Protein AF-0000000085069664 (afdb_homodimer)

InterPro domains:
  IPR005475 Transketolase-like, pyrimidine-binding domain [PF02779] (282-438)
  IPR005475 Transketolase-like, pyrimidine-binding domain [SM00861] (280-444)
  IPR005477 Deoxyxylulose-5-phosphate synthase [NF003933] (11-582)
  IPR005477 Deoxyxylulose-5-phosphate synthase [PF13292] (10-190)
  IPR005477 Deoxyxylulose-5-phosphate synthase [PF13292] (201-243)
  IPR005477 Deoxyxylulose-5-phosphate synthase [PTHR43322] (198-582)
  IPR005477 Deoxyxylulose-5-phosphate synthase [cd02007] (41-249)
  IPR009014 Transketolase C-terminal/Pyruvate-ferredoxin oxidoreductase domain II [G3DSA:3.40.50.920] (458-584)
  IPR009014 Transketolase C-terminal/Pyruvate-ferredoxin oxidoreductase domain II [SSF52922] (459-581)
  IPR029061 Thiamin diphosphate-binding fold [SSF52518] (13-342)
  IPR029061 Thiamin diphosphate-binding fold [SSF52518] (287-445)
  IPR033248 Transketolase, C-terminal domain [PF02780] (461-576)
  IPR049557 Transketolase conserved site [PS00801] (30-49)

Solvent-accessible surface area (backbone atoms only — not comparable to full-atom values): 57846 Å² total; per-residue (Å²): 127,86,77,75,79,80,83,72,63,52,59,73,54,42,53,72,49,50,58,67,55,49,47,50,49,31,52,53,49,49,52,47,48,52,61,50,33,26,65,60,22,43,48,52,11,57,28,42,32,38,36,47,47,47,53,41,48,46,35,74,46,54,74,54,75,17,36,53,38,51,12,51,9,52,45,37,56,61,54,39,43,54,70,73,41,58,84,48,52,83,33,38,81,39,70,88,39,38,66,71,32,37,35,46,91,80,34,81,57,28,67,46,68,14,76,60,65,27,48,42,46,13,23,44,46,14,29,30,57,31,28,57,75,78,38,65,88,44,40,31,37,34,39,36,41,51,31,33,57,48,14,25,43,21,42,25,10,52,26,46,48,34,56,47,68,69,34,37,34,39,37,34,35,46,34,49,66,49,45,79,37,69,54,50,27,12,63,38,47,17,69,38,74,95,58,12,68,62,32,38,45,47,39,45,42,32,24,56,29,47,75,45,77,31,83,51,34,79,37,48,62,56,46,45,51,51,52,52,50,50,63,68,64,49,23,31,27,39,40,42,26,32,36,46,69,20,50,92,44,75,36,33,85,82,31,63,62,56,27,48,54,29,35,35,26,40,61,74,73,45,49,66,51,41,65,93,61,77,67,62,28,50,37,50,49,50,31,53,45,48,45,54,47,45,73,76,32,90,49,45,31,38,34,20,41,36,43,41,69,78,39,45,34,56,63,44,37,68,75,33,62,92,38,25,42,69,63,23,50,16,44,39,25,46,51,26,20,29,45,13,18,28,75,48,71,33,42,25,33,39,39,44,45,34,40,56,47,37,62,19,45,43,43,48,44,63,47,28,21,67,66,48,31,32,35,36,31,44,24,34,26,29,16,66,42,30,66,72,15,58,76,41,32,14,30,65,51,60,17,46,51,66,51,36,36,65,44,29,35,33,28,50,61,42,73,68,51,40,41,52,48,51,55,54,41,71,73,61,60,69,31,20,35,38,41,40,39,46,51,59,50,60,58,87,77,65,72,83,52,51,68,72,43,95,63,28,38,19,57,55,36,78,46,69,52,20,36,38,39,21,35,31,94,33,47,65,52,47,55,52,34,38,53,56,36,42,74,50,75,41,47,48,13,35,36,41,43,22,24,70,26,67,54,45,55,69,63,49,49,66,69,48,66,83,33,47,37,39,35,30,36,44,69,28,34,46,53,27,12,70,49,32,52,52,50,49,51,32,34,77,68,66,50,77,63,50,47,48,71,40,27,33,60,84,57,84,54,68,33,20,52,64,65,55,41,31,52,75,43,47,55,36,47,72,46,42,53,54,47,46,47,67,71,38,70,82,68,55,61,74,85,121,126,86,76,74,79,80,84,71,63,51,60,73,54,42,54,72,51,48,58,67,56,49,47,51,49,33,52,52,49,49,53,48,47,51,60,49,33,27,65,58,23,42,48,51,10,57,27,43,30,38,35,44,48,48,52,41,49,46,34,73,45,53,74,54,74,18,37,52,38,51,13,50,9,52,44,37,56,60,55,39,41,53,70,72,41,60,82,47,52,82,31,40,81,37,72,88,39,37,67,70,30,37,35,47,91,79,34,81,58,28,67,47,67,15,77,59,64,28,48,43,46,14,23,45,47,14,30,30,58,31,28,59,75,77,38,66,88,44,41,29,37,36,40,34,40,52,31,33,58,49,13,26,43,21,42,24,9,52,26,47,48,34,56,47,68,68,34,35,33,40,37,33,35,46,35,49,66,48,46,80,38,69,52,51,25,10,63,39,48,17,69,38,72,94,58,12,68,62,31,38,45,48,38,45,41,33,24,55,28,47,73,43,77,31,81,51,35,76,37,48,62,57,46,46,51,50,52,51,50,50,61,66,65,48,24,34,27,37,40,41,26,32,37,46,68,20,50,91,44,75,40,33,85,83,30,64,62,56,26,48,55,28,35,35,26,38,62,73,73,43,50,65,51,41,66,91,60,79,69,63,30,50,37,50,50,50,30,53,46,48,45,55,48,43,72,77,31,88,48,44,29,38,34,22,40,34,43,40,68,77,40,45,34,56,63,43,36,71,76,33,62,92,38,27,42,67,61,22,50,16,45,38,24,47,51,25,20,29,45,13,18,26,74,49,71,33,42,24,34,39,39,42,44,33,40,57,47,38,63,19,45,44,43,48,45,63,47,28,20,66,67,48,32,31,36,36,31,44,25,34,26,29,15,67,43,30,66,72,13,56,77,42,32,14,30,66,53,59,19,46,51,64,50,36,36,64,42,29,35,35,28,49,60,44,72,67,51,41,40,52,48,52,54,55,42,72,73,62,60,69,30,21,34,38,42,38,39,47,52,57,50,60,59,87,76,65,72,83,52,50,65,72,42,95,62,29,40,16,58,56,38,77,48,70,52,18,35,37,41,21,34,30,92,34,46,64,52,46,55,54,33,36,51,57,36,42,74,50,74,39,46,48,11,36,36,40,42,22,25,69,26,67,55,45,55,71,64,50,49,66,69,48,64,83,35,48,37,39,36,30,37,44,68,26,33,46,52,29,12,70,48,32,51,52,51,50,52,32,34,75,66,67,50,77,64,49,47,48,71,39,26,31,60,86,56,83,54,68,33,20,52,66,66,55,42,30,51,75,42,46,56,37,47,72,48,42,53,53,47,46,48,66,71,39,69,83,68,54,60,74,84,120

Organism: Shewanella halifaxensis (strain HAW-EB4) (NCBI:txid458817)

Secondary structure (DSSP, 8-state):
----------HHHHTT--HHHHHHHHHHHHHHHHHHHHHH-B-HHHHHHTHHHHHHHHHHS-TTTSEEEESSGGG-HHHHHHTT-SGGGGGTTSTTSS-SS--TTT-TT--S--SSSS-HHHHHHHHHHHHHHH-TT--EEEEEETTGGGSHHHHHHHHHHTT-TT--EEEEEEE-SBSSSB--SHHHHHHSSTTHHHHHHHHHHHHT-EEEEES-TT-HHHHHHHHHHHHHH-S-EEEEEE--TTTT-TTGGG-TGGGT-B-S--TTT-TT---SS-S-BHHHHHHHHHHHHHHH-TTEEEEESS-TTTTT-HHHHHH-TTTEEE--S-HHHHHHHHHHHHHTT-EEEEEEEHHHHGGGHHHIIIIIITTT---EEEEESBB--GGG-TTT-B-SHHHHHTTSTT-EEE--SSHHHHHHHHHHHHHS--S-EEEE--SSBPPSSPPP--PBPTTSEEEEE--SSEEEEEEGGGHHHHHHHHHHHHHTT--EEEEEE-EEES--HHHHHHHHTT-SEEEEEEEEESTTSHHHHHHHHHHHTT---EEEEEEE-SSPPPS--HHHHHHHTT-SHHHHHHHHHHHSTTTS----/----------HHHHTT--HHHHHHHHHHHHHHHHHHHHHH-B-HHHHHHTHHHHHHHHHHS-TTTSEEEESSGGG-HHHHHHTT-SGGGGGTTSTTSS-SS--TTT-TT--S--SSSS-HHHHHHHHHHHHHHH-TT--EEEEEETTGGGSHHHHHHHHHHTT-TT--EEEEEEE-SBSSSB--SHHHHHHSSTTHHHHHHHHHHHHT-EEEEES-TT-HHHHHHHHHHHHHH-S-EEEEEE--TTTT-TTGGG-TGGGT-BSS--TTT-TT---SS-S-BHHHHHHHHHHHHHHH-TTEEEEESS-TTTTT-HHHHHH-TTTEEE--S-HHHHHHHHHHHHHTT-EEEEEEEHHHHGGGHHHIIIIIITTT---EEEEEEEB--GGG-TTT-B-SHHHHHTTSTT-EEE--SSHHHHHHHHHHHHHS--S-EEEEEESSBPPSSPPP--PBPTTSEEEEE--SSEEEEEEGGGHHHHHHHHHHHHHTT--EEEEEE-EEES--HHHHHHHHTT-SEEEEEEEEESTTSHHHHHHHHHHHTT---EEEEEEE-SSPPPS--HHHHHHHTT-SHHHHHHHHHHHSTTTS----

pLDDT: mean 92.69, std 10.53, range [31.83, 98.94]

Radius of gyration: 29.74 Å; Cα contacts (8 Å, |Δi|>4): 2791; chains: 2; bounding box: 89×83×68 Å

Foldseek 3Di:
DPLLPQDADALVVLLVDDLVRLLVSLVSVLVNLLVQCLAAWAQNQLQNFCSLVLSLCSNQAPPPQAAEAELAFLNCVSVCVNQPCSVQSNCDQHFVGDASGQDCVVDVRRVHGRLDGLQQLQVLLVVQVVCCPVPVLHAYEYEHELLSCLEPSNVVSLLVLLVDFQGRYEYEYEYQCADLHGDDDDSSVCCDDDCNVVSVCCVSVVSRAAEAEAEESSNNVSSNVRVNVSNVSNGHHYYYYHTHGNPPQCCCVVCVNVNRIFGNADRNNRPPGDDPAPAAFLLNLLLVLLLVCVVVPVQEAEEEARCCVLSVCVVVCVVPVPRYYHPGNYLLCLLVVLLVSQVVPGQYEYEYALLSNVVNLCSVQVRQQVVQTLYEYEHGAAFAQFQSFLSRHNFANFQSQQVGHNEWEFEAQDSVRSSVCSVVCRVDGTGYYYYYGHSHHADVVHDDQADQDPQFKHWPFAWQAFEEEEENVCVVQRVVLQVVQVVQVGTYTYMYGTTLVVGPLVVVCVRGQNYAEYEYAYSHEPVSHSQVSVVVSCVVVVHHHHYHYQYAYPDRFTHHDPVNSCVVRLNHSVSVVVVCCVSPPPPGHPPD/DPLPPQDADALVVLLVDDLVRLLVSLVSVLVNLLVQCLAAWAQNQLQNFCSLVLSLCSNQAPPPQAAEAELAFLNCVSVCVNQPCSVQSNCDQHFVGDASGQDCVVDVRRVHTRLDGLQQLQVLLVVQVVCCPVPVLHAYEYEHELLSCLEPSNVVSLLVLLVFFQGRYEYEYEYQCADLHGDDDDSSVCCDDDCNVVSVCCVSVVSRAAEAEAEESSNNVSSNVRVNVSNVSNGHHYYYYHTHGNPPQCCCVVCVNVNGIFGNADRNNRPPGDDPAPAAFLLNLLLVLLQVCVVVPVQEAEEEARCCVLSVCVVVCVVPVPRYYHPGNYLLCLLVVLLVSQVVPGQYEYEYALLSNVVNLCSVQVRQQVVQTLYEYEHGAAFAQFQSFLSRHNFANFQSQQVGHNEWEFEAQDSVRSSVCSVVCRVDGTGYYYYYGHSHHADVVHDDQADQDPQFKHWPFAWQAFEEEEENVCVVQRVVLQVVQVVQVGTYTYMYGTTLVVGPLVVVCVRGQNYAEYEYAYSHEPVSHSQVSVVVSCVVVVHHHHYHYQYAYPDRFTHHDPVNSCVVRLNHSVSVVVVCCVSPPPPGPPPD

Nearest PDB structures (foldseek):
  7a9g-assembly1_AAA  TM=9.370E-01  e=1.183E-53  Mycobacterium tuberculosis H37Rv
  7a9g-assembly1_BBB  TM=9.262E-01  e=1.912E-53  Mycobacterium tuberculosis H37Rv
  7a9h-assembly1_AAA  TM=9.309E-01  e=3.927E-53  Mycobacterium tuberculosis H37Rv
  7a9h-assembly1_BBB  TM=9.259E-01  e=2.580E-53  Mycobacterium tuberculosis H37Rv
  6yak-assembly1_DDD  TM=9.331E-01  e=4.678E-27  Carboxydothermus hydrogenoformans

Structure (mmCIF, N/CA/C/O backbone):
data_AF-0000000085069664-model_v1
#
loop_
_entity.id
_entity.type
_entity.pdbx_description
1 polymer '1-deoxy-D-xylulose-5-phosphate synthase'
#
loop_
_atom_site.group_PDB
_atom_site.id
_atom_site.type_symbol
_atom_site.label_atom_id
_atom_site.label_alt_id
_atom_site.label_comp_id
_atom_site.label_asym_id
_atom_site.label_entity_id
_atom_site.label_seq_id
_atom_site.pdbx_PDB_ins_code
_atom_site.Cartn_x
_atom_site.Cartn_y
_atom_site.Cartn_z
_atom_site.occupancy
_atom_site.B_iso_or_equiv
_atom_site.auth_seq_id
_atom_site.auth_comp_id
_atom_site.auth_asym_id
_atom_site.auth_atom_id
_atom_site.pdbx_PDB_model_num
ATOM 1 N N . MET A 1 1 ? 45.844 1.174 -15.945 1 31.83 1 MET A N 1
ATOM 2 C CA . MET A 1 1 ? 45.094 0.001 -16.406 1 31.83 1 MET A CA 1
ATOM 3 C C . MET A 1 1 ? 44.531 0.226 -17.797 1 31.83 1 MET A C 1
ATOM 5 O O . MET A 1 1 ? 43.938 1.276 -18.078 1 31.83 1 MET A O 1
ATOM 9 N N . LYS A 1 2 ? 45.031 -0.331 -18.781 1 36.19 2 LYS A N 1
ATOM 10 C CA . LYS A 1 2 ? 44.625 -0.111 -20.172 1 36.19 2 LYS A CA 1
ATOM 11 C C . LYS A 1 2 ? 43.125 -0.066 -20.312 1 36.19 2 LYS A C 1
ATOM 13 O O . LYS A 1 2 ? 42.438 -1.032 -19.984 1 36.19 2 LYS A O 1
ATOM 18 N N . THR A 1 3 ? 42.344 0.982 -20.297 1 45.12 3 THR A N 1
ATOM 19 C CA . THR A 1 3 ? 40.906 1.178 -20.484 1 45.12 3 THR A CA 1
ATOM 20 C C . THR A 1 3 ? 40.438 0.432 -21.734 1 45.12 3 THR A C 1
ATOM 22 O O . THR A 1 3 ? 40.875 0.724 -22.844 1 45.12 3 THR A O 1
ATOM 25 N N . HIS A 1 4 ? 40.25 -0.845 -21.703 1 52.84 4 HIS A N 1
ATOM 26 C CA . HIS A 1 4 ? 39.688 -1.598 -22.812 1 52.84 4 HIS A CA 1
ATOM 27 C C . HIS A 1 4 ? 38.531 -0.828 -23.484 1 52.84 4 HIS A C 1
ATOM 29 O O . HIS A 1 4 ? 37.5 -0.584 -22.859 1 52.84 4 HIS A O 1
ATOM 35 N N . GLN A 1 5 ? 38.844 -0.019 -24.422 1 70.12 5 GLN A N 1
ATOM 36 C CA . GLN A 1 5 ? 37.844 0.663 -25.234 1 70.12 5 GLN A CA 1
ATOM 37 C C . GLN A 1 5 ? 36.844 -0.33 -25.812 1 70.12 5 GLN A C 1
ATOM 39 O O . GLN A 1 5 ? 37.25 -1.292 -26.484 1 70.12 5 GLN A O 1
ATOM 44 N N . LEU A 1 6 ? 35.656 -0.485 -25.266 1 86.88 6 LEU A N 1
ATOM 45 C CA . LEU A 1 6 ? 34.562 -1.359 -25.734 1 86.88 6 LEU A CA 1
ATOM 46 C C . LEU A 1 6 ? 33.906 -0.785 -26.984 1 86.88 6 LEU A C 1
ATOM 48 O O . LEU A 1 6 ? 33.406 0.343 -26.969 1 86.88 6 LEU A O 1
ATOM 52 N N . ILE A 1 7 ? 34.188 -1.439 -28.109 1 86.81 7 ILE A N 1
ATOM 53 C CA . ILE A 1 7 ? 33.5 -1.08 -29.328 1 86.81 7 ILE A CA 1
ATOM 54 C C . ILE A 1 7 ? 32.156 -1.828 -29.406 1 86.81 7 ILE A C 1
ATOM 56 O O . ILE A 1 7 ? 32.125 -3.061 -29.422 1 86.81 7 ILE A O 1
ATOM 60 N N . VAL A 1 8 ? 31.125 -1.079 -29.391 1 91.94 8 VAL A N 1
ATOM 61 C CA . VAL A 1 8 ? 29.781 -1.676 -29.391 1 91.94 8 VAL A CA 1
ATOM 62 C C . VAL A 1 8 ? 29.094 -1.395 -30.719 1 91.94 8 VAL A C 1
ATOM 64 O O . VAL A 1 8 ? 29 -0.242 -31.141 1 91.94 8 VAL A O 1
ATOM 67 N N . PRO A 1 9 ? 28.672 -2.434 -31.375 1 93.62 9 PRO A N 1
ATOM 68 C CA . PRO A 1 9 ? 27.891 -2.223 -32.594 1 93.62 9 PRO A CA 1
ATOM 69 C C . PRO A 1 9 ? 26.578 -1.497 -32.312 1 93.62 9 PRO A C 1
ATOM 71 O O . PRO A 1 9 ? 26.094 -1.463 -31.188 1 93.62 9 PRO A O 1
ATOM 74 N N . THR A 1 10 ? 26.109 -0.881 -33.438 1 94.25 10 THR A N 1
ATOM 75 C CA . THR A 1 10 ? 24.766 -0.33 -33.344 1 94.25 10 THR A CA 1
ATOM 76 C C . THR A 1 10 ? 23.734 -1.445 -33.188 1 94.25 10 THR A C 1
ATOM 78 O O . THR A 1 10 ? 24.016 -2.607 -33.469 1 94.25 10 THR A O 1
ATOM 81 N N . LEU A 1 11 ? 22.531 -1.116 -32.719 1 96.31 11 LEU A N 1
ATOM 82 C CA . LEU A 1 11 ? 21.484 -2.113 -32.531 1 96.31 11 LEU A CA 1
ATOM 83 C C . LEU A 1 11 ? 21.109 -2.766 -33.875 1 96.31 11 LEU A C 1
ATOM 85 O O . LEU A 1 11 ? 20.797 -3.955 -33.938 1 96.31 11 LEU A O 1
ATOM 89 N N . ASN A 1 12 ? 21.203 -1.984 -34.906 1 95.56 12 ASN A N 1
ATOM 90 C CA . ASN A 1 12 ? 20.953 -2.541 -36.25 1 95.56 12 ASN A CA 1
ATOM 91 C C . ASN A 1 12 ? 22.047 -3.514 -36.656 1 95.56 12 ASN A C 1
ATOM 93 O O . ASN A 1 12 ? 21.766 -4.535 -37.281 1 95.56 12 ASN A O 1
ATOM 97 N N . GLU A 1 13 ? 23.266 -3.203 -36.375 1 95.25 13 GLU A N 1
ATOM 98 C CA . GLU A 1 13 ? 24.391 -4.074 -36.688 1 95.25 13 GLU A CA 1
ATOM 99 C C . GLU A 1 13 ? 24.328 -5.387 -35.938 1 95.25 13 GLU A C 1
ATOM 101 O O . GLU A 1 13 ? 24.719 -6.438 -36.438 1 95.25 13 GLU A O 1
ATOM 106 N N . LEU A 1 14 ? 23.781 -5.328 -34.688 1 95.69 14 LEU A N 1
ATOM 107 C CA . LEU A 1 14 ? 23.656 -6.512 -33.844 1 95.69 14 LEU A CA 1
ATOM 108 C C . LEU A 1 14 ? 22.812 -7.582 -34.531 1 95.69 14 LEU A C 1
ATOM 110 O O . LEU A 1 14 ? 23.078 -8.773 -34.375 1 95.69 14 LEU A O 1
ATOM 114 N N . LYS A 1 15 ? 21.859 -7.176 -35.312 1 96.31 15 LYS A N 1
ATOM 115 C CA . LYS A 1 15 ? 20.891 -8.086 -35.906 1 96.31 15 LYS A CA 1
ATOM 116 C C . LYS A 1 15 ? 21.531 -8.891 -37.031 1 96.31 15 LYS A C 1
ATOM 118 O O . LYS A 1 15 ? 20.984 -9.914 -37.469 1 96.31 15 LYS A O 1
ATOM 123 N N . GLN A 1 16 ? 22.688 -8.398 -37.469 1 96 16 GLN A N 1
ATOM 124 C CA . GLN A 1 16 ? 23.359 -9.039 -38.594 1 96 16 GLN A CA 1
ATOM 125 C C . GLN A 1 16 ? 24.531 -9.898 -38.125 1 96 16 GLN A C 1
ATOM 127 O O . GLN A 1 16 ? 25.172 -10.578 -38.906 1 96 16 GLN A O 1
ATOM 132 N N . GLN A 1 17 ? 24.75 -9.883 -36.906 1 96.62 17 GLN A N 1
ATOM 133 C CA . GLN A 1 17 ? 25.891 -10.609 -36.344 1 96.62 17 GLN A CA 1
ATOM 134 C C . GLN A 1 17 ? 25.578 -12.086 -36.156 1 96.62 17 GLN A C 1
ATOM 136 O O . GLN A 1 17 ? 24.422 -12.445 -35.875 1 96.62 17 GLN A O 1
ATOM 141 N N . SER A 1 18 ? 26.625 -12.93 -36.344 1 97.19 18 SER A N 1
ATOM 142 C CA . SER A 1 18 ? 26.5 -14.359 -36.094 1 97.19 18 SER A CA 1
ATOM 143 C C . SER A 1 18 ? 26.484 -14.648 -34.594 1 97.19 18 SER A C 1
ATOM 145 O O . SER A 1 18 ? 26.859 -13.797 -33.781 1 97.19 18 SER A O 1
ATOM 147 N N . ALA A 1 19 ? 26.047 -15.875 -34.25 1 97.94 19 ALA A N 1
ATOM 148 C CA . ALA A 1 19 ? 26.047 -16.297 -32.875 1 97.94 19 ALA A CA 1
ATOM 149 C C . ALA A 1 19 ? 27.438 -16.188 -32.25 1 97.94 19 ALA A C 1
ATOM 151 O O . ALA A 1 19 ? 27.594 -15.828 -31.078 1 97.94 19 ALA A O 1
ATOM 152 N N . ALA A 1 20 ? 28.438 -16.469 -33.062 1 97.62 20 ALA A N 1
ATOM 153 C CA . ALA A 1 20 ? 29.812 -16.406 -32.594 1 97.62 20 ALA A CA 1
ATOM 154 C C . ALA A 1 20 ? 30.219 -14.961 -32.312 1 97.62 20 ALA A C 1
ATOM 156 O O . ALA A 1 20 ? 30.906 -14.68 -31.312 1 97.62 20 ALA A O 1
ATOM 157 N N . GLN A 1 21 ? 29.875 -14.086 -33.188 1 97.62 21 GLN A N 1
ATOM 158 C CA . GLN A 1 21 ? 30.188 -12.672 -33 1 97.62 21 GLN A CA 1
ATOM 159 C C . GLN A 1 21 ? 29.469 -12.109 -31.781 1 97.62 21 GLN A C 1
ATOM 161 O O . GLN A 1 21 ? 30.062 -11.336 -31.016 1 97.62 21 GLN A O 1
ATOM 166 N N . LEU A 1 22 ? 28.25 -12.516 -31.625 1 98.19 22 LEU A N 1
ATOM 167 C CA . LEU A 1 22 ? 27.469 -12.062 -30.469 1 98.19 22 LEU A CA 1
ATOM 168 C C . LEU A 1 22 ? 28.047 -12.617 -29.172 1 98.19 22 LEU A C 1
ATOM 170 O O . LEU A 1 22 ? 28.031 -11.938 -28.141 1 98.19 22 LEU A O 1
ATOM 174 N N . THR A 1 23 ? 28.516 -13.867 -29.203 1 97.88 23 THR A N 1
ATOM 175 C CA . THR A 1 23 ? 29.172 -14.469 -28.047 1 97.88 23 THR A CA 1
ATOM 176 C C . THR A 1 23 ? 30.406 -13.664 -27.656 1 97.88 23 THR A C 1
ATOM 178 O O . THR A 1 23 ? 30.641 -13.398 -26.469 1 97.88 23 THR A O 1
ATOM 181 N N . GLN A 1 24 ? 31.188 -13.273 -28.641 1 96.81 24 GLN A N 1
ATOM 182 C CA . GLN A 1 24 ? 32.375 -12.477 -28.391 1 96.81 24 GLN A CA 1
ATOM 183 C C . GLN A 1 24 ? 32.031 -11.109 -27.812 1 96.81 24 GLN A C 1
ATOM 185 O O . GLN A 1 24 ? 32.688 -10.617 -26.906 1 96.81 24 GLN A O 1
ATOM 190 N N . LEU A 1 25 ? 31.031 -10.5 -28.391 1 97 25 LEU A N 1
ATOM 191 C CA . LEU A 1 25 ? 30.562 -9.219 -27.875 1 97 25 LEU A CA 1
ATOM 192 C C . LEU A 1 25 ? 30.172 -9.336 -26.406 1 97 25 LEU A C 1
ATOM 194 O O . LEU A 1 25 ? 30.5 -8.461 -25.609 1 97 25 LEU A O 1
ATOM 198 N N . ALA A 1 26 ? 29.438 -10.398 -26.031 1 97.38 26 ALA A N 1
ATOM 199 C CA . ALA A 1 26 ? 29.031 -10.625 -24.656 1 97.38 26 ALA A CA 1
ATOM 200 C C . ALA A 1 26 ? 30.266 -10.711 -23.734 1 97.38 26 ALA A C 1
ATOM 202 O O . ALA A 1 26 ? 30.25 -10.156 -22.641 1 97.38 26 ALA A O 1
ATOM 203 N N . GLU A 1 27 ? 31.266 -11.375 -24.219 1 96.19 27 GLU A N 1
ATOM 204 C CA . GLU A 1 27 ? 32.5 -11.492 -23.438 1 96.19 27 GLU A CA 1
ATOM 205 C C . GLU A 1 27 ? 33.188 -10.141 -23.266 1 96.19 27 GLU A C 1
ATOM 207 O O . GLU A 1 27 ? 33.656 -9.812 -22.188 1 96.19 27 GLU A O 1
ATOM 212 N N . ASP A 1 28 ? 33.219 -9.359 -24.328 1 96.12 28 ASP A N 1
ATOM 213 C CA . ASP A 1 28 ? 33.812 -8.023 -24.25 1 96.12 28 ASP A CA 1
ATOM 214 C C . ASP A 1 28 ? 33.062 -7.141 -23.266 1 96.12 28 ASP A C 1
ATOM 216 O O . ASP A 1 28 ? 33.656 -6.402 -22.484 1 96.12 28 ASP A O 1
ATOM 220 N N . ILE A 1 29 ? 31.766 -7.215 -23.328 1 96.31 29 ILE A N 1
ATOM 221 C CA . ILE A 1 29 ? 30.922 -6.43 -22.422 1 96.31 29 ILE A CA 1
ATOM 222 C C . ILE A 1 29 ? 31.156 -6.887 -20.984 1 96.31 29 ILE A C 1
ATOM 224 O O . ILE A 1 29 ? 31.266 -6.059 -20.078 1 96.31 29 ILE A O 1
ATOM 228 N N . ARG A 1 30 ? 31.188 -8.172 -20.766 1 95.12 30 ARG A N 1
ATOM 229 C CA . ARG A 1 30 ? 31.438 -8.719 -19.438 1 95.12 30 ARG A CA 1
ATOM 230 C C . ARG A 1 30 ? 32.75 -8.172 -18.859 1 95.12 30 ARG A C 1
ATOM 232 O O . ARG A 1 30 ? 32.781 -7.742 -17.703 1 95.12 30 ARG A O 1
ATOM 239 N N . GLN A 1 31 ? 33.781 -8.18 -19.672 1 92.75 31 GLN A N 1
ATOM 240 C CA . GLN A 1 31 ? 35.062 -7.664 -19.234 1 92.75 31 GLN A CA 1
ATOM 241 C C . GLN A 1 31 ? 34.969 -6.172 -18.922 1 92.75 31 GLN A C 1
ATOM 243 O O . GLN A 1 31 ? 35.562 -5.699 -17.953 1 92.75 31 GLN A O 1
ATOM 248 N N . PHE A 1 32 ? 34.312 -5.488 -19.734 1 92.62 32 PHE A N 1
ATOM 249 C CA . PHE A 1 32 ? 34.125 -4.062 -19.516 1 92.62 32 PHE A CA 1
ATOM 250 C C . PHE A 1 32 ? 33.406 -3.814 -18.188 1 92.62 32 PHE A C 1
ATOM 252 O O . PHE A 1 32 ? 33.844 -2.961 -17.406 1 92.62 32 PHE A O 1
ATOM 259 N N . LEU A 1 33 ? 32.312 -4.582 -17.953 1 92.56 33 LEU A N 1
ATOM 260 C CA . LEU A 1 33 ? 31.562 -4.438 -16.719 1 92.56 33 LEU A CA 1
ATOM 261 C C . LEU A 1 33 ? 32.438 -4.746 -15.492 1 92.56 33 LEU A C 1
ATOM 263 O O . LEU A 1 33 ? 32.406 -4 -14.516 1 92.56 33 LEU A O 1
ATOM 267 N N . ILE A 1 34 ? 33.156 -5.836 -15.531 1 89.06 34 ILE A N 1
ATOM 268 C CA . ILE A 1 34 ? 34 -6.246 -14.414 1 89.06 34 ILE A CA 1
ATOM 269 C C . ILE A 1 34 ? 35.031 -5.16 -14.125 1 89.06 34 ILE A C 1
ATOM 271 O O . ILE A 1 34 ? 35.219 -4.773 -12.969 1 89.06 34 ILE A O 1
ATOM 275 N N . SER A 1 35 ? 35.594 -4.586 -15.141 1 87.25 35 SER A N 1
ATOM 276 C CA . SER A 1 35 ? 36.656 -3.594 -14.992 1 87.25 35 SER A CA 1
ATOM 277 C C . SER A 1 35 ? 36.094 -2.277 -14.445 1 87.25 35 SER A C 1
ATOM 279 O O . SER A 1 35 ? 36.719 -1.646 -13.594 1 87.25 35 SER A O 1
ATOM 281 N N . ASN A 1 36 ? 35 -1.896 -14.945 1 87.12 36 ASN A N 1
ATOM 282 C CA . ASN A 1 36 ? 34.469 -0.583 -14.594 1 87.12 36 ASN A CA 1
ATOM 283 C C . ASN A 1 36 ? 33.75 -0.621 -13.258 1 87.12 36 ASN A C 1
ATOM 285 O O . ASN A 1 36 ? 33.844 0.298 -12.445 1 87.12 36 ASN A O 1
ATOM 289 N N . ILE A 1 37 ? 33 -1.634 -13.023 1 85.62 37 ILE A N 1
ATOM 290 C CA . ILE A 1 37 ? 32.188 -1.691 -11.805 1 85.62 37 ILE A CA 1
ATOM 291 C C . ILE A 1 37 ? 33.094 -1.932 -10.602 1 85.62 37 ILE A C 1
ATOM 293 O O . ILE A 1 37 ? 32.812 -1.408 -9.516 1 85.62 37 ILE A O 1
ATOM 297 N N . SER A 1 38 ? 34.062 -2.717 -10.805 1 79.88 38 SER A N 1
ATOM 298 C CA . SER A 1 38 ? 35 -2.924 -9.711 1 79.88 38 SER A CA 1
ATOM 299 C C . SER A 1 38 ? 35.625 -1.609 -9.266 1 79.88 38 SER A C 1
ATOM 301 O O . SER A 1 38 ? 36 -1.457 -8.102 1 79.88 38 SER A O 1
ATOM 303 N N . ALA A 1 39 ? 35.656 -0.636 -10.125 1 76.25 39 ALA A N 1
ATOM 304 C CA . ALA A 1 39 ? 36.25 0.668 -9.828 1 76.25 39 ALA A CA 1
ATOM 305 C C . ALA A 1 39 ? 35.219 1.612 -9.219 1 76.25 39 ALA A C 1
ATOM 307 O O . ALA A 1 39 ? 35.531 2.363 -8.289 1 76.25 39 ALA A O 1
ATOM 308 N N . THR A 1 40 ? 34.062 1.579 -9.688 1 74.69 40 THR A N 1
ATOM 309 C CA . THR A 1 40 ? 33.062 2.533 -9.289 1 74.69 40 THR A CA 1
ATOM 310 C C . THR A 1 40 ? 32.156 1.952 -8.188 1 74.69 40 THR A C 1
ATOM 312 O O . THR A 1 40 ? 31.531 2.695 -7.438 1 74.69 40 THR A O 1
ATOM 315 N N . GLY A 1 41 ? 32.188 0.63 -8.094 1 75.69 41 GLY A N 1
ATOM 316 C CA . GLY A 1 41 ? 31.141 -0.018 -7.328 1 75.69 41 GLY A CA 1
ATOM 317 C C . GLY A 1 41 ? 29.828 -0.099 -8.078 1 75.69 41 GLY A C 1
ATOM 318 O O . GLY A 1 41 ? 29.594 0.669 -9.008 1 75.69 41 GLY A O 1
ATOM 319 N N . GLY A 1 42 ? 28.969 -0.979 -7.719 1 78 42 GLY A N 1
ATOM 320 C CA . GLY A 1 42 ? 27.688 -1.146 -8.383 1 78 42 GLY A CA 1
ATOM 321 C C . GLY A 1 42 ? 27.141 -2.557 -8.281 1 78 42 GLY A C 1
ATOM 322 O O . GLY A 1 42 ? 27.672 -3.381 -7.531 1 78 42 GLY A O 1
ATOM 323 N N . HIS A 1 43 ? 25.984 -2.715 -8.883 1 82.62 43 HIS A N 1
ATOM 324 C CA . HIS A 1 43 ? 25.359 -4.031 -8.922 1 82.62 43 HIS A CA 1
ATOM 325 C C . HIS A 1 43 ? 26.016 -4.922 -9.969 1 82.62 43 HIS A C 1
ATOM 327 O O . HIS A 1 43 ? 25.609 -4.926 -11.133 1 82.62 43 HIS A O 1
ATOM 333 N N . ILE A 1 44 ? 26.922 -5.758 -9.641 1 82.19 44 ILE A N 1
ATOM 334 C CA . ILE A 1 44 ? 27.75 -6.488 -10.602 1 82.19 44 ILE A CA 1
ATOM 335 C C . ILE A 1 44 ? 27.172 -7.879 -10.836 1 82.19 44 ILE A C 1
ATOM 337 O O . ILE A 1 44 ? 27.047 -8.32 -11.977 1 82.19 44 ILE A O 1
ATOM 341 N N . GLY A 1 45 ? 26.75 -8.539 -9.805 1 82.69 45 GLY A N 1
ATOM 342 C CA . GLY A 1 45 ? 26.281 -9.914 -9.922 1 82.69 45 GLY A CA 1
ATOM 343 C C . GLY A 1 45 ? 25.094 -10.07 -10.859 1 82.69 45 GLY A C 1
ATOM 344 O O . GLY A 1 45 ? 25.125 -10.898 -11.766 1 82.69 45 GLY A O 1
ATOM 345 N N . ALA A 1 46 ? 24.125 -9.258 -10.656 1 85.94 46 ALA A N 1
ATOM 346 C CA . ALA A 1 46 ? 22.906 -9.32 -11.461 1 85.94 46 ALA A CA 1
ATOM 347 C C . ALA A 1 46 ? 23.188 -9.008 -12.922 1 85.94 46 ALA A C 1
ATOM 349 O O . ALA A 1 46 ? 22.609 -9.625 -13.82 1 85.94 46 ALA A O 1
ATOM 350 N N . ASN A 1 47 ? 24.078 -8.062 -13.148 1 91.94 47 ASN A N 1
ATOM 351 C CA . ASN A 1 47 ? 24.406 -7.66 -14.516 1 91.94 47 ASN A CA 1
ATOM 352 C C . ASN A 1 47 ? 25.172 -8.75 -15.25 1 91.94 47 ASN A C 1
ATOM 354 O O . ASN A 1 47 ? 24.938 -9.008 -16.422 1 91.94 47 ASN A O 1
ATOM 358 N N . LEU A 1 48 ? 26.062 -9.414 -14.547 1 91.88 48 LEU A N 1
ATOM 359 C CA . LEU A 1 48 ? 26.859 -10.453 -15.172 1 91.88 48 LEU A CA 1
ATOM 360 C C . LEU A 1 48 ? 26.016 -11.664 -15.539 1 91.88 48 LEU A C 1
ATOM 362 O O . LEU A 1 48 ? 26.344 -12.414 -16.453 1 91.88 48 LEU A O 1
ATOM 366 N N . SER A 1 49 ? 24.891 -11.805 -14.898 1 92.31 49 SER A N 1
ATOM 367 C CA . SER A 1 49 ? 24.016 -12.945 -15.133 1 92.31 49 SER A CA 1
ATOM 368 C C . SER A 1 49 ? 23.25 -12.789 -16.453 1 92.31 49 SER A C 1
ATOM 370 O O . SER A 1 49 ? 22.828 -13.781 -17.047 1 92.31 49 SER A O 1
ATOM 372 N N . VAL A 1 50 ? 23.141 -11.57 -16.969 1 96.25 50 VAL A N 1
ATOM 373 C CA . VAL A 1 50 ? 22.188 -11.391 -18.062 1 96.25 50 VAL A CA 1
ATOM 374 C C . VAL A 1 50 ? 22.891 -10.805 -19.281 1 96.25 50 VAL A C 1
ATOM 376 O O . VAL A 1 50 ? 22.234 -10.258 -20.172 1 96.25 50 VAL A O 1
ATOM 379 N N . VAL A 1 51 ? 24.219 -10.883 -19.375 1 97.38 51 VAL A N 1
ATOM 380 C CA . VAL A 1 51 ? 24.953 -10.281 -20.484 1 97.38 51 VAL A CA 1
ATOM 381 C C . VAL A 1 51 ? 24.5 -10.906 -21.797 1 97.38 51 VAL A C 1
ATOM 383 O O . VAL A 1 51 ? 24 -10.211 -22.688 1 97.38 51 VAL A O 1
ATOM 386 N N . GLU A 1 52 ? 24.625 -12.281 -21.969 1 98.25 52 GLU A N 1
ATOM 387 C CA . GLU A 1 52 ? 24.219 -12.977 -23.188 1 98.25 52 GLU A CA 1
ATOM 388 C C . GLU A 1 52 ? 22.734 -12.758 -23.484 1 98.25 52 GLU A C 1
ATOM 390 O O . GLU A 1 52 ? 22.359 -12.508 -24.625 1 98.25 52 GLU A O 1
ATOM 395 N N . LEU A 1 53 ? 21.984 -12.852 -22.406 1 98.19 53 LEU A N 1
ATOM 396 C CA . LEU A 1 53 ? 20.531 -12.711 -22.531 1 98.19 53 LEU A CA 1
ATOM 397 C C . LEU A 1 53 ? 20.156 -11.359 -23.125 1 98.19 53 LEU A C 1
ATOM 399 O O . LEU A 1 53 ? 19.344 -11.281 -24.047 1 98.19 53 LEU A O 1
ATOM 403 N N . THR A 1 54 ? 20.734 -10.266 -22.609 1 98.5 54 THR A N 1
ATOM 404 C CA . THR A 1 54 ? 20.453 -8.914 -23.062 1 98.5 54 THR A CA 1
ATOM 405 C C . THR A 1 54 ? 20.906 -8.711 -24.5 1 98.5 54 THR A C 1
ATOM 407 O O . THR A 1 54 ? 20.188 -8.117 -25.312 1 98.5 54 THR A O 1
ATOM 410 N N . VAL A 1 55 ? 22.078 -9.227 -24.844 1 98.44 55 VAL A N 1
ATOM 411 C CA . VAL A 1 55 ? 22.594 -9.141 -26.203 1 98.44 55 VAL A CA 1
ATOM 412 C C . VAL A 1 55 ? 21.641 -9.852 -27.156 1 98.44 55 VAL A C 1
ATOM 414 O O . VAL A 1 55 ? 21.297 -9.32 -28.219 1 98.44 55 VAL A O 1
ATOM 417 N N . ALA A 1 56 ? 21.188 -11.039 -26.766 1 98.69 56 ALA A N 1
ATOM 418 C CA . ALA A 1 56 ? 20.281 -11.828 -27.609 1 98.69 56 ALA A CA 1
ATOM 419 C C . ALA A 1 56 ? 18.953 -11.094 -27.828 1 98.69 56 ALA A C 1
ATOM 421 O O . ALA A 1 56 ? 18.406 -11.094 -28.938 1 98.69 56 ALA A O 1
ATOM 422 N N . ILE A 1 57 ? 18.391 -10.5 -26.766 1 98.75 57 ILE A N 1
ATOM 423 C CA . ILE A 1 57 ? 17.141 -9.758 -26.859 1 98.75 57 ILE A CA 1
ATOM 424 C C . ILE A 1 57 ? 17.281 -8.633 -27.891 1 98.75 57 ILE A C 1
ATOM 426 O O . ILE A 1 57 ? 16.438 -8.477 -28.781 1 98.75 57 ILE A O 1
ATOM 430 N N . HIS A 1 58 ? 18.375 -7.871 -27.812 1 98.5 58 HIS A N 1
ATOM 431 C CA . HIS A 1 58 ? 18.562 -6.734 -28.703 1 98.5 58 HIS A CA 1
ATOM 432 C C . HIS A 1 58 ? 18.875 -7.199 -30.125 1 98.5 58 HIS A C 1
ATOM 434 O O . HIS A 1 58 ? 18.625 -6.473 -31.094 1 98.5 58 HIS A O 1
ATOM 440 N N . ALA A 1 59 ? 19.469 -8.383 -30.281 1 98.31 59 ALA A N 1
ATOM 441 C CA . ALA A 1 59 ? 19.734 -8.93 -31.609 1 98.31 59 ALA A CA 1
ATOM 442 C C . ALA A 1 59 ? 18.438 -9.297 -32.312 1 98.31 59 ALA A C 1
ATOM 444 O O . ALA A 1 59 ? 18.359 -9.25 -33.531 1 98.31 59 ALA A O 1
ATOM 445 N N . LEU A 1 60 ? 17.391 -9.586 -31.594 1 98.31 60 LEU A N 1
ATOM 446 C CA . LEU A 1 60 ? 16.188 -10.164 -32.188 1 98.31 60 LEU A CA 1
ATOM 447 C C . LEU A 1 60 ? 15.047 -9.164 -32.188 1 98.31 60 LEU A C 1
ATOM 449 O O . LEU A 1 60 ? 14.117 -9.266 -32.969 1 98.31 60 LEU A O 1
ATOM 453 N N . PHE A 1 61 ? 14.969 -8.273 -31.234 1 98.31 61 PHE A N 1
ATOM 454 C CA . PHE A 1 61 ? 13.875 -7.316 -31.078 1 98.31 61 PHE A CA 1
ATOM 455 C C . PHE A 1 61 ? 14.352 -5.902 -31.391 1 98.31 61 PHE A C 1
ATOM 457 O O . PHE A 1 61 ? 15.539 -5.598 -31.266 1 98.31 61 PHE A O 1
ATOM 464 N N . ASP A 1 62 ? 13.422 -4.98 -31.75 1 97.56 62 ASP A N 1
ATOM 465 C CA . ASP A 1 62 ? 13.766 -3.652 -32.25 1 97.56 62 ASP A CA 1
ATOM 466 C C . ASP A 1 62 ? 13.477 -2.582 -31.203 1 97.56 62 ASP A C 1
ATOM 468 O O . ASP A 1 62 ? 12.5 -1.838 -31.312 1 97.56 62 ASP A O 1
ATOM 472 N N . SER A 1 63 ? 14.398 -2.4 -30.297 1 97.25 63 SER A N 1
ATOM 473 C CA . SER A 1 63 ? 14.297 -1.287 -29.359 1 97.25 63 SER A CA 1
ATOM 474 C C . SER A 1 63 ? 14.609 0.04 -30.031 1 97.25 63 SER A C 1
ATOM 476 O O . SER A 1 63 ? 15.523 0.118 -30.859 1 97.25 63 SER A O 1
ATOM 478 N N . PRO A 1 64 ? 13.859 1.114 -29.844 1 97.5 64 PRO A N 1
ATOM 479 C CA . PRO A 1 64 ? 12.828 1.217 -28.812 1 97.5 64 PRO A CA 1
ATOM 480 C C . PRO A 1 64 ? 11.422 0.929 -29.344 1 97.5 64 PRO A C 1
ATOM 482 O O . PRO A 1 64 ? 10.445 1.035 -28.594 1 97.5 64 PRO A O 1
ATOM 485 N N . ALA A 1 65 ? 11.266 0.569 -30.656 1 97.56 65 ALA A N 1
ATOM 486 C CA . ALA A 1 65 ? 9.938 0.247 -31.172 1 97.56 65 ALA A CA 1
ATOM 487 C C . ALA A 1 65 ? 9.312 -0.903 -30.391 1 97.56 65 ALA A C 1
ATOM 489 O O . ALA A 1 65 ? 8.141 -0.832 -29.984 1 97.56 65 ALA A O 1
ATOM 490 N N . ASP A 1 66 ? 10.102 -1.982 -30.312 1 98.25 66 ASP A N 1
ATOM 491 C CA . ASP A 1 66 ? 9.766 -2.957 -29.281 1 98.25 66 ASP A CA 1
ATOM 492 C C . ASP A 1 66 ? 10.125 -2.438 -27.891 1 98.25 66 ASP A C 1
ATOM 494 O O . ASP A 1 66 ? 11.109 -1.703 -27.734 1 98.25 66 ASP A O 1
ATOM 498 N N . LYS A 1 67 ? 9.312 -2.699 -26.953 1 98.44 67 LYS A N 1
ATOM 499 C CA . LYS A 1 67 ? 9.609 -2.256 -25.594 1 98.44 67 LYS A CA 1
ATOM 500 C C . LYS A 1 67 ? 10.336 -3.344 -24.812 1 98.44 67 LYS A C 1
ATOM 502 O O . LYS A 1 67 ? 9.805 -4.441 -24.625 1 98.44 67 LYS A O 1
ATOM 507 N N . VAL A 1 68 ? 11.555 -3.061 -24.422 1 98.38 68 VAL A N 1
ATOM 508 C CA . VAL A 1 68 ? 12.328 -3.943 -23.547 1 98.38 68 VAL A CA 1
ATOM 509 C C . VAL A 1 68 ? 12.289 -3.42 -22.109 1 98.38 68 VAL A C 1
ATOM 511 O O . VAL A 1 68 ? 12.797 -2.334 -21.828 1 98.38 68 VAL A O 1
ATOM 514 N N . ILE A 1 69 ? 11.719 -4.203 -21.25 1 98.06 69 ILE A N 1
ATOM 515 C CA . ILE A 1 69 ? 11.492 -3.77 -19.875 1 98.06 69 ILE A CA 1
ATOM 516 C C . ILE A 1 69 ? 12.297 -4.645 -18.922 1 98.06 69 ILE A C 1
ATOM 518 O O . ILE A 1 69 ? 12.172 -5.871 -18.938 1 98.06 69 ILE A O 1
ATOM 522 N N . PHE A 1 70 ? 13.148 -4.023 -18.156 1 97.25 70 PHE A N 1
ATOM 523 C CA . PHE A 1 70 ? 13.844 -4.711 -17.062 1 97.25 70 PHE A CA 1
ATOM 524 C C . PHE A 1 70 ? 13.086 -4.543 -15.758 1 97.25 70 PHE A C 1
ATOM 526 O O . PHE A 1 70 ? 12.984 -3.432 -15.227 1 97.25 70 PHE A O 1
ATOM 533 N N . ASP A 1 71 ? 12.602 -5.637 -15.219 1 96.56 71 ASP A N 1
ATOM 534 C CA . ASP A 1 71 ? 11.961 -5.562 -13.914 1 96.56 71 ASP A CA 1
ATOM 535 C C . ASP A 1 71 ? 12.945 -5.078 -12.844 1 96.56 71 ASP A C 1
ATOM 537 O O . ASP A 1 71 ? 12.625 -4.188 -12.055 1 96.56 71 ASP A O 1
ATOM 541 N N . THR A 1 72 ? 14.078 -5.723 -12.797 1 91.94 72 THR A N 1
ATOM 542 C CA . THR A 1 72 ? 15.188 -5.27 -11.969 1 91.94 72 THR A CA 1
ATOM 543 C C . THR A 1 72 ? 16.047 -4.266 -12.727 1 91.94 72 THR A C 1
ATOM 545 O O . THR A 1 72 ? 17 -4.648 -13.414 1 91.94 72 THR A O 1
ATOM 548 N N . GLY A 1 73 ? 15.789 -3.045 -12.484 1 91.25 73 GLY A N 1
ATOM 549 C CA . GLY A 1 73 ? 16.391 -1.981 -13.273 1 91.25 73 GLY A CA 1
ATOM 550 C C . GLY A 1 73 ? 17.891 -1.917 -13.141 1 91.25 73 GLY A C 1
ATOM 551 O O . GLY A 1 73 ? 18.594 -1.451 -14.055 1 91.25 73 GLY A O 1
ATOM 552 N N . HIS A 1 74 ? 18.406 -2.375 -12.016 1 89.94 74 HIS A N 1
ATOM 553 C CA . HIS A 1 74 ? 19.859 -2.305 -11.844 1 89.94 74 HIS A CA 1
ATOM 554 C C . HIS A 1 74 ? 20.562 -3.412 -12.617 1 89.94 74 HIS A C 1
ATOM 556 O O . HIS A 1 74 ? 21.781 -3.502 -12.609 1 89.94 74 HIS A O 1
ATOM 562 N N . GLN A 1 75 ? 19.797 -4.191 -13.359 1 92.38 75 GLN A N 1
ATOM 563 C CA . GLN A 1 75 ? 20.359 -5.223 -14.227 1 92.38 75 GLN A CA 1
ATOM 564 C C . GLN A 1 75 ? 20.422 -4.746 -15.68 1 92.38 75 GLN A C 1
ATOM 566 O O . GLN A 1 75 ? 20.625 -5.551 -16.594 1 92.38 75 GLN A O 1
ATOM 571 N N . GLY A 1 76 ? 20.328 -3.504 -15.875 1 94.69 76 GLY A N 1
ATOM 572 C CA . GLY A 1 76 ? 20.188 -2.982 -17.219 1 94.69 76 GLY A CA 1
ATOM 573 C C . GLY A 1 76 ? 21.469 -2.412 -17.781 1 94.69 76 GLY A C 1
ATOM 574 O O . GLY A 1 76 ? 21.453 -1.669 -18.766 1 94.69 76 GLY A O 1
ATOM 575 N N . TYR A 1 77 ? 22.672 -2.775 -17.203 1 95.25 77 TYR A N 1
ATOM 576 C CA . TYR A 1 77 ? 23.922 -2.129 -17.641 1 95.25 77 TYR A CA 1
ATOM 577 C C . TYR A 1 77 ? 24.281 -2.539 -19.062 1 95.25 77 TYR A C 1
ATOM 579 O O . TYR A 1 77 ? 24.734 -1.71 -19.844 1 95.25 77 TYR A O 1
ATOM 587 N N . THR A 1 78 ? 24.125 -3.828 -19.406 1 97.25 78 THR A N 1
ATOM 588 C CA . THR A 1 78 ? 24.375 -4.258 -20.766 1 97.25 78 THR A CA 1
ATOM 589 C C . THR A 1 78 ? 23.438 -3.547 -21.734 1 97.25 78 THR A C 1
ATOM 591 O O . THR A 1 78 ? 23.844 -3.129 -22.828 1 97.25 78 THR A O 1
ATOM 594 N N . HIS A 1 79 ? 22.188 -3.387 -21.391 1 98 79 HIS A N 1
ATOM 595 C CA . HIS A 1 79 ? 21.219 -2.623 -22.156 1 98 79 HIS A CA 1
ATOM 596 C C . HIS A 1 79 ? 21.688 -1.185 -22.359 1 98 79 HIS A C 1
ATOM 598 O O . HIS A 1 79 ? 21.609 -0.656 -23.469 1 98 79 HIS A O 1
ATOM 604 N N . LYS A 1 80 ? 22.188 -0.577 -21.281 1 96.62 80 LYS A N 1
ATOM 605 C CA . LYS A 1 80 ? 22.703 0.788 -21.375 1 96.62 80 LYS A CA 1
ATOM 606 C C . LYS A 1 80 ? 23.891 0.864 -22.312 1 96.62 80 LYS A C 1
ATOM 608 O O . LYS A 1 80 ? 24 1.782 -23.125 1 96.62 80 LYS A O 1
ATOM 613 N N . ILE A 1 81 ? 24.75 -0.114 -22.219 1 96.25 81 ILE A N 1
ATOM 614 C CA . ILE A 1 81 ? 25.953 -0.182 -23.062 1 96.25 81 ILE A CA 1
ATOM 615 C C . ILE A 1 81 ? 25.547 -0.309 -24.531 1 96.25 81 ILE A C 1
ATOM 617 O O . ILE A 1 81 ? 26 0.458 -25.375 1 96.25 81 ILE A O 1
ATOM 621 N N . LEU A 1 82 ? 24.609 -1.188 -24.812 1 97.69 82 LEU A N 1
ATOM 622 C CA . LEU A 1 82 ? 24.203 -1.484 -26.172 1 97.69 82 LEU A CA 1
ATOM 623 C C . LEU A 1 82 ? 23.422 -0.318 -26.781 1 97.69 82 LEU A C 1
ATOM 625 O O . LEU A 1 82 ? 23.375 -0.164 -28 1 97.69 82 LEU A O 1
ATOM 629 N N . THR A 1 83 ? 22.859 0.522 -25.938 1 97.19 83 THR A N 1
ATOM 630 C CA . THR A 1 83 ? 22.016 1.607 -26.422 1 97.19 83 THR A CA 1
ATOM 631 C C . THR A 1 83 ? 22.75 2.941 -26.344 1 97.19 83 THR A C 1
ATOM 633 O O . THR A 1 83 ? 22.125 3.996 -26.234 1 97.19 83 THR A O 1
ATOM 636 N N . GLY A 1 84 ? 24.062 2.967 -26.266 1 93.75 84 GLY A N 1
ATOM 637 C CA . GLY A 1 84 ? 24.859 4.145 -26.547 1 93.75 84 GLY A CA 1
ATOM 638 C C . GLY A 1 84 ? 25.328 4.875 -25.312 1 93.75 84 GLY A C 1
ATOM 639 O O . GLY A 1 84 ? 25.703 6.051 -25.375 1 93.75 84 GLY A O 1
ATOM 640 N N . ARG A 1 85 ? 25.469 4.242 -24.156 1 93.38 85 ARG A N 1
ATOM 641 C CA . ARG A 1 85 ? 25.781 4.969 -22.938 1 93.38 85 ARG A CA 1
ATOM 642 C C . ARG A 1 85 ? 27.094 4.465 -22.328 1 93.38 85 ARG A C 1
ATOM 644 O O . ARG A 1 85 ? 27.234 4.43 -21.094 1 93.38 85 ARG A O 1
ATOM 651 N N . VAL A 1 86 ? 27.953 4 -23.172 1 92.81 86 VAL A N 1
ATOM 652 C CA . VAL A 1 86 ? 29.234 3.496 -22.703 1 92.81 86 VAL A CA 1
ATOM 653 C C . VAL A 1 86 ? 30.031 4.629 -22.062 1 92.81 86 VAL A C 1
ATOM 655 O O . VAL A 1 86 ? 30.625 4.449 -20.984 1 92.81 86 VAL A O 1
ATOM 658 N N . GLU A 1 87 ? 30 5.812 -22.625 1 89.38 87 GLU A N 1
ATOM 659 C CA . GLU A 1 87 ? 30.828 6.926 -22.172 1 89.38 87 GLU A CA 1
ATOM 660 C C . GLU A 1 87 ? 30.375 7.449 -20.812 1 89.38 87 GLU A C 1
ATOM 662 O O . GLU A 1 87 ? 31.172 7.965 -20.047 1 89.38 87 GLU A O 1
ATOM 667 N N . ASN A 1 88 ? 29.125 7.324 -20.578 1 89.81 88 ASN A N 1
ATOM 668 C CA . ASN A 1 88 ? 28.562 7.84 -19.328 1 89.81 88 ASN A CA 1
ATOM 669 C C . ASN A 1 88 ? 28.766 6.855 -18.172 1 89.81 88 ASN A C 1
ATOM 671 O O . ASN A 1 88 ? 28.547 7.199 -17.016 1 89.81 88 ASN A O 1
ATOM 675 N N . PHE A 1 89 ? 29.281 5.695 -18.453 1 89.69 89 PHE A N 1
ATOM 676 C CA . PHE A 1 89 ? 29.359 4.625 -17.469 1 89.69 89 PHE A CA 1
ATOM 677 C C . PHE A 1 89 ? 30.281 5.02 -16.312 1 89.69 89 PHE A C 1
ATOM 679 O O . PHE A 1 89 ? 30.062 4.594 -15.18 1 89.69 89 PHE A O 1
ATOM 686 N N . ALA A 1 90 ? 31.25 5.863 -16.531 1 86.88 90 ALA A N 1
ATOM 687 C CA . ALA A 1 90 ? 32.219 6.289 -15.516 1 86.88 90 ALA A CA 1
ATOM 688 C C . ALA A 1 90 ? 31.531 7.133 -14.438 1 86.88 90 ALA A C 1
ATOM 690 O O . ALA A 1 90 ? 32.062 7.312 -13.352 1 86.88 90 ALA A O 1
ATOM 691 N N . THR A 1 91 ? 30.375 7.645 -14.727 1 89.12 91 THR A N 1
ATOM 692 C CA . THR A 1 91 ? 29.703 8.516 -13.781 1 89.12 91 THR A CA 1
ATOM 693 C C . THR A 1 91 ? 28.656 7.742 -12.984 1 89.12 91 THR A C 1
ATOM 695 O O . THR A 1 91 ? 27.875 8.336 -12.227 1 89.12 91 THR A O 1
ATOM 698 N N . LEU A 1 92 ? 28.766 6.43 -13.188 1 87.25 92 LEU A N 1
ATOM 699 C CA . LEU A 1 92 ? 27.844 5.59 -12.438 1 87.25 92 LEU A CA 1
ATOM 700 C C . LEU A 1 92 ? 27.969 5.84 -10.938 1 87.25 92 LEU A C 1
ATOM 702 O O . LEU A 1 92 ? 29.078 5.988 -10.422 1 87.25 92 LEU A O 1
ATOM 706 N N . ASN A 1 93 ? 26.906 6.047 -10.094 1 80.88 93 ASN A N 1
ATOM 707 C CA . ASN A 1 93 ? 26.875 6.215 -8.641 1 80.88 93 ASN A CA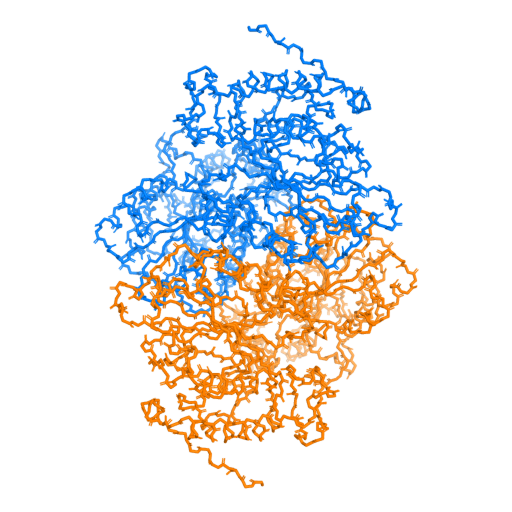 1
ATOM 708 C C . ASN A 1 93 ? 27.406 7.586 -8.227 1 80.88 93 ASN A C 1
ATOM 710 O O . ASN A 1 93 ? 28.062 7.719 -7.191 1 80.88 93 ASN A O 1
ATOM 714 N N . GLN A 1 94 ? 27.391 8.422 -9.102 1 85.38 94 GLN A N 1
ATOM 715 C CA . GLN A 1 94 ? 27.719 9.805 -8.781 1 85.38 94 GLN A CA 1
ATOM 716 C C . GLN A 1 94 ? 26.469 10.688 -8.836 1 85.38 94 GLN A C 1
ATOM 718 O O . GLN A 1 94 ? 25.516 10.383 -9.547 1 85.38 94 GLN A O 1
ATOM 723 N N . TYR A 1 95 ? 26.547 11.719 -8 1 90.31 95 TYR A N 1
ATOM 724 C CA . TYR A 1 95 ? 25.438 12.672 -7.98 1 90.31 95 TYR A CA 1
ATOM 725 C C . TYR A 1 95 ? 25.188 13.25 -9.367 1 90.31 95 TYR A C 1
ATOM 727 O O . TYR A 1 95 ? 26.109 13.812 -9.984 1 90.31 95 TYR A O 1
ATOM 735 N N . ARG A 1 96 ? 24 13.031 -9.945 1 89.88 96 ARG A N 1
ATOM 736 C CA . ARG A 1 96 ? 23.547 13.5 -11.258 1 89.88 96 ARG A CA 1
ATOM 737 C C . ARG A 1 96 ? 24.359 12.836 -12.375 1 89.88 96 ARG A C 1
ATOM 739 O O . ARG A 1 96 ? 24.516 13.414 -13.453 1 89.88 96 ARG A O 1
ATOM 746 N N . GLY A 1 97 ? 25 11.734 -12.078 1 89.88 97 GLY A N 1
ATOM 747 C CA . GLY A 1 97 ? 25.609 10.883 -13.086 1 89.88 97 GLY A CA 1
ATOM 748 C C . GLY A 1 97 ? 24.641 9.898 -13.703 1 89.88 97 GLY A C 1
ATOM 749 O O . GLY A 1 97 ? 23.438 10.109 -13.68 1 89.88 97 GLY A O 1
ATOM 750 N N . MET A 1 98 ? 25.234 8.898 -14.289 1 91 98 MET A N 1
ATOM 751 C CA . MET A 1 98 ? 24.375 7.867 -14.883 1 91 98 MET A CA 1
ATOM 752 C C . MET A 1 98 ? 23.578 7.141 -13.805 1 91 98 MET A C 1
ATOM 754 O O . MET A 1 98 ? 24.094 6.832 -12.734 1 91 98 MET A O 1
ATOM 758 N N . ASN A 1 99 ? 22.375 6.977 -14.078 1 90.44 99 ASN A N 1
ATOM 759 C CA . ASN A 1 99 ? 21.484 6.301 -13.141 1 90.44 99 ASN A CA 1
ATOM 760 C C . ASN A 1 99 ? 21.891 4.844 -12.93 1 90.44 99 ASN A C 1
ATOM 762 O O . ASN A 1 99 ? 22.266 4.156 -13.883 1 90.44 99 ASN A O 1
ATOM 766 N N . ARG A 1 100 ? 21.781 4.445 -11.68 1 89.38 100 ARG A N 1
ATOM 767 C CA . ARG A 1 100 ? 22.031 3.057 -11.305 1 89.38 100 ARG A CA 1
ATOM 768 C C . ARG A 1 100 ? 21 2.121 -11.914 1 89.38 100 ARG A C 1
ATOM 770 O O . ARG A 1 100 ? 21.266 0.934 -12.109 1 89.38 100 ARG A O 1
ATOM 777 N N . PHE A 1 101 ? 19.859 2.639 -12.211 1 92.5 101 PHE A N 1
ATOM 778 C CA . PHE A 1 101 ? 18.719 1.893 -12.758 1 92.5 101 PHE A CA 1
ATOM 779 C C . PHE A 1 101 ? 18.391 2.371 -14.164 1 92.5 101 PHE A C 1
ATOM 781 O O . PHE A 1 101 ? 18.875 3.414 -14.602 1 92.5 101 PHE A O 1
ATOM 788 N N . VAL A 1 102 ? 17.656 1.543 -14.906 1 94.25 102 VAL A N 1
ATOM 789 C CA . VAL A 1 102 ? 17.078 2.027 -16.156 1 94.25 102 VAL A CA 1
ATOM 790 C C . VAL A 1 102 ? 16.156 3.213 -15.891 1 94.25 102 VAL A C 1
ATOM 792 O O . VAL A 1 102 ? 15.391 3.201 -14.922 1 94.25 102 VAL A O 1
ATOM 795 N N . ALA A 1 103 ? 16.312 4.301 -16.641 1 94.19 103 ALA A N 1
ATOM 796 C CA . ALA A 1 103 ? 15.602 5.555 -16.391 1 94.19 103 ALA A CA 1
ATOM 797 C C . ALA A 1 103 ? 15.172 6.203 -17.719 1 94.19 103 ALA A C 1
ATOM 799 O O . ALA A 1 103 ? 15.984 6.367 -18.625 1 94.19 103 ALA A O 1
ATOM 800 N N . ARG A 1 104 ? 13.961 6.586 -17.812 1 95.44 104 ARG A N 1
ATOM 801 C CA . ARG A 1 104 ? 13.391 7.125 -19.047 1 95.44 104 ARG A CA 1
ATOM 802 C C . ARG A 1 104 ? 14.055 8.445 -19.422 1 95.44 104 ARG A C 1
ATOM 804 O O . ARG A 1 104 ? 14.148 8.789 -20.594 1 95.44 104 ARG A O 1
ATOM 811 N N . ASP A 1 105 ? 14.539 9.156 -18.453 1 92.12 105 ASP A N 1
ATOM 812 C CA . ASP A 1 105 ? 15.133 10.461 -18.734 1 92.12 105 ASP A CA 1
ATOM 813 C C . ASP A 1 105 ? 16.531 10.312 -19.328 1 92.12 105 ASP A C 1
ATOM 815 O O . ASP A 1 105 ? 17.094 11.266 -19.859 1 92.12 105 ASP A O 1
ATOM 819 N N . GLU A 1 106 ? 17.094 9.078 -19.328 1 94.19 106 GLU A N 1
ATOM 820 C CA . GLU A 1 106 ? 18.438 8.836 -19.828 1 94.19 106 GLU A CA 1
ATOM 821 C C . GLU A 1 106 ? 18.438 8.406 -21.281 1 94.19 106 GLU A C 1
ATOM 823 O O . GLU A 1 106 ? 19.375 8.672 -22.031 1 94.19 106 GLU A O 1
ATOM 828 N N . SER A 1 107 ? 17.375 7.664 -21.656 1 96.25 107 SER A N 1
ATOM 829 C CA . SER A 1 107 ? 17.359 7.09 -23 1 96.25 107 SER A CA 1
ATOM 830 C C . SER A 1 107 ? 15.953 6.707 -23.438 1 96.25 107 SER A C 1
ATOM 832 O O . SER A 1 107 ? 15.172 6.203 -22.625 1 96.25 107 SER A O 1
ATOM 834 N N . GLU A 1 108 ? 15.641 6.879 -24.703 1 96.69 108 GLU A N 1
ATOM 835 C CA . GLU A 1 108 ? 14.352 6.445 -25.25 1 96.69 108 GLU A CA 1
ATOM 836 C C . GLU A 1 108 ? 14.219 4.926 -25.203 1 96.69 108 GLU A C 1
ATOM 838 O O . GLU A 1 108 ? 13.117 4.391 -25.297 1 96.69 108 GLU A O 1
ATOM 843 N N . HIS A 1 109 ? 15.375 4.203 -25.078 1 97.81 109 HIS A N 1
ATOM 844 C CA . HIS A 1 109 ? 15.375 2.744 -25.016 1 97.81 109 HIS A CA 1
ATOM 845 C C . HIS A 1 109 ? 14.922 2.246 -23.656 1 97.81 109 HIS A C 1
ATOM 847 O O . HIS A 1 109 ? 14.617 1.064 -23.484 1 97.81 109 HIS A O 1
ATOM 853 N N . ASP A 1 110 ? 14.953 3.188 -22.641 1 97.62 110 ASP A N 1
ATOM 854 C CA . ASP A 1 110 ? 14.43 2.844 -21.328 1 97.62 110 ASP A CA 1
ATOM 855 C C . ASP A 1 110 ? 12.914 3.016 -21.266 1 97.62 110 ASP A C 1
ATOM 857 O O . ASP A 1 110 ? 12.414 4.109 -21 1 97.62 110 ASP A O 1
ATOM 861 N N . ALA A 1 111 ? 12.219 1.916 -21.406 1 97 111 ALA A N 1
ATOM 862 C CA . ALA A 1 111 ? 10.766 1.934 -21.594 1 97 111 ALA A CA 1
ATOM 863 C C . ALA A 1 111 ? 10.062 2.406 -20.328 1 97 111 ALA A C 1
ATOM 865 O O . ALA A 1 111 ? 8.961 2.963 -20.391 1 97 111 ALA A O 1
ATOM 866 N N . ILE A 1 112 ? 10.672 2.17 -19.141 1 97.25 112 ILE A N 1
ATOM 867 C CA . ILE A 1 112 ? 10.109 2.586 -17.859 1 97.25 112 ILE A CA 1
ATOM 868 C C . ILE A 1 112 ? 11.227 3.016 -16.922 1 97.25 112 ILE A C 1
ATOM 870 O O . ILE A 1 112 ? 12.406 2.789 -17.203 1 97.25 112 ILE A O 1
ATOM 874 N N . ASP A 1 113 ? 10.867 3.734 -15.867 1 94.38 113 ASP A N 1
ATOM 875 C CA . ASP A 1 113 ? 11.758 3.838 -14.711 1 94.38 113 ASP A CA 1
ATOM 876 C C . ASP A 1 113 ? 11.648 2.605 -13.82 1 94.38 113 ASP A C 1
ATOM 878 O O . ASP A 1 113 ? 10.594 2.346 -13.234 1 94.38 113 ASP A O 1
ATOM 882 N N . ALA A 1 114 ? 12.664 1.795 -13.766 1 89.38 114 ALA A N 1
ATOM 883 C CA . ALA A 1 114 ? 12.602 0.519 -13.055 1 89.38 114 ALA A CA 1
ATOM 884 C C . ALA A 1 114 ? 13.547 0.505 -11.867 1 89.38 114 ALA A C 1
ATOM 886 O O . ALA A 1 114 ? 14.57 -0.187 -11.883 1 89.38 114 ALA A O 1
ATOM 887 N N . SER A 1 115 ? 13.227 1.239 -10.82 1 83.81 115 SER A N 1
ATOM 888 C CA . SER A 1 115 ? 14.078 1.285 -9.633 1 83.81 115 SER A CA 1
ATOM 889 C C . SER A 1 115 ? 13.555 0.362 -8.539 1 83.81 115 SER A C 1
ATOM 891 O O . SER A 1 115 ? 14.32 -0.082 -7.68 1 83.81 115 SER A O 1
ATOM 893 N N . HIS A 1 116 ? 12.312 0.092 -8.547 1 86.56 116 HIS A N 1
ATOM 894 C CA . HIS A 1 116 ? 11.734 -0.897 -7.641 1 86.56 116 HIS A CA 1
ATOM 895 C C . HIS A 1 116 ? 11.203 -2.104 -8.414 1 86.56 116 HIS A C 1
ATOM 897 O O . HIS A 1 116 ? 10.664 -1.955 -9.508 1 86.56 116 HIS A O 1
ATOM 903 N N . ALA A 1 117 ? 11.461 -3.268 -7.984 1 89.88 117 ALA A N 1
ATOM 904 C CA . ALA A 1 117 ? 11.227 -4.504 -8.727 1 89.88 117 ALA A CA 1
ATOM 905 C C . ALA A 1 117 ? 9.789 -4.977 -8.562 1 89.88 117 ALA A C 1
ATOM 907 O O . ALA A 1 117 ? 9.055 -4.469 -7.707 1 89.88 117 ALA A O 1
ATOM 908 N N . GLY A 1 118 ? 9.375 -5.859 -9.438 1 94.5 118 GLY A N 1
ATOM 909 C CA . GLY A 1 118 ? 8.086 -6.527 -9.359 1 94.5 118 GLY A CA 1
ATOM 910 C C . GLY A 1 118 ? 6.996 -5.801 -10.125 1 94.5 118 GLY A C 1
ATOM 911 O O . GLY A 1 118 ? 5.828 -6.188 -10.062 1 94.5 118 GLY A O 1
ATOM 912 N N . THR A 1 119 ? 7.316 -4.789 -10.906 1 96.31 119 THR A N 1
ATOM 913 C CA . THR A 1 119 ? 6.297 -3.943 -11.516 1 96.31 119 THR A CA 1
ATOM 914 C C . THR A 1 119 ? 6.145 -4.262 -13 1 96.31 119 THR A C 1
ATOM 916 O O . THR A 1 119 ? 5.145 -3.893 -13.625 1 96.31 119 THR A O 1
ATOM 919 N N . SER A 1 120 ? 7.074 -4.926 -13.578 1 97.81 120 SER A N 1
ATOM 920 C CA . SER A 1 120 ? 7.254 -4.996 -15.023 1 97.81 120 SER A CA 1
ATOM 921 C C . SER A 1 120 ? 6.055 -5.656 -15.695 1 97.81 120 SER A C 1
ATOM 923 O O . SER A 1 120 ? 5.594 -5.199 -16.75 1 97.81 120 SER A O 1
ATOM 925 N N . LEU A 1 121 ? 5.504 -6.723 -15.102 1 98.25 121 LEU A N 1
ATOM 926 C CA . LEU A 1 121 ? 4.477 -7.5 -15.789 1 98.25 121 LEU A CA 1
ATOM 927 C C . LEU A 1 121 ? 3.18 -6.707 -15.906 1 98.25 121 LEU A C 1
ATOM 929 O O . LEU A 1 121 ? 2.523 -6.727 -16.953 1 98.25 121 LEU A O 1
ATOM 933 N N . SER A 1 122 ? 2.775 -6.012 -14.82 1 98.38 122 SER A N 1
ATOM 934 C CA . SER A 1 122 ? 1.577 -5.18 -14.867 1 98.38 122 SER A CA 1
ATOM 935 C C . SER A 1 122 ? 1.719 -4.059 -15.891 1 98.38 122 SER A C 1
ATOM 937 O O . SER A 1 122 ? 0.798 -3.801 -16.672 1 98.38 122 SER A O 1
ATOM 939 N N . ILE A 1 123 ? 2.879 -3.42 -15.922 1 98.56 123 ILE A N 1
ATOM 940 C CA . ILE A 1 123 ? 3.119 -2.318 -16.844 1 98.56 123 ILE A CA 1
ATOM 941 C C . ILE A 1 123 ? 3.195 -2.854 -18.281 1 98.56 123 ILE A C 1
ATOM 943 O O . ILE A 1 123 ? 2.631 -2.262 -19.203 1 98.56 123 ILE A O 1
ATOM 947 N N . ALA A 1 124 ? 3.842 -4.008 -18.453 1 98.5 124 ALA A N 1
ATOM 948 C CA . ALA A 1 124 ? 3.945 -4.645 -19.766 1 98.5 124 ALA A CA 1
ATOM 949 C C . ALA A 1 124 ? 2.566 -4.98 -20.328 1 98.5 124 ALA A C 1
ATOM 951 O O . ALA A 1 124 ? 2.338 -4.883 -21.531 1 98.5 124 ALA A O 1
ATOM 952 N N . SER A 1 125 ? 1.63 -5.41 -19.469 1 97.81 125 SER A N 1
ATOM 953 C CA . SER A 1 125 ? 0.284 -5.746 -19.922 1 97.81 125 SER A CA 1
ATOM 954 C C . SER A 1 125 ? -0.409 -4.531 -20.531 1 97.81 125 SER A C 1
ATOM 956 O O . SER A 1 125 ? -1.104 -4.652 -21.547 1 97.81 125 SER A O 1
ATOM 958 N N . GLY A 1 126 ? -0.21 -3.316 -19.906 1 98.06 126 GLY A N 1
ATOM 959 C CA . GLY A 1 126 ? -0.758 -2.09 -20.453 1 98.06 126 GLY A CA 1
ATOM 960 C C . GLY A 1 126 ? -0.099 -1.68 -21.766 1 98.06 126 GLY A C 1
ATOM 961 O O . GLY A 1 126 ? -0.783 -1.306 -22.719 1 98.06 126 GLY A O 1
ATOM 962 N N . TYR A 1 127 ? 1.263 -1.803 -21.859 1 98 127 TYR A N 1
ATOM 963 C CA . TYR A 1 127 ? 2.012 -1.498 -23.078 1 98 127 TYR A CA 1
ATOM 964 C C . TYR A 1 127 ? 1.554 -2.375 -24.234 1 98 127 TYR A C 1
ATOM 966 O O . TYR A 1 127 ? 1.318 -1.883 -25.328 1 98 127 TYR A O 1
ATOM 974 N N . ALA A 1 128 ? 1.477 -3.652 -23.922 1 97.62 128 ALA A N 1
ATOM 975 C CA . ALA A 1 128 ? 1.104 -4.605 -24.969 1 97.62 128 ALA A CA 1
ATOM 976 C C . ALA A 1 128 ? -0.283 -4.293 -25.516 1 97.62 128 ALA A C 1
ATOM 978 O O . ALA A 1 128 ? -0.507 -4.379 -26.734 1 97.62 128 ALA A O 1
ATOM 979 N N . LYS A 1 129 ? -1.2 -3.971 -24.625 1 96.5 12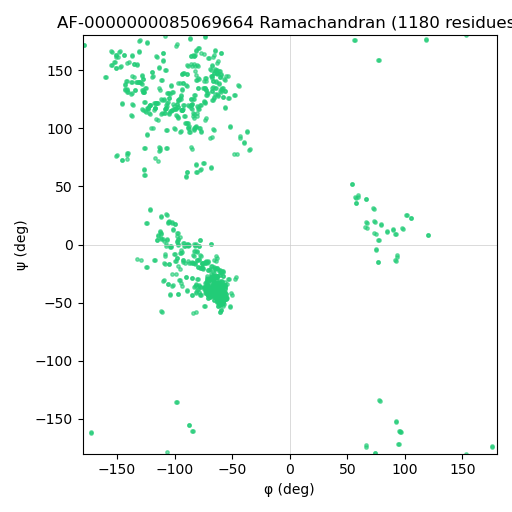9 LYS A N 1
ATOM 980 C CA . LYS A 1 129 ? -2.551 -3.615 -25.047 1 96.5 129 LYS A CA 1
ATOM 981 C C . LYS A 1 129 ? -2.539 -2.355 -25.906 1 96.5 129 LYS A C 1
ATOM 983 O O . LYS A 1 129 ? -3.232 -2.287 -26.938 1 96.5 129 LYS A O 1
ATOM 988 N N . ALA A 1 130 ? -1.79 -1.364 -25.562 1 97.25 130 ALA A N 1
ATOM 989 C CA . ALA A 1 130 ? -1.683 -0.126 -26.328 1 97.25 130 ALA A CA 1
ATOM 990 C C . ALA A 1 130 ? -1.064 -0.383 -27.703 1 97.25 130 ALA A C 1
ATOM 992 O O . ALA A 1 130 ? -1.567 0.103 -28.719 1 97.25 130 ALA A O 1
ATOM 993 N N . LEU A 1 131 ? 0.035 -1.187 -27.75 1 96.44 131 LEU A N 1
ATOM 994 C CA . LEU A 1 131 ? 0.752 -1.461 -28.984 1 96.44 131 LEU A CA 1
ATOM 995 C C . LEU A 1 131 ? -0.115 -2.264 -29.953 1 96.44 131 LEU A C 1
ATOM 997 O O . LEU A 1 131 ? -0.02 -2.092 -31.172 1 96.44 131 LEU A O 1
ATOM 1001 N N . LYS A 1 132 ? -0.923 -3.129 -29.375 1 94.38 132 LYS A N 1
ATOM 1002 C CA . LYS A 1 132 ? -1.832 -3.902 -30.219 1 94.38 132 LYS A CA 1
ATOM 1003 C C . LYS A 1 132 ? -2.662 -2.988 -31.109 1 94.38 132 LYS A C 1
ATOM 1005 O O . LYS A 1 132 ? -2.998 -3.355 -32.25 1 94.38 132 LYS A O 1
ATOM 1010 N N . LEU A 1 133 ? -2.922 -1.786 -30.641 1 93.19 133 LEU A N 1
ATOM 1011 C CA . LEU A 1 133 ? -3.789 -0.852 -31.359 1 93.19 133 LEU A CA 1
ATOM 1012 C C . LEU A 1 133 ? -2.969 0.102 -32.219 1 93.19 133 LEU A C 1
ATOM 1014 O O . LEU A 1 133 ? -3.395 0.473 -33.312 1 93.19 133 LEU A O 1
ATOM 1018 N N . THR A 1 134 ? -1.728 0.441 -31.797 1 94.5 134 THR A N 1
ATOM 1019 C CA . THR A 1 134 ? -0.99 1.509 -32.469 1 94.5 134 THR A CA 1
ATOM 1020 C C . THR A 1 134 ? 0.128 0.935 -33.344 1 94.5 134 THR A C 1
ATOM 1022 O O . THR A 1 134 ? 0.484 1.514 -34.375 1 94.5 134 THR A O 1
ATOM 1025 N N . SER A 1 135 ? 0.711 -0.163 -32.875 1 96.06 135 SER A N 1
ATOM 1026 C CA . SER A 1 135 ? 1.84 -0.808 -33.531 1 96.06 135 SER A CA 1
ATOM 1027 C C . SER A 1 135 ? 1.783 -2.324 -33.375 1 96.06 135 SER A C 1
ATOM 1029 O O . SER A 1 135 ? 2.662 -2.92 -32.75 1 96.06 135 SER A O 1
ATOM 1031 N N . PRO A 1 136 ? 0.865 -2.934 -34.094 1 95.12 136 PRO A N 1
ATOM 1032 C CA . PRO A 1 136 ? 0.547 -4.344 -33.875 1 95.12 136 PRO A CA 1
ATOM 1033 C C . PRO A 1 136 ? 1.711 -5.277 -34.188 1 95.12 136 PRO A C 1
ATOM 1035 O O . PRO A 1 136 ? 1.694 -6.449 -33.812 1 95.12 136 PRO A O 1
ATOM 1038 N N . ALA A 1 137 ? 2.744 -4.781 -34.875 1 96.31 137 ALA A N 1
ATOM 1039 C CA . ALA A 1 137 ? 3.889 -5.621 -35.219 1 96.31 137 ALA A CA 1
ATOM 1040 C C . ALA A 1 137 ? 4.91 -5.641 -34.062 1 96.31 137 ALA A C 1
ATOM 1042 O O . ALA A 1 137 ? 5.797 -6.496 -34.031 1 96.31 137 ALA A O 1
ATOM 1043 N N . ASN A 1 138 ? 4.793 -4.723 -33.156 1 97.62 138 ASN A N 1
ATOM 1044 C CA . ASN A 1 138 ? 5.812 -4.535 -32.125 1 97.62 138 ASN A CA 1
ATOM 1045 C C . ASN A 1 138 ? 5.551 -5.414 -30.906 1 97.62 138 ASN A C 1
ATOM 1047 O O . ASN A 1 138 ? 4.406 -5.793 -30.656 1 97.62 138 ASN A O 1
ATOM 1051 N N . TYR A 1 139 ? 6.621 -5.727 -30.203 1 98.38 139 TYR A N 1
ATOM 1052 C CA . TYR A 1 139 ? 6.578 -6.613 -29.047 1 98.38 139 TYR A CA 1
ATOM 1053 C C . TYR A 1 139 ? 6.906 -5.855 -27.766 1 98.38 139 TYR A C 1
ATOM 1055 O O . TYR A 1 139 ? 7.516 -4.785 -27.812 1 98.38 139 TYR A O 1
ATOM 1063 N N . VAL A 1 140 ? 6.379 -6.355 -26.688 1 98.62 140 VAL A N 1
ATOM 1064 C CA . VAL A 1 140 ? 6.879 -6.02 -25.359 1 98.62 140 VAL A CA 1
ATOM 1065 C C . VAL A 1 140 ? 7.648 -7.207 -24.781 1 98.62 140 VAL A C 1
ATOM 1067 O O . VAL A 1 140 ? 7.125 -8.32 -24.719 1 98.62 140 VAL A O 1
ATOM 1070 N N . VAL A 1 141 ? 8.898 -7.023 -24.438 1 98.75 141 VAL A N 1
ATOM 1071 C CA . VAL A 1 141 ? 9.742 -8.023 -23.797 1 98.75 141 VAL A CA 1
ATOM 1072 C C . VAL A 1 141 ? 10.039 -7.617 -22.359 1 98.75 141 VAL A C 1
ATOM 1074 O O . VAL A 1 141 ? 10.695 -6.605 -22.109 1 98.75 141 VAL A O 1
ATOM 1077 N N . SER A 1 142 ? 9.523 -8.367 -21.438 1 98.38 142 SER A N 1
ATOM 1078 C CA . SER A 1 142 ? 9.727 -8.078 -20.031 1 98.38 142 SER A CA 1
ATOM 1079 C C . SER A 1 142 ? 10.672 -9.094 -19.391 1 98.38 142 SER A C 1
ATOM 1081 O O . SER A 1 142 ? 10.367 -10.289 -19.359 1 98.38 142 SER A O 1
ATOM 1083 N N . LEU A 1 143 ? 11.812 -8.625 -18.922 1 97.94 143 LEU A N 1
ATOM 1084 C CA . LEU A 1 143 ? 12.766 -9.453 -18.188 1 97.94 143 LEU A CA 1
ATOM 1085 C C . LEU A 1 143 ? 12.539 -9.359 -16.688 1 97.94 143 LEU A C 1
ATOM 1087 O O . LEU A 1 143 ? 12.688 -8.289 -16.094 1 97.94 143 LEU A O 1
ATOM 1091 N N . ILE A 1 144 ? 12.172 -10.453 -16.062 1 96.81 144 ILE A N 1
ATOM 1092 C CA . ILE A 1 144 ? 11.875 -10.469 -14.641 1 96.81 144 ILE A CA 1
ATOM 1093 C C . ILE A 1 144 ? 12.633 -11.609 -13.961 1 96.81 144 ILE A C 1
ATOM 1095 O O . ILE A 1 144 ? 12.797 -12.688 -14.547 1 96.81 144 ILE A O 1
ATOM 1099 N N . GLY A 1 145 ? 13.148 -11.328 -12.781 1 93.31 145 GLY A N 1
ATOM 1100 C CA . GLY A 1 145 ? 13.906 -12.328 -12.039 1 93.31 145 GLY A CA 1
ATOM 1101 C C . GLY A 1 145 ? 13.023 -13.234 -11.203 1 93.31 145 GLY A C 1
ATOM 1102 O O . GLY A 1 145 ? 11.883 -12.891 -10.891 1 93.31 145 GLY A O 1
ATOM 1103 N N . ASP A 1 146 ? 13.609 -14.383 -10.797 1 89.31 146 ASP A N 1
ATOM 1104 C CA . ASP A 1 146 ? 12.914 -15.344 -9.945 1 89.31 146 ASP A CA 1
ATOM 1105 C C . ASP A 1 146 ? 12.562 -14.734 -8.594 1 89.31 146 ASP A C 1
ATOM 1107 O O . ASP A 1 146 ? 11.508 -15.023 -8.031 1 89.31 146 ASP A O 1
ATOM 1111 N N . GLY A 1 147 ? 13.398 -13.859 -8.055 1 89.19 147 GLY A N 1
ATOM 1112 C CA . GLY A 1 147 ? 13.109 -13.18 -6.801 1 89.19 147 GLY A CA 1
ATOM 1113 C C . GLY A 1 147 ? 11.898 -12.273 -6.879 1 89.19 147 GLY A C 1
ATOM 1114 O O . GLY A 1 147 ? 11.109 -12.203 -5.934 1 89.19 147 GLY A O 1
ATOM 1115 N N . SER A 1 148 ? 11.742 -11.609 -8.016 1 92.88 148 SER A N 1
ATOM 1116 C CA . SER A 1 148 ? 10.625 -10.68 -8.203 1 92.88 148 SER A CA 1
ATOM 1117 C C . SER A 1 148 ? 9.32 -11.43 -8.43 1 92.88 148 SER A C 1
ATOM 1119 O O . SER A 1 148 ? 8.242 -10.891 -8.18 1 92.88 148 SER A O 1
ATOM 1121 N N . MET A 1 149 ? 9.375 -12.648 -8.828 1 93.44 149 MET A N 1
ATOM 1122 C CA . MET A 1 149 ? 8.188 -13.43 -9.156 1 93.44 149 MET A CA 1
ATOM 1123 C C . MET A 1 149 ? 7.406 -13.781 -7.898 1 93.44 149 MET A C 1
ATOM 1125 O O . MET A 1 149 ? 6.238 -14.172 -7.977 1 93.44 149 MET A O 1
ATOM 1129 N N . VAL A 1 150 ? 8.039 -13.609 -6.754 1 92.88 150 VAL A N 1
ATOM 1130 C CA . VAL A 1 150 ? 7.402 -13.922 -5.48 1 92.88 150 VAL A CA 1
ATOM 1131 C C . VAL A 1 150 ? 6.52 -12.75 -5.047 1 92.88 150 VAL A C 1
ATOM 1133 O O . VAL A 1 150 ? 5.617 -12.914 -4.223 1 92.88 150 VAL A O 1
ATOM 1136 N N . GLU A 1 151 ? 6.715 -11.57 -5.656 1 95.56 151 GLU A N 1
ATOM 1137 C CA . GLU A 1 151 ? 6.023 -10.352 -5.254 1 95.56 151 GLU A CA 1
ATOM 1138 C C . GLU A 1 151 ? 4.559 -10.383 -5.68 1 95.56 151 GLU A C 1
ATOM 1140 O O . GLU A 1 151 ? 4.234 -10.859 -6.773 1 95.56 151 GLU A O 1
ATOM 1145 N N . GLY A 1 152 ? 3.666 -9.828 -4.844 1 96.81 152 GLY A N 1
ATOM 1146 C CA . GLY A 1 152 ? 2.234 -9.812 -5.102 1 96.81 152 GLY A CA 1
ATOM 1147 C C . GLY A 1 152 ? 1.872 -9.156 -6.418 1 96.81 152 GLY A C 1
ATOM 1148 O O . GLY A 1 152 ? 1.054 -9.68 -7.176 1 96.81 152 GLY A O 1
ATOM 1149 N N . MET A 1 153 ? 2.441 -8.008 -6.695 1 97.75 153 MET A N 1
ATOM 1150 C CA . MET A 1 153 ? 2.121 -7.312 -7.941 1 97.75 153 MET A CA 1
ATOM 1151 C C . MET A 1 153 ? 2.549 -8.141 -9.148 1 97.75 153 MET A C 1
ATOM 1153 O O . MET A 1 153 ? 1.848 -8.172 -10.164 1 97.75 153 MET A O 1
ATOM 1157 N N . ALA A 1 154 ? 3.76 -8.758 -9.07 1 97.56 154 ALA A N 1
ATOM 1158 C CA . ALA A 1 154 ? 4.223 -9.602 -10.164 1 97.56 154 ALA A CA 1
ATOM 1159 C C . ALA A 1 154 ? 3.219 -10.719 -10.461 1 97.56 154 ALA A C 1
ATOM 1161 O O . ALA A 1 154 ? 2.93 -11.008 -11.625 1 97.56 154 ALA A O 1
ATOM 1162 N N . PHE A 1 155 ? 2.664 -11.297 -9.398 1 96.69 155 PHE A N 1
ATOM 1163 C CA . PHE A 1 155 ? 1.689 -12.359 -9.594 1 96.69 155 PHE A CA 1
ATOM 1164 C C . PHE A 1 155 ? 0.399 -11.812 -10.188 1 96.69 155 PHE A C 1
ATOM 1166 O O . PHE A 1 155 ? -0.198 -12.438 -11.07 1 96.69 155 PHE A O 1
ATOM 1173 N N . GLU A 1 156 ? -0.113 -10.672 -9.656 1 97.44 156 GLU A N 1
ATOM 1174 C CA . GLU A 1 156 ? -1.312 -10.078 -10.227 1 97.44 156 GLU A CA 1
ATOM 1175 C C . GLU A 1 156 ? -1.134 -9.812 -11.719 1 97.44 156 GLU A C 1
ATOM 1177 O O . GLU A 1 156 ? -2.037 -10.078 -12.516 1 97.44 156 GLU A O 1
ATOM 1182 N N . GLY A 1 157 ? 0.037 -9.242 -12.086 1 98 157 GLY A N 1
ATOM 1183 C CA . GLY A 1 157 ? 0.35 -9.023 -13.492 1 98 157 GLY A CA 1
ATOM 1184 C C . GLY A 1 157 ? 0.406 -10.305 -14.297 1 98 157 GLY A C 1
ATOM 1185 O O . GLY A 1 157 ? -0.171 -10.383 -15.383 1 98 157 GLY A O 1
ATOM 1186 N N . LEU A 1 158 ? 1.136 -11.312 -13.742 1 97.25 158 LEU A N 1
ATOM 1187 C CA . LEU A 1 158 ? 1.227 -12.609 -14.398 1 97.25 158 LEU A CA 1
ATOM 1188 C C . LEU A 1 158 ? -0.161 -13.188 -14.656 1 97.25 158 LEU A C 1
ATOM 1190 O O . LEU A 1 158 ? -0.443 -13.672 -15.758 1 97.25 158 LEU A O 1
ATOM 1194 N N . ASN A 1 159 ? -1.031 -13.141 -13.617 1 96.12 159 ASN A N 1
ATOM 1195 C CA . ASN A 1 159 ? -2.4 -13.633 -13.727 1 96.12 159 ASN A CA 1
ATOM 1196 C C . ASN A 1 159 ? -3.156 -12.945 -14.859 1 96.12 159 ASN A C 1
ATOM 1198 O O . ASN A 1 159 ? -3.801 -13.609 -15.672 1 96.12 159 ASN A O 1
ATOM 1202 N N . TYR A 1 160 ? -3.061 -11.656 -14.984 1 96.38 160 TYR A N 1
ATOM 1203 C CA . TYR A 1 160 ? -3.834 -10.898 -15.953 1 96.38 160 TYR A CA 1
ATOM 1204 C C . TYR A 1 160 ? -3.293 -11.109 -17.359 1 96.38 160 TYR A C 1
ATOM 1206 O O . TYR A 1 160 ? -4.055 -11.133 -18.328 1 96.38 160 TYR A O 1
ATOM 1214 N N . CYS A 1 161 ? -1.938 -11.227 -17.5 1 96.56 161 CYS A N 1
ATOM 1215 C CA . CYS A 1 161 ? -1.294 -11.344 -18.812 1 96.56 161 CYS A CA 1
ATOM 1216 C C . CYS A 1 161 ? -1.761 -12.602 -19.531 1 96.56 161 CYS A C 1
ATOM 1218 O O . CYS A 1 161 ? -1.696 -12.68 -20.766 1 96.56 161 CYS A O 1
ATOM 1220 N N . ALA A 1 162 ? -2.234 -13.531 -18.766 1 94.56 162 ALA A N 1
ATOM 1221 C CA . ALA A 1 162 ? -2.719 -14.781 -19.344 1 94.56 162 ALA A CA 1
ATOM 1222 C C . ALA A 1 162 ? -4.082 -14.586 -20 1 94.56 162 ALA A C 1
ATOM 1224 O O . ALA A 1 162 ? -4.527 -15.43 -20.781 1 94.56 162 ALA A O 1
ATOM 1225 N N . GLU A 1 163 ? -4.75 -13.523 -19.719 1 89 163 GLU A N 1
ATOM 1226 C CA . GLU A 1 163 ? -6.113 -13.266 -20.188 1 89 163 GLU A CA 1
ATOM 1227 C C . GLU A 1 163 ? -6.145 -12.969 -21.672 1 89 163 GLU A C 1
ATOM 1229 O O . GLU A 1 163 ? -7.055 -13.406 -22.391 1 89 163 GLU A O 1
ATOM 1234 N N . ASP A 1 164 ? -5.211 -12.148 -22.172 1 87 164 ASP A N 1
ATOM 1235 C CA . ASP A 1 164 ? -5.172 -11.758 -23.578 1 87 164 ASP A CA 1
ATOM 1236 C C . ASP A 1 164 ? -4.34 -12.742 -24.391 1 87 164 ASP A C 1
ATOM 1238 O O . ASP A 1 164 ? -3.131 -12.555 -24.547 1 87 164 ASP A O 1
ATOM 1242 N N . LYS A 1 165 ? -4.895 -13.57 -25.125 1 89.38 165 LYS A N 1
ATOM 1243 C CA . LYS A 1 165 ? -4.238 -14.703 -25.781 1 89.38 165 LYS A CA 1
ATOM 1244 C C . LYS A 1 165 ? -3.51 -14.266 -27.047 1 89.38 165 LYS A C 1
ATOM 1246 O O . LYS A 1 165 ? -2.67 -15 -27.578 1 89.38 165 LYS A O 1
ATOM 1251 N N . ASP A 1 166 ? -3.783 -13.07 -27.5 1 90.94 166 ASP A N 1
ATOM 1252 C CA . ASP A 1 166 ? -3.16 -12.609 -28.734 1 90.94 166 ASP A CA 1
ATOM 1253 C C . ASP A 1 166 ? -2.178 -11.469 -28.453 1 90.94 166 ASP A C 1
ATOM 1255 O O . ASP A 1 166 ? -1.737 -10.789 -29.375 1 90.94 166 ASP A O 1
ATOM 1259 N N . SER A 1 167 ? -1.887 -11.258 -27.188 1 94.25 167 SER A N 1
ATOM 1260 C CA . SER A 1 167 ? -0.926 -10.219 -26.844 1 94.25 167 SER A CA 1
ATOM 1261 C C . SER A 1 167 ? 0.493 -10.625 -27.219 1 94.25 167 SER A C 1
ATOM 1263 O O . SER A 1 167 ? 0.912 -11.758 -26.969 1 94.25 167 SER A O 1
ATOM 1265 N N . LYS A 1 168 ? 1.259 -9.734 -27.938 1 97.62 168 LYS A N 1
ATOM 1266 C CA . LYS A 1 168 ? 2.662 -9.969 -28.25 1 97.62 168 LYS A CA 1
ATOM 1267 C C . LYS A 1 168 ? 3.566 -9.602 -27.078 1 97.62 168 LYS A C 1
ATOM 1269 O O . LYS A 1 168 ? 4.32 -8.633 -27.156 1 97.62 168 LYS A O 1
ATOM 1274 N N . LEU A 1 169 ? 3.441 -10.398 -26.062 1 98.25 169 LEU A N 1
ATOM 1275 C CA . LEU A 1 169 ? 4.172 -10.227 -24.812 1 98.25 169 LEU A CA 1
ATOM 1276 C C . LEU A 1 169 ? 5.098 -11.414 -24.562 1 98.25 169 LEU A C 1
ATOM 1278 O O . LEU A 1 169 ? 4.641 -12.555 -24.5 1 98.25 169 LEU A O 1
ATOM 1282 N N . VAL A 1 170 ? 6.391 -11.133 -24.516 1 98.75 170 VAL A N 1
ATOM 1283 C CA . VAL A 1 170 ? 7.391 -12.133 -24.156 1 98.75 170 VAL A CA 1
ATOM 1284 C C . VAL A 1 170 ? 7.887 -11.867 -22.734 1 98.75 170 VAL A C 1
ATOM 1286 O O . VAL A 1 170 ? 8.477 -10.82 -22.453 1 98.75 170 VAL A O 1
ATOM 1289 N N . ILE A 1 171 ? 7.582 -12.758 -21.844 1 98.62 171 ILE A N 1
ATOM 1290 C CA . ILE A 1 171 ? 8.07 -12.672 -20.469 1 98.62 171 ILE A CA 1
ATOM 1291 C C . ILE A 1 171 ? 9.305 -13.555 -20.297 1 98.62 171 ILE A C 1
ATOM 1293 O O . ILE A 1 171 ? 9.211 -14.781 -20.375 1 98.62 171 ILE A O 1
ATOM 1297 N N . VAL A 1 172 ? 10.477 -12.93 -20.141 1 98.69 172 VAL A N 1
ATOM 1298 C CA . VAL A 1 172 ? 11.719 -13.656 -19.906 1 98.69 172 VAL A CA 1
ATOM 1299 C C . VAL A 1 172 ? 11.961 -13.805 -18.406 1 98.69 172 VAL A C 1
ATOM 1301 O O . VAL A 1 172 ? 12.188 -12.812 -17.703 1 98.69 172 VAL A O 1
ATOM 1304 N N . LEU A 1 173 ? 11.852 -15.023 -17.906 1 97.44 173 LEU A N 1
ATOM 1305 C CA . LEU A 1 173 ? 12.148 -15.32 -16.516 1 97.44 173 LEU A CA 1
ATOM 1306 C C . LEU A 1 173 ? 13.625 -15.648 -16.328 1 97.44 173 LEU A C 1
ATOM 1308 O O . LEU A 1 173 ? 14.078 -16.734 -16.719 1 97.44 173 LEU A O 1
ATOM 1312 N N . ASN A 1 174 ? 14.359 -14.656 -15.828 1 96.19 174 ASN A N 1
ATOM 1313 C CA . ASN A 1 174 ? 15.758 -14.859 -15.461 1 96.19 174 ASN A CA 1
ATOM 1314 C C . ASN A 1 174 ? 15.883 -15.57 -14.117 1 96.19 174 ASN A C 1
ATOM 1316 O O . ASN A 1 174 ? 15.781 -14.938 -13.062 1 96.19 174 ASN A O 1
ATOM 1320 N N . ASP A 1 175 ? 16.141 -16.891 -14.18 1 93.5 175 ASP A N 1
ATOM 1321 C CA . ASP A 1 175 ? 16.125 -17.734 -12.992 1 93.5 175 ASP A CA 1
ATOM 1322 C C . ASP A 1 175 ? 17.547 -18.141 -12.586 1 93.5 175 ASP A C 1
ATOM 1324 O O . ASP A 1 175 ? 18.125 -19.062 -13.156 1 93.5 175 ASP A O 1
ATOM 1328 N N . ASN A 1 176 ? 18.078 -17.453 -11.648 1 83.75 176 ASN A N 1
ATOM 1329 C CA . ASN A 1 176 ? 19.375 -17.828 -11.094 1 83.75 176 ASN A CA 1
ATOM 1330 C C . ASN A 1 176 ? 19.25 -18.312 -9.648 1 83.75 176 ASN A C 1
ATOM 1332 O O . ASN A 1 176 ? 20.266 -18.453 -8.953 1 83.75 176 ASN A O 1
ATOM 1336 N N . GLU A 1 177 ? 18 -18.484 -9.227 1 74 177 GLU A N 1
ATOM 1337 C CA . GLU A 1 177 ? 17.609 -19.062 -7.938 1 74 177 GLU A CA 1
ATOM 1338 C C . GLU A 1 177 ? 18.031 -18.141 -6.793 1 74 177 GLU A C 1
ATOM 1340 O O . GLU A 1 177 ? 18.047 -18.562 -5.633 1 74 177 GLU A O 1
ATOM 1345 N N . MET A 1 178 ? 18.391 -16.828 -7.184 1 69.31 178 MET A N 1
ATOM 1346 C CA . MET A 1 178 ? 18.844 -15.859 -6.191 1 69.31 178 MET A CA 1
ATOM 1347 C C . MET A 1 178 ? 18.156 -14.508 -6.406 1 69.31 178 MET A C 1
ATOM 1349 O O . MET A 1 178 ? 17.969 -14.086 -7.547 1 69.31 178 MET A O 1
ATOM 1353 N N . ALA A 1 179 ? 17.656 -13.922 -5.352 1 63.97 179 ALA A N 1
ATOM 1354 C CA . ALA A 1 179 ? 17.344 -12.492 -5.297 1 63.97 179 ALA A CA 1
ATOM 1355 C C . ALA A 1 179 ? 18.469 -11.719 -4.602 1 63.97 179 ALA A C 1
ATOM 1357 O O . ALA A 1 179 ? 19.641 -11.891 -4.926 1 63.97 179 ALA A O 1
ATOM 1358 N N . ILE A 1 180 ? 18.031 -10.828 -3.721 1 58.62 180 ILE A N 1
ATOM 1359 C CA . ILE A 1 180 ? 19.047 -10.312 -2.801 1 58.62 180 ILE A CA 1
ATOM 1360 C C . ILE A 1 180 ? 19.531 -11.438 -1.885 1 58.62 180 ILE A C 1
ATOM 1362 O O . ILE A 1 180 ? 20.703 -11.484 -1.516 1 58.62 180 ILE A O 1
ATOM 1366 N N . ALA A 1 181 ? 18.516 -12.328 -1.617 1 68.56 181 ALA A N 1
ATOM 1367 C CA . ALA A 1 181 ? 18.719 -13.562 -0.869 1 68.56 181 ALA A CA 1
ATOM 1368 C C . ALA A 1 181 ? 18.109 -14.758 -1.605 1 68.56 181 ALA A C 1
ATOM 1370 O O . ALA A 1 181 ? 17.547 -14.602 -2.693 1 68.56 181 ALA A O 1
ATOM 1371 N N . LYS A 1 182 ? 18.359 -15.914 -1.02 1 70.19 182 LYS A N 1
ATOM 1372 C CA . LYS A 1 182 ? 17.828 -17.125 -1.645 1 70.19 182 LYS A CA 1
ATOM 1373 C C . LYS A 1 182 ? 16.312 -17.047 -1.813 1 70.19 182 LYS A C 1
ATOM 1375 O O . LYS A 1 182 ? 15.617 -16.531 -0.94 1 70.19 182 LYS A O 1
ATOM 1380 N N . SER A 1 183 ? 15.867 -17.547 -2.887 1 75.5 183 SER A N 1
ATOM 1381 C CA . SER A 1 183 ? 14.43 -17.578 -3.129 1 75.5 183 SER A CA 1
ATOM 1382 C C . SER A 1 183 ? 13.719 -18.484 -2.133 1 75.5 183 SER A C 1
ATOM 1384 O O . SER A 1 183 ? 14.305 -19.453 -1.64 1 75.5 183 SER A O 1
ATOM 1386 N N . VAL A 1 184 ? 12.469 -18.094 -1.811 1 80.94 184 VAL A N 1
ATOM 1387 C CA . VAL A 1 184 ? 11.758 -18.812 -0.758 1 80.94 184 VAL A CA 1
ATOM 1388 C C . VAL A 1 184 ? 10.383 -19.234 -1.265 1 80.94 184 VAL A C 1
ATOM 1390 O O . VAL A 1 184 ? 9.812 -18.594 -2.154 1 80.94 184 VAL A O 1
ATOM 1393 N N . GLY A 1 185 ? 9.914 -20.406 -0.792 1 89.25 185 GLY A N 1
ATOM 1394 C CA . GLY A 1 185 ? 8.508 -20.75 -0.885 1 89.25 185 GLY A CA 1
ATOM 1395 C C . GLY A 1 185 ? 8.172 -21.594 -2.1 1 89.25 185 GLY A C 1
ATOM 1396 O O . GLY A 1 185 ? 9.031 -22.312 -2.615 1 89.25 185 GLY A O 1
ATOM 1397 N N . GLY A 1 186 ? 6.91 -21.594 -2.439 1 90.44 186 GLY A N 1
ATOM 1398 C CA . GLY A 1 186 ? 6.359 -22.422 -3.502 1 90.44 186 GLY A CA 1
ATOM 1399 C C . GLY A 1 186 ? 6.996 -22.156 -4.852 1 90.44 186 GLY A C 1
ATOM 1400 O O . GLY A 1 186 ? 7.211 -23.078 -5.637 1 90.44 186 GLY A O 1
ATOM 1401 N N . MET A 1 187 ? 7.305 -20.891 -5.125 1 89.06 187 MET A N 1
ATOM 1402 C CA . MET A 1 187 ? 7.934 -20.531 -6.395 1 89.06 187 MET A CA 1
ATOM 1403 C C . MET A 1 187 ? 9.305 -21.188 -6.52 1 89.06 187 MET A C 1
ATOM 1405 O O . MET A 1 187 ? 9.688 -21.641 -7.605 1 89.06 187 MET A O 1
ATOM 1409 N N . ARG A 1 188 ? 10.07 -21.203 -5.457 1 87.81 188 ARG A N 1
ATOM 1410 C CA . ARG A 1 188 ? 11.352 -21.891 -5.461 1 87.81 188 ARG A CA 1
ATOM 1411 C C . ARG A 1 188 ? 11.18 -23.375 -5.742 1 87.81 188 ARG A C 1
ATOM 1413 O O . ARG A 1 188 ? 11.922 -23.953 -6.543 1 87.81 188 ARG A O 1
ATOM 1420 N N . ASN A 1 189 ? 10.164 -23.953 -5.105 1 88.5 189 ASN A N 1
ATOM 1421 C CA . ASN A 1 189 ? 9.875 -25.375 -5.32 1 88.5 189 ASN A CA 1
ATOM 1422 C C . ASN A 1 189 ? 9.562 -25.656 -6.785 1 88.5 189 ASN A C 1
ATOM 1424 O O . ASN A 1 189 ? 9.914 -26.719 -7.305 1 88.5 189 ASN A O 1
ATOM 1428 N N . LEU A 1 190 ? 8.945 -24.734 -7.395 1 90.25 190 LEU A N 1
ATOM 1429 C CA . LEU A 1 190 ? 8.523 -24.875 -8.781 1 90.25 190 LEU A CA 1
ATOM 1430 C C . LEU A 1 190 ? 9.719 -24.781 -9.727 1 90.25 190 LEU A C 1
ATOM 1432 O O . LEU A 1 190 ? 9.773 -25.484 -10.734 1 90.25 190 LEU A O 1
ATOM 1436 N N . THR A 1 191 ? 10.672 -23.938 -9.422 1 89.75 191 THR A N 1
ATOM 1437 C CA . THR A 1 191 ? 11.68 -23.547 -10.406 1 89.75 191 THR A CA 1
ATOM 1438 C C . THR A 1 191 ? 13.023 -24.188 -10.07 1 89.75 191 THR A C 1
ATOM 1440 O O . THR A 1 191 ? 14.008 -23.984 -10.789 1 89.75 191 THR A O 1
ATOM 1443 N N . ALA A 1 192 ? 13.102 -24.938 -9.008 1 87.38 192 ALA A N 1
ATOM 1444 C CA . ALA A 1 192 ? 14.344 -25.594 -8.594 1 87.38 192 ALA A CA 1
ATOM 1445 C C . ALA A 1 192 ? 14.117 -27.062 -8.297 1 87.38 192 ALA A C 1
ATOM 1447 O O . ALA A 1 192 ? 12.969 -27.531 -8.242 1 87.38 192 ALA A O 1
ATOM 1448 N N . GLY A 1 193 ? 15.195 -27.812 -8.203 1 85.25 193 GLY A N 1
ATOM 1449 C CA . GLY A 1 193 ? 15.117 -29.219 -7.898 1 85.25 193 GLY A CA 1
ATOM 1450 C C . GLY A 1 193 ? 15.117 -30.109 -9.133 1 85.25 193 GLY A C 1
ATOM 1451 O O . GLY A 1 193 ? 15.305 -29.609 -10.25 1 85.25 193 GLY A O 1
ATOM 1452 N N . GLU A 1 194 ? 14.883 -31.422 -9.008 1 87.5 194 GLU A N 1
ATOM 1453 C CA . GLU A 1 194 ? 15.039 -32.406 -10.07 1 87.5 194 GLU A CA 1
ATOM 1454 C C . GLU A 1 194 ? 13.922 -32.281 -11.102 1 87.5 194 GLU A C 1
ATOM 1456 O O . GLU A 1 194 ? 14.148 -32.438 -12.297 1 87.5 194 GLU A O 1
ATOM 1461 N N . ASN A 1 195 ? 12.742 -31.922 -10.664 1 91.5 195 ASN A N 1
ATOM 1462 C CA . ASN A 1 195 ? 11.586 -31.891 -11.555 1 91.5 195 ASN A CA 1
ATOM 1463 C C . ASN A 1 195 ? 11.188 -30.469 -11.906 1 91.5 195 ASN A C 1
ATOM 1465 O O . ASN A 1 195 ? 10.039 -30.203 -12.25 1 91.5 195 ASN A O 1
ATOM 1469 N N . TRP A 1 196 ? 12.203 -29.578 -11.828 1 92.19 196 TRP A N 1
ATOM 1470 C CA . TRP A 1 196 ? 11.859 -28.156 -11.945 1 92.19 196 TRP A CA 1
ATOM 1471 C C . TRP A 1 196 ? 11.328 -27.844 -13.336 1 92.19 196 TRP A C 1
ATOM 1473 O O . TRP A 1 196 ? 10.422 -27.016 -13.484 1 92.19 196 TRP A O 1
ATOM 1483 N N . GLN A 1 197 ? 11.82 -28.547 -14.414 1 94.75 197 GLN A N 1
ATOM 1484 C CA . GLN A 1 197 ? 11.383 -28.281 -15.781 1 94.75 197 GLN A CA 1
ATOM 1485 C C . GLN A 1 197 ? 9.906 -28.641 -15.961 1 94.75 197 GLN A C 1
ATOM 1487 O O . GLN A 1 197 ? 9.133 -27.828 -16.484 1 94.75 197 GLN A O 1
ATOM 1492 N N . SER A 1 198 ? 9.547 -29.797 -15.508 1 94.62 198 SER A N 1
ATOM 1493 C CA . SER A 1 198 ? 8.172 -30.25 -15.656 1 94.62 198 SER A CA 1
ATOM 1494 C C . SER A 1 198 ? 7.223 -29.438 -14.789 1 94.62 198 SER A C 1
ATOM 1496 O O . SER A 1 198 ? 6.121 -29.094 -15.219 1 94.62 198 SER A O 1
ATOM 1498 N N . ASN A 1 199 ? 7.645 -29.172 -13.594 1 94.25 199 ASN A N 1
ATOM 1499 C CA . ASN A 1 199 ? 6.82 -28.391 -12.68 1 94.25 199 ASN A CA 1
ATOM 1500 C C . ASN A 1 199 ? 6.566 -26.984 -13.219 1 94.25 199 ASN A C 1
ATOM 1502 O O . ASN A 1 199 ? 5.434 -26.5 -13.195 1 94.25 199 ASN A O 1
ATOM 1506 N N . SER A 1 200 ? 7.664 -26.344 -13.672 1 95.31 200 SER A N 1
ATOM 1507 C CA . SER A 1 200 ? 7.539 -25 -14.211 1 95.31 200 SER A CA 1
ATOM 1508 C C . SER A 1 200 ? 6.625 -24.969 -15.438 1 95.31 200 SER A C 1
ATOM 1510 O O . SER A 1 200 ? 5.742 -24.109 -15.539 1 95.31 200 SER A O 1
ATOM 1512 N N . ARG A 1 201 ? 6.816 -25.891 -16.328 1 95.94 201 ARG A N 1
ATOM 1513 C CA . ARG A 1 201 ? 6 -25.969 -17.531 1 95.94 201 ARG A CA 1
ATOM 1514 C C . ARG A 1 201 ? 4.523 -26.109 -17.188 1 95.94 201 ARG A C 1
ATOM 1516 O O . ARG A 1 201 ? 3.684 -25.375 -17.703 1 95.94 201 ARG A O 1
ATOM 1523 N N . ALA A 1 202 ? 4.238 -27.062 -16.297 1 94.5 202 ALA A N 1
ATOM 1524 C CA . ALA A 1 202 ? 2.85 -27.312 -15.914 1 94.5 202 ALA A CA 1
ATOM 1525 C C . ALA A 1 202 ? 2.225 -26.062 -15.289 1 94.5 202 ALA A C 1
ATOM 1527 O O . ALA A 1 202 ? 1.058 -25.75 -15.547 1 94.5 202 ALA A O 1
ATOM 1528 N N . PHE A 1 203 ? 2.975 -25.406 -14.469 1 94.25 203 PHE A N 1
ATOM 1529 C CA . PHE A 1 203 ? 2.508 -24.203 -13.797 1 94.25 203 PHE A CA 1
ATOM 1530 C C . PHE A 1 203 ? 2.127 -23.125 -14.805 1 94.25 203 PHE A C 1
ATOM 1532 O O . PHE A 1 203 ? 0.99 -22.656 -14.812 1 94.25 203 PHE A O 1
ATOM 1539 N N . PHE A 1 204 ? 3.031 -22.734 -15.688 1 96.56 204 PHE A N 1
ATOM 1540 C CA . PHE A 1 204 ? 2.83 -21.609 -16.594 1 96.56 204 PHE A CA 1
ATOM 1541 C C . PHE A 1 204 ? 1.846 -21.953 -17.688 1 96.56 204 PHE A C 1
ATOM 1543 O O . PHE A 1 204 ? 0.992 -21.141 -18.062 1 96.56 204 PHE A O 1
ATOM 1550 N N . GLU A 1 205 ? 1.943 -23.188 -18.266 1 95.56 205 GLU A N 1
ATOM 1551 C CA . GLU A 1 205 ? 0.983 -23.609 -19.281 1 95.56 205 GLU A CA 1
ATOM 1552 C C . GLU A 1 205 ? -0.419 -23.734 -18.688 1 95.56 205 GLU A C 1
ATOM 1554 O O . GLU A 1 205 ? -1.409 -23.438 -19.359 1 95.56 205 GLU A O 1
ATOM 1559 N N . GLY A 1 206 ? -0.493 -24.234 -17.438 1 93.94 206 GLY A N 1
ATOM 1560 C CA . GLY A 1 206 ? -1.778 -24.312 -16.75 1 93.94 206 GLY A CA 1
ATOM 1561 C C . GLY A 1 206 ? -2.477 -22.969 -16.656 1 93.94 206 GLY A C 1
ATOM 1562 O O . GLY A 1 206 ? -3.707 -22.891 -16.703 1 93.94 206 GLY A O 1
ATOM 1563 N N . MET A 1 207 ? -1.717 -21.922 -16.5 1 94.38 207 MET A N 1
ATOM 1564 C CA . MET A 1 207 ? -2.275 -20.578 -16.406 1 94.38 207 MET A CA 1
ATOM 1565 C C . MET A 1 207 ? -2.672 -20.047 -17.781 1 94.38 207 MET A C 1
ATOM 1567 O O . MET A 1 207 ? -3.402 -19.062 -17.875 1 94.38 207 MET A O 1
ATOM 1571 N N . GLY A 1 208 ? -2.117 -20.625 -18.828 1 93.94 208 GLY A N 1
ATOM 1572 C CA . GLY A 1 208 ? -2.525 -20.219 -20.172 1 93.94 208 GLY A CA 1
ATOM 1573 C C . GLY A 1 208 ? -1.385 -19.672 -21 1 93.94 208 GLY A C 1
ATOM 1574 O O . GLY A 1 208 ? -1.597 -19.203 -22.125 1 93.94 208 GLY A O 1
ATOM 1575 N N . PHE A 1 209 ? -0.124 -19.766 -20.531 1 97.06 209 PHE A N 1
ATOM 1576 C CA . PHE A 1 209 ? 1.027 -19.25 -21.266 1 97.06 209 PHE A CA 1
ATOM 1577 C C . PHE A 1 209 ? 1.643 -20.328 -22.141 1 97.06 209 PHE A C 1
ATOM 1579 O O . PHE A 1 209 ? 1.566 -21.516 -21.812 1 97.06 209 PHE A O 1
ATOM 1586 N N . ALA A 1 210 ? 2.201 -19.922 -23.281 1 97.38 210 ALA A N 1
ATOM 1587 C CA . ALA A 1 210 ? 3.236 -20.766 -23.875 1 97.38 210 ALA A CA 1
ATOM 1588 C C . ALA A 1 210 ? 4.488 -20.781 -23 1 97.38 210 ALA A C 1
ATOM 1590 O O . ALA A 1 210 ? 4.691 -19.891 -22.172 1 97.38 210 ALA A O 1
ATOM 1591 N N . TYR A 1 211 ? 5.238 -21.875 -23.125 1 97.94 211 TYR A N 1
ATOM 1592 C CA . TYR A 1 211 ? 6.41 -22.031 -22.266 1 97.94 211 TYR A CA 1
ATOM 1593 C C . TYR A 1 211 ? 7.605 -22.531 -23.062 1 97.94 211 TYR A C 1
ATOM 1595 O O . TYR A 1 211 ? 7.523 -23.578 -23.719 1 97.94 211 TYR A O 1
ATOM 1603 N N . LEU A 1 212 ? 8.648 -21.781 -23.078 1 98.5 212 LEU A N 1
ATOM 1604 C CA . LEU A 1 212 ? 9.93 -22.141 -23.688 1 98.5 212 LEU A CA 1
ATOM 1605 C C . LEU A 1 212 ? 11.047 -22.156 -22.656 1 98.5 212 LEU A C 1
ATOM 1607 O O . LEU A 1 212 ? 11.008 -21.391 -21.688 1 98.5 212 LEU A O 1
ATOM 1611 N N . LEU A 1 213 ? 12.008 -23.031 -22.875 1 97.75 213 LEU A N 1
ATOM 1612 C CA . LEU A 1 213 ? 13.047 -23.234 -21.875 1 97.75 213 LEU A CA 1
ATOM 1613 C C . LEU A 1 213 ? 14.438 -23.078 -22.469 1 97.75 213 LEU A C 1
ATOM 1615 O O . LEU A 1 213 ? 14.695 -23.547 -23.578 1 97.75 213 LEU A O 1
ATOM 1619 N N . VAL A 1 214 ? 15.281 -22.297 -21.812 1 97.88 214 VAL A N 1
ATOM 1620 C CA . VAL A 1 214 ? 16.719 -22.234 -22.078 1 97.88 214 VAL A CA 1
ATOM 1621 C C . VAL A 1 214 ? 17.484 -22.719 -20.859 1 97.88 214 VAL A C 1
ATOM 1623 O O . VAL A 1 214 ? 17.625 -22 -19.875 1 97.88 214 VAL A O 1
ATOM 1626 N N . GLU A 1 215 ? 18.062 -23.844 -20.922 1 95.75 215 GLU A N 1
ATOM 1627 C CA . GLU A 1 215 ? 18.703 -24.5 -19.781 1 95.75 215 GLU A CA 1
ATOM 1628 C C . GLU A 1 215 ? 19.984 -23.781 -19.391 1 95.75 215 GLU A C 1
ATOM 1630 O O . GLU A 1 215 ? 20.375 -23.766 -18.219 1 95.75 215 GLU A O 1
ATOM 1635 N N . ASP A 1 216 ? 20.688 -23.312 -20.391 1 96.81 216 ASP A N 1
ATOM 1636 C CA . ASP A 1 216 ? 21.906 -22.531 -20.156 1 96.81 216 ASP A CA 1
ATOM 1637 C C . ASP A 1 216 ? 21.781 -21.125 -20.719 1 96.81 216 ASP A C 1
ATOM 1639 O O . ASP A 1 216 ? 22 -20.922 -21.922 1 96.81 216 ASP A O 1
ATOM 1643 N N . GLY A 1 217 ? 21.5 -20.188 -19.875 1 97.5 217 GLY A N 1
ATOM 1644 C CA . GLY A 1 217 ? 21.281 -18.812 -20.281 1 97.5 217 GLY A CA 1
ATOM 1645 C C . GLY A 1 217 ? 22.531 -18.125 -20.781 1 97.5 217 GLY A C 1
ATOM 1646 O O . GLY A 1 217 ? 22.5 -16.953 -21.172 1 97.5 217 GLY A O 1
ATOM 1647 N N . HIS A 1 218 ? 23.656 -18.859 -20.797 1 97.06 218 HIS A N 1
ATOM 1648 C CA . HIS A 1 218 ? 24.922 -18.312 -21.281 1 97.06 218 HIS A CA 1
ATOM 1649 C C . HIS A 1 218 ? 25.312 -18.953 -22.625 1 97.06 218 HIS A C 1
ATOM 1651 O O . HIS A 1 218 ? 26.391 -18.688 -23.141 1 97.06 218 HIS A O 1
ATOM 1657 N N . ASP A 1 219 ? 24.438 -19.781 -23.094 1 98.06 219 ASP A N 1
ATOM 1658 C CA . ASP A 1 219 ? 24.547 -20.344 -24.438 1 98.06 219 ASP A CA 1
ATOM 1659 C C . ASP A 1 219 ? 23.844 -19.484 -25.469 1 98.06 219 ASP A C 1
ATOM 1661 O O . ASP A 1 219 ? 22.625 -19.594 -25.656 1 98.06 219 ASP A O 1
ATOM 1665 N N . MET A 1 220 ? 24.641 -18.719 -26.281 1 98.44 220 MET A N 1
ATOM 1666 C CA . MET A 1 220 ? 24.094 -17.719 -27.203 1 98.44 220 MET A CA 1
ATOM 1667 C C . MET A 1 220 ? 23.219 -18.375 -28.266 1 98.44 220 MET A C 1
ATOM 1669 O O . MET A 1 220 ? 22.094 -17.938 -28.5 1 98.44 220 MET A O 1
ATOM 1673 N N . PRO A 1 221 ? 23.672 -19.453 -28.891 1 98.5 221 PRO A N 1
ATOM 1674 C CA . PRO A 1 221 ? 22.812 -20.109 -29.891 1 98.5 221 PRO A CA 1
ATOM 1675 C C . PRO A 1 221 ? 21.469 -20.547 -29.312 1 98.5 221 PRO A C 1
ATOM 1677 O O . PRO A 1 221 ? 20.422 -20.344 -29.953 1 98.5 221 PRO A O 1
ATOM 1680 N N . ALA A 1 222 ? 21.453 -21.109 -28.141 1 98.5 222 ALA A N 1
ATOM 1681 C CA . ALA A 1 222 ? 20.219 -21.562 -27.516 1 98.5 222 ALA A CA 1
ATOM 1682 C C . ALA A 1 222 ? 19.297 -20.391 -27.219 1 98.5 222 ALA A C 1
ATOM 1684 O O . ALA A 1 222 ? 18.078 -20.484 -27.406 1 98.5 222 ALA A O 1
ATOM 1685 N N . LEU A 1 223 ? 19.844 -19.312 -26.719 1 98.75 223 LEU A N 1
ATOM 1686 C CA . LEU A 1 223 ? 19.078 -18.109 -26.438 1 98.75 223 LEU A CA 1
ATOM 1687 C C . LEU A 1 223 ? 18.422 -17.578 -27.703 1 98.75 223 LEU A C 1
ATOM 1689 O O . LEU A 1 223 ? 17.219 -17.281 -27.703 1 98.75 223 LEU A O 1
ATOM 1693 N N . LEU A 1 224 ? 19.234 -17.438 -28.75 1 98.69 224 LEU A N 1
ATOM 1694 C CA . LEU A 1 224 ? 18.734 -16.906 -30.016 1 98.69 224 LEU A CA 1
ATOM 1695 C C . LEU A 1 224 ? 17.609 -17.781 -30.562 1 98.69 224 LEU A C 1
ATOM 1697 O O . LEU A 1 224 ? 16.594 -17.266 -31.047 1 98.69 224 LEU A O 1
ATOM 1701 N N . GLU A 1 225 ? 17.797 -19.047 -30.438 1 98.56 225 GLU A N 1
ATOM 1702 C CA . GLU A 1 225 ? 16.797 -20 -30.938 1 98.56 225 GLU A CA 1
ATOM 1703 C C . GLU A 1 225 ? 15.469 -19.844 -30.219 1 98.56 225 GLU A C 1
ATOM 1705 O O . GLU A 1 225 ? 14.422 -19.672 -30.844 1 98.56 225 GLU A O 1
ATOM 1710 N N . GLN A 1 226 ? 15.438 -19.875 -28.922 1 98.62 226 GLN A N 1
ATOM 1711 C CA . GLN A 1 226 ? 14.211 -19.875 -28.125 1 98.62 226 GLN A CA 1
ATOM 1712 C C . GLN A 1 226 ? 13.547 -18.5 -28.156 1 98.62 226 GLN A C 1
ATOM 1714 O O . GLN A 1 226 ? 12.32 -18.391 -28.141 1 98.62 226 GLN A O 1
ATOM 1719 N N . LEU A 1 227 ? 14.312 -17.438 -28.125 1 98.75 227 LEU A N 1
ATOM 1720 C CA . LEU A 1 227 ? 13.742 -16.094 -28.219 1 98.75 227 LEU A CA 1
ATOM 1721 C C . LEU A 1 227 ? 13.125 -15.844 -29.578 1 98.75 227 LEU A C 1
ATOM 1723 O O . LEU A 1 227 ? 12.102 -15.172 -29.703 1 98.75 227 LEU A O 1
ATOM 1727 N N . ALA A 1 228 ? 13.812 -16.328 -30.641 1 98.56 228 ALA A N 1
ATOM 1728 C CA . ALA A 1 228 ? 13.219 -16.25 -31.969 1 98.56 228 ALA A CA 1
ATOM 1729 C C . ALA A 1 228 ? 11.898 -17.016 -32.031 1 98.56 228 ALA A C 1
ATOM 1731 O O . ALA A 1 228 ? 10.938 -16.562 -32.656 1 98.56 228 ALA A O 1
ATOM 1732 N N . ALA A 1 229 ? 11.898 -18.172 -31.438 1 98.56 229 ALA A N 1
ATOM 1733 C CA . ALA A 1 229 ? 10.672 -18.953 -31.359 1 98.56 229 ALA A CA 1
ATOM 1734 C C . ALA A 1 229 ? 9.578 -18.203 -30.609 1 98.56 229 ALA A C 1
ATOM 1736 O O . ALA A 1 229 ? 8.414 -18.219 -31.031 1 98.56 229 ALA A O 1
ATOM 1737 N N . ALA A 1 230 ? 9.93 -17.609 -29.516 1 98.5 230 ALA A N 1
ATOM 1738 C CA . ALA A 1 230 ? 8.992 -16.812 -28.734 1 98.5 230 ALA A CA 1
ATOM 1739 C C . ALA A 1 230 ? 8.391 -15.703 -29.594 1 98.5 230 ALA A C 1
ATOM 1741 O O . ALA A 1 230 ? 7.18 -15.445 -29.531 1 98.5 230 ALA A O 1
ATOM 1742 N N . LYS A 1 231 ? 9.242 -15.023 -30.312 1 97.75 231 LYS A N 1
ATOM 1743 C CA . LYS A 1 231 ? 8.805 -13.953 -31.203 1 97.75 231 LYS A CA 1
ATOM 1744 C C . LYS A 1 231 ? 7.824 -14.477 -32.25 1 97.75 231 LYS A C 1
ATOM 1746 O O . LYS A 1 231 ? 6.824 -13.82 -32.562 1 97.75 231 LYS A O 1
ATOM 1751 N N . GLN A 1 232 ? 8.031 -15.602 -32.75 1 97.06 232 GLN A N 1
ATOM 1752 C CA . GLN A 1 232 ? 7.215 -16.188 -33.812 1 97.06 232 GLN A CA 1
ATOM 1753 C C . GLN A 1 232 ? 5.844 -16.609 -33.281 1 97.06 232 GLN A C 1
ATOM 1755 O O . GLN A 1 232 ? 4.855 -16.562 -34.031 1 97.06 232 GLN A O 1
ATOM 1760 N N . LEU A 1 233 ? 5.723 -16.984 -32.062 1 96 233 LEU A N 1
ATOM 1761 C CA . LEU A 1 233 ? 4.473 -17.453 -31.469 1 96 233 LEU A CA 1
ATOM 1762 C C . LEU A 1 233 ? 3.418 -16.344 -31.5 1 96 233 LEU A C 1
ATOM 1764 O O . LEU A 1 233 ? 2.229 -16.625 -31.656 1 96 233 LEU A O 1
ATOM 1768 N N . ALA A 1 234 ? 3.803 -15.102 -31.312 1 94.69 234 ALA A N 1
ATOM 1769 C CA . ALA A 1 234 ? 2.92 -13.938 -31.328 1 94.69 234 ALA A CA 1
ATOM 1770 C C . ALA A 1 234 ? 1.793 -14.086 -30.312 1 94.69 234 ALA A C 1
ATOM 1772 O O . ALA A 1 234 ? 0.627 -13.828 -30.625 1 94.69 234 ALA A O 1
ATOM 1773 N N . ARG A 1 235 ? 2.004 -14.578 -29.141 1 95.44 235 ARG A N 1
ATOM 1774 C CA . ARG A 1 235 ? 1.131 -14.695 -27.969 1 95.44 235 ARG A CA 1
ATOM 1775 C C . ARG A 1 235 ? 1.931 -14.609 -26.672 1 95.44 235 ARG A C 1
ATOM 1777 O O . ARG A 1 235 ? 3.16 -14.703 -26.688 1 95.44 235 ARG A O 1
ATOM 1784 N N . PRO A 1 236 ? 1.217 -14.406 -25.547 1 97.19 236 PRO A N 1
ATOM 1785 C CA . PRO A 1 236 ? 1.976 -14.367 -24.297 1 97.19 236 PRO A CA 1
ATOM 1786 C C . PRO A 1 236 ? 2.768 -15.648 -24.047 1 97.19 236 PRO A C 1
ATOM 1788 O O . PRO A 1 236 ? 2.213 -16.75 -24.125 1 97.19 236 PRO A O 1
ATOM 1791 N N . VAL A 1 237 ? 4.051 -15.516 -23.797 1 98.5 237 VAL A N 1
ATOM 1792 C CA . VAL A 1 237 ? 4.938 -16.672 -23.672 1 98.5 237 VAL A CA 1
ATOM 1793 C C . VAL A 1 237 ? 5.973 -16.406 -22.578 1 98.5 237 VAL A C 1
ATOM 1795 O O . VAL A 1 237 ? 6.449 -15.289 -22.422 1 98.5 237 VAL A O 1
ATOM 1798 N N . ILE A 1 238 ? 6.195 -17.469 -21.781 1 98.44 238 ILE A N 1
ATOM 1799 C CA . ILE A 1 238 ? 7.285 -17.453 -20.812 1 98.44 238 ILE A CA 1
ATOM 1800 C C . ILE A 1 238 ? 8.539 -18.078 -21.438 1 98.44 238 ILE A C 1
ATOM 1802 O O . ILE A 1 238 ? 8.5 -19.203 -21.938 1 98.44 238 ILE A O 1
ATOM 1806 N N . VAL A 1 239 ? 9.594 -17.344 -21.516 1 98.75 239 VAL A N 1
ATOM 1807 C CA . VAL A 1 239 ? 10.906 -17.906 -21.797 1 98.75 239 VAL A CA 1
ATOM 1808 C C . VAL A 1 239 ? 11.695 -18.062 -20.5 1 98.75 239 VAL A C 1
ATOM 1810 O O . VAL A 1 239 ? 12.25 -17.094 -20 1 98.75 239 VAL A O 1
ATOM 1813 N N . HIS A 1 240 ? 11.711 -19.281 -19.984 1 98.25 240 HIS A N 1
ATOM 1814 C CA . HIS A 1 240 ? 12.375 -19.594 -18.734 1 98.25 240 HIS A CA 1
ATOM 1815 C C . HIS A 1 240 ? 13.867 -19.859 -18.953 1 98.25 240 HIS A C 1
ATOM 1817 O O . HIS A 1 240 ? 14.234 -20.859 -19.578 1 98.25 240 HIS A O 1
ATOM 1823 N N . VAL A 1 241 ? 14.734 -18.984 -18.438 1 97.94 241 VAL A N 1
ATOM 1824 C CA . VAL A 1 241 ? 16.172 -19.031 -18.703 1 97.94 241 VAL A CA 1
ATOM 1825 C C . VAL A 1 241 ? 16.922 -19.266 -17.391 1 97.94 241 VAL A C 1
ATOM 1827 O O . VAL A 1 241 ? 16.812 -18.469 -16.453 1 97.94 241 VAL A O 1
ATOM 1830 N N . LYS A 1 242 ? 17.703 -20.328 -17.312 1 96.06 242 LYS A N 1
ATOM 1831 C CA . LYS A 1 242 ? 18.578 -20.547 -16.172 1 96.06 242 LYS A CA 1
ATOM 1832 C C . LYS A 1 242 ? 19.906 -19.812 -16.359 1 96.06 242 LYS A C 1
ATOM 1834 O O . LYS A 1 242 ? 20.594 -19.984 -17.375 1 96.06 242 LYS A O 1
ATOM 1839 N N . THR A 1 243 ? 20.219 -18.922 -15.438 1 93.88 243 THR A N 1
ATOM 1840 C CA . THR A 1 243 ? 21.469 -18.188 -15.5 1 93.88 243 THR A CA 1
ATOM 1841 C C . THR A 1 243 ? 22.266 -18.375 -14.219 1 93.88 243 THR A C 1
ATOM 1843 O O . THR A 1 243 ? 21.812 -19.031 -13.289 1 93.88 243 THR A O 1
ATOM 1846 N N . GLU A 1 244 ? 23.5 -17.844 -14.258 1 88.56 244 GLU A N 1
ATOM 1847 C CA . GLU A 1 244 ? 24.375 -17.859 -13.102 1 88.56 244 GLU A CA 1
ATOM 1848 C C . GLU A 1 244 ? 24.703 -16.438 -12.633 1 88.56 244 GLU A C 1
ATOM 1850 O O . GLU A 1 244 ? 25.297 -15.656 -13.383 1 88.56 244 GLU A O 1
ATOM 1855 N N . LYS A 1 245 ? 24.266 -16.172 -11.406 1 83.94 245 LYS A N 1
ATOM 1856 C CA . LYS A 1 245 ? 24.594 -14.859 -10.852 1 83.94 245 LYS A CA 1
ATOM 1857 C C . LYS A 1 245 ? 26.094 -14.703 -10.664 1 83.94 245 LYS A C 1
ATOM 1859 O O . LYS A 1 245 ? 26.75 -15.578 -10.117 1 83.94 245 LYS A O 1
ATOM 1864 N N . GLY A 1 246 ? 26.719 -13.609 -11.156 1 81.69 246 GLY A N 1
ATOM 1865 C CA . GLY A 1 246 ? 28.141 -13.344 -11.031 1 81.69 246 GLY A CA 1
ATOM 1866 C C . GLY A 1 246 ? 28.969 -14.117 -12.039 1 81.69 246 GLY A C 1
ATOM 1867 O O . GLY A 1 246 ? 30.203 -14.203 -11.898 1 81.69 246 GLY A O 1
ATOM 1868 N N . LYS A 1 247 ? 28.391 -14.602 -13.031 1 84.19 247 LYS A N 1
ATOM 1869 C CA . LYS A 1 247 ? 29.109 -15.344 -14.062 1 84.19 247 LYS A CA 1
ATOM 1870 C C . LYS A 1 247 ? 30.359 -14.594 -14.5 1 84.19 247 LYS A C 1
ATOM 1872 O O . LYS A 1 247 ? 30.312 -13.398 -14.805 1 84.19 247 LYS A O 1
ATOM 1877 N N . GLY A 1 248 ? 31.484 -15.305 -14.477 1 80.81 248 GLY A N 1
ATOM 1878 C CA . GLY A 1 248 ? 32.719 -14.758 -14.984 1 80.81 248 GLY A CA 1
ATOM 1879 C C . GLY A 1 248 ? 33.562 -14.062 -13.922 1 80.81 248 GLY A C 1
ATOM 1880 O O . GLY A 1 248 ? 34.719 -13.758 -14.141 1 80.81 248 GLY A O 1
ATOM 1881 N N . LEU A 1 249 ? 32.938 -13.805 -12.805 1 76.44 249 LEU A N 1
ATOM 1882 C CA . LEU A 1 249 ? 33.656 -13.148 -11.719 1 76.44 249 LEU A CA 1
ATOM 1883 C C . LEU A 1 249 ? 34.344 -14.18 -10.844 1 76.44 249 LEU A C 1
ATOM 1885 O O . LEU A 1 249 ? 33.719 -15.039 -10.234 1 76.44 249 LEU A O 1
ATOM 1889 N N . ALA A 1 250 ? 35.531 -14.086 -10.773 1 70.81 250 ALA A N 1
ATOM 1890 C CA . ALA A 1 250 ? 36.375 -15.086 -10.117 1 70.81 250 ALA A CA 1
ATOM 1891 C C . ALA A 1 250 ? 36 -15.25 -8.648 1 70.81 250 ALA A C 1
ATOM 1893 O O . ALA A 1 250 ? 36 -16.359 -8.125 1 70.81 250 ALA A O 1
ATOM 1894 N N . CYS A 1 251 ? 35.625 -14.164 -7.965 1 68.69 251 CYS A N 1
ATOM 1895 C CA . CYS A 1 251 ? 35.375 -14.211 -6.527 1 68.69 251 CYS A CA 1
ATOM 1896 C C . CYS A 1 251 ? 33.875 -14.414 -6.23 1 68.69 251 CYS A C 1
ATOM 1898 O O . CYS A 1 251 ? 33.469 -14.32 -5.078 1 68.69 251 CYS A O 1
ATOM 1900 N N . ALA A 1 252 ? 33.062 -14.641 -7.152 1 67.81 252 ALA A N 1
ATOM 1901 C CA . ALA A 1 252 ? 31.609 -14.672 -7.02 1 67.81 252 ALA A CA 1
ATOM 1902 C C . ALA A 1 252 ? 31.156 -15.805 -6.102 1 67.81 252 ALA A C 1
ATOM 1904 O O . ALA A 1 252 ? 30.234 -15.641 -5.305 1 67.81 252 ALA A O 1
ATOM 1905 N N . LYS A 1 253 ? 31.703 -16.891 -6.188 1 63.16 253 LYS A N 1
ATOM 1906 C CA . LYS A 1 253 ? 31.281 -18.078 -5.461 1 63.16 253 LYS A CA 1
ATOM 1907 C C . LYS A 1 253 ? 31.453 -17.891 -3.955 1 63.16 253 LYS A C 1
ATOM 1909 O O . LYS A 1 253 ? 30.641 -18.406 -3.17 1 63.16 253 LYS A O 1
ATOM 1914 N N . ASP A 1 254 ? 32.438 -17.156 -3.619 1 61.25 254 ASP A N 1
ATOM 1915 C CA . ASP A 1 254 ? 32.781 -17.078 -2.205 1 61.25 254 ASP A CA 1
ATOM 1916 C C . ASP A 1 254 ? 32.094 -15.891 -1.532 1 61.25 254 ASP A C 1
ATOM 1918 O O . ASP A 1 254 ? 32.188 -15.742 -0.311 1 61.25 254 ASP A O 1
ATOM 1922 N N . HIS A 1 255 ? 31.484 -15.133 -2.279 1 61.72 255 HIS A N 1
ATOM 1923 C CA . HIS A 1 255 ? 30.906 -13.938 -1.682 1 61.72 255 HIS A CA 1
ATOM 1924 C C . HIS A 1 255 ? 29.531 -13.625 -2.277 1 61.72 255 HIS A C 1
ATOM 1926 O O . HIS A 1 255 ? 29.375 -12.648 -3.006 1 61.72 255 HIS A O 1
ATOM 1932 N N . PRO A 1 256 ? 28.625 -14.445 -1.847 1 55.56 256 PRO A N 1
ATOM 1933 C CA . PRO A 1 256 ? 27.328 -14.312 -2.52 1 55.56 256 PRO A CA 1
ATOM 1934 C C . PRO A 1 256 ? 26.688 -12.945 -2.285 1 55.56 256 PRO A C 1
ATOM 1936 O O . PRO A 1 256 ? 26.078 -12.383 -3.199 1 55.56 256 PRO A O 1
ATOM 1939 N N . TYR A 1 257 ? 26.844 -12.398 -1.119 1 55.56 257 TYR A N 1
ATOM 1940 C CA . TYR A 1 257 ? 26.203 -11.125 -0.816 1 55.56 257 TYR A CA 1
ATOM 1941 C C . TYR A 1 257 ? 26.891 -9.984 -1.544 1 55.56 257 TYR A C 1
ATOM 1943 O O . TYR A 1 257 ? 26.234 -9.055 -2.023 1 55.56 257 TYR A O 1
ATOM 1951 N N . LYS A 1 258 ? 28.172 -10.156 -1.72 1 56.31 258 LYS A N 1
ATOM 1952 C CA . LYS A 1 258 ? 28.953 -9.148 -2.443 1 56.31 258 LYS A CA 1
ATOM 1953 C C . LYS A 1 258 ? 28.5 -9.047 -3.896 1 56.31 258 LYS A C 1
ATOM 1955 O O . LYS A 1 258 ? 28.656 -8 -4.531 1 56.31 258 LYS A O 1
ATOM 1960 N N . MET A 1 259 ? 27.672 -10.062 -4.133 1 59 259 MET A N 1
ATOM 1961 C CA . MET A 1 259 ? 27.25 -10.172 -5.527 1 59 259 MET A CA 1
ATOM 1962 C C . MET A 1 259 ? 26 -9.328 -5.789 1 59 259 MET A C 1
ATOM 1964 O O . MET A 1 259 ? 25.656 -9.078 -6.945 1 59 259 MET A O 1
ATOM 1968 N N . HIS A 1 260 ? 25.359 -8.906 -4.734 1 65.31 260 HIS A N 1
ATOM 1969 C CA . HIS A 1 260 ? 24.203 -8.055 -5.012 1 65.31 260 HIS A CA 1
ATOM 1970 C C . HIS A 1 260 ? 24.641 -6.613 -5.281 1 65.31 260 HIS A C 1
ATOM 1972 O O . HIS A 1 260 ? 24.359 -6.07 -6.355 1 65.31 260 HIS A O 1
ATOM 1978 N N . PHE A 1 261 ? 25.328 -5.98 -4.328 1 65.94 261 PHE A N 1
ATOM 1979 C CA . PHE A 1 261 ? 25.922 -4.66 -4.477 1 65.94 261 PHE A CA 1
ATOM 1980 C C . PHE A 1 261 ? 27.266 -4.586 -3.754 1 65.94 261 PHE A C 1
ATOM 1982 O O . PHE A 1 261 ? 27.422 -5.148 -2.67 1 65.94 261 PHE A O 1
ATOM 1989 N N . SER A 1 262 ? 28.375 -4 -4.457 1 60.69 262 SER A N 1
ATOM 1990 C CA . SER A 1 262 ? 29.656 -3.807 -3.791 1 60.69 262 SER A CA 1
ATOM 1991 C C . SER A 1 262 ? 30.188 -2.398 -4.02 1 60.69 262 SER A C 1
ATOM 1993 O O . SER A 1 262 ? 29.922 -1.784 -5.055 1 60.69 262 SER A O 1
ATOM 1995 N N . MET A 1 263 ? 30.734 -1.92 -2.924 1 63.88 263 MET A N 1
ATOM 1996 C CA . MET A 1 263 ? 31.625 -0.785 -3.141 1 63.88 263 MET A CA 1
ATOM 1997 C C . MET A 1 263 ? 32.844 -1.203 -3.947 1 63.88 263 MET A C 1
ATOM 1999 O O . MET A 1 263 ? 33.031 -2.387 -4.246 1 63.88 263 MET A O 1
ATOM 2003 N N . PRO A 1 264 ? 33.625 -0.249 -4.461 1 65.62 264 PRO A N 1
ATOM 2004 C CA . PRO A 1 264 ? 34.812 -0.597 -5.246 1 65.62 264 PRO A CA 1
ATOM 2005 C C . PRO A 1 264 ? 35.625 -1.727 -4.617 1 65.62 264 PRO A C 1
ATOM 2007 O O . PRO A 1 264 ? 35.719 -1.803 -3.391 1 65.62 264 PRO A O 1
ATOM 2010 N N . PHE A 1 265 ? 36.062 -2.674 -5.441 1 67.81 265 PHE A N 1
ATOM 2011 C CA . PHE A 1 265 ? 36.781 -3.85 -4.961 1 67.81 265 PHE A CA 1
ATOM 2012 C C . PHE A 1 265 ? 37.781 -4.359 -6.008 1 67.81 265 PHE A C 1
ATOM 2014 O O . PHE A 1 265 ? 37.719 -3.947 -7.168 1 67.81 265 PHE A O 1
ATOM 2021 N N . ASP A 1 266 ? 38.656 -5.117 -5.496 1 67.88 266 ASP A N 1
ATOM 2022 C CA . ASP A 1 266 ? 39.562 -5.805 -6.41 1 67.88 266 ASP A CA 1
ATOM 2023 C C . ASP A 1 266 ? 38.844 -6.938 -7.141 1 67.88 266 ASP A C 1
ATOM 2025 O O . ASP A 1 266 ? 38.375 -7.895 -6.516 1 67.88 266 ASP A O 1
ATOM 2029 N N . ALA A 1 267 ? 38.812 -6.93 -8.391 1 71.19 267 ALA A N 1
ATOM 2030 C CA . ALA A 1 267 ? 38 -7.844 -9.188 1 71.19 267 ALA A CA 1
ATOM 2031 C C . ALA A 1 267 ? 38.531 -9.273 -9.094 1 71.19 267 ALA A C 1
ATOM 2033 O O . ALA A 1 267 ? 37.781 -10.234 -9.227 1 71.19 267 ALA A O 1
ATOM 2034 N N . ALA A 1 268 ? 39.781 -9.367 -8.922 1 69.31 268 ALA A N 1
ATOM 2035 C CA . ALA A 1 268 ? 40.406 -10.688 -8.883 1 69.31 268 ALA A CA 1
ATOM 2036 C C . ALA A 1 268 ? 40.219 -11.344 -7.516 1 69.31 268 ALA A C 1
ATOM 2038 O O . ALA A 1 268 ? 39.875 -12.531 -7.426 1 69.31 268 ALA A O 1
ATOM 2039 N N . THR A 1 269 ? 40.312 -10.539 -6.473 1 69.38 269 THR A N 1
ATOM 2040 C CA . THR A 1 269 ? 40.375 -11.094 -5.121 1 69.38 269 THR A CA 1
ATOM 2041 C C . THR A 1 269 ? 39.062 -10.805 -4.375 1 69.38 269 THR A C 1
ATOM 2043 O O . THR A 1 269 ? 38.75 -11.445 -3.369 1 69.38 269 THR A O 1
ATOM 2046 N N . GLY A 1 270 ? 38.406 -9.914 -4.961 1 65.94 270 GLY A N 1
ATOM 2047 C CA . GLY A 1 270 ? 37.188 -9.453 -4.262 1 65.94 270 GLY A CA 1
ATOM 2048 C C . GLY A 1 270 ? 37.5 -8.555 -3.08 1 65.94 270 GLY A C 1
ATOM 2049 O O . GLY A 1 270 ? 36.594 -8.102 -2.385 1 65.94 270 GLY A O 1
ATOM 2050 N N . LYS A 1 271 ? 38.781 -8.352 -2.736 1 64.25 271 LYS A N 1
ATOM 2051 C CA . LYS A 1 271 ? 39.188 -7.535 -1.596 1 64.25 271 LYS A CA 1
ATOM 2052 C C . LYS A 1 271 ? 38.781 -6.074 -1.803 1 64.25 271 LYS A C 1
ATOM 2054 O O . LYS A 1 271 ? 38.75 -5.598 -2.938 1 64.25 271 LYS A O 1
ATOM 2059 N N . GLY A 1 272 ? 38.531 -5.418 -0.701 1 57.22 272 GLY A N 1
ATOM 2060 C CA . GLY A 1 272 ? 38.219 -4 -0.763 1 57.22 272 GLY A CA 1
ATOM 2061 C C . GLY A 1 272 ? 36.719 -3.723 -0.845 1 57.22 272 GLY A C 1
ATOM 2062 O O . GLY A 1 272 ? 36.281 -2.57 -0.736 1 57.22 272 GLY A O 1
ATOM 2063 N N . ALA A 1 273 ? 36.062 -4.863 -1.065 1 48.78 273 ALA A N 1
ATOM 2064 C CA . ALA A 1 273 ? 34.625 -4.656 -1.07 1 48.78 273 ALA A CA 1
ATOM 2065 C C . ALA A 1 273 ? 34.125 -4.285 0.321 1 48.78 273 ALA A C 1
ATOM 2067 O O . ALA A 1 273 ? 34.375 -5.008 1.29 1 48.78 273 ALA A O 1
ATOM 2068 N N . ALA A 1 274 ? 34.062 -2.918 0.54 1 52.16 274 ALA A N 1
ATOM 2069 C CA . ALA A 1 274 ? 33.5 -2.488 1.824 1 52.16 274 ALA A CA 1
ATOM 2070 C C . ALA A 1 274 ? 31.984 -2.412 1.773 1 52.16 274 ALA A C 1
ATOM 2072 O O . ALA A 1 274 ? 31.406 -2.381 0.691 1 52.16 274 ALA A O 1
ATOM 2073 N N . ALA A 1 275 ? 31.516 -2.584 2.965 1 54.66 275 ALA A N 1
ATOM 2074 C CA . ALA A 1 275 ? 30.078 -2.359 3.098 1 54.66 275 ALA A CA 1
ATOM 2075 C C . ALA A 1 275 ? 29.688 -0.988 2.557 1 54.66 275 ALA A C 1
ATOM 2077 O O . ALA A 1 275 ? 30.5 -0.075 2.504 1 54.66 275 ALA A O 1
ATOM 2078 N N . THR A 1 276 ? 28.438 -0.947 1.937 1 55.38 276 THR A N 1
ATOM 2079 C CA . THR A 1 276 ? 27.891 0.296 1.4 1 55.38 276 THR A CA 1
ATOM 2080 C C . THR A 1 276 ? 28.031 1.428 2.414 1 55.38 276 THR A C 1
ATOM 2082 O O . THR A 1 276 ? 28.141 2.596 2.037 1 55.38 276 THR A O 1
ATOM 2085 N N . VAL A 1 277 ? 28.016 1.093 3.73 1 60.44 277 VAL A N 1
ATOM 2086 C CA . VAL A 1 277 ? 28.109 2.117 4.766 1 60.44 277 VAL A CA 1
ATOM 2087 C C . VAL A 1 277 ? 29.266 1.806 5.703 1 60.44 277 VAL A C 1
ATOM 2089 O O . VAL A 1 277 ? 29.312 0.732 6.309 1 60.44 277 VAL A O 1
ATOM 2092 N N . VAL A 1 278 ? 30.25 2.641 5.695 1 64.56 278 VAL A N 1
ATOM 2093 C CA . VAL A 1 278 ? 31.406 2.535 6.578 1 64.56 278 VAL A CA 1
ATOM 2094 C C . VAL A 1 278 ? 31.047 3.047 7.973 1 64.56 278 VAL A C 1
ATOM 2096 O O . VAL A 1 278 ? 30.562 4.172 8.117 1 64.56 278 VAL A O 1
ATOM 2099 N N . GLY A 1 279 ? 31.078 2.174 9.016 1 77.94 279 GLY A N 1
ATOM 2100 C CA . GLY A 1 279 ? 30.766 2.555 10.391 1 77.94 279 GLY A CA 1
ATOM 2101 C C . GLY A 1 279 ? 29.578 1.813 10.961 1 77.94 279 GLY A C 1
ATOM 2102 O O . GLY A 1 279 ? 28.906 1.054 10.25 1 77.94 279 GLY A O 1
ATOM 2103 N N . ARG A 1 280 ? 29.406 2.146 12.203 1 90.31 280 ARG A N 1
ATOM 2104 C CA . ARG A 1 280 ? 28.297 1.511 12.914 1 90.31 280 ARG A CA 1
ATOM 2105 C C . ARG A 1 280 ? 26.984 2.234 12.633 1 90.31 280 ARG A C 1
ATOM 2107 O O . ARG A 1 280 ? 26.938 3.465 12.664 1 90.31 280 ARG A O 1
ATOM 2114 N N . THR A 1 281 ? 25.984 1.508 12.234 1 93.31 281 THR A N 1
ATOM 2115 C CA . THR A 1 281 ? 24.688 2.092 11.883 1 93.31 281 THR A CA 1
ATOM 2116 C C . THR A 1 281 ? 23.625 1.734 12.922 1 93.31 281 THR A C 1
ATOM 2118 O O . THR A 1 281 ? 23.844 0.858 13.758 1 93.31 281 THR A O 1
ATOM 2121 N N . TYR A 1 282 ? 22.531 2.434 12.891 1 96.19 282 TYR A N 1
ATOM 2122 C CA . TYR A 1 282 ? 21.406 2.115 13.773 1 96.19 282 TYR A CA 1
ATOM 2123 C C . TYR A 1 282 ? 20.859 0.726 13.469 1 96.19 282 TYR A C 1
ATOM 2125 O O . TYR A 1 282 ? 20.328 0.056 14.359 1 96.19 282 TYR A O 1
ATOM 2133 N N . ALA A 1 283 ? 20.984 0.227 12.211 1 95 283 ALA A N 1
ATOM 2134 C CA . ALA A 1 283 ? 20.531 -1.117 11.852 1 95 283 ALA A CA 1
ATOM 2135 C C . ALA A 1 283 ? 21.312 -2.176 12.633 1 95 283 ALA A C 1
ATOM 2137 O O . ALA A 1 283 ? 20.734 -3.17 13.078 1 95 283 ALA A O 1
ATOM 2138 N N . VAL A 1 284 ? 22.609 -1.933 12.75 1 95.06 284 VAL A N 1
ATOM 2139 C CA . VAL A 1 284 ? 23.453 -2.85 13.508 1 95.06 284 VAL A CA 1
ATOM 2140 C C . VAL A 1 284 ? 23.047 -2.832 14.977 1 95.06 284 VAL A C 1
ATOM 2142 O O . VAL A 1 284 ? 22.922 -3.885 15.609 1 95.06 284 VAL A O 1
ATOM 2145 N N . VAL A 1 285 ? 22.828 -1.627 15.516 1 97.38 285 VAL A N 1
ATOM 2146 C CA . VAL A 1 285 ? 22.438 -1.462 16.906 1 97.38 285 VAL A CA 1
ATOM 2147 C C . VAL A 1 285 ? 21.125 -2.191 17.156 1 97.38 285 VAL A C 1
ATOM 2149 O O . VAL A 1 285 ? 20.984 -2.92 18.141 1 97.38 285 VAL A O 1
ATOM 2152 N N . ALA A 1 286 ? 20.141 -2 16.328 1 98 286 ALA A N 1
ATOM 2153 C CA . ALA A 1 286 ? 18.828 -2.631 16.469 1 98 286 ALA A CA 1
ATOM 2154 C C . ALA A 1 286 ? 18.938 -4.152 16.375 1 98 286 ALA A C 1
ATOM 2156 O O . ALA A 1 286 ? 18.297 -4.867 17.156 1 98 286 ALA A O 1
ATOM 2157 N N . ALA A 1 287 ? 19.719 -4.641 15.422 1 97.06 287 ALA A N 1
ATOM 2158 C CA . ALA A 1 287 ? 19.891 -6.078 15.234 1 97.06 287 ALA A CA 1
ATOM 2159 C C . ALA A 1 287 ? 20.531 -6.723 16.453 1 97.06 287 ALA A C 1
ATOM 2161 O O . ALA A 1 287 ? 20.188 -7.844 16.828 1 97.06 287 ALA A O 1
ATOM 2162 N N . GLU A 1 288 ? 21.531 -6.027 17.016 1 97.56 288 GLU A N 1
ATOM 2163 C CA . GLU A 1 288 ? 22.203 -6.527 18.219 1 97.56 288 GLU A CA 1
ATOM 2164 C C . GLU A 1 288 ? 21.234 -6.613 19.391 1 97.56 288 GLU A C 1
ATOM 2166 O O . GLU A 1 288 ? 21.219 -7.602 20.125 1 97.56 288 GLU A O 1
ATOM 2171 N N . ALA A 1 289 ? 20.438 -5.57 19.562 1 98.25 289 ALA A N 1
ATOM 2172 C CA . ALA A 1 289 ? 19.422 -5.586 20.625 1 98.25 289 ALA A CA 1
ATOM 2173 C C . ALA A 1 289 ? 18.406 -6.711 20.406 1 98.25 289 ALA A C 1
ATOM 2175 O O . ALA A 1 289 ? 18.016 -7.395 21.359 1 98.25 289 ALA A O 1
ATOM 2176 N N . LEU A 1 290 ? 17.984 -6.883 19.203 1 98.5 290 LEU A N 1
ATOM 2177 C CA . LEU A 1 290 ? 17.031 -7.938 18.844 1 98.5 290 LEU A CA 1
ATOM 2178 C C . LEU A 1 290 ? 17.641 -9.312 19.109 1 98.5 290 LEU A C 1
ATOM 2180 O O . LEU A 1 290 ? 16.969 -10.188 19.672 1 98.5 290 LEU A O 1
ATOM 2184 N N . LYS A 1 291 ? 18.891 -9.523 18.688 1 98.06 291 LYS A N 1
ATOM 2185 C CA . LYS A 1 291 ? 19.594 -10.781 18.906 1 98.06 291 LYS A CA 1
ATOM 2186 C C . LYS A 1 291 ? 19.641 -11.133 20.391 1 98.06 291 LYS A C 1
ATOM 2188 O O . LYS A 1 291 ? 19.391 -12.281 20.766 1 98.06 291 LYS A O 1
ATOM 2193 N N . GLN A 1 292 ? 19.953 -10.141 21.156 1 97.94 292 GLN A N 1
ATOM 2194 C CA . GLN A 1 292 ? 20 -10.359 22.594 1 97.94 292 GLN A CA 1
ATOM 2195 C C . GLN A 1 292 ? 18.641 -10.805 23.141 1 97.94 292 GLN A C 1
ATOM 2197 O O . GLN A 1 292 ? 18.562 -11.742 23.938 1 97.94 292 GLN A O 1
ATOM 2202 N N . LYS A 1 293 ? 17.594 -10.18 22.734 1 98.19 293 LYS A N 1
ATOM 2203 C CA . LYS A 1 293 ? 16.266 -10.531 23.188 1 98.19 293 LYS A CA 1
ATOM 2204 C C . LYS A 1 293 ? 15.859 -11.914 22.703 1 98.19 293 LYS A C 1
ATOM 2206 O O . LYS A 1 293 ? 15.219 -12.68 23.422 1 98.19 293 LYS A O 1
ATOM 2211 N N . MET A 1 294 ? 16.188 -12.258 21.469 1 98.12 294 MET A N 1
ATOM 2212 C CA . MET A 1 294 ? 15.844 -13.562 20.922 1 98.12 294 MET A CA 1
ATOM 2213 C C . MET A 1 294 ? 16.578 -14.68 21.656 1 98.12 294 MET A C 1
ATOM 2215 O O . MET A 1 294 ? 16.094 -15.812 21.719 1 98.12 294 MET A O 1
ATOM 2219 N N . THR A 1 295 ? 17.734 -14.344 22.203 1 97.88 295 THR A N 1
ATOM 2220 C CA . THR A 1 295 ? 18.516 -15.312 22.969 1 97.88 295 THR A CA 1
ATOM 2221 C C . THR A 1 295 ? 17.812 -15.633 24.297 1 97.88 295 THR A C 1
ATOM 2223 O O . THR A 1 295 ? 17.859 -16.766 24.75 1 97.88 295 THR A O 1
ATOM 2226 N N . THR A 1 296 ? 17.125 -14.672 24.844 1 97.56 296 THR A N 1
ATOM 2227 C CA . THR A 1 296 ? 16.625 -14.828 26.203 1 97.56 296 THR A CA 1
ATOM 2228 C C . THR A 1 296 ? 15.109 -15.023 26.203 1 97.56 296 THR A C 1
ATOM 2230 O O . THR A 1 296 ? 14.516 -15.383 27.219 1 97.56 296 THR A O 1
ATOM 2233 N N . ASP A 1 297 ? 14.438 -14.867 25.109 1 98.06 297 ASP A N 1
ATOM 2234 C CA . ASP A 1 297 ? 12.984 -14.938 25.016 1 98.06 297 ASP A CA 1
ATOM 2235 C C . ASP A 1 297 ? 12.555 -15.719 23.766 1 98.06 297 ASP A C 1
ATOM 2237 O O . ASP A 1 297 ? 12.602 -15.195 22.656 1 98.06 297 ASP A O 1
ATOM 2241 N N . ASP A 1 298 ? 11.992 -16.859 23.953 1 97.06 298 ASP A N 1
ATOM 2242 C CA . ASP A 1 298 ? 11.664 -17.781 22.859 1 97.06 298 ASP A CA 1
ATOM 2243 C C . ASP A 1 298 ? 10.398 -17.344 22.141 1 97.06 298 ASP A C 1
ATOM 2245 O O . ASP A 1 298 ? 10.055 -17.891 21.094 1 97.06 298 ASP A O 1
ATOM 2249 N N . ASP A 1 299 ? 9.805 -16.266 22.609 1 98.06 299 ASP A N 1
ATOM 2250 C CA . ASP A 1 299 ? 8.562 -15.812 21.984 1 98.06 299 ASP A CA 1
ATOM 2251 C C . ASP A 1 299 ? 8.844 -14.75 20.922 1 98.06 299 ASP A C 1
ATOM 2253 O O . ASP A 1 299 ? 7.953 -14.383 20.156 1 98.06 299 ASP A O 1
ATOM 2257 N N . VAL A 1 300 ? 10.078 -14.312 20.844 1 98.69 300 VAL A N 1
ATOM 2258 C CA . VAL A 1 300 ? 10.43 -13.258 19.906 1 98.69 300 VAL A CA 1
ATOM 2259 C C . VAL A 1 300 ? 10.742 -13.867 18.531 1 98.69 300 VAL A C 1
ATOM 2261 O O . VAL A 1 300 ? 11.594 -14.758 18.422 1 98.69 300 VAL A O 1
ATOM 2264 N N . PHE A 1 301 ? 10.008 -13.484 17.531 1 98.5 301 PHE A N 1
ATOM 2265 C CA . PHE A 1 301 ? 10.234 -13.867 16.141 1 98.5 301 PHE A CA 1
ATOM 2266 C C . PHE A 1 301 ? 10.68 -12.656 15.328 1 98.5 301 PHE A C 1
ATOM 2268 O O . PHE A 1 301 ? 10.18 -11.547 15.531 1 98.5 301 PHE A O 1
ATOM 2275 N N . ALA A 1 302 ? 11.57 -12.828 14.43 1 98.19 302 ALA A N 1
ATOM 2276 C CA . ALA A 1 302 ? 11.992 -11.797 13.477 1 98.19 302 ALA A CA 1
ATOM 2277 C C . ALA A 1 302 ? 11.727 -12.242 12.039 1 98.19 302 ALA A C 1
ATOM 2279 O O . ALA A 1 302 ? 11.812 -13.43 11.727 1 98.19 302 ALA A O 1
ATOM 2280 N N . MET A 1 303 ? 11.367 -11.336 11.188 1 96.88 303 MET A N 1
ATOM 2281 C CA . MET A 1 303 ? 11.219 -11.68 9.773 1 96.88 303 MET A CA 1
ATOM 2282 C C . MET A 1 303 ? 11.594 -10.5 8.883 1 96.88 303 MET A C 1
ATOM 2284 O O . MET A 1 303 ? 11.586 -9.352 9.328 1 96.88 303 MET A O 1
ATOM 2288 N N . THR A 1 304 ? 12.008 -10.734 7.734 1 96.06 304 THR A N 1
ATOM 2289 C CA . THR A 1 304 ? 12.391 -9.711 6.762 1 96.06 304 THR A CA 1
ATOM 2290 C C . THR A 1 304 ? 11.953 -10.117 5.355 1 96.06 304 THR A C 1
ATOM 2292 O O . THR A 1 304 ? 11.953 -11.305 5.016 1 96.06 304 THR A O 1
ATOM 2295 N N . PRO A 1 305 ? 11.492 -9.148 4.605 1 95.44 305 PRO A N 1
ATOM 2296 C CA . PRO A 1 305 ? 11.227 -9.422 3.189 1 95.44 305 PRO A CA 1
ATOM 2297 C C . PRO A 1 305 ? 12.469 -9.273 2.314 1 95.44 305 PRO A C 1
ATOM 2299 O O . PRO A 1 305 ? 12.648 -8.242 1.665 1 95.44 305 PRO A O 1
ATOM 2302 N N . ALA A 1 306 ? 13.281 -10.188 2.221 1 89.31 306 ALA A N 1
ATOM 2303 C CA . ALA A 1 306 ? 14.336 -10.453 1.248 1 89.31 306 ALA A CA 1
ATOM 2304 C C . ALA A 1 306 ? 15.555 -9.57 1.509 1 89.31 306 ALA A C 1
ATOM 2306 O O . ALA A 1 306 ? 16.531 -9.609 0.754 1 89.31 306 ALA A O 1
ATOM 2307 N N . THR A 1 307 ? 15.609 -8.766 2.547 1 86.38 307 THR A N 1
ATOM 2308 C CA . THR A 1 307 ? 16.734 -7.863 2.746 1 86.38 307 THR A CA 1
ATOM 2309 C C . THR A 1 307 ? 17.344 -8.055 4.133 1 86.38 307 THR A C 1
ATOM 2311 O O . THR A 1 307 ? 17.484 -7.086 4.891 1 86.38 307 THR A O 1
ATOM 2314 N N . PRO A 1 308 ? 17.766 -9.18 4.363 1 87.88 308 PRO A N 1
ATOM 2315 C CA . PRO A 1 308 ? 18.328 -9.398 5.703 1 87.88 308 PRO A CA 1
ATOM 2316 C C . PRO A 1 308 ? 19.562 -8.547 5.984 1 87.88 308 PRO A C 1
ATOM 2318 O O . PRO A 1 308 ? 19.766 -8.109 7.117 1 87.88 308 PRO A O 1
ATOM 2321 N N . TYR A 1 309 ? 20.297 -8.18 4.977 1 83 309 TYR A N 1
ATOM 2322 C CA . TYR A 1 309 ? 21.547 -7.445 5.172 1 83 309 TYR A CA 1
ATOM 2323 C C . TYR A 1 309 ? 21.281 -5.973 5.445 1 83 309 TYR A C 1
ATOM 2325 O O . TYR A 1 309 ? 22 -5.34 6.23 1 83 309 TYR A O 1
ATOM 2333 N N . ALA A 1 310 ? 20.25 -5.492 4.789 1 83.56 310 ALA A N 1
ATOM 2334 C CA . ALA A 1 310 ? 19.891 -4.098 5.027 1 83.56 310 ALA A CA 1
ATOM 2335 C C . ALA A 1 310 ? 19.516 -3.869 6.492 1 83.56 310 ALA A C 1
ATOM 2337 O O . ALA A 1 310 ? 19.734 -2.781 7.031 1 83.56 310 ALA A O 1
ATOM 2338 N N . SER A 1 311 ? 19.062 -4.91 7.145 1 89.44 311 SER A N 1
ATOM 2339 C CA . SER A 1 311 ? 18.641 -4.824 8.539 1 89.44 311 SER A CA 1
ATOM 2340 C C . SER A 1 311 ? 19.641 -5.488 9.469 1 89.44 311 SER A C 1
ATOM 2342 O O . SER A 1 311 ? 19.391 -5.641 10.664 1 89.44 311 SER A O 1
ATOM 2344 N N . SER A 1 312 ? 20.766 -5.945 8.906 1 89.94 312 SER A N 1
ATOM 2345 C CA . SER A 1 312 ? 21.812 -6.629 9.672 1 89.94 312 SER A CA 1
ATOM 2346 C C . SER A 1 312 ? 21.25 -7.852 10.391 1 89.94 312 SER A C 1
ATOM 2348 O O . SER A 1 312 ? 21.594 -8.109 11.547 1 89.94 312 SER A O 1
ATOM 2350 N N . LEU A 1 313 ? 20.312 -8.547 9.758 1 92.94 313 LEU A N 1
ATOM 2351 C CA . LEU A 1 313 ? 19.625 -9.672 10.383 1 92.94 313 LEU A CA 1
ATOM 2352 C C . LEU A 1 313 ? 20.328 -10.984 10.07 1 92.94 313 LEU A C 1
ATOM 2354 O O . LEU A 1 313 ? 19.891 -12.055 10.508 1 92.94 313 LEU A O 1
ATOM 2358 N N . ASP A 1 314 ? 21.422 -10.961 9.336 1 88.19 314 ASP A N 1
ATOM 2359 C CA . ASP A 1 314 ? 22.109 -12.164 8.859 1 88.19 314 ASP A CA 1
ATOM 2360 C C . ASP A 1 314 ? 22.5 -13.07 10.016 1 88.19 314 ASP A C 1
ATOM 2362 O O . ASP A 1 314 ? 22.344 -14.289 9.945 1 88.19 314 ASP A O 1
ATOM 2366 N N . GLU A 1 315 ? 23 -12.453 11.094 1 91.62 315 GLU A N 1
ATOM 2367 C CA . GLU A 1 315 ? 23.391 -13.25 12.25 1 91.62 315 GLU A CA 1
ATOM 2368 C C . GLU A 1 315 ? 22.172 -13.891 12.914 1 91.62 315 GLU A C 1
ATOM 2370 O O . GLU A 1 315 ? 22.234 -15.055 13.328 1 91.62 315 GLU A O 1
ATOM 2375 N N . CYS A 1 316 ? 21.109 -13.148 13.047 1 95.62 316 CYS A N 1
ATOM 2376 C CA . CYS A 1 316 ? 19.891 -13.695 13.625 1 95.62 316 CYS A CA 1
ATOM 2377 C C . CYS A 1 316 ? 19.359 -14.859 12.805 1 95.62 316 CYS A C 1
ATOM 2379 O O . CYS A 1 316 ? 18.906 -15.859 13.359 1 95.62 316 CYS A O 1
ATOM 2381 N N . LEU A 1 317 ? 19.422 -14.727 11.492 1 93.62 317 LEU A N 1
ATOM 2382 C CA . LEU A 1 317 ? 18.969 -15.789 10.602 1 93.62 317 LEU A CA 1
ATOM 2383 C C . LEU A 1 317 ? 19.781 -17.062 10.812 1 93.62 317 LEU A C 1
ATOM 2385 O O . LEU A 1 317 ? 19.234 -18.172 10.773 1 93.62 317 LEU A O 1
ATOM 2389 N N . ALA A 1 318 ? 21.078 -16.891 11.016 1 93 318 ALA A N 1
ATOM 2390 C CA . ALA A 1 318 ? 21.969 -18.031 11.203 1 93 318 ALA A CA 1
ATOM 2391 C C . ALA A 1 318 ? 21.766 -18.672 12.57 1 93 318 ALA A C 1
ATOM 2393 O O . ALA A 1 318 ? 21.75 -19.891 12.695 1 93 318 ALA A O 1
ATOM 2394 N N . LEU A 1 319 ? 21.578 -17.844 13.609 1 96.12 319 LEU A N 1
ATOM 2395 C CA . LEU A 1 319 ? 21.531 -18.312 14.992 1 96.12 319 LEU A CA 1
ATOM 2396 C C . LEU A 1 319 ? 20.156 -18.875 15.336 1 96.12 319 LEU A C 1
ATOM 2398 O O . LEU A 1 319 ? 20.047 -19.797 16.156 1 96.12 319 LEU A O 1
ATOM 2402 N N . PHE A 1 320 ? 19.125 -18.281 14.758 1 97 320 PHE A N 1
ATOM 2403 C CA . PHE A 1 320 ? 17.766 -18.656 15.102 1 97 320 PHE A CA 1
ATOM 2404 C C . PHE A 1 320 ? 16.969 -19.016 13.859 1 97 320 PHE A C 1
ATOM 2406 O O . PHE A 1 320 ? 15.938 -18.391 13.578 1 97 320 PHE A O 1
ATOM 2413 N N . PRO A 1 321 ? 17.266 -20.031 13.125 1 92.69 321 PRO A N 1
ATOM 2414 C CA . PRO A 1 321 ? 16.672 -20.344 11.828 1 92.69 321 PRO A CA 1
ATOM 2415 C C . PRO A 1 321 ? 15.172 -20.625 11.922 1 92.69 321 PRO A C 1
ATOM 2417 O O . PRO A 1 321 ? 14.453 -20.516 10.93 1 92.69 321 PRO A O 1
ATOM 2420 N N . GLU A 1 322 ? 14.633 -20.969 13.094 1 92.69 322 GLU A N 1
ATOM 2421 C CA . GLU A 1 322 ? 13.219 -21.281 13.234 1 92.69 322 GLU A CA 1
ATOM 2422 C C . GLU A 1 322 ? 12.414 -20.031 13.633 1 92.69 322 GLU A C 1
ATOM 2424 O O . GLU A 1 322 ? 11.188 -20.031 13.555 1 92.69 322 GLU A O 1
ATOM 2429 N N . ARG A 1 323 ? 13.148 -18.984 14.039 1 96.88 323 ARG A N 1
ATOM 2430 C CA . ARG A 1 323 ? 12.453 -17.812 14.578 1 96.88 323 ARG A CA 1
ATOM 2431 C C . ARG A 1 323 ? 12.844 -16.547 13.828 1 96.88 323 ARG A C 1
ATOM 2433 O O . ARG A 1 323 ? 12.172 -15.516 13.953 1 96.88 323 ARG A O 1
ATOM 2440 N N . ALA A 1 324 ? 13.961 -16.578 13.133 1 96.19 324 ALA A N 1
ATOM 2441 C CA . ALA A 1 324 ? 14.336 -15.523 12.188 1 96.19 324 ALA A CA 1
ATOM 2442 C C . ALA A 1 324 ? 14.078 -15.961 10.75 1 96.19 324 ALA A C 1
ATOM 2444 O O . ALA A 1 324 ? 14.688 -16.922 10.266 1 96.19 324 ALA A O 1
ATOM 2445 N N . LEU A 1 325 ? 13.164 -15.266 10.102 1 94.5 325 LEU A N 1
ATOM 2446 C CA . LEU A 1 325 ? 12.594 -15.789 8.867 1 94.5 325 LEU A CA 1
ATOM 2447 C C . LEU A 1 325 ? 12.75 -14.797 7.727 1 94.5 325 LEU A C 1
ATOM 2449 O O . LEU A 1 325 ? 12.586 -13.586 7.922 1 94.5 325 LEU A O 1
ATOM 2453 N N . ASP A 1 326 ? 13.164 -15.25 6.582 1 93.94 326 ASP A N 1
ATOM 2454 C CA . ASP A 1 326 ? 13.07 -14.5 5.332 1 93.94 326 ASP A CA 1
ATOM 2455 C C . ASP A 1 326 ? 11.852 -14.93 4.523 1 93.94 326 ASP A C 1
ATOM 2457 O O . ASP A 1 326 ? 11.742 -16.094 4.125 1 93.94 326 ASP A O 1
ATOM 2461 N N . VAL A 1 327 ? 10.961 -13.992 4.242 1 95.06 327 VAL A N 1
ATOM 2462 C CA . VAL A 1 327 ? 9.711 -14.359 3.588 1 95.06 327 VAL A CA 1
ATOM 2463 C C . VAL A 1 327 ? 9.789 -14.016 2.1 1 95.06 327 VAL A C 1
ATOM 2465 O O . VAL A 1 327 ? 8.773 -14 1.408 1 95.06 327 VAL A O 1
ATOM 2468 N N . GLY A 1 328 ? 11.016 -13.711 1.567 1 93.06 328 GLY A N 1
ATOM 2469 C CA . GLY A 1 328 ? 11.156 -13.258 0.192 1 93.06 328 GLY A CA 1
ATOM 2470 C C . GLY A 1 328 ? 10.695 -11.828 -0.015 1 93.06 328 GLY A C 1
ATOM 2471 O O . GLY A 1 328 ? 10.344 -11.133 0.946 1 93.06 328 GLY A O 1
ATOM 2472 N N . MET A 1 329 ? 10.773 -11.328 -1.241 1 93.56 329 MET A N 1
ATOM 2473 C CA . MET A 1 329 ? 10.32 -9.977 -1.558 1 93.56 329 MET A CA 1
ATOM 2474 C C . MET A 1 329 ? 8.805 -9.875 -1.438 1 93.56 329 MET A C 1
ATOM 2476 O O . MET A 1 329 ? 8.109 -9.695 -2.439 1 93.56 329 MET A O 1
ATOM 2480 N N . ALA A 1 330 ? 8.32 -10.023 -0.217 1 96.69 330 ALA A N 1
ATOM 2481 C CA . ALA A 1 330 ? 6.895 -10.117 0.077 1 96.69 330 ALA A CA 1
ATOM 2482 C C . ALA A 1 330 ? 6.547 -9.359 1.355 1 96.69 330 ALA A C 1
ATOM 2484 O O . ALA A 1 330 ? 6.281 -9.977 2.393 1 96.69 330 ALA A O 1
ATOM 2485 N N . GLU A 1 331 ? 6.434 -8.031 1.286 1 97.81 331 GLU A N 1
ATOM 2486 C CA . GLU A 1 331 ? 6.199 -7.172 2.445 1 97.81 331 GLU A CA 1
ATOM 2487 C C . GLU A 1 331 ? 4.809 -7.398 3.029 1 97.81 331 GLU A C 1
ATOM 2489 O O . GLU A 1 331 ? 4.625 -7.344 4.246 1 97.81 331 GLU A O 1
ATOM 2494 N N . GLN A 1 332 ? 3.748 -7.664 2.133 1 98.44 332 GLN A N 1
ATOM 2495 C CA . GLN A 1 332 ? 2.408 -7.957 2.629 1 98.44 332 GLN A CA 1
ATOM 2496 C C . GLN A 1 332 ? 2.402 -9.227 3.48 1 98.44 332 GLN A C 1
ATOM 2498 O O . GLN A 1 332 ? 1.802 -9.25 4.559 1 98.44 332 GLN A O 1
ATOM 2503 N N . GLN A 1 333 ? 3.145 -10.211 3.023 1 98.12 333 GLN A N 1
ATOM 2504 C CA . GLN A 1 333 ? 3.277 -11.477 3.738 1 98.12 333 GLN A CA 1
ATOM 2505 C C . GLN A 1 333 ? 3.973 -11.281 5.082 1 98.12 333 GLN A C 1
ATOM 2507 O O . GLN A 1 333 ? 3.57 -11.867 6.086 1 98.12 333 GLN A O 1
ATOM 2512 N N . ALA A 1 334 ? 4.996 -10.484 5.117 1 98.38 334 ALA A N 1
ATOM 2513 C CA . ALA A 1 334 ? 5.734 -10.25 6.355 1 98.38 334 ALA A CA 1
ATOM 2514 C C . ALA A 1 334 ? 4.824 -9.68 7.438 1 98.38 334 ALA A C 1
ATOM 2516 O O . ALA A 1 334 ? 4.781 -10.195 8.555 1 98.38 334 ALA A O 1
ATOM 2517 N N . VAL A 1 335 ? 4.059 -8.664 7.098 1 98.81 335 VAL A N 1
ATOM 2518 C CA . VAL A 1 335 ? 3.188 -8.023 8.078 1 98.81 335 VAL A CA 1
ATOM 2519 C C . VAL A 1 335 ? 2.035 -8.961 8.43 1 98.81 335 VAL A C 1
ATOM 2521 O O . VAL A 1 335 ? 1.658 -9.078 9.602 1 98.81 335 VAL A O 1
ATOM 2524 N N . GLY A 1 336 ? 1.424 -9.625 7.43 1 98.62 336 GLY A N 1
ATOM 2525 C CA . GLY A 1 336 ? 0.363 -10.586 7.695 1 98.62 336 GLY A CA 1
ATOM 2526 C C . GLY A 1 336 ? 0.791 -11.703 8.625 1 98.62 336 GLY A C 1
ATOM 2527 O O . GLY A 1 336 ? 0.077 -12.039 9.57 1 98.62 336 GLY A O 1
ATOM 2528 N N . MET A 1 337 ? 1.957 -12.289 8.336 1 98.44 337 MET A N 1
ATOM 2529 C CA . MET A 1 337 ? 2.488 -13.352 9.188 1 98.44 337 MET A CA 1
ATOM 2530 C C . MET A 1 337 ? 2.719 -12.852 10.609 1 98.44 337 MET A C 1
ATOM 2532 O O . MET A 1 337 ? 2.439 -13.562 11.57 1 98.44 337 MET A O 1
ATOM 2536 N N . ALA A 1 338 ? 3.262 -11.633 10.719 1 98.88 338 ALA A N 1
ATOM 2537 C CA . ALA A 1 338 ? 3.467 -11.023 12.031 1 98.88 338 ALA A CA 1
ATOM 2538 C C . ALA A 1 338 ? 2.152 -10.93 12.805 1 98.88 338 ALA A C 1
ATOM 2540 O O . ALA A 1 338 ? 2.113 -11.172 14.016 1 98.88 338 ALA A O 1
ATOM 2541 N N . CYS A 1 339 ? 1.054 -10.562 12.117 1 98.75 339 CYS A N 1
ATOM 2542 C CA . CYS A 1 339 ? -0.255 -10.5 12.758 1 98.75 339 CYS A CA 1
ATOM 2543 C C . CYS A 1 339 ? -0.671 -11.875 13.273 1 98.75 339 CYS A C 1
ATOM 2545 O O . CYS A 1 339 ? -1.161 -12 14.398 1 98.75 339 CYS A O 1
ATOM 2547 N N . GLY A 1 340 ? -0.467 -12.93 12.43 1 98.62 340 GLY A N 1
ATOM 2548 C CA . GLY A 1 340 ? -0.778 -14.281 12.859 1 98.62 340 GLY A CA 1
ATOM 2549 C C . GLY A 1 340 ? 0.015 -14.719 14.078 1 98.62 340 GLY A C 1
ATOM 2550 O O . GLY A 1 340 ? -0.535 -15.336 15 1 98.62 340 GLY A O 1
ATOM 2551 N N . LEU A 1 341 ? 1.321 -14.398 14.109 1 98.69 341 LEU A N 1
ATOM 2552 C CA . LEU A 1 341 ? 2.182 -14.719 15.242 1 98.69 341 LEU A CA 1
ATOM 2553 C C . LEU A 1 341 ? 1.702 -14.008 16.5 1 98.69 341 LEU A C 1
ATOM 2555 O O . LEU A 1 341 ? 1.628 -14.617 17.578 1 98.69 341 LEU A O 1
ATOM 2559 N N . ALA A 1 342 ? 1.378 -12.727 16.344 1 98.75 342 ALA A N 1
ATOM 2560 C CA . ALA A 1 342 ? 0.885 -11.961 17.484 1 98.75 342 ALA A CA 1
ATOM 2561 C C . ALA A 1 342 ? -0.407 -12.555 18.031 1 98.75 342 ALA A C 1
ATOM 2563 O O . ALA A 1 342 ? -0.572 -12.688 19.25 1 98.75 342 ALA A O 1
ATOM 2564 N N . LEU A 1 343 ? -1.318 -12.922 17.172 1 98.19 343 LEU A N 1
ATOM 2565 C CA . LEU A 1 343 ? -2.582 -13.531 17.562 1 98.19 343 LEU A CA 1
ATOM 2566 C C . LEU A 1 343 ? -2.344 -14.859 18.281 1 98.19 343 LEU A C 1
ATOM 2568 O O . LEU A 1 343 ? -3.113 -15.242 19.156 1 98.19 343 LEU A O 1
ATOM 2572 N N . GLY A 1 344 ? -1.28 -15.547 17.875 1 97.81 344 GLY A N 1
ATOM 2573 C CA . GLY A 1 344 ? -0.913 -16.797 18.516 1 97.81 344 GLY A CA 1
ATOM 2574 C C . GLY A 1 344 ? -0.128 -16.625 19.797 1 97.81 344 GLY A C 1
ATOM 2575 O O . GLY A 1 344 ? 0.335 -17.594 20.391 1 97.81 344 GLY A O 1
ATOM 2576 N N . GLY A 1 345 ? 0.137 -15.383 20.203 1 97.5 345 GLY A N 1
ATOM 2577 C CA . GLY A 1 345 ? 0.747 -15.109 21.5 1 97.5 345 GLY A CA 1
ATOM 2578 C C . GLY A 1 345 ? 2.246 -14.883 21.406 1 97.5 345 GLY A C 1
ATOM 2579 O O . GLY A 1 345 ? 2.943 -14.93 22.422 1 97.5 345 GLY A O 1
ATOM 2580 N N . LYS A 1 346 ? 2.764 -14.68 20.188 1 98.44 346 LYS A N 1
ATOM 2581 C CA . LYS A 1 346 ? 4.195 -14.445 20.016 1 98.44 346 LYS A CA 1
ATOM 2582 C C . LYS A 1 346 ? 4.5 -12.961 19.891 1 98.44 346 LYS A C 1
ATOM 2584 O O . LYS A 1 346 ? 3.588 -12.133 19.891 1 98.44 346 LYS A O 1
ATOM 2589 N N . LYS A 1 347 ? 5.77 -12.609 19.891 1 98.81 347 LYS A N 1
ATOM 2590 C CA . LYS A 1 347 ? 6.234 -11.227 19.797 1 98.81 347 LYS A CA 1
ATOM 2591 C C . LYS A 1 347 ? 6.98 -10.984 18.484 1 98.81 347 LYS A C 1
ATOM 2593 O O . LYS A 1 347 ? 8.211 -11 18.469 1 98.81 347 LYS A O 1
ATOM 2598 N N . PRO A 1 348 ? 6.25 -10.703 17.422 1 98.81 348 PRO A N 1
ATOM 2599 C CA . PRO A 1 348 ? 6.879 -10.594 16.109 1 98.81 348 PRO A CA 1
ATOM 2600 C C . PRO A 1 348 ? 7.539 -9.234 15.883 1 98.81 348 PRO A C 1
ATOM 2602 O O . PRO A 1 348 ? 7.004 -8.211 16.297 1 98.81 348 PRO A O 1
ATOM 2605 N N . VAL A 1 349 ? 8.695 -9.234 15.227 1 98.88 349 VAL A N 1
ATOM 2606 C CA . VAL A 1 349 ? 9.414 -8.062 14.75 1 98.88 349 VAL A CA 1
ATOM 2607 C C . VAL A 1 349 ? 9.633 -8.164 13.242 1 98.88 349 VAL A C 1
ATOM 2609 O O . VAL A 1 349 ? 10.273 -9.102 12.758 1 98.88 349 VAL A O 1
ATOM 2612 N N . VAL A 1 350 ? 9.07 -7.262 12.523 1 98.69 350 VAL A N 1
ATOM 2613 C CA . VAL A 1 350 ? 9.297 -7.184 11.086 1 98.69 350 VAL A CA 1
ATOM 2614 C C . VAL A 1 350 ? 10.391 -6.156 10.789 1 98.69 350 VAL A C 1
ATOM 2616 O O . VAL A 1 350 ? 10.273 -4.992 11.18 1 98.69 350 VAL A O 1
ATOM 2619 N N . CYS A 1 351 ? 11.438 -6.539 10.086 1 97.81 351 CYS A N 1
ATOM 2620 C CA . CYS A 1 351 ? 12.531 -5.652 9.711 1 97.81 351 CYS A CA 1
ATOM 2621 C C . CYS A 1 351 ? 12.508 -5.355 8.219 1 97.81 351 CYS A C 1
ATOM 2623 O O . CYS A 1 351 ? 12.758 -6.242 7.402 1 97.81 351 CYS A O 1
ATOM 2625 N N . MET A 1 352 ? 12.234 -4.125 7.867 1 96 352 MET A N 1
ATOM 2626 C CA . MET A 1 352 ? 12.18 -3.83 6.438 1 96 352 MET A CA 1
ATOM 2627 C C . MET A 1 352 ? 12.477 -2.355 6.176 1 96 352 MET A C 1
ATOM 2629 O O . MET A 1 352 ? 12.352 -1.525 7.078 1 96 352 MET A O 1
ATOM 2633 N N . GLN A 1 353 ? 12.969 -2.035 4.973 1 95.38 353 GLN A N 1
ATOM 2634 C CA . GLN A 1 353 ? 13.156 -0.647 4.562 1 95.38 353 GLN A CA 1
ATOM 2635 C C . GLN A 1 353 ? 11.836 0.105 4.539 1 95.38 353 GLN A C 1
ATOM 2637 O O . GLN A 1 353 ? 10.82 -0.429 4.086 1 95.38 353 GLN A O 1
ATOM 2642 N N . THR A 1 354 ? 11.867 1.324 5.012 1 96.5 354 THR A N 1
ATOM 2643 C CA . THR A 1 354 ? 10.617 2.064 5.16 1 96.5 354 THR A CA 1
ATOM 2644 C C . THR A 1 354 ? 9.969 2.311 3.801 1 96.5 354 THR A C 1
ATOM 2646 O O . THR A 1 354 ? 8.742 2.322 3.686 1 96.5 354 THR A O 1
ATOM 2649 N N . THR A 1 355 ? 10.773 2.49 2.762 1 95.81 355 THR A N 1
ATOM 2650 C CA . THR A 1 355 ? 10.219 2.693 1.428 1 95.81 355 THR A CA 1
ATOM 2651 C C . THR A 1 355 ? 9.453 1.457 0.966 1 95.81 355 THR A C 1
ATOM 2653 O O . THR A 1 355 ? 8.414 1.571 0.312 1 95.81 355 THR A O 1
ATOM 2656 N N . PHE A 1 356 ? 9.945 0.241 1.271 1 95.81 356 PHE A N 1
ATOM 2657 C CA . PHE A 1 356 ? 9.289 -0.986 0.84 1 95.81 356 PHE A CA 1
ATOM 2658 C C . PHE A 1 356 ? 8.109 -1.312 1.745 1 95.81 356 PHE A C 1
ATOM 2660 O O . PHE A 1 356 ? 7.215 -2.07 1.361 1 95.81 356 PHE A O 1
ATOM 2667 N N . MET A 1 357 ? 8.117 -0.713 2.965 1 97.69 357 MET A N 1
ATOM 2668 C CA . MET A 1 357 ? 6.977 -0.847 3.869 1 97.69 357 MET A CA 1
ATOM 2669 C C . MET A 1 357 ? 5.703 -0.317 3.223 1 97.69 357 MET A C 1
ATOM 2671 O O . MET A 1 357 ? 4.602 -0.756 3.559 1 97.69 357 MET A O 1
ATOM 2675 N N . GLN A 1 358 ? 5.871 0.601 2.182 1 97.5 358 GLN A N 1
ATOM 2676 C CA . GLN A 1 358 ? 4.75 1.152 1.43 1 97.5 358 GLN A CA 1
ATOM 2677 C C . GLN A 1 358 ? 3.934 0.046 0.771 1 97.5 358 GLN A C 1
ATOM 2679 O O . GLN A 1 358 ? 2.719 0.178 0.608 1 97.5 358 GLN A O 1
ATOM 2684 N N . ARG A 1 359 ? 4.57 -1.073 0.478 1 97.62 359 ARG A N 1
ATOM 2685 C CA . ARG A 1 359 ? 3.906 -2.203 -0.166 1 97.62 359 ARG A CA 1
ATOM 2686 C C . ARG A 1 359 ? 2.982 -2.924 0.809 1 97.62 359 ARG A C 1
ATOM 2688 O O . ARG A 1 359 ? 2.125 -3.707 0.396 1 97.62 359 ARG A O 1
ATOM 2695 N N . ALA A 1 360 ? 3.16 -2.641 2.104 1 98.25 360 ALA A N 1
ATOM 2696 C CA . ALA A 1 360 ? 2.334 -3.254 3.141 1 98.25 360 ALA A CA 1
ATOM 2697 C C . ALA A 1 360 ? 1.425 -2.223 3.801 1 98.25 360 ALA A C 1
ATOM 2699 O O . ALA A 1 360 ? 1.004 -2.4 4.945 1 98.25 360 ALA A O 1
ATOM 2700 N N . TYR A 1 361 ? 1.098 -1.116 3.137 1 98.31 361 TYR A N 1
ATOM 2701 C CA . TYR A 1 361 ? 0.256 -0.053 3.674 1 98.31 361 TYR A CA 1
ATOM 2702 C C . TYR A 1 361 ? -1.051 -0.614 4.219 1 98.31 361 TYR A C 1
ATOM 2704 O O . TYR A 1 361 ? -1.406 -0.366 5.375 1 98.31 361 TYR A O 1
ATOM 2712 N N . ASP A 1 362 ? -1.768 -1.375 3.393 1 97.5 362 ASP A N 1
ATOM 2713 C CA . ASP A 1 362 ? -3.094 -1.891 3.721 1 97.5 362 ASP A CA 1
ATOM 2714 C C . ASP A 1 362 ? -3.029 -2.863 4.895 1 97.5 362 ASP A C 1
ATOM 2716 O O . ASP A 1 362 ? -3.914 -2.869 5.754 1 97.5 362 ASP A O 1
ATOM 2720 N N . GLN A 1 363 ? -1.992 -3.701 5.008 1 97.94 363 GLN A N 1
ATOM 2721 C CA . GLN A 1 363 ? -1.82 -4.688 6.07 1 97.94 363 GLN A CA 1
ATOM 2722 C C . GLN A 1 363 ? -1.497 -4.016 7.398 1 97.94 363 GLN A C 1
ATOM 2724 O O . GLN A 1 363 ? -1.953 -4.461 8.453 1 97.94 363 GLN A O 1
ATOM 2729 N N . LEU A 1 364 ? -0.755 -2.92 7.301 1 98.62 364 LEU A N 1
ATOM 2730 C CA . LEU A 1 364 ? -0.433 -2.193 8.523 1 98.62 364 LEU A CA 1
ATOM 2731 C C . LEU A 1 364 ? -1.688 -1.591 9.148 1 98.62 364 LEU A C 1
ATOM 2733 O O . LEU A 1 364 ? -1.915 -1.723 10.352 1 98.62 364 LEU A O 1
ATOM 2737 N N . ILE A 1 365 ? -2.539 -0.999 8.32 1 98.12 365 ILE A N 1
ATOM 2738 C CA . ILE A 1 365 ? -3.682 -0.284 8.883 1 98.12 365 ILE A CA 1
ATOM 2739 C C . ILE A 1 365 ? -4.828 -1.262 9.133 1 98.12 365 ILE A C 1
ATOM 2741 O O . ILE A 1 365 ? -5.398 -1.289 10.227 1 98.12 365 ILE A O 1
ATOM 2745 N N . HIS A 1 366 ? -5.141 -2.18 8.219 1 96.88 366 HIS A N 1
ATOM 2746 C CA . HIS A 1 366 ? -6.402 -2.914 8.273 1 96.88 366 HIS A CA 1
ATOM 2747 C C . HIS A 1 366 ? -6.207 -4.301 8.883 1 96.88 366 HIS A C 1
ATOM 2749 O O . HIS A 1 366 ? -7.18 -5.004 9.156 1 96.88 366 HIS A O 1
ATOM 2755 N N . ASP A 1 367 ? -4.926 -4.715 9.117 1 97.44 367 ASP A N 1
ATOM 2756 C CA . ASP A 1 367 ? -4.684 -5.949 9.859 1 97.44 367 ASP A CA 1
ATOM 2757 C C . ASP A 1 367 ? -4.07 -5.652 11.227 1 97.44 367 ASP A C 1
ATOM 2759 O O . ASP A 1 367 ? -4.699 -5.902 12.258 1 97.44 367 ASP A O 1
ATOM 2763 N N . ALA A 1 368 ? -2.957 -4.992 11.234 1 98.5 368 ALA A N 1
ATOM 2764 C CA . ALA A 1 368 ? -2.238 -4.785 12.492 1 98.5 368 ALA A CA 1
ATOM 2765 C C . ALA A 1 368 ? -2.938 -3.742 13.359 1 98.5 368 ALA A C 1
ATOM 2767 O O . ALA A 1 368 ? -3.252 -4.004 14.523 1 98.5 368 ALA A O 1
ATOM 2768 N N . CYS A 1 369 ? -3.207 -2.57 12.797 1 98.44 369 CYS A N 1
ATOM 2769 C CA . CYS A 1 369 ? -3.793 -1.488 13.586 1 98.44 369 CYS A CA 1
ATOM 2770 C C . CYS A 1 369 ? -5.246 -1.792 13.93 1 98.44 369 CYS A C 1
ATOM 2772 O O . CYS A 1 369 ? -5.668 -1.594 15.07 1 98.44 369 CYS A O 1
ATOM 2774 N N . TYR A 1 370 ? -5.977 -2.242 12.922 1 97.12 370 TYR A N 1
ATOM 2775 C CA . TYR A 1 370 ? -7.402 -2.471 13.133 1 97.12 370 TYR A CA 1
ATOM 2776 C C . TYR A 1 370 ? -7.637 -3.494 14.234 1 97.12 370 TYR A C 1
ATOM 2778 O O . TYR A 1 370 ? -8.523 -3.32 15.078 1 97.12 370 TYR A O 1
ATOM 2786 N N . MET A 1 371 ? -6.816 -4.574 14.305 1 97.5 371 MET A N 1
ATOM 2787 C CA . MET A 1 371 ? -6.961 -5.594 15.344 1 97.5 371 MET A CA 1
ATOM 2788 C C . MET A 1 371 ? -6.133 -5.242 16.578 1 97.5 371 MET A C 1
ATOM 2790 O O . MET A 1 371 ? -6.074 -6.016 17.531 1 97.5 371 MET A O 1
ATOM 2794 N N . ASP A 1 372 ? -5.426 -4.109 16.562 1 98.19 372 ASP A N 1
ATOM 2795 C CA . ASP A 1 372 ? -4.637 -3.59 17.672 1 98.19 372 ASP A CA 1
ATOM 2796 C C . ASP A 1 372 ? -3.641 -4.633 18.172 1 98.19 372 ASP A C 1
ATOM 2798 O O . ASP A 1 372 ? -3.613 -4.945 19.359 1 98.19 372 ASP A O 1
ATOM 2802 N N . LEU A 1 373 ? -2.848 -5.203 17.25 1 98.69 373 LEU A N 1
ATOM 2803 C CA . LEU A 1 373 ? -1.958 -6.316 17.562 1 98.69 373 LEU A CA 1
ATOM 2804 C C . LEU A 1 373 ? -0.561 -5.816 17.906 1 98.69 373 LEU A C 1
ATOM 2806 O O . LEU A 1 373 ? -0.101 -4.816 17.359 1 98.69 373 LEU A O 1
ATOM 2810 N N . PRO A 1 374 ? 0.145 -6.48 18.797 1 98.75 374 PRO A N 1
ATOM 2811 C CA . PRO A 1 374 ? 1.498 -6.09 19.188 1 98.75 374 PRO A CA 1
ATOM 2812 C C . PRO A 1 374 ? 2.553 -6.48 18.156 1 98.75 374 PRO A C 1
ATOM 2814 O O . PRO A 1 374 ? 3.494 -7.211 18.484 1 98.75 374 PRO A O 1
ATOM 2817 N N . VAL A 1 375 ? 2.486 -5.918 17.016 1 98.88 375 VAL A N 1
ATOM 2818 C CA . VAL A 1 375 ? 3.457 -6.07 15.938 1 98.88 375 VAL A CA 1
ATOM 2819 C C . VAL A 1 375 ? 4.469 -4.926 15.984 1 98.88 375 VAL A C 1
ATOM 2821 O O . VAL A 1 375 ? 4.09 -3.756 16.047 1 98.88 375 VAL A O 1
ATOM 2824 N N . THR A 1 376 ? 5.738 -5.25 16.031 1 98.94 376 THR A N 1
ATOM 2825 C CA . THR A 1 376 ? 6.805 -4.254 16 1 98.94 376 THR A CA 1
ATOM 2826 C C . THR A 1 376 ? 7.477 -4.238 14.633 1 98.94 376 THR A C 1
ATOM 2828 O O . THR A 1 376 ? 7.832 -5.293 14.094 1 98.94 376 THR A O 1
ATOM 2831 N N . VAL A 1 377 ? 7.617 -3.096 14.062 1 98.88 377 VAL A N 1
ATOM 2832 C CA . VAL A 1 377 ? 8.328 -2.963 12.797 1 98.88 377 VAL A CA 1
ATOM 2833 C C . VAL A 1 377 ? 9.586 -2.129 12.992 1 98.88 377 VAL A C 1
ATOM 2835 O O . VAL A 1 377 ? 9.531 -1.017 13.523 1 98.88 377 VAL A O 1
ATOM 2838 N N . PHE A 1 378 ? 10.734 -2.709 12.664 1 98.5 378 PHE A N 1
ATOM 2839 C CA . PHE A 1 378 ? 11.961 -1.937 12.484 1 98.5 378 PHE A CA 1
ATOM 2840 C C . PHE A 1 378 ? 12 -1.297 11.102 1 98.5 378 PHE A C 1
ATOM 2842 O O . PHE A 1 378 ? 12.219 -1.982 10.102 1 98.5 378 PHE A O 1
ATOM 2849 N N . GLY A 1 379 ? 11.68 0.026 11.07 1 98 379 GLY A N 1
ATOM 2850 C CA . GLY A 1 379 ? 11.75 0.767 9.82 1 98 379 GLY A CA 1
ATOM 2851 C C . GLY A 1 379 ? 13.148 1.248 9.484 1 98 379 GLY A C 1
ATOM 2852 O O . GLY A 1 379 ? 13.531 2.359 9.859 1 98 379 GLY A O 1
ATOM 2853 N N . VAL A 1 380 ? 13.789 0.529 8.594 1 94.69 380 VAL A N 1
ATOM 2854 C CA . VAL A 1 380 ? 15.188 0.773 8.273 1 94.69 380 VAL A CA 1
ATOM 2855 C C . VAL A 1 380 ? 15.289 1.79 7.137 1 94.69 380 VAL A C 1
ATOM 2857 O O . VAL A 1 380 ? 14.391 1.884 6.297 1 94.69 380 VAL A O 1
ATOM 2860 N N . ARG A 1 381 ? 16.312 2.609 7.141 1 94.38 381 ARG A N 1
ATOM 2861 C CA . ARG A 1 381 ? 16.625 3.574 6.094 1 94.38 381 ARG A CA 1
ATOM 2862 C C . ARG A 1 381 ? 15.562 4.66 6.008 1 94.38 381 ARG A C 1
ATOM 2864 O O . ARG A 1 381 ? 15.102 5 4.914 1 94.38 381 ARG A O 1
ATOM 2871 N N . ALA A 1 382 ? 15.102 5.051 7.188 1 96.94 382 ALA A N 1
ATOM 2872 C CA . ALA A 1 382 ? 14.242 6.234 7.234 1 96.94 382 ALA A CA 1
ATOM 2873 C C . ALA A 1 382 ? 15.031 7.492 6.859 1 96.94 382 ALA A C 1
ATOM 2875 O O . ALA A 1 382 ? 16.156 7.68 7.309 1 96.94 382 ALA A O 1
ATOM 2876 N N . GLY A 1 383 ? 14.469 8.336 6.023 1 96.88 383 GLY A N 1
ATOM 2877 C CA . GLY A 1 383 ? 15.18 9.492 5.48 1 96.88 383 GLY A CA 1
ATOM 2878 C C . GLY A 1 383 ? 15.852 9.203 4.152 1 96.88 383 GLY A C 1
ATOM 2879 O O . GLY A 1 383 ? 15.359 8.398 3.359 1 96.88 383 GLY A O 1
ATOM 2880 N N . PHE A 1 384 ? 16.906 9.891 3.844 1 96 384 PHE A N 1
ATOM 2881 C CA . PHE A 1 384 ? 17.625 9.727 2.586 1 96 384 PHE A CA 1
ATOM 2882 C C . PHE A 1 384 ? 18.406 8.414 2.576 1 96 384 PHE A C 1
ATOM 2884 O O . PHE A 1 384 ? 19.062 8.062 3.561 1 96 384 PHE A O 1
ATOM 2891 N N . ALA A 1 385 ? 18.266 7.703 1.5 1 91 385 ALA A N 1
ATOM 2892 C CA . ALA A 1 385 ? 18.875 6.379 1.372 1 91 385 ALA A CA 1
ATOM 2893 C C . ALA A 1 385 ? 20.078 6.414 0.44 1 91 385 ALA A C 1
ATOM 2895 O O . ALA A 1 385 ? 20.422 5.402 -0.174 1 91 385 ALA A O 1
ATOM 2896 N N . GLY A 1 386 ? 20.641 7.559 0.205 1 87.25 386 GLY A N 1
ATOM 2897 C CA . GLY A 1 386 ? 21.875 7.672 -0.56 1 87.25 386 GLY A CA 1
ATOM 2898 C C . GLY A 1 386 ? 21.656 7.539 -2.057 1 87.25 386 GLY A C 1
ATOM 2899 O O . GLY A 1 386 ? 20.734 8.141 -2.613 1 87.25 386 GLY A O 1
ATOM 2900 N N . TYR A 1 387 ? 22.469 6.77 -2.688 1 83.56 387 TYR A N 1
ATOM 2901 C CA . TYR A 1 387 ? 22.531 6.727 -4.145 1 83.56 387 TYR A CA 1
ATOM 2902 C C . TYR A 1 387 ? 21.547 5.715 -4.703 1 83.56 387 TYR A C 1
ATOM 2904 O O . TYR A 1 387 ? 21.422 5.574 -5.922 1 83.56 387 TYR A O 1
ATOM 2912 N N . ASP A 1 388 ? 20.797 5.059 -3.838 1 82.75 388 ASP A N 1
ATOM 2913 C CA . ASP A 1 388 ? 19.719 4.195 -4.336 1 82.75 388 ASP A CA 1
ATOM 2914 C C . ASP A 1 388 ? 18.609 5.02 -4.969 1 82.75 388 ASP A C 1
ATOM 2916 O O . ASP A 1 388 ? 17.875 4.531 -5.84 1 82.75 388 ASP A O 1
ATOM 2920 N N . GLY A 1 389 ? 18.5 6.273 -4.477 1 83.75 389 GLY A N 1
ATOM 2921 C CA . GLY A 1 389 ? 17.734 7.25 -5.246 1 83.75 389 GLY A CA 1
ATOM 2922 C C . GLY A 1 389 ? 16.297 7.395 -4.773 1 83.75 389 GLY A C 1
ATOM 2923 O O . GLY A 1 389 ? 15.977 7.039 -3.637 1 83.75 389 GLY A O 1
ATOM 2924 N N . ALA A 1 390 ? 15.453 7.961 -5.648 1 87.81 390 ALA A N 1
ATOM 2925 C CA . ALA A 1 390 ? 14.148 8.523 -5.328 1 87.81 390 ALA A CA 1
ATOM 2926 C C . ALA A 1 390 ? 13.164 7.422 -4.922 1 87.81 390 ALA A C 1
ATOM 2928 O O . ALA A 1 390 ? 12.281 7.645 -4.086 1 87.81 390 ALA A O 1
ATOM 2929 N N . THR A 1 391 ? 13.352 6.254 -5.422 1 90.56 391 THR A N 1
ATOM 2930 C CA . THR A 1 391 ? 12.422 5.176 -5.113 1 90.56 391 THR A CA 1
ATOM 2931 C C . THR A 1 391 ? 12.844 4.438 -3.848 1 90.56 391 THR A C 1
ATOM 2933 O O . THR A 1 391 ? 12.164 3.51 -3.406 1 90.56 391 THR A O 1
ATOM 2936 N N . HIS A 1 392 ? 13.969 4.832 -3.23 1 93.44 392 HIS A N 1
ATOM 2937 C CA . HIS A 1 392 ? 14.461 4.141 -2.045 1 93.44 392 HIS A CA 1
ATOM 2938 C C . HIS A 1 392 ? 14.477 5.066 -0.833 1 93.44 392 HIS A C 1
ATOM 2940 O O . HIS A 1 392 ? 14.633 4.609 0.3 1 93.44 392 HIS A O 1
ATOM 2946 N N . HIS A 1 393 ? 14.328 6.387 -1.079 1 96.19 393 HIS A N 1
ATOM 2947 C CA . HIS A 1 393 ? 14.266 7.293 0.063 1 96.19 393 HIS A CA 1
ATOM 2948 C C . HIS A 1 393 ? 13.062 6.984 0.949 1 96.19 393 HIS A C 1
ATOM 2950 O O . HIS A 1 393 ? 11.945 6.824 0.452 1 96.19 393 HIS A O 1
ATOM 2956 N N . GLY A 1 394 ? 13.367 6.828 2.227 1 96.88 394 GLY A N 1
ATOM 2957 C CA . GLY A 1 394 ? 12.312 6.605 3.203 1 96.88 394 GLY A CA 1
ATOM 2958 C C . GLY A 1 394 ? 11.75 7.891 3.777 1 96.88 394 GLY A C 1
ATOM 2959 O O . GLY A 1 394 ? 11.812 8.117 4.988 1 96.88 394 GLY A O 1
ATOM 2960 N N . ILE A 1 395 ? 11.141 8.766 2.943 1 97.94 395 ILE A N 1
ATOM 2961 C CA . ILE A 1 395 ? 10.773 10.109 3.379 1 97.94 395 ILE A CA 1
ATOM 2962 C C . ILE A 1 395 ? 9.258 10.258 3.363 1 97.94 395 ILE A C 1
ATOM 2964 O O . ILE A 1 395 ? 8.727 11.32 3.689 1 97.94 395 ILE A O 1
ATOM 2968 N N . TYR A 1 396 ? 8.484 9.164 3.051 1 98 396 TYR A N 1
ATOM 2969 C CA . TYR A 1 396 ? 7.031 9.266 2.969 1 98 396 TYR A CA 1
ATOM 2970 C C . TYR A 1 396 ? 6.371 8.484 4.098 1 98 396 TYR A C 1
ATOM 2972 O O . TYR A 1 396 ? 5.141 8.43 4.188 1 98 396 TYR A O 1
ATOM 2980 N N . ASP A 1 397 ? 7.145 7.918 5.051 1 97.88 397 ASP A N 1
ATOM 2981 C CA . ASP A 1 397 ? 6.656 7.012 6.086 1 97.88 397 ASP A CA 1
ATOM 2982 C C . ASP A 1 397 ? 5.852 7.766 7.141 1 97.88 397 ASP A C 1
ATOM 2984 O O . ASP A 1 397 ? 4.777 7.312 7.551 1 97.88 397 ASP A O 1
ATOM 2988 N N . ILE A 1 398 ? 6.266 8.945 7.523 1 98.5 398 ILE A N 1
ATOM 2989 C CA . ILE A 1 398 ? 5.668 9.664 8.648 1 98.5 398 ILE A CA 1
ATOM 2990 C C . ILE A 1 398 ? 4.25 10.102 8.281 1 98.5 398 ILE A C 1
ATOM 2992 O O . ILE A 1 398 ? 3.305 9.852 9.031 1 98.5 398 ILE A O 1
ATOM 2996 N N . PRO A 1 399 ? 4.004 10.656 7.062 1 98 399 PRO A N 1
ATOM 2997 C CA . PRO A 1 399 ? 2.666 11.148 6.734 1 98 399 PRO A CA 1
ATOM 2998 C C . PRO A 1 399 ? 1.602 10.055 6.809 1 98 399 PRO A C 1
ATOM 3000 O O . PRO A 1 399 ? 0.53 10.273 7.379 1 98 399 PRO A O 1
ATOM 3003 N N . TYR A 1 400 ? 1.884 8.828 6.262 1 97.94 400 TYR A N 1
ATOM 3004 C CA . TYR A 1 400 ? 0.789 7.867 6.258 1 97.94 400 TYR A CA 1
ATOM 3005 C C . TYR A 1 400 ? 0.713 7.121 7.586 1 97.94 400 TYR A C 1
ATOM 3007 O O . TYR A 1 400 ? -0.378 6.801 8.062 1 97.94 400 TYR A O 1
ATOM 3015 N N . LEU A 1 401 ? 1.812 6.914 8.328 1 98.69 401 LEU A N 1
ATOM 3016 C CA . LEU A 1 401 ? 1.781 6.156 9.57 1 98.69 401 LEU A CA 1
ATOM 3017 C C . LEU A 1 401 ? 1.067 6.938 10.672 1 98.69 401 LEU A C 1
ATOM 3019 O O . LEU A 1 401 ? 0.357 6.355 11.492 1 98.69 401 LEU A O 1
ATOM 3023 N N . ARG A 1 402 ? 1.242 8.219 10.703 1 98.25 402 ARG A N 1
ATOM 3024 C CA . ARG A 1 402 ? 0.626 9 11.773 1 98.25 402 ARG A CA 1
ATOM 3025 C C . ARG A 1 402 ? -0.883 9.102 11.578 1 98.25 402 ARG A C 1
ATOM 3027 O O . ARG A 1 402 ? -1.607 9.492 12.5 1 98.25 402 ARG A O 1
ATOM 3034 N N . SER A 1 403 ? -1.401 8.758 10.359 1 98.38 403 SER A N 1
ATOM 3035 C CA . SER A 1 403 ? -2.838 8.805 10.102 1 98.38 403 SER A CA 1
ATOM 3036 C C . SER A 1 403 ? -3.523 7.527 10.578 1 98.38 403 SER A C 1
ATOM 3038 O O . SER A 1 403 ? -4.75 7.477 10.672 1 98.38 403 SER A O 1
ATOM 3040 N N . PHE A 1 404 ? -2.799 6.477 10.977 1 98.5 404 PHE A N 1
ATOM 3041 C CA . PHE A 1 404 ? -3.367 5.184 11.344 1 98.5 404 PHE A CA 1
ATOM 3042 C C . PHE A 1 404 ? -3.785 5.176 12.805 1 98.5 404 PHE A C 1
ATOM 3044 O O . PHE A 1 404 ? -2.953 5.371 13.695 1 98.5 404 PHE A O 1
ATOM 3051 N N . PRO A 1 405 ? -5.043 4.84 13.133 1 98.25 405 PRO A N 1
ATOM 3052 C CA . PRO A 1 405 ? -5.41 4.633 14.539 1 98.25 405 PRO A CA 1
ATOM 3053 C C . PRO A 1 405 ? -4.621 3.504 15.195 1 98.25 405 PRO A C 1
ATOM 3055 O O . PRO A 1 405 ? -4.273 2.521 14.531 1 98.25 405 PRO A O 1
ATOM 3058 N N . ASN A 1 406 ? -4.289 3.654 16.469 1 98.31 406 ASN A N 1
ATOM 3059 C CA . ASN A 1 406 ? -3.621 2.664 17.312 1 98.31 406 ASN A CA 1
ATOM 3060 C C . ASN A 1 406 ? -2.129 2.592 17 1 98.31 406 ASN A C 1
ATOM 3062 O O . ASN A 1 406 ? -1.356 2.037 17.781 1 98.31 406 ASN A O 1
ATOM 3066 N N . MET A 1 407 ? -1.622 3.139 15.883 1 98.81 407 MET A N 1
ATOM 3067 C CA . MET A 1 407 ? -0.214 3.072 15.5 1 98.81 407 MET A CA 1
ATOM 3068 C C . MET A 1 407 ? 0.649 3.877 16.469 1 98.81 407 MET A C 1
ATOM 3070 O O . MET A 1 407 ? 0.275 4.98 16.875 1 98.81 407 MET A O 1
ATOM 3074 N N . GLN A 1 408 ? 1.687 3.271 16.891 1 98.75 408 GLN A N 1
ATOM 3075 C CA . GLN A 1 408 ? 2.77 3.99 17.562 1 98.75 408 GLN A CA 1
ATOM 3076 C C . GLN A 1 408 ? 3.943 4.219 16.609 1 98.75 408 GLN A C 1
ATOM 3078 O O . GLN A 1 408 ? 4.336 3.312 15.867 1 98.75 408 GLN A O 1
ATOM 3083 N N . LEU A 1 409 ? 4.438 5.398 16.531 1 98.81 409 LEU A N 1
ATOM 3084 C CA . LEU A 1 409 ? 5.523 5.793 15.641 1 98.81 409 LEU A CA 1
ATOM 3085 C C . LEU A 1 409 ? 6.633 6.496 16.406 1 98.81 409 LEU A C 1
ATOM 3087 O O . LEU A 1 409 ? 6.422 7.586 16.953 1 98.81 409 LEU A O 1
ATOM 3091 N N . VAL A 1 410 ? 7.828 5.879 16.422 1 98.75 410 VAL A N 1
ATOM 3092 C CA . VAL A 1 410 ? 8.898 6.371 17.281 1 98.75 410 VAL A CA 1
ATOM 3093 C C . VAL A 1 410 ? 10.18 6.539 16.453 1 98.75 410 VAL A C 1
ATOM 3095 O O . VAL A 1 410 ? 10.469 5.723 15.578 1 98.75 410 VAL A O 1
ATOM 3098 N N . TYR A 1 411 ? 10.898 7.594 16.672 1 98.5 411 TYR A N 1
ATOM 3099 C CA . TYR A 1 411 ? 12.195 7.895 16.094 1 98.5 411 TYR A CA 1
ATOM 3100 C C . TYR A 1 411 ? 13.242 8.141 17.172 1 98.5 411 TYR A C 1
ATOM 3102 O O . TYR A 1 411 ? 13.43 9.281 17.609 1 98.5 411 TYR A O 1
ATOM 3110 N N . PRO A 1 412 ? 14 7.16 17.562 1 97.69 412 PRO A N 1
ATOM 3111 C CA . PRO A 1 412 ? 14.953 7.316 18.672 1 97.69 412 PRO A CA 1
ATOM 3112 C C . PRO A 1 412 ? 16.016 8.383 18.406 1 97.69 412 PRO A C 1
ATOM 3114 O O . PRO A 1 412 ? 16.484 8.508 17.266 1 97.69 412 PRO A O 1
ATOM 3117 N N . ALA A 1 413 ? 16.516 9.047 19.422 1 95.81 413 ALA A N 1
ATOM 3118 C CA . ALA A 1 413 ? 17.422 10.18 19.281 1 95.81 413 ALA A CA 1
ATOM 3119 C C . ALA A 1 413 ? 18.875 9.727 19.328 1 95.81 413 ALA A C 1
ATOM 3121 O O . ALA A 1 413 ? 19.781 10.484 18.953 1 95.81 413 ALA A O 1
ATOM 3122 N N . SER A 1 414 ? 19.125 8.484 19.797 1 96.44 414 SER A N 1
ATOM 3123 C CA . SER A 1 414 ? 20.469 7.953 19.938 1 96.44 414 SER A CA 1
ATOM 3124 C C . SER A 1 414 ? 20.484 6.426 19.875 1 96.44 414 SER A C 1
ATOM 3126 O O . SER A 1 414 ? 19.422 5.797 19.953 1 96.44 414 SER A O 1
ATOM 3128 N N . SER A 1 415 ? 21.703 5.875 19.703 1 96.88 415 SER A N 1
ATOM 3129 C CA . SER A 1 415 ? 21.844 4.422 19.688 1 96.88 415 SER A CA 1
ATOM 3130 C C . SER A 1 415 ? 21.438 3.818 21.031 1 96.88 415 SER A C 1
ATOM 3132 O O . SER A 1 415 ? 20.828 2.75 21.078 1 96.88 415 SER A O 1
ATOM 3134 N N . ALA A 1 416 ? 21.766 4.551 22.141 1 96.69 416 ALA A N 1
ATOM 3135 C CA . ALA A 1 416 ? 21.375 4.094 23.484 1 96.69 416 ALA A CA 1
ATOM 3136 C C . ALA A 1 416 ? 19.859 4.09 23.641 1 96.69 416 ALA A C 1
ATOM 3138 O O . ALA A 1 416 ? 19.297 3.15 24.203 1 96.69 416 ALA A O 1
ATOM 3139 N N . ALA A 1 417 ? 19.219 5.129 23.156 1 97.19 417 ALA A N 1
ATOM 3140 C CA . ALA A 1 417 ? 17.766 5.227 23.234 1 97.19 417 ALA A CA 1
ATOM 3141 C C . ALA A 1 417 ? 17.094 4.113 22.438 1 97.19 417 ALA A C 1
ATOM 3143 O O . ALA A 1 417 ? 16.047 3.582 22.844 1 97.19 417 ALA A O 1
ATOM 3144 N N . LEU A 1 418 ? 17.641 3.791 21.297 1 98 418 LEU A N 1
ATOM 3145 C CA . LEU A 1 418 ? 17.094 2.721 20.469 1 98 418 LEU A CA 1
ATOM 3146 C C . LEU A 1 418 ? 17.172 1.379 21.188 1 98 418 LEU A C 1
ATOM 3148 O O . LEU A 1 418 ? 16.203 0.624 21.203 1 98 418 LEU A O 1
ATOM 3152 N N . THR A 1 419 ? 18.359 1.065 21.766 1 98.19 419 THR A N 1
ATOM 3153 C CA . THR A 1 419 ? 18.547 -0.189 22.484 1 98.19 419 THR A CA 1
ATOM 3154 C C . THR A 1 419 ? 17.547 -0.316 23.625 1 98.19 419 THR A C 1
ATOM 3156 O O . THR A 1 419 ? 16.891 -1.353 23.766 1 98.19 419 THR A O 1
ATOM 3159 N N . GLU A 1 420 ? 17.406 0.752 24.375 1 97.44 420 GLU A N 1
ATOM 3160 C CA . GLU A 1 420 ? 16.484 0.754 25.516 1 97.44 420 GLU A CA 1
ATOM 3161 C C . GLU A 1 420 ? 15.047 0.577 25.047 1 97.44 420 GLU A C 1
ATOM 3163 O O . GLU A 1 420 ? 14.273 -0.147 25.688 1 97.44 420 GLU A O 1
ATOM 3168 N N . LEU A 1 421 ? 14.688 1.262 24 1 98.06 421 LEU A N 1
ATOM 3169 C CA . LEU A 1 421 ? 13.336 1.17 23.453 1 98.06 421 LEU A CA 1
ATOM 3170 C C . LEU A 1 421 ? 13.016 -0.261 23.031 1 98.06 421 LEU A C 1
ATOM 3172 O O . LEU A 1 421 ? 11.93 -0.771 23.328 1 98.06 421 LEU A O 1
ATOM 3176 N N . ILE A 1 422 ? 13.906 -0.894 22.328 1 98.5 422 ILE A N 1
ATOM 3177 C CA . ILE A 1 422 ? 13.688 -2.248 21.828 1 98.5 422 ILE A CA 1
ATOM 3178 C C . ILE A 1 422 ? 13.516 -3.209 23.016 1 98.5 422 ILE A C 1
ATOM 3180 O O . ILE A 1 422 ? 12.625 -4.055 23 1 98.5 422 ILE A O 1
ATOM 3184 N N . GLU A 1 423 ? 14.383 -3.068 24 1 98 423 GLU A N 1
ATOM 3185 C CA . GLU A 1 423 ? 14.281 -3.912 25.188 1 98 423 GLU A CA 1
ATOM 3186 C C . GLU A 1 423 ? 12.914 -3.76 25.859 1 98 423 GLU A C 1
ATOM 3188 O O . GLU A 1 423 ? 12.242 -4.754 26.141 1 98 423 GLU A O 1
ATOM 3193 N N . LYS A 1 424 ? 12.531 -2.529 26.078 1 97.38 424 LYS A N 1
ATOM 3194 C CA . LYS A 1 424 ? 11.258 -2.256 26.734 1 97.38 424 LYS A CA 1
ATOM 3195 C C . LYS A 1 424 ? 10.086 -2.748 25.875 1 97.38 424 LYS A C 1
ATOM 3197 O O . LYS A 1 424 ? 9.133 -3.33 26.406 1 97.38 424 LYS A O 1
ATOM 3202 N N . ARG A 1 425 ? 10.133 -2.459 24.594 1 98.44 425 ARG A N 1
ATOM 3203 C CA . ARG A 1 425 ? 9.086 -2.836 23.641 1 98.44 425 ARG A CA 1
ATOM 3204 C C . ARG A 1 425 ? 8.867 -4.348 23.641 1 98.44 425 ARG A C 1
ATOM 3206 O O . ARG A 1 425 ? 7.734 -4.82 23.688 1 98.44 425 ARG A O 1
ATOM 3213 N N . LEU A 1 426 ? 9.906 -5.16 23.609 1 98.31 426 LEU A N 1
ATOM 3214 C CA . LEU A 1 426 ? 9.805 -6.605 23.453 1 98.31 426 LEU A CA 1
ATOM 3215 C C . LEU A 1 426 ? 9.547 -7.289 24.781 1 98.31 426 LEU A C 1
ATOM 3217 O O . LEU A 1 426 ? 9.141 -8.453 24.828 1 98.31 426 LEU A O 1
ATOM 3221 N N . ASP A 1 427 ? 9.781 -6.555 25.875 1 97.69 427 ASP A N 1
ATOM 3222 C CA . ASP A 1 427 ? 9.406 -7.082 27.188 1 97.69 427 ASP A CA 1
ATOM 3223 C C . ASP A 1 427 ? 7.891 -7.141 27.344 1 97.69 427 ASP A C 1
ATOM 3225 O O . ASP A 1 427 ? 7.359 -8.078 27.938 1 97.69 427 ASP A O 1
ATOM 3229 N N . ASN A 1 428 ? 7.242 -6.141 26.797 1 96.31 428 ASN A N 1
ATOM 3230 C CA . ASN A 1 428 ? 5.789 -6.074 26.906 1 96.31 428 ASN A CA 1
ATOM 3231 C C . ASN A 1 428 ? 5.168 -5.355 25.719 1 96.31 428 ASN A C 1
ATOM 3233 O O . ASN A 1 428 ? 4.637 -4.25 25.859 1 96.31 428 ASN A O 1
ATOM 3237 N N . PRO A 1 429 ? 5.102 -6.035 24.625 1 97.5 429 PRO A N 1
ATOM 3238 C CA . PRO A 1 429 ? 4.582 -5.367 23.422 1 97.5 429 PRO A CA 1
ATOM 3239 C C . PRO A 1 429 ? 3.076 -5.129 23.5 1 97.5 429 PRO A C 1
ATOM 3241 O O . PRO A 1 429 ? 2.32 -6.027 23.875 1 97.5 429 PRO A O 1
ATOM 3244 N N . GLN A 1 430 ? 2.643 -3.896 23.25 1 97.62 430 GLN A N 1
ATOM 3245 C CA . GLN A 1 430 ? 1.238 -3.516 23.141 1 97.62 430 GLN A CA 1
ATOM 3246 C C . GLN A 1 430 ? 0.963 -2.77 21.844 1 97.62 430 GLN A C 1
ATOM 3248 O O . GLN A 1 430 ? 1.7 -1.851 21.484 1 97.62 430 GLN A O 1
ATOM 3253 N N . GLY A 1 431 ? -0.113 -3.156 21.109 1 98.44 431 GLY A N 1
ATOM 3254 C CA . GLY A 1 431 ? -0.475 -2.486 19.859 1 98.44 431 GLY A CA 1
ATOM 3255 C C . GLY A 1 431 ? 0.648 -2.469 18.844 1 98.44 431 GLY A C 1
ATOM 3256 O O . GLY A 1 431 ? 1.753 -2.941 19.125 1 98.44 431 GLY A O 1
ATOM 3257 N N . PRO A 1 432 ? 0.381 -1.956 17.672 1 98.88 432 PRO A N 1
ATOM 3258 C CA . PRO A 1 432 ? 1.41 -1.879 16.625 1 98.88 432 PRO A CA 1
ATOM 3259 C C . PRO A 1 432 ? 2.363 -0.702 16.828 1 98.88 432 PRO A C 1
ATOM 3261 O O . PRO A 1 432 ? 1.938 0.376 17.25 1 98.88 432 PRO A O 1
ATOM 3264 N N . MET A 1 433 ? 3.652 -0.901 16.516 1 98.88 433 MET A N 1
ATOM 3265 C CA . MET A 1 433 ? 4.66 0.146 16.656 1 98.88 433 MET A CA 1
ATOM 3266 C C . MET A 1 433 ? 5.656 0.087 15.5 1 98.88 433 MET A C 1
ATOM 3268 O O . MET A 1 433 ? 6.09 -0.996 15.102 1 98.88 433 MET A O 1
ATOM 3272 N N . VAL A 1 434 ? 5.961 1.2 14.906 1 98.94 434 VAL A N 1
ATOM 3273 C CA . VAL A 1 434 ? 7.062 1.341 13.961 1 98.94 434 VAL A CA 1
ATOM 3274 C C . VAL A 1 434 ? 8.18 2.174 14.594 1 98.94 434 VAL A C 1
ATOM 3276 O O . VAL A 1 434 ? 7.934 3.275 15.086 1 98.94 434 VAL A O 1
ATOM 3279 N N . ILE A 1 435 ? 9.344 1.655 14.625 1 98.81 435 ILE A N 1
ATOM 3280 C CA . ILE A 1 435 ? 10.547 2.355 15.055 1 98.81 435 ILE A CA 1
ATOM 3281 C C . ILE A 1 435 ? 11.383 2.744 13.844 1 98.81 435 ILE A C 1
ATOM 3283 O O . ILE A 1 435 ? 11.898 1.876 13.133 1 98.81 435 ILE A O 1
ATOM 3287 N N . LEU A 1 436 ? 11.531 3.994 13.594 1 98.62 436 LEU A N 1
ATOM 3288 C CA . LEU A 1 436 ? 12.273 4.492 12.445 1 98.62 436 LEU A CA 1
ATOM 3289 C C . LEU A 1 436 ? 13.711 4.828 12.82 1 98.62 436 LEU A C 1
ATOM 3291 O O . LEU A 1 436 ? 13.961 5.355 13.906 1 98.62 436 LEU A O 1
ATOM 3295 N N . TYR A 1 437 ? 14.641 4.5 11.992 1 96.75 437 TYR A N 1
ATOM 3296 C CA . TYR A 1 437 ? 16.016 4.949 12.172 1 96.75 437 TYR A CA 1
ATOM 3297 C C . TYR A 1 437 ? 16.734 5.082 10.828 1 96.75 437 TYR A C 1
ATOM 3299 O O . TYR A 1 437 ? 16.375 4.398 9.867 1 96.75 437 TYR A O 1
ATOM 3307 N N . PRO A 1 438 ? 17.703 5.945 10.719 1 94.31 438 PRO A N 1
ATOM 3308 C CA . PRO A 1 438 ? 18.281 6.344 9.438 1 94.31 438 PRO A CA 1
ATOM 3309 C C . PRO A 1 438 ? 19.281 5.316 8.898 1 94.31 438 PRO A C 1
ATOM 3311 O O . PRO A 1 438 ? 19.641 4.375 9.602 1 94.31 438 PRO A O 1
ATOM 3314 N N . TYR A 1 439 ? 19.641 5.539 7.645 1 86.69 439 TYR A N 1
ATOM 3315 C CA . TYR A 1 439 ? 20.531 4.703 6.855 1 86.69 439 TYR A CA 1
ATOM 3316 C C . TYR A 1 439 ? 22 4.977 7.203 1 86.69 439 TYR A C 1
ATOM 3318 O O . TYR A 1 439 ? 22.797 4.047 7.297 1 86.69 439 TYR A O 1
ATOM 3326 N N . GLU A 1 440 ? 22.375 6.113 7.594 1 84 440 GLU A N 1
ATOM 3327 C CA . GLU A 1 440 ? 23.766 6.559 7.676 1 84 440 GLU A CA 1
ATOM 3328 C C . GLU A 1 440 ? 24.422 6.094 8.969 1 84 440 GLU A C 1
ATOM 3330 O O . GLU A 1 440 ? 23.734 5.77 9.938 1 84 440 GLU A O 1
ATOM 3335 N N . PRO A 1 441 ? 25.766 6.137 8.922 1 89.69 441 PRO A N 1
ATOM 3336 C CA . PRO A 1 441 ? 26.5 5.789 10.141 1 89.69 441 PRO A CA 1
ATOM 3337 C C . PRO A 1 441 ? 26.219 6.75 11.297 1 89.69 441 PRO A C 1
ATOM 3339 O O . PRO A 1 441 ? 26.016 7.945 11.07 1 89.69 441 PRO A O 1
ATOM 3342 N N . ILE A 1 442 ? 26.234 6.215 12.43 1 93.94 442 ILE A N 1
ATOM 3343 C CA . ILE A 1 442 ? 26.078 6.996 13.648 1 93.94 442 ILE A CA 1
ATOM 3344 C C . ILE A 1 442 ? 27.266 7.918 13.844 1 93.94 442 ILE A C 1
ATOM 3346 O O . ILE A 1 442 ? 28.422 7.469 13.828 1 93.94 442 ILE A O 1
ATOM 3350 N N . PRO A 1 443 ? 27.016 9.172 13.969 1 90.88 443 PRO A N 1
ATOM 3351 C CA . PRO A 1 443 ? 28.141 10.078 14.227 1 90.88 443 PRO A CA 1
ATOM 3352 C C . PRO A 1 443 ? 28.875 9.742 15.508 1 90.88 443 PRO A C 1
ATOM 3354 O O . PRO A 1 443 ? 28.266 9.336 16.5 1 90.88 443 PRO A O 1
ATOM 3357 N N . THR A 1 444 ? 30.234 9.992 15.477 1 90.69 444 THR A N 1
ATOM 3358 C CA . THR A 1 444 ? 31.062 9.82 16.656 1 90.69 444 THR A CA 1
ATOM 3359 C C . THR A 1 444 ? 31.781 11.125 17.016 1 90.69 444 THR A C 1
ATOM 3361 O O . THR A 1 444 ? 32.625 11.602 16.25 1 90.69 444 THR A O 1
ATOM 3364 N N . PRO A 1 445 ? 31.516 11.648 18.203 1 92.88 445 PRO A N 1
ATOM 3365 C CA . PRO A 1 445 ? 30.516 11.188 19.156 1 92.88 445 PRO A CA 1
ATOM 3366 C C . PRO A 1 445 ? 29.078 11.461 18.703 1 92.88 445 PRO A C 1
ATOM 3368 O O . PRO A 1 445 ? 28.859 12.32 17.844 1 92.88 445 PRO A O 1
ATOM 3371 N N . GLU A 1 446 ? 28.125 10.766 19.266 1 95.25 446 GLU A N 1
ATOM 3372 C CA . GLU A 1 446 ? 26.719 11.078 19.031 1 95.25 446 GLU A CA 1
ATOM 3373 C C . GLU A 1 446 ? 26.344 12.422 19.641 1 95.25 446 GLU A C 1
ATOM 3375 O O . GLU A 1 446 ? 26.859 12.781 20.703 1 95.25 446 GLU A O 1
ATOM 3380 N N . PRO A 1 447 ? 25.469 13.125 18.969 1 95.5 447 PRO A N 1
ATOM 3381 C CA . PRO A 1 447 ? 25.047 14.406 19.562 1 95.5 447 PRO A CA 1
ATOM 3382 C C . PRO A 1 447 ? 24.328 14.234 20.891 1 95.5 447 PRO A C 1
ATOM 3384 O O . PRO A 1 447 ? 23.656 13.227 21.109 1 95.5 447 PRO A O 1
ATOM 3387 N N . ASP A 1 448 ? 24.484 15.258 21.734 1 96.56 448 ASP A N 1
ATOM 3388 C CA . ASP A 1 448 ? 23.828 15.25 23.047 1 96.56 448 ASP A CA 1
ATOM 3389 C C . ASP A 1 448 ? 22.312 15.312 22.891 1 96.56 448 ASP A C 1
ATOM 3391 O O . ASP A 1 448 ? 21.781 16.234 22.266 1 96.56 448 ASP A O 1
ATOM 3395 N N . THR A 1 449 ? 21.562 14.445 23.453 1 96.25 449 THR A N 1
ATOM 3396 C CA . THR A 1 449 ? 20.109 14.383 23.359 1 96.25 449 THR A CA 1
ATOM 3397 C C . THR A 1 449 ? 19.469 15.031 24.594 1 96.25 449 THR A C 1
ATOM 3399 O O . THR A 1 449 ? 18.266 15.312 24.578 1 96.25 449 THR A O 1
ATOM 3402 N N . GLY A 1 450 ? 20.266 15.297 25.578 1 96.25 450 GLY A N 1
ATOM 3403 C CA . GLY A 1 450 ? 19.672 15.586 26.875 1 96.25 450 GLY A CA 1
ATOM 3404 C C . GLY A 1 450 ? 18.953 14.398 27.484 1 96.25 450 GLY A C 1
ATOM 3405 O O . GLY A 1 450 ? 19.109 13.266 27.016 1 96.25 450 GLY A O 1
ATOM 3406 N N . LEU A 1 451 ? 18.297 14.664 28.562 1 96.06 451 LEU A N 1
ATOM 3407 C CA . LEU A 1 451 ? 17.516 13.609 29.219 1 96.06 451 LEU A CA 1
ATOM 3408 C C . LEU A 1 451 ? 16.25 13.32 28.438 1 96.06 451 LEU A C 1
ATOM 3410 O O . LEU A 1 451 ? 15.438 14.227 28.188 1 96.06 451 LEU A O 1
ATOM 3414 N N . ILE A 1 452 ? 16.094 12.109 28.062 1 96.12 452 ILE A N 1
ATOM 3415 C CA . ILE A 1 452 ? 14.867 11.703 27.375 1 96.12 452 ILE A CA 1
ATOM 3416 C C . ILE A 1 452 ? 13.742 11.531 28.391 1 96.12 452 ILE A C 1
ATOM 3418 O O . ILE A 1 452 ? 13.82 10.664 29.266 1 96.12 452 ILE A O 1
ATOM 3422 N N . GLU A 1 453 ? 12.703 12.273 28.234 1 97.56 453 GLU A N 1
ATOM 3423 C CA . GLU A 1 453 ? 11.562 12.195 29.141 1 97.56 453 GLU A CA 1
ATOM 3424 C C . GLU A 1 453 ? 10.656 11.016 28.797 1 97.56 453 GLU A C 1
ATOM 3426 O O . GLU A 1 453 ? 10.594 10.594 27.641 1 97.56 453 GLU A O 1
ATOM 3431 N N . PRO A 1 454 ? 9.898 10.469 29.75 1 95.5 454 PRO A N 1
ATOM 3432 C CA . PRO A 1 454 ? 9.039 9.305 29.516 1 95.5 454 PRO A CA 1
ATOM 3433 C C . PRO A 1 454 ? 7.984 9.562 28.438 1 95.5 454 PRO A C 1
ATOM 3435 O O . PRO A 1 454 ? 7.539 8.625 27.766 1 95.5 454 PRO A O 1
ATOM 3438 N N . CYS A 1 455 ? 7.645 10.781 28.203 1 96.75 455 CYS A N 1
ATOM 3439 C CA . CYS A 1 455 ? 6.586 11.109 27.25 1 96.75 455 CYS A CA 1
ATOM 3440 C C . CYS A 1 455 ? 7.098 11.031 25.828 1 96.75 455 CYS A C 1
ATOM 3442 O O . CYS A 1 455 ? 6.309 11.039 24.875 1 96.75 455 CYS A O 1
ATOM 3444 N N . GLY A 1 456 ? 8.438 10.953 25.672 1 97.25 456 GLY A N 1
ATOM 3445 C CA . GLY A 1 456 ? 8.961 10.688 24.344 1 97.25 456 GLY A CA 1
ATOM 3446 C C . GLY A 1 456 ? 9.562 11.914 23.688 1 97.25 456 GLY A C 1
ATOM 3447 O O . GLY A 1 456 ? 9.578 12.016 22.453 1 97.25 456 GLY A O 1
ATOM 3448 N N . LEU A 1 457 ? 10.008 12.992 24.422 1 98.38 457 LEU A N 1
ATOM 3449 C CA . LEU A 1 457 ? 10.805 14.102 23.906 1 98.38 457 LEU A CA 1
ATOM 3450 C C . LEU A 1 457 ? 11.93 14.469 24.875 1 98.38 457 LEU A C 1
ATOM 3452 O O . LEU A 1 457 ? 11.961 13.984 26 1 98.38 457 LEU A O 1
ATOM 3456 N N . SER A 1 458 ? 12.945 15.188 24.438 1 98.31 458 SER A N 1
ATOM 3457 C CA . SER A 1 458 ? 14.031 15.711 25.266 1 98.31 458 SER A CA 1
ATOM 3458 C C . SER A 1 458 ? 14.328 17.172 24.922 1 98.31 458 SER A C 1
ATOM 3460 O O . SER A 1 458 ? 13.977 17.641 23.844 1 98.31 458 SER A O 1
ATOM 3462 N N . VAL A 1 459 ? 14.883 17.859 25.875 1 98.44 459 VAL A N 1
ATOM 3463 C CA . VAL A 1 459 ? 15.273 19.266 25.703 1 98.44 459 VAL A CA 1
ATOM 3464 C C . VAL A 1 459 ? 16.75 19.438 26.062 1 98.44 459 VAL A C 1
ATOM 3466 O O . VAL A 1 459 ? 17.078 19.938 27.141 1 98.44 459 VAL A O 1
ATOM 3469 N N . PRO A 1 460 ? 17.609 19.156 25.141 1 97.81 460 PRO A N 1
ATOM 3470 C CA . PRO A 1 460 ? 19.031 19.266 25.453 1 97.81 460 PRO A CA 1
ATOM 3471 C C . PRO A 1 460 ? 19.453 20.719 25.703 1 97.81 460 PRO A C 1
ATOM 3473 O O . PRO A 1 460 ? 20.422 20.953 26.438 1 97.81 460 PRO A O 1
ATOM 3476 N N . VAL A 1 461 ? 18.797 21.672 25.062 1 97.75 461 VAL A N 1
ATOM 3477 C CA . VAL A 1 461 ? 19.125 23.078 25.234 1 97.75 461 VAL A CA 1
ATOM 3478 C C . VAL A 1 461 ? 17.828 23.891 25.344 1 97.75 461 VAL A C 1
ATOM 3480 O O . VAL A 1 461 ? 16.922 23.734 24.531 1 97.75 461 VAL A O 1
ATOM 3483 N N . GLN A 1 462 ? 17.734 24.719 26.344 1 97.44 462 GLN A N 1
ATOM 3484 C CA . GLN A 1 462 ? 16.625 25.656 26.484 1 97.44 462 GLN A CA 1
ATOM 3485 C C . GLN A 1 462 ? 16.859 26.906 25.641 1 97.44 462 GLN A C 1
ATOM 3487 O O . GLN A 1 462 ? 17.984 27.234 25.297 1 97.44 462 GLN A O 1
ATOM 3492 N N . GLY A 1 463 ? 15.797 27.531 25.25 1 96.62 463 GLY A N 1
ATOM 3493 C CA . GLY A 1 463 ? 15.891 28.781 24.5 1 96.62 463 GLY A CA 1
ATOM 3494 C C . GLY A 1 463 ? 14.852 29.812 24.922 1 96.62 463 GLY A C 1
ATOM 3495 O O . GLY A 1 463 ? 13.812 29.453 25.469 1 96.62 463 GLY A O 1
ATOM 3496 N N . ARG A 1 464 ? 15.141 31.125 24.656 1 96.38 464 ARG A N 1
ATOM 3497 C CA . ARG A 1 464 ? 14.258 32.219 25.047 1 96.38 464 ARG A CA 1
ATOM 3498 C C . ARG A 1 464 ? 13.453 32.719 23.859 1 96.38 464 ARG A C 1
ATOM 3500 O O . ARG A 1 464 ? 12.289 33.094 24.016 1 96.38 464 ARG A O 1
ATOM 3507 N N . ASP A 1 465 ? 14.047 32.719 22.688 1 96.38 465 ASP A N 1
ATOM 3508 C CA . ASP A 1 465 ? 13.414 33.312 21.516 1 96.38 465 ASP A CA 1
ATOM 3509 C C . ASP A 1 465 ? 12.57 32.312 20.75 1 96.38 465 ASP A C 1
ATOM 3511 O O . ASP A 1 465 ? 11.641 32.656 20.031 1 96.38 465 ASP A O 1
ATOM 3515 N N . GLY A 1 466 ? 12.93 31.062 20.844 1 97.94 466 GLY A N 1
ATOM 3516 C CA . GLY A 1 466 ? 12.227 30 20.141 1 97.94 466 GLY A CA 1
ATOM 3517 C C . GLY A 1 466 ? 12.875 28.641 20.312 1 97.94 466 GLY A C 1
ATOM 3518 O O . GLY A 1 466 ? 13.797 28.484 21.109 1 97.94 466 GLY A O 1
ATOM 3519 N N . TYR A 1 467 ? 12.344 27.656 19.578 1 98.81 467 TYR A N 1
ATOM 3520 C CA . TYR A 1 467 ? 12.891 26.297 19.641 1 98.81 467 TYR A CA 1
ATOM 3521 C C . TYR A 1 467 ? 13.094 25.719 18.25 1 98.81 467 TYR A C 1
ATOM 3523 O O . TYR A 1 467 ? 12.305 26 17.344 1 98.81 467 TYR A O 1
ATOM 3531 N N . LEU A 1 468 ? 14.195 25.016 18.047 1 98.88 468 LEU A N 1
ATOM 3532 C CA . LEU A 1 468 ? 14.359 24.047 16.984 1 98.88 468 LEU A CA 1
ATOM 3533 C C . LEU A 1 468 ? 13.773 22.688 17.375 1 98.88 468 LEU A C 1
ATOM 3535 O O . LEU A 1 468 ? 14.242 22.062 18.328 1 98.88 468 LEU A O 1
ATOM 3539 N N . VAL A 1 469 ? 12.695 22.312 16.781 1 98.88 469 VAL A N 1
ATOM 3540 C CA . VAL A 1 469 ? 12.023 21.047 17.062 1 98.88 469 VAL A CA 1
ATOM 3541 C C . VAL A 1 469 ? 12.414 20 16.016 1 98.88 469 VAL A C 1
ATOM 3543 O O . VAL A 1 469 ? 12.016 20.109 14.859 1 98.88 469 VAL A O 1
ATOM 3546 N N . CYS A 1 470 ? 13.172 18.984 16.406 1 98.69 470 CYS A N 1
ATOM 3547 C CA . CYS A 1 470 ? 13.75 18.125 15.391 1 98.69 470 CYS A CA 1
ATOM 3548 C C . CYS A 1 470 ? 13.539 16.656 15.727 1 98.69 470 CYS A C 1
ATOM 3550 O O . CYS A 1 470 ? 13.281 16.312 16.875 1 98.69 470 CYS A O 1
ATOM 3552 N N . LEU A 1 471 ? 13.531 15.805 14.758 1 98.12 471 LEU A N 1
ATOM 3553 C CA . LEU A 1 471 ? 13.633 14.359 14.914 1 98.12 471 LEU A CA 1
ATOM 3554 C C . LEU A 1 471 ? 15.094 13.938 15.086 1 98.12 471 LEU A C 1
ATOM 3556 O O . LEU A 1 471 ? 16 14.727 14.836 1 98.12 471 LEU A O 1
ATOM 3560 N N . GLY A 1 472 ? 15.273 12.742 15.484 1 95.44 472 GLY A N 1
ATOM 3561 C CA . GLY A 1 472 ? 16.594 12.266 15.898 1 95.44 472 GLY A CA 1
ATOM 3562 C C . GLY A 1 472 ? 17.656 12.445 14.828 1 95.44 472 GLY A C 1
ATOM 3563 O O . GLY A 1 472 ? 18.781 12.836 15.133 1 95.44 472 GLY A O 1
ATOM 3564 N N . ASN A 1 473 ? 17.359 12.242 13.602 1 94.56 473 ASN A N 1
ATOM 3565 C CA . ASN A 1 473 ? 18.375 12.234 12.547 1 94.56 473 ASN A CA 1
ATOM 3566 C C . ASN A 1 473 ? 18.703 13.648 12.086 1 94.56 473 ASN A C 1
ATOM 3568 O O . ASN A 1 473 ? 19.562 13.836 11.227 1 94.56 473 ASN A O 1
ATOM 3572 N N . ARG A 1 474 ? 18.047 14.68 12.695 1 97.25 474 ARG A N 1
ATOM 3573 C CA . ARG A 1 474 ? 18.344 16.078 12.367 1 97.25 474 ARG A CA 1
ATOM 3574 C C . ARG A 1 474 ? 18.953 16.797 13.555 1 97.25 474 ARG A C 1
ATOM 3576 O O . ARG A 1 474 ? 19.156 18.016 13.516 1 97.25 474 ARG A O 1
ATOM 3583 N N . LEU A 1 475 ? 19.281 16.078 14.609 1 97.56 475 LEU A N 1
ATOM 3584 C CA . LEU A 1 475 ? 19.781 16.688 15.844 1 97.56 475 LEU A CA 1
ATOM 3585 C C . LEU A 1 475 ? 21.109 17.406 15.602 1 97.56 475 LEU A C 1
ATOM 3587 O O . LEU A 1 475 ? 21.344 18.484 16.125 1 97.56 475 LEU A O 1
ATOM 3591 N N . VAL A 1 476 ? 22.016 16.844 14.766 1 96.88 476 VAL A N 1
ATOM 3592 C CA . VAL A 1 476 ? 23.281 17.484 14.438 1 96.88 476 VAL A CA 1
ATOM 3593 C C . VAL A 1 476 ? 23.031 18.812 13.727 1 96.88 476 VAL A C 1
ATOM 3595 O O . VAL A 1 476 ? 23.625 19.828 14.07 1 96.88 476 VAL A O 1
ATOM 3598 N N . ALA A 1 477 ? 22.156 18.766 12.75 1 97.69 477 ALA A N 1
ATOM 3599 C CA . ALA A 1 477 ? 21.797 19.984 12.016 1 97.69 477 ALA A CA 1
ATOM 3600 C C . ALA A 1 477 ? 21.172 21.016 12.945 1 97.69 477 ALA A C 1
ATOM 3602 O O . ALA A 1 477 ? 21.375 22.219 12.758 1 97.69 477 ALA A O 1
ATOM 3603 N N . ALA A 1 478 ? 20.438 20.562 13.953 1 98.62 478 ALA A N 1
ATOM 3604 C CA . ALA A 1 478 ? 19.812 21.469 14.922 1 98.62 478 ALA A CA 1
ATOM 3605 C C . ALA A 1 478 ? 20.875 22.234 15.711 1 98.62 478 ALA A C 1
ATOM 3607 O O . ALA A 1 478 ? 20.75 23.438 15.922 1 98.62 478 ALA A O 1
ATOM 3608 N N . TYR A 1 479 ? 21.906 21.547 16.172 1 98.44 479 TYR A N 1
ATOM 3609 C CA . TYR A 1 479 ? 22.984 22.188 16.906 1 98.44 479 TYR A CA 1
ATOM 3610 C C . TYR A 1 479 ? 23.719 23.203 16.031 1 98.44 479 TYR A C 1
ATOM 3612 O O . TYR A 1 479 ? 24.062 24.297 16.5 1 98.44 479 TYR A O 1
ATOM 3620 N N . GLU A 1 480 ? 23.938 22.781 14.758 1 98.44 480 GLU A N 1
ATOM 3621 C CA . GLU A 1 480 ? 24.594 23.703 13.836 1 98.44 480 GLU A CA 1
ATOM 3622 C C . GLU A 1 480 ? 23.75 24.938 13.586 1 98.44 480 GLU A C 1
ATOM 3624 O O . GLU A 1 480 ? 24.266 26.062 13.578 1 98.44 480 GLU A O 1
ATOM 3629 N N . LEU A 1 481 ? 22.484 24.75 13.375 1 98.69 481 LEU A N 1
ATOM 3630 C CA . LEU A 1 481 ? 21.562 25.844 13.133 1 98.69 481 LEU A CA 1
ATOM 3631 C C . LEU A 1 481 ? 21.484 26.766 14.352 1 98.69 481 LEU A C 1
ATOM 3633 O O . LEU A 1 481 ? 21.422 27.984 14.211 1 98.69 481 LEU A O 1
ATOM 3637 N N . LYS A 1 482 ? 21.453 26.172 15.555 1 98.56 482 LYS A N 1
ATOM 3638 C CA . LYS A 1 482 ? 21.438 26.953 16.781 1 98.56 482 LYS A CA 1
ATOM 3639 C C . LYS A 1 482 ? 22.641 27.891 16.844 1 98.56 482 LYS A C 1
ATOM 3641 O O . LYS A 1 482 ? 22.5 29.078 17.188 1 98.56 482 LYS A O 1
ATOM 3646 N N . ALA A 1 483 ? 23.781 27.391 16.516 1 98.31 483 ALA A N 1
ATOM 3647 C CA . ALA A 1 483 ? 25.016 28.188 16.547 1 98.31 483 ALA A CA 1
ATOM 3648 C C . ALA A 1 483 ? 24.922 29.359 15.562 1 98.31 483 ALA A C 1
ATOM 3650 O O . ALA A 1 483 ? 25.328 30.469 15.875 1 98.31 483 ALA A O 1
ATOM 3651 N N . LEU A 1 484 ? 24.406 29.078 14.398 1 98.12 484 LEU A N 1
ATOM 3652 C CA . LEU A 1 484 ? 24.25 30.125 13.391 1 98.12 484 LEU A CA 1
ATOM 3653 C C . LEU A 1 484 ? 23.266 31.188 13.852 1 98.12 484 LEU A C 1
ATOM 3655 O O . LEU A 1 484 ? 23.469 32.375 13.617 1 98.12 484 LEU A O 1
ATOM 3659 N N . LEU A 1 485 ? 22.203 30.781 14.5 1 98.19 485 LEU A N 1
ATOM 3660 C CA . LEU A 1 485 ? 21.188 31.703 15.008 1 98.19 485 LEU A CA 1
ATOM 3661 C C . LEU A 1 485 ? 21.75 32.531 16.156 1 98.19 485 LEU A C 1
ATOM 3663 O O . LEU A 1 485 ? 21.453 33.719 16.266 1 98.19 485 LEU A O 1
ATOM 3667 N N . GLU A 1 486 ? 22.516 31.859 16.984 1 97.31 486 GLU A N 1
ATOM 3668 C CA . GLU A 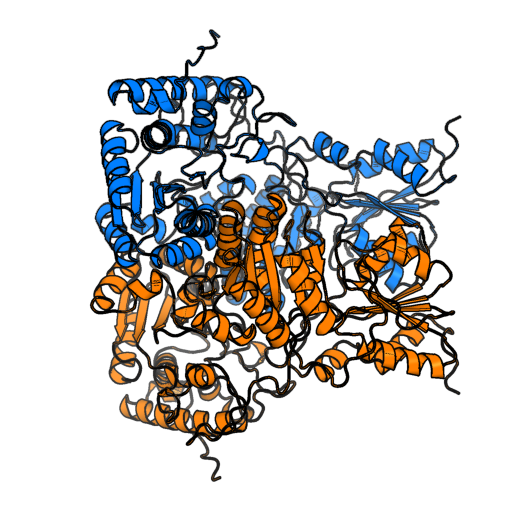1 486 ? 23.172 32.562 18.078 1 97.31 486 GLU A CA 1
ATOM 3669 C C . GLU A 1 486 ? 24.078 33.656 17.562 1 97.31 486 GLU A C 1
ATOM 3671 O O . GLU A 1 486 ? 24.141 34.75 18.141 1 97.31 486 GLU A O 1
ATOM 3676 N N . ALA A 1 487 ? 24.703 33.344 16.516 1 96.31 487 ALA A N 1
ATOM 3677 C CA . ALA A 1 487 ? 25.578 34.344 15.891 1 96.31 487 ALA A CA 1
ATOM 3678 C C . ALA A 1 487 ? 24.781 35.531 15.375 1 96.31 487 ALA A C 1
ATOM 3680 O O . ALA A 1 487 ? 25.328 36.625 15.219 1 96.31 487 ALA A O 1
ATOM 3681 N N . GLN A 1 488 ? 23.531 35.344 15.164 1 95.12 488 GLN A N 1
ATOM 3682 C CA . GLN A 1 488 ? 22.641 36.438 14.719 1 95.12 488 GLN A CA 1
ATOM 3683 C C . GLN A 1 488 ? 21.891 37.062 15.898 1 95.12 488 GLN A C 1
ATOM 3685 O O . GLN A 1 488 ? 20.953 37.812 15.703 1 95.12 488 GLN A O 1
ATOM 3690 N N . GLY A 1 489 ? 22.172 36.656 17.109 1 95.38 489 GLY A N 1
ATOM 3691 C CA . GLY A 1 489 ? 21.625 37.25 18.312 1 95.38 489 GLY A CA 1
ATOM 3692 C C . GLY A 1 489 ? 20.312 36.594 18.75 1 95.38 489 GLY A C 1
ATOM 3693 O O . GLY A 1 489 ? 19.547 37.188 19.516 1 95.38 489 GLY A O 1
ATOM 3694 N N . LYS A 1 490 ? 20 35.469 18.203 1 97.56 490 LYS A N 1
ATOM 3695 C CA . LYS A 1 490 ? 18.766 34.75 18.547 1 97.56 490 LYS A CA 1
ATOM 3696 C C . LYS A 1 490 ? 19.062 33.531 19.438 1 97.56 490 LYS A C 1
ATOM 3698 O O . LYS A 1 490 ? 19.891 32.719 19.078 1 97.56 490 LYS A O 1
ATOM 3703 N N . ASP A 1 491 ? 18.438 33.438 20.547 1 97.56 491 ASP A N 1
ATOM 3704 C CA . ASP A 1 491 ? 18.625 32.344 21.5 1 97.56 491 ASP A CA 1
ATOM 3705 C C . ASP A 1 491 ? 17.578 31.266 21.297 1 97.56 491 ASP A C 1
ATOM 3707 O O . ASP A 1 491 ? 16.484 31.328 21.875 1 97.56 491 ASP A O 1
ATOM 3711 N N . TYR A 1 492 ? 17.906 30.25 20.578 1 98.5 492 TYR A N 1
ATOM 3712 C CA . TYR A 1 492 ? 17 29.141 20.328 1 98.5 492 TYR A CA 1
ATOM 3713 C C . TYR A 1 492 ? 17.359 27.938 21.172 1 98.5 492 TYR A C 1
ATOM 3715 O O . TYR A 1 492 ? 18.547 27.641 21.391 1 98.5 492 TYR A O 1
ATOM 3723 N N . GLY A 1 493 ? 16.375 27.281 21.75 1 98.62 493 GLY A N 1
ATOM 3724 C CA . GLY A 1 493 ? 16.547 25.969 22.328 1 98.62 493 GLY A CA 1
ATOM 3725 C C . GLY A 1 493 ? 16.359 24.844 21.312 1 98.62 493 GLY A C 1
ATOM 3726 O O . GLY A 1 493 ? 16.109 25.094 20.141 1 98.62 493 GLY A O 1
ATOM 3727 N N . ILE A 1 494 ? 16.562 23.562 21.766 1 98.88 494 ILE A N 1
ATOM 3728 C CA . ILE A 1 494 ? 16.375 22.375 20.938 1 98.88 494 ILE A CA 1
ATOM 3729 C C . ILE A 1 494 ? 15.422 21.406 21.641 1 98.88 494 ILE A C 1
ATOM 3731 O O . ILE A 1 494 ? 15.602 21.094 22.812 1 98.88 494 ILE A O 1
ATOM 3735 N N . ILE A 1 495 ? 14.359 21.047 21.047 1 98.88 495 ILE A N 1
ATOM 3736 C CA . ILE A 1 495 ? 13.492 19.953 21.453 1 98.88 495 ILE A CA 1
ATOM 3737 C C . ILE A 1 495 ? 13.656 18.781 20.484 1 98.88 495 ILE A C 1
ATOM 3739 O O . ILE A 1 495 ? 13.438 18.922 19.281 1 98.88 495 ILE A O 1
ATOM 3743 N N . CYS A 1 496 ? 14.117 17.672 20.953 1 98.75 496 CYS A N 1
ATOM 3744 C CA . CYS A 1 496 ? 14.203 16.453 20.156 1 98.75 496 CYS A CA 1
ATOM 3745 C C . CYS A 1 496 ? 13.031 15.523 20.438 1 98.75 496 CYS A C 1
ATOM 3747 O O . CYS A 1 496 ? 12.875 15.039 21.562 1 98.75 496 CYS A O 1
ATOM 3749 N N . VAL A 1 497 ? 12.211 15.273 19.453 1 98.75 497 VAL A N 1
ATOM 3750 C CA . VAL A 1 497 ? 11.023 14.438 19.609 1 98.75 497 VAL A CA 1
ATOM 3751 C C . VAL A 1 497 ? 11.352 13 19.219 1 98.75 497 VAL A C 1
ATOM 3753 O O . VAL A 1 497 ? 11.891 12.75 18.125 1 98.75 497 VAL A O 1
ATOM 3756 N N . GLN A 1 498 ? 11.039 12.102 20.094 1 98.12 498 GLN A N 1
ATOM 3757 C CA . GLN A 1 498 ? 11.211 10.68 19.797 1 98.12 498 GLN A CA 1
ATOM 3758 C C . GLN A 1 498 ? 9.875 10.016 19.5 1 98.12 498 GLN A C 1
ATOM 3760 O O . GLN A 1 498 ? 9.773 9.219 18.562 1 98.12 498 GLN A O 1
ATOM 3765 N N . SER A 1 499 ? 8.852 10.32 20.266 1 98.69 499 SER A N 1
ATOM 3766 C CA . SER A 1 499 ? 7.512 9.797 20.016 1 98.69 499 SER A CA 1
ATOM 3767 C C . SER A 1 499 ? 6.734 10.695 19.062 1 98.69 499 SER A C 1
ATOM 3769 O O . SER A 1 499 ? 6.121 11.68 19.469 1 98.69 499 SER A O 1
ATOM 3771 N N . ILE A 1 500 ? 6.672 10.336 17.844 1 98.81 500 ILE A N 1
ATOM 3772 C CA . ILE A 1 500 ? 5.891 11.07 16.844 1 98.81 500 ILE A CA 1
ATOM 3773 C C . ILE A 1 500 ? 4.402 10.797 17.062 1 98.81 500 ILE A C 1
ATOM 3775 O O . ILE A 1 500 ? 3.576 11.703 16.938 1 98.81 500 ILE A O 1
ATOM 3779 N N . LYS A 1 501 ? 4.102 9.586 17.406 1 98.62 501 LYS A N 1
ATOM 3780 C CA . LYS A 1 501 ? 2.76 9.133 17.766 1 98.62 501 LYS A CA 1
ATOM 3781 C C . LYS A 1 501 ? 2.814 8.055 18.844 1 98.62 501 LYS A C 1
ATOM 3783 O O . LYS A 1 501 ? 3.41 6.996 18.641 1 98.62 501 LYS A O 1
ATOM 3788 N N . PRO A 1 502 ? 2.217 8.195 19.984 1 97.81 502 PRO A N 1
ATOM 3789 C CA . PRO A 1 502 ? 1.53 9.43 20.375 1 97.81 502 PRO A CA 1
ATOM 3790 C C . PRO A 1 502 ? 2.488 10.602 20.562 1 97.81 502 PRO A C 1
ATOM 3792 O O . PRO A 1 502 ? 3.602 10.422 21.062 1 97.81 502 PRO A O 1
ATOM 3795 N N . PHE A 1 503 ? 2.082 11.711 20.156 1 98.56 503 PHE A N 1
ATOM 3796 C CA . PHE A 1 503 ? 2.859 12.938 20.344 1 98.56 503 PHE A CA 1
ATOM 3797 C C . PHE A 1 503 ? 2.688 13.477 21.75 1 98.56 503 PHE A C 1
ATOM 3799 O O . PHE A 1 503 ? 1.579 13.477 22.297 1 98.56 503 PHE A O 1
ATOM 3806 N N . PRO A 1 504 ? 3.766 13.883 22.422 1 98.44 504 PRO A N 1
ATOM 3807 C CA . PRO A 1 504 ? 3.65 14.477 23.75 1 98.44 504 PRO A CA 1
ATOM 3808 C C . PRO A 1 504 ? 3.125 15.906 23.719 1 98.44 504 PRO A C 1
ATOM 3810 O O . PRO A 1 504 ? 3.818 16.828 24.156 1 98.44 504 PRO A O 1
ATOM 3813 N N . ALA A 1 505 ? 1.959 16.062 23.406 1 98.38 505 ALA A N 1
ATOM 3814 C CA . ALA A 1 505 ? 1.352 17.344 23.094 1 98.38 505 ALA A CA 1
ATOM 3815 C C . ALA A 1 505 ? 1.347 18.266 24.312 1 98.38 505 ALA A C 1
ATOM 3817 O O . ALA A 1 505 ? 1.68 19.438 24.203 1 98.38 505 ALA A O 1
ATOM 3818 N N . GLU A 1 506 ? 0.98 17.781 25.469 1 98.12 506 GLU A N 1
ATOM 3819 C CA . GLU A 1 506 ? 0.884 18.609 26.672 1 98.12 506 GLU A CA 1
ATOM 3820 C C . GLU A 1 506 ? 2.248 19.172 27.062 1 98.12 506 GLU A C 1
ATOM 3822 O O . GLU A 1 506 ? 2.383 20.359 27.312 1 98.12 506 GLU A O 1
ATOM 3827 N N . ARG A 1 507 ? 3.203 18.266 27.109 1 98.69 507 ARG A N 1
ATOM 3828 C CA . ARG A 1 507 ? 4.559 18.688 27.469 1 98.69 507 ARG A CA 1
ATOM 3829 C C . ARG A 1 507 ? 5.129 19.641 26.438 1 98.69 507 ARG A C 1
ATOM 3831 O O . ARG A 1 507 ? 5.797 20.625 26.781 1 98.69 507 ARG A O 1
ATOM 3838 N N . PHE A 1 508 ? 4.875 19.391 25.234 1 98.69 508 PHE A N 1
ATOM 3839 C CA . PHE A 1 508 ? 5.348 20.219 24.125 1 98.69 508 PHE A CA 1
ATOM 3840 C C . PHE A 1 508 ? 4.789 21.625 24.234 1 98.69 508 PHE A C 1
ATOM 3842 O O . PHE A 1 508 ? 5.535 22.609 24.156 1 98.69 508 PHE A O 1
ATOM 3849 N N . VAL A 1 509 ? 3.502 21.734 24.406 1 98.38 509 VAL A N 1
ATOM 3850 C CA . VAL A 1 509 ? 2.824 23.016 24.516 1 98.38 509 VAL A CA 1
ATOM 3851 C C . VAL A 1 509 ? 3.373 23.797 25.703 1 98.38 509 VAL A C 1
ATOM 3853 O O . VAL A 1 509 ? 3.605 25 25.625 1 98.38 509 VAL A O 1
ATOM 3856 N N . GLU A 1 510 ? 3.605 23.109 26.812 1 98.25 510 GLU A N 1
ATOM 3857 C CA . GLU A 1 510 ? 4.188 23.734 28 1 98.25 510 GLU A CA 1
ATOM 3858 C C . GLU A 1 510 ? 5.535 24.375 27.688 1 98.25 510 GLU A C 1
ATOM 3860 O O . GLU A 1 510 ? 5.828 25.469 28.156 1 98.25 510 GLU A O 1
ATOM 3865 N N . LEU A 1 511 ? 6.324 23.703 26.906 1 98.19 511 LEU A N 1
ATOM 3866 C CA . LEU A 1 511 ? 7.68 24.156 26.594 1 98.19 511 LEU A CA 1
ATOM 3867 C C . LEU A 1 511 ? 7.66 25.359 25.672 1 98.19 511 LEU A C 1
ATOM 3869 O O . LEU A 1 511 ? 8.453 26.297 25.844 1 98.19 511 LEU A O 1
ATOM 3873 N N . VAL A 1 512 ? 6.734 25.391 24.656 1 98.12 512 VAL A N 1
ATOM 3874 C CA . VAL A 1 512 ? 6.895 26.359 23.578 1 98.12 512 VAL A CA 1
ATOM 3875 C C . VAL A 1 512 ? 5.98 27.562 23.812 1 98.12 512 VAL A C 1
ATOM 3877 O O . VAL A 1 512 ? 6.172 28.625 23.219 1 98.12 512 VAL A O 1
ATOM 3880 N N . ALA A 1 513 ? 4.984 27.469 24.734 1 97.12 513 ALA A N 1
ATOM 3881 C CA . ALA A 1 513 ? 3.967 28.5 24.953 1 97.12 513 ALA A CA 1
ATOM 3882 C C . ALA A 1 513 ? 4.605 29.844 25.266 1 97.12 513 ALA A C 1
ATOM 3884 O O . ALA A 1 513 ? 4.09 30.891 24.859 1 97.12 513 ALA A O 1
ATOM 3885 N N . PRO A 1 514 ? 5.785 29.891 25.938 1 96.62 514 PRO A N 1
ATOM 3886 C CA . PRO A 1 514 ? 6.387 31.188 26.266 1 96.62 514 PRO A CA 1
ATOM 3887 C C . PRO A 1 514 ? 7.145 31.797 25.094 1 96.62 514 PRO A C 1
ATOM 3889 O O . PRO A 1 514 ? 7.652 32.906 25.219 1 96.62 514 PRO A O 1
ATOM 3892 N N . THR A 1 515 ? 7.281 31.094 24.016 1 96 515 THR A N 1
ATOM 3893 C CA . THR A 1 515 ? 8.047 31.578 22.875 1 96 515 THR A CA 1
ATOM 3894 C C . THR A 1 515 ? 7.113 31.938 21.719 1 96 515 THR A C 1
ATOM 3896 O O . THR A 1 515 ? 5.891 31.844 21.859 1 96 515 THR A O 1
ATOM 3899 N N . LYS A 1 516 ? 7.77 32.438 20.562 1 92.81 516 LYS A N 1
ATOM 3900 C CA . LYS A 1 516 ? 6.918 32.906 19.469 1 92.81 516 LYS A CA 1
ATOM 3901 C C . LYS A 1 516 ? 7.344 32.281 18.141 1 92.81 516 LYS A C 1
ATOM 3903 O O . LYS A 1 516 ? 6.602 32.344 17.156 1 92.81 516 LYS A O 1
ATOM 3908 N N . HIS A 1 517 ? 8.539 31.672 18.141 1 96.75 517 HIS A N 1
ATOM 3909 C CA . HIS A 1 517 ? 9.086 31.156 16.891 1 96.75 517 HIS A CA 1
ATOM 3910 C C . HIS A 1 517 ? 9.484 29.688 17.031 1 96.75 517 HIS A C 1
ATOM 3912 O O . HIS A 1 517 ? 10.109 29.297 18.016 1 96.75 517 HIS A O 1
ATOM 3918 N N . LEU A 1 518 ? 9.062 28.891 16.094 1 98.38 518 LEU A N 1
ATOM 3919 C CA . LEU A 1 518 ? 9.484 27.5 16.016 1 98.38 518 LEU A CA 1
ATOM 3920 C C . LEU A 1 518 ? 10.031 27.172 14.641 1 98.38 518 LEU A C 1
ATOM 3922 O O . LEU A 1 518 ? 9.555 27.703 13.633 1 98.38 518 LEU A O 1
ATOM 3926 N N . ILE A 1 519 ? 11.031 26.391 14.57 1 98.81 519 ILE A N 1
ATOM 3927 C CA . ILE A 1 519 ? 11.547 25.797 13.344 1 98.81 519 ILE A CA 1
ATOM 3928 C C . ILE A 1 519 ? 11.562 24.281 13.469 1 98.81 519 ILE A C 1
ATOM 3930 O O . ILE A 1 519 ? 12.195 23.719 14.367 1 98.81 519 ILE A O 1
ATOM 3934 N N . THR A 1 520 ? 10.812 23.609 12.641 1 98.88 520 THR A N 1
ATOM 3935 C CA . THR A 1 520 ? 10.812 22.141 12.672 1 98.88 520 THR A CA 1
ATOM 3936 C C . THR A 1 520 ? 11.836 21.578 11.688 1 98.88 520 THR A C 1
ATOM 3938 O O . THR A 1 520 ? 12.031 22.141 10.602 1 98.88 520 THR A O 1
ATOM 3941 N N . LEU A 1 521 ? 12.555 20.562 12.047 1 98.88 521 LEU A N 1
ATOM 3942 C CA . LEU A 1 521 ? 13.555 19.891 11.227 1 98.88 521 LEU A CA 1
ATOM 3943 C C . LEU A 1 521 ? 13.227 18.422 11.047 1 98.88 521 LEU A C 1
ATOM 3945 O O . LEU A 1 521 ? 13.266 17.656 12.016 1 98.88 521 LEU A O 1
ATOM 3949 N N . GLU A 1 522 ? 12.898 18.016 9.859 1 98.62 522 GLU A N 1
ATOM 3950 C CA . GLU A 1 522 ? 12.625 16.609 9.539 1 98.62 522 GLU A CA 1
ATOM 3951 C C . GLU A 1 522 ? 13.266 16.219 8.219 1 98.62 522 GLU A C 1
ATOM 3953 O O . GLU A 1 522 ? 13.352 17.016 7.289 1 98.62 522 GLU A O 1
ATOM 3958 N N . GLU A 1 523 ? 13.828 15.023 8.141 1 97.75 523 GLU A N 1
ATOM 3959 C CA . GLU A 1 523 ? 14.234 14.414 6.871 1 97.75 523 GLU A CA 1
ATOM 3960 C C . GLU A 1 523 ? 13.102 13.578 6.277 1 97.75 523 GLU A C 1
ATOM 3962 O O . GLU A 1 523 ? 13.242 12.375 6.082 1 97.75 523 GLU A O 1
ATOM 3967 N N . SER A 1 524 ? 11.961 14.188 6.031 1 97.94 524 SER A N 1
ATOM 3968 C CA . SER A 1 524 ? 10.695 13.664 5.527 1 97.94 524 SER A CA 1
ATOM 3969 C C . SER A 1 524 ? 9.93 14.727 4.742 1 97.94 524 SER A C 1
ATOM 3971 O O . SER A 1 524 ? 10.258 15.914 4.816 1 97.94 524 SER A O 1
ATOM 3973 N N . VAL A 1 525 ? 8.992 14.312 3.977 1 98.38 525 VAL A N 1
ATOM 3974 C CA . VAL A 1 525 ? 8.211 15.258 3.189 1 98.38 525 VAL A CA 1
ATOM 3975 C C . VAL A 1 525 ? 7.441 16.188 4.121 1 98.38 525 VAL A C 1
ATOM 3977 O O . VAL A 1 525 ? 6.98 15.781 5.188 1 98.38 525 VAL A O 1
ATOM 3980 N N . LEU A 1 526 ? 7.25 17.391 3.701 1 98.56 526 LEU A N 1
ATOM 3981 C CA . LEU A 1 526 ? 6.582 18.406 4.496 1 98.56 526 LEU A CA 1
ATOM 3982 C C . LEU A 1 526 ? 5.07 18.203 4.484 1 98.56 526 LEU A C 1
ATOM 3984 O O . LEU A 1 526 ? 4.406 18.406 5.504 1 98.56 526 LEU A O 1
ATOM 3988 N N . ASN A 1 527 ? 4.496 17.766 3.357 1 98.25 527 ASN A N 1
ATOM 3989 C CA . ASN A 1 527 ? 3.053 17.578 3.225 1 98.25 527 ASN A CA 1
ATOM 3990 C C . ASN A 1 527 ? 2.547 16.469 4.129 1 98.25 527 ASN A C 1
ATOM 3992 O O . ASN A 1 527 ? 2.604 15.289 3.762 1 98.25 527 ASN A O 1
ATOM 3996 N N . GLY A 1 528 ? 1.996 16.828 5.281 1 98.25 528 GLY A N 1
ATOM 3997 C CA . GLY A 1 528 ? 1.453 15.867 6.227 1 98.25 528 GLY A CA 1
ATOM 3998 C C . GLY A 1 528 ? 2.504 15.273 7.148 1 98.25 528 GLY A C 1
ATOM 3999 O O . GLY A 1 528 ? 2.23 14.32 7.875 1 98.25 528 GLY A O 1
ATOM 4000 N N . GLY A 1 529 ? 3.717 15.859 7.152 1 98.44 529 GLY A N 1
ATOM 4001 C CA . GLY A 1 529 ? 4.832 15.305 7.902 1 98.44 529 GLY A CA 1
ATOM 4002 C C . GLY A 1 529 ? 4.887 15.797 9.336 1 98.44 529 GLY A C 1
ATOM 4003 O O . GLY A 1 529 ? 3.861 16.156 9.914 1 98.44 529 GLY A O 1
ATOM 4004 N N . PHE A 1 530 ? 6.09 15.766 9.93 1 98.75 530 PHE A N 1
ATOM 4005 C CA . PHE A 1 530 ? 6.336 16.109 11.328 1 98.75 530 PHE A CA 1
ATOM 4006 C C . PHE A 1 530 ? 5.996 17.578 11.586 1 98.75 530 PHE A C 1
ATOM 4008 O O . PHE A 1 530 ? 5.398 17.906 12.609 1 98.75 530 PHE A O 1
ATOM 4015 N N . GLY A 1 531 ? 6.387 18.453 10.641 1 98.75 531 GLY A N 1
ATOM 4016 C CA . GLY A 1 531 ? 6.031 19.859 10.766 1 98.75 531 GLY A CA 1
ATOM 4017 C C . GLY A 1 531 ? 4.535 20.094 10.828 1 98.75 531 GLY A C 1
ATOM 4018 O O . GLY A 1 531 ? 4.07 20.969 11.555 1 98.75 531 GLY A O 1
ATOM 4019 N N . SER A 1 532 ? 3.762 19.312 10.055 1 98.69 532 SER A N 1
ATOM 4020 C CA . SER A 1 532 ? 2.305 19.391 10.094 1 98.69 532 SER A CA 1
ATOM 4021 C C . SER A 1 532 ? 1.769 19 11.469 1 98.69 532 SER A C 1
ATOM 4023 O O . SER A 1 532 ? 0.842 19.641 11.984 1 98.69 532 SER A O 1
ATOM 4025 N N . LEU A 1 533 ? 2.359 17.953 12.016 1 98.75 533 LEU A N 1
ATOM 4026 C CA . LEU A 1 533 ? 1.976 17.484 13.344 1 98.75 533 LEU A CA 1
ATOM 4027 C C . LEU A 1 533 ? 2.143 18.594 14.375 1 98.75 533 LEU A C 1
ATOM 4029 O O . LEU A 1 533 ? 1.282 18.781 15.234 1 98.75 533 LEU A O 1
ATOM 4033 N N . VAL A 1 534 ? 3.215 19.312 14.297 1 98.81 534 VAL A N 1
ATOM 4034 C CA . VAL A 1 534 ? 3.479 20.422 15.203 1 98.81 534 VAL A CA 1
ATOM 4035 C C . VAL A 1 534 ? 2.418 21.5 15.016 1 98.81 534 VAL A C 1
ATOM 4037 O O . VAL A 1 534 ? 1.855 22 15.992 1 98.81 534 VAL A O 1
ATOM 4040 N N . LEU A 1 535 ? 2.09 21.875 13.758 1 98.62 535 LEU A N 1
ATOM 4041 C CA . LEU A 1 535 ? 1.068 22.875 13.469 1 98.62 535 LEU A CA 1
ATOM 4042 C C . LEU A 1 535 ? -0.287 22.438 14.016 1 98.62 535 LEU A C 1
ATOM 4044 O O . LEU A 1 535 ? -1.02 23.25 14.586 1 98.62 535 LEU A O 1
ATOM 4048 N N . GLU A 1 536 ? -0.647 21.203 13.812 1 98.56 536 GLU A N 1
ATOM 4049 C CA . GLU A 1 536 ? -1.899 20.641 14.328 1 98.56 536 GLU A CA 1
ATOM 4050 C C . GLU A 1 536 ? -1.986 20.797 15.844 1 98.56 536 GLU A C 1
ATOM 4052 O O . GLU A 1 536 ? -3.027 21.188 16.375 1 98.56 536 GLU A O 1
ATOM 4057 N N . THR A 1 537 ? -0.865 20.438 16.469 1 98.44 537 THR A N 1
ATOM 4058 C CA . THR A 1 537 ? -0.805 20.484 17.922 1 98.44 537 THR A CA 1
ATOM 4059 C C . THR A 1 537 ? -1.006 21.922 18.422 1 98.44 537 THR A C 1
ATOM 4061 O O . THR A 1 537 ? -1.739 22.141 19.391 1 98.44 537 THR A O 1
ATOM 4064 N N . LEU A 1 538 ? -0.369 22.891 17.797 1 98 538 LEU A N 1
ATOM 4065 C CA . LEU A 1 538 ? -0.503 24.297 18.172 1 98 538 LEU A CA 1
ATOM 4066 C C . LEU A 1 538 ? -1.934 24.781 17.969 1 98 538 LEU A C 1
ATOM 4068 O O . LEU A 1 538 ? -2.498 25.453 18.828 1 98 538 LEU A O 1
ATOM 4072 N N . ALA A 1 539 ? -2.537 24.406 16.797 1 97.25 539 ALA A N 1
ATOM 4073 C CA . ALA A 1 539 ? -3.906 24.812 16.5 1 97.25 539 ALA A CA 1
ATOM 4074 C C . ALA A 1 539 ? -4.887 24.25 17.531 1 97.25 539 ALA A C 1
ATOM 4076 O O . ALA A 1 539 ? -5.773 24.953 18 1 97.25 539 ALA A O 1
ATOM 4077 N N . ASP A 1 540 ? -4.699 22.984 17.844 1 96.44 540 ASP A N 1
ATOM 4078 C CA . ASP A 1 540 ? -5.59 22.312 18.797 1 96.44 540 ASP A CA 1
ATOM 4079 C C . ASP A 1 540 ? -5.484 22.938 20.188 1 96.44 540 ASP A C 1
ATOM 4081 O O . ASP A 1 540 ? -6.449 22.938 20.953 1 96.44 540 ASP A O 1
ATOM 4085 N N . ALA A 1 541 ? -4.32 23.5 20.484 1 96.06 541 ALA A N 1
ATOM 4086 C CA . ALA A 1 541 ? -4.098 24.156 21.781 1 96.06 541 ALA A CA 1
ATOM 4087 C C . ALA A 1 541 ? -4.438 25.641 21.703 1 96.06 541 ALA A C 1
ATOM 4089 O O . ALA A 1 541 ? -4.297 26.359 22.703 1 96.06 541 ALA A O 1
ATOM 4090 N N . ASN A 1 542 ? -4.848 26.125 20.516 1 94.25 542 ASN A N 1
ATOM 4091 C CA . ASN A 1 542 ? -5.168 27.531 20.281 1 94.25 542 ASN A CA 1
ATOM 4092 C C . ASN A 1 542 ? -3.973 28.438 20.562 1 94.25 542 ASN A C 1
ATOM 4094 O O . ASN A 1 542 ? -4.117 29.469 21.203 1 94.25 542 ASN A O 1
ATOM 4098 N N . LEU A 1 543 ? -2.799 27.984 20.141 1 94.5 543 LEU A N 1
ATOM 4099 C CA . LEU A 1 543 ? -1.575 28.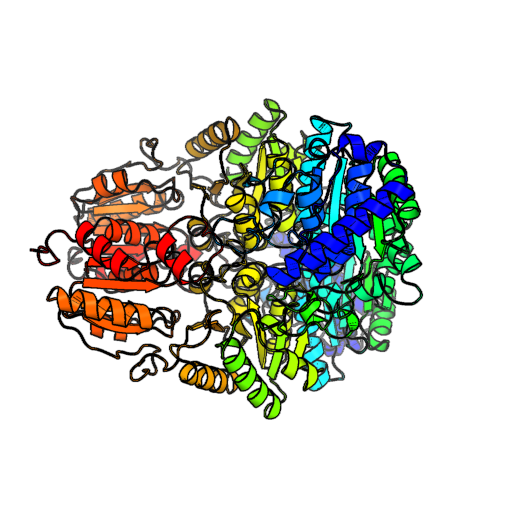766 20.281 1 94.5 543 LEU A CA 1
ATOM 4100 C C . LEU A 1 543 ? -1.145 29.344 18.938 1 94.5 543 LEU A C 1
ATOM 4102 O O . LEU A 1 543 ? -1.106 28.625 17.938 1 94.5 543 LEU A O 1
ATOM 4106 N N . SER A 1 544 ? -0.873 30.578 18.891 1 91.62 544 SER A N 1
ATOM 4107 C CA . SER A 1 544 ? -0.369 31.234 17.688 1 91.62 544 SER A CA 1
ATOM 4108 C C . SER A 1 544 ? 1.151 31.359 17.719 1 91.62 544 SER A C 1
ATOM 4110 O O . SER A 1 544 ? 1.718 31.922 18.656 1 91.62 544 SER A O 1
ATOM 4112 N N . MET A 1 545 ? 1.808 30.75 16.797 1 93.75 545 MET A N 1
ATOM 4113 C CA . MET A 1 545 ? 3.26 30.75 16.656 1 93.75 545 MET A CA 1
ATOM 4114 C C . MET A 1 545 ? 3.66 30.969 15.195 1 93.75 545 MET A C 1
ATOM 4116 O O . MET A 1 545 ? 2.912 30.625 14.281 1 93.75 545 MET A O 1
ATOM 4120 N N . GLN A 1 546 ? 4.766 31.703 15 1 96.31 546 GLN A N 1
ATOM 4121 C CA . GLN A 1 546 ? 5.391 31.656 13.68 1 96.31 546 GLN A CA 1
ATOM 4122 C C . GLN A 1 546 ? 6.23 30.391 13.508 1 96.31 546 GLN A C 1
ATOM 4124 O O . GLN A 1 546 ? 7.172 30.156 14.266 1 96.31 546 GLN A O 1
ATOM 4129 N N . VAL A 1 547 ? 5.883 29.531 12.547 1 98.25 547 VAL A N 1
ATOM 4130 C CA . VAL A 1 547 ? 6.531 28.234 12.391 1 98.25 547 VAL A CA 1
ATOM 4131 C C . VAL A 1 547 ? 7.152 28.125 11.008 1 98.25 547 VAL A C 1
ATOM 4133 O O . VAL A 1 547 ? 6.477 28.344 9.992 1 98.25 547 VAL A O 1
ATOM 4136 N N . LEU A 1 548 ? 8.438 27.938 10.891 1 98.5 548 LEU A N 1
ATOM 4137 C CA . LEU A 1 548 ? 9.109 27.547 9.656 1 98.5 548 LEU A CA 1
ATOM 4138 C C . LEU A 1 548 ? 9.336 26.031 9.633 1 98.5 548 LEU A C 1
ATOM 4140 O O . LEU A 1 548 ? 9.914 25.469 10.57 1 98.5 548 LEU A O 1
ATOM 4144 N N . ARG A 1 549 ? 8.867 25.406 8.633 1 98.5 549 ARG A N 1
ATOM 4145 C CA . ARG A 1 549 ? 9.016 23.953 8.5 1 98.5 549 ARG A CA 1
ATOM 4146 C C . ARG A 1 549 ? 10.148 23.609 7.531 1 98.5 549 ARG A C 1
ATOM 4148 O O . ARG A 1 549 ? 10.125 24.031 6.371 1 98.5 549 ARG A O 1
ATOM 4155 N N . SER A 1 550 ? 11.125 22.938 7.977 1 98.69 550 SER A N 1
ATOM 4156 C CA . SER A 1 550 ? 12.227 22.469 7.133 1 98.69 550 SER A CA 1
ATOM 4157 C C . SER A 1 550 ? 12.133 20.969 6.887 1 98.69 550 SER A C 1
ATOM 4159 O O . SER A 1 550 ? 12.148 20.172 7.832 1 98.69 550 SER A O 1
ATOM 4161 N N . GLY A 1 551 ? 12.016 20.547 5.707 1 98.56 551 GLY A N 1
ATOM 4162 C CA . GLY A 1 551 ? 11.898 19.172 5.258 1 98.56 551 GLY A CA 1
ATOM 4163 C C . GLY A 1 551 ? 11.945 19.031 3.746 1 98.56 551 GLY A C 1
ATOM 4164 O O . GLY A 1 551 ? 12.461 19.906 3.053 1 98.56 551 GLY A O 1
ATOM 4165 N N . VAL A 1 552 ? 11.508 17.969 3.27 1 98.56 552 VAL A N 1
ATOM 4166 C CA . VAL A 1 552 ? 11.578 17.672 1.842 1 98.56 552 VAL A CA 1
ATOM 4167 C C . VAL A 1 552 ? 10.383 18.312 1.127 1 98.56 552 VAL A C 1
ATOM 4169 O O . VAL A 1 552 ? 9.234 18.062 1.493 1 98.56 552 VAL A O 1
ATOM 4172 N N . ASP A 1 553 ? 10.641 19.094 0.136 1 96.38 553 ASP A N 1
ATOM 4173 C CA . ASP A 1 553 ? 9.602 19.781 -0.635 1 96.38 553 ASP A CA 1
ATOM 4174 C C . ASP A 1 553 ? 8.867 18.797 -1.548 1 96.38 553 ASP A C 1
ATOM 4176 O O . ASP A 1 553 ? 9.156 17.594 -1.534 1 96.38 553 ASP A O 1
ATOM 4180 N N . ASP A 1 554 ? 7.895 19.25 -2.277 1 97.5 554 ASP A N 1
ATOM 4181 C CA . ASP A 1 554 ? 6.98 18.422 -3.064 1 97.5 554 ASP A CA 1
ATOM 4182 C C . ASP A 1 554 ? 7.613 18.016 -4.395 1 97.5 554 ASP A C 1
ATOM 4184 O O . ASP A 1 554 ? 7.07 18.328 -5.461 1 97.5 554 ASP A O 1
ATOM 4188 N N . LYS A 1 555 ? 8.703 17.281 -4.312 1 96.94 555 LYS A N 1
ATOM 4189 C CA . LYS A 1 555 ? 9.422 16.781 -5.48 1 96.94 555 LYS A CA 1
ATOM 4190 C C . LYS A 1 555 ? 10.156 15.477 -5.164 1 96.94 555 LYS A C 1
ATOM 4192 O O . LYS A 1 555 ? 10.469 15.203 -4 1 96.94 555 LYS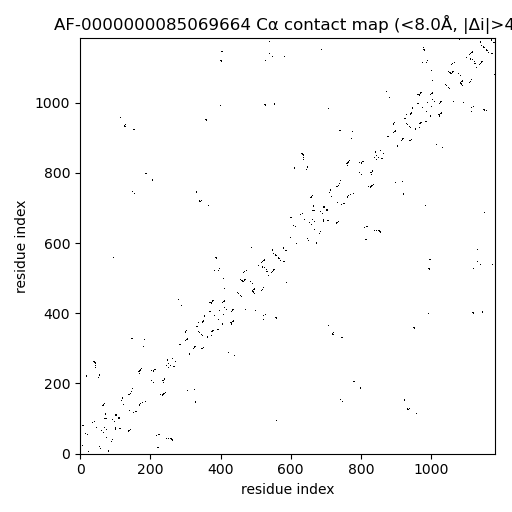 A O 1
ATOM 4197 N N . PHE A 1 556 ? 10.453 14.688 -6.164 1 96.44 556 PHE A N 1
ATOM 4198 C CA . PHE A 1 556 ? 11.328 13.531 -5.988 1 96.44 556 PHE A CA 1
ATOM 4199 C C . PHE A 1 556 ? 12.781 13.969 -5.859 1 96.44 556 PHE A C 1
ATOM 4201 O O . PHE A 1 556 ? 13.227 14.867 -6.578 1 96.44 556 PHE A O 1
ATOM 4208 N N . VAL A 1 557 ? 13.516 13.406 -4.875 1 96.19 557 VAL A N 1
ATOM 4209 C CA . VAL A 1 557 ? 14.891 13.805 -4.578 1 96.19 557 VAL A CA 1
ATOM 4210 C C . VAL A 1 557 ? 15.867 12.906 -5.332 1 96.19 557 VAL A C 1
ATOM 4212 O O . VAL A 1 557 ? 15.734 11.68 -5.305 1 96.19 557 VAL A O 1
ATOM 4215 N N . TYR A 1 558 ? 16.859 13.438 -5.961 1 92.94 558 TYR A N 1
ATOM 4216 C CA . TYR A 1 558 ? 17.844 12.703 -6.734 1 92.94 558 TYR A CA 1
ATOM 4217 C C . TYR A 1 558 ? 18.734 11.867 -5.824 1 92.94 558 TYR A C 1
ATOM 4219 O O . TYR A 1 558 ? 18.969 12.234 -4.672 1 92.94 558 TYR A O 1
ATOM 4227 N N . PRO A 1 559 ? 19.219 10.727 -6.414 1 90.56 559 PRO A N 1
ATOM 4228 C CA . PRO A 1 559 ? 20.188 9.961 -5.637 1 90.56 559 PRO A CA 1
ATOM 4229 C C . PRO A 1 559 ? 21.438 10.766 -5.289 1 90.56 559 PRO A C 1
ATOM 4231 O O . PRO A 1 559 ? 21.953 11.492 -6.133 1 90.56 559 PRO A O 1
ATOM 4234 N N . GLY A 1 560 ? 21.844 10.68 -4.039 1 91.56 560 GLY A N 1
ATOM 4235 C CA . GLY A 1 560 ? 23.016 11.391 -3.578 1 91.56 560 GLY A CA 1
ATOM 4236 C C . GLY A 1 560 ? 23.344 11.141 -2.117 1 91.56 560 GLY A C 1
ATOM 4237 O O . GLY A 1 560 ? 22.594 10.445 -1.424 1 91.56 560 GLY A O 1
ATOM 4238 N N . SER A 1 561 ? 24.5 11.648 -1.742 1 90.38 561 SER A N 1
ATOM 4239 C CA . SER A 1 561 ? 24.828 11.609 -0.32 1 90.38 561 SER A CA 1
ATOM 4240 C C . SER A 1 561 ? 23.797 12.375 0.503 1 90.38 561 SER A C 1
ATOM 4242 O O . SER A 1 561 ? 22.984 13.133 -0.046 1 90.38 561 SER A O 1
ATOM 4244 N N . LYS A 1 562 ? 23.812 12.164 1.772 1 91.56 562 LYS A N 1
ATOM 4245 C CA . LYS A 1 562 ? 22.906 12.875 2.662 1 91.56 562 LYS A CA 1
ATOM 4246 C C . LYS A 1 562 ? 23.047 14.383 2.51 1 91.56 562 LYS A C 1
ATOM 4248 O O . LYS A 1 562 ? 22.062 15.117 2.492 1 91.56 562 LYS A O 1
ATOM 4253 N N . ASP A 1 563 ? 24.281 14.82 2.41 1 94.06 563 ASP A N 1
ATOM 4254 C CA . ASP A 1 563 ? 24.531 16.25 2.264 1 94.06 563 ASP A CA 1
ATOM 4255 C C . ASP A 1 563 ? 24.016 16.766 0.928 1 94.06 563 ASP A C 1
ATOM 4257 O O . ASP A 1 563 ? 23.406 17.844 0.866 1 94.06 563 ASP A O 1
ATOM 4261 N N . GLU A 1 564 ? 24.234 16.016 -0.111 1 95.62 564 GLU A N 1
ATOM 4262 C CA . GLU A 1 564 ? 23.75 16.406 -1.434 1 95.62 564 GLU A CA 1
ATOM 4263 C C . GLU A 1 564 ? 22.234 16.484 -1.472 1 95.62 564 GLU A C 1
ATOM 4265 O O . GLU A 1 564 ? 21.672 17.453 -1.982 1 95.62 564 GLU A O 1
ATOM 4270 N N . CYS A 1 565 ? 21.594 15.492 -0.924 1 96.06 565 CYS A N 1
ATOM 4271 C CA . CYS A 1 565 ? 20.125 15.477 -0.868 1 96.06 565 CYS A CA 1
ATOM 4272 C C . CYS A 1 565 ? 19.609 16.609 -0.01 1 96.06 565 CYS A C 1
ATOM 4274 O O . CYS A 1 565 ? 18.625 17.281 -0.379 1 96.06 565 CYS A O 1
ATOM 4276 N N . SER A 1 566 ? 20.266 16.875 1.174 1 97.31 566 SER A N 1
ATOM 4277 C CA . SER A 1 566 ? 19.859 17.953 2.059 1 97.31 566 SER A CA 1
ATOM 4278 C C . SER A 1 566 ? 19.984 19.312 1.371 1 97.31 566 SER A C 1
ATOM 4280 O O . SER A 1 566 ? 19.109 20.172 1.495 1 97.31 566 SER A O 1
ATOM 4282 N N . ALA A 1 567 ? 21.078 19.453 0.663 1 97.75 567 ALA A N 1
ATOM 4283 C CA . ALA A 1 567 ? 21.297 20.703 -0.066 1 97.75 567 ALA A CA 1
ATOM 4284 C C . ALA A 1 567 ? 20.234 20.906 -1.144 1 97.75 567 ALA A C 1
ATOM 4286 O O . ALA A 1 567 ? 19.719 22.016 -1.312 1 97.75 567 ALA A O 1
ATOM 4287 N N . GLU A 1 568 ? 19.953 19.844 -1.824 1 96.56 568 GLU A N 1
ATOM 4288 C CA . GLU A 1 568 ? 18.938 19.906 -2.867 1 96.56 568 GLU A CA 1
ATOM 4289 C C . GLU A 1 568 ? 17.578 20.328 -2.295 1 96.56 568 GLU A C 1
ATOM 4291 O O . GLU A 1 568 ? 16.812 21.016 -2.957 1 96.56 568 GLU A O 1
ATOM 4296 N N . CYS A 1 569 ? 17.297 19.984 -1.064 1 97.75 569 CYS A N 1
ATOM 4297 C CA . CYS A 1 569 ? 16 20.234 -0.446 1 97.75 569 CYS A CA 1
ATOM 4298 C C . CYS A 1 569 ? 16.016 21.5 0.388 1 97.75 569 CYS A C 1
ATOM 4300 O O . CYS A 1 569 ? 15.023 21.844 1.031 1 97.75 569 CYS A O 1
ATOM 4302 N N . GLY A 1 570 ? 17.141 22.219 0.459 1 98.25 570 GLY A N 1
ATOM 4303 C CA . GLY A 1 570 ? 17.25 23.438 1.245 1 98.25 570 GLY A CA 1
ATOM 4304 C C . GLY A 1 570 ? 17.281 23.172 2.74 1 98.25 570 GLY A C 1
ATOM 4305 O O . GLY A 1 570 ? 16.828 24.016 3.529 1 98.25 570 GLY A O 1
ATOM 4306 N N . MET A 1 571 ? 17.828 22.047 3.131 1 98.44 571 MET A N 1
ATOM 4307 C CA . MET A 1 571 ? 17.734 21.625 4.523 1 98.44 571 MET A CA 1
ATOM 4308 C C . MET A 1 571 ? 19.047 21.844 5.254 1 98.44 571 MET A C 1
ATOM 4310 O O . MET A 1 571 ? 19.156 21.562 6.445 1 98.44 571 MET A O 1
ATOM 4314 N N . MET A 1 572 ? 20.062 22.359 4.5 1 98.44 572 MET A N 1
ATOM 4315 C CA . MET A 1 572 ? 21.312 22.688 5.172 1 98.44 572 MET A CA 1
ATOM 4316 C C . MET A 1 572 ? 21.109 23.875 6.117 1 98.44 572 MET A C 1
ATOM 4318 O O . MET A 1 572 ? 20.375 24.812 5.809 1 98.44 572 MET A O 1
ATOM 4322 N N . PRO A 1 573 ? 21.812 23.875 7.273 1 98.44 573 PRO A N 1
ATOM 4323 C CA . PRO A 1 573 ? 21.625 24.953 8.242 1 98.44 573 PRO A CA 1
ATOM 4324 C C . PRO A 1 573 ? 21.75 26.344 7.613 1 98.44 573 PRO A C 1
ATOM 4326 O O . PRO A 1 573 ? 20.938 27.234 7.898 1 98.44 573 PRO A O 1
ATOM 4329 N N . GLY A 1 574 ? 22.734 26.484 6.746 1 98.19 574 GLY A N 1
ATOM 4330 C CA . GLY A 1 574 ? 22.875 27.766 6.062 1 98.19 574 GLY A CA 1
ATOM 4331 C C . GLY A 1 574 ? 21.688 28.109 5.203 1 98.19 574 GLY A C 1
ATOM 4332 O O . GLY A 1 574 ? 21.25 29.266 5.168 1 98.19 574 GLY A O 1
ATOM 4333 N N . GLN A 1 575 ? 21.125 27.203 4.504 1 98.56 575 GLN A N 1
ATOM 4334 C CA . GLN A 1 575 ? 19.953 27.406 3.668 1 98.56 575 GLN A CA 1
ATOM 4335 C C . GLN A 1 575 ? 18.719 27.734 4.516 1 98.56 575 GLN A C 1
ATOM 4337 O O . GLN A 1 575 ? 17.859 28.5 4.102 1 98.56 575 GLN A O 1
ATOM 4342 N N . ILE A 1 576 ? 18.641 27.156 5.68 1 98.62 576 ILE A N 1
ATOM 4343 C CA . ILE A 1 576 ? 17.516 27.406 6.582 1 98.62 576 ILE A CA 1
ATOM 4344 C C . ILE A 1 576 ? 17.578 28.844 7.098 1 98.62 576 ILE A C 1
ATOM 4346 O O . ILE A 1 576 ? 16.547 29.5 7.223 1 98.62 576 ILE A O 1
ATOM 4350 N N . ILE A 1 577 ? 18.766 29.344 7.375 1 98.06 577 ILE A N 1
ATOM 4351 C CA . ILE A 1 577 ? 18.953 30.734 7.785 1 98.06 577 ILE A CA 1
ATOM 4352 C C . ILE A 1 577 ? 18.406 31.656 6.707 1 98.06 577 ILE A C 1
ATOM 4354 O O . ILE A 1 577 ? 17.719 32.625 7.008 1 98.06 577 ILE A O 1
ATOM 4358 N N . GLU A 1 578 ? 18.703 31.328 5.473 1 97.5 578 GLU A N 1
ATOM 4359 C CA . GLU A 1 578 ? 18.203 32.125 4.355 1 97.5 578 GLU A CA 1
ATOM 4360 C C . GLU A 1 578 ? 16.688 32.094 4.285 1 97.5 578 GLU A C 1
ATOM 4362 O O . GLU A 1 578 ? 16.047 33.094 4 1 97.5 578 GLU A O 1
ATOM 4367 N N . GLN A 1 579 ? 16.125 30.969 4.551 1 97.62 579 GLN A N 1
ATOM 4368 C CA . GLN A 1 579 ? 14.68 30.828 4.535 1 97.62 579 GLN A CA 1
ATOM 4369 C C . GLN A 1 579 ? 14.031 31.625 5.656 1 97.62 579 GLN A C 1
ATOM 4371 O O . GLN A 1 579 ? 12.969 32.219 5.469 1 97.62 579 GLN A O 1
ATOM 4376 N N . ILE A 1 580 ? 14.602 31.594 6.848 1 97.31 580 ILE A N 1
ATOM 4377 C CA . ILE A 1 580 ? 14.109 32.406 7.965 1 97.31 580 ILE A CA 1
ATOM 4378 C C . ILE A 1 580 ? 14.086 33.875 7.578 1 97.31 580 ILE A C 1
ATOM 4380 O O . ILE A 1 580 ? 13.086 34.562 7.801 1 97.31 580 ILE A O 1
ATOM 4384 N N . ALA A 1 581 ? 15.148 34.344 6.945 1 95.75 581 ALA A N 1
ATOM 4385 C CA . ALA A 1 581 ? 15.25 35.719 6.535 1 95.75 581 ALA A CA 1
ATOM 4386 C C . ALA A 1 581 ? 14.156 36.094 5.531 1 95.75 581 ALA A C 1
ATOM 4388 O O . ALA A 1 581 ? 13.648 37.219 5.531 1 95.75 581 ALA A O 1
ATOM 4389 N N . GLN A 1 582 ? 13.82 35.188 4.746 1 95.12 582 GLN A N 1
ATOM 4390 C CA . GLN A 1 582 ? 12.812 35.406 3.717 1 95.12 582 GLN A CA 1
ATOM 4391 C C . GLN A 1 582 ? 11.406 35.375 4.312 1 95.12 582 GLN A C 1
ATOM 4393 O O . GLN A 1 582 ? 10.57 36.219 3.986 1 95.12 582 GLN A O 1
ATOM 4398 N N . GLN A 1 583 ? 11.125 34.438 5.184 1 94.56 583 GLN A N 1
ATOM 4399 C CA . GLN A 1 583 ? 9.773 34.188 5.688 1 94.56 583 GLN A CA 1
ATOM 4400 C C . GLN A 1 583 ? 9.445 35.156 6.84 1 94.56 583 GLN A C 1
ATOM 4402 O O . GLN A 1 583 ? 8.289 35.531 7.027 1 94.56 583 GLN A O 1
ATOM 4407 N N . TRP A 1 584 ? 10.484 35.438 7.656 1 94.56 584 TRP A N 1
ATOM 4408 C CA . TRP A 1 584 ? 10.328 36.375 8.789 1 94.56 584 TRP A CA 1
ATOM 4409 C C . TRP A 1 584 ? 11.125 37.625 8.57 1 94.56 584 TRP A C 1
ATOM 4411 O O . TRP A 1 584 ? 12.141 37.875 9.234 1 94.56 584 TRP A O 1
ATOM 4421 N N . PRO A 1 585 ? 10.508 38.438 7.816 1 89.62 585 PRO A N 1
ATOM 4422 C CA . PRO A 1 585 ? 11.258 39.656 7.52 1 89.62 585 PRO A CA 1
ATOM 4423 C C . PRO A 1 585 ? 11.633 40.438 8.781 1 89.62 585 PRO A C 1
ATOM 4425 O O . PRO A 1 585 ? 10.82 40.562 9.695 1 89.62 585 PRO A O 1
ATOM 4428 N N . ASN A 1 586 ? 12.859 40.906 8.906 1 89.38 586 ASN A N 1
ATOM 4429 C CA . ASN A 1 586 ? 13.422 41.75 9.938 1 89.38 586 ASN A CA 1
ATOM 4430 C C . ASN A 1 586 ? 13.633 41 11.242 1 89.38 586 ASN A C 1
ATOM 4432 O O . ASN A 1 586 ? 13.867 41.594 12.289 1 89.38 586 ASN A O 1
ATOM 4436 N N . TYR A 1 587 ? 13.469 39.719 11.133 1 93.5 587 TYR A N 1
ATOM 4437 C CA . TYR A 1 587 ? 13.648 38.969 12.352 1 93.5 587 TYR A CA 1
ATOM 4438 C C . TYR A 1 587 ? 15.133 38.781 12.664 1 93.5 587 TYR A C 1
ATOM 4440 O O . TYR A 1 587 ? 15.547 38.875 13.82 1 93.5 587 TYR A O 1
ATOM 4448 N N . LEU A 1 588 ? 15.836 38.469 11.531 1 92 588 LEU A N 1
ATOM 4449 C CA . LEU A 1 588 ? 17.266 38.25 11.727 1 92 588 LEU A CA 1
ATOM 4450 C C . LEU A 1 588 ? 18.031 39.562 11.594 1 92 588 LEU A C 1
ATOM 4452 O O . LEU A 1 588 ? 17.562 40.5 10.961 1 92 588 LEU A O 1
ATOM 4456 N N . GLY A 1 589 ? 19.016 39.875 12.469 1 73.38 589 GLY A N 1
ATOM 4457 C CA . GLY A 1 589 ? 19.828 41.062 12.414 1 73.38 589 GLY A CA 1
ATOM 4458 C C . GLY A 1 589 ? 20.484 41.281 11.062 1 73.38 589 GLY A C 1
ATOM 4459 O O . GLY A 1 589 ? 20.641 40.344 10.281 1 73.38 589 GLY A O 1
ATOM 4460 N N . VAL A 1 590 ? 20.344 42.406 10.414 1 51.28 590 VAL A N 1
ATOM 4461 C CA . VAL A 1 590 ? 20.969 42.875 9.18 1 51.28 590 VAL A CA 1
ATOM 4462 C C . VAL A 1 590 ? 22.422 42.406 9.133 1 51.28 590 VAL A C 1
ATOM 4464 O O . VAL A 1 590 ? 23.141 42.531 10.117 1 51.28 590 VAL A O 1
ATOM 4467 N N . ASN A 1 591 ? 22.703 41.312 8.438 1 44.69 591 ASN A N 1
ATOM 4468 C CA . ASN A 1 591 ? 24.125 41.25 8.117 1 44.69 591 ASN A CA 1
ATOM 4469 C C . ASN A 1 591 ? 24.688 42.656 7.844 1 44.69 591 ASN A C 1
ATOM 4471 O O . ASN A 1 591 ? 24.266 43.312 6.895 1 44.69 591 ASN A O 1
ATOM 4475 N N . LYS A 1 592 ? 25.016 43.406 8.758 1 34.5 592 LYS A N 1
ATOM 4476 C CA . LYS A 1 592 ? 26.016 44.438 8.422 1 34.5 592 LYS A CA 1
ATOM 4477 C C . LYS A 1 592 ? 27.312 43.812 7.926 1 34.5 592 LYS A C 1
ATOM 4479 O O . LYS A 1 592 ? 27.812 42.844 8.531 1 34.5 592 LYS A O 1
ATOM 4484 N N . MET B 1 1 ? -45.062 -14.398 9.797 1 32.06 1 MET B N 1
ATOM 4485 C CA . MET B 1 1 ? -44.25 -15.438 9.211 1 32.06 1 MET B CA 1
ATOM 4486 C C . MET B 1 1 ? -43.656 -16.328 10.297 1 32.06 1 MET B C 1
ATOM 4488 O O . MET B 1 1 ? -43.125 -15.828 11.297 1 32.06 1 MET B O 1
ATOM 4492 N N . LYS B 1 2 ? -44.094 -17.453 10.492 1 36.22 2 LYS B N 1
ATOM 4493 C CA . LYS B 1 2 ? -43.688 -18.359 11.555 1 36.22 2 LYS B CA 1
ATOM 4494 C C . LYS B 1 2 ? -42.156 -18.359 11.719 1 36.22 2 LYS B C 1
ATOM 4496 O O . LYS B 1 2 ? -41.438 -18.703 10.781 1 36.22 2 LYS B O 1
ATOM 4501 N N . THR B 1 3 ? -41.438 -17.609 12.5 1 45.09 3 THR B N 1
ATOM 4502 C CA . THR B 1 3 ? -40 -17.562 12.805 1 45.09 3 THR B CA 1
ATOM 4503 C C . THR B 1 3 ? -39.469 -18.969 13.055 1 45.09 3 THR B C 1
ATOM 4505 O O . THR B 1 3 ? -39.875 -19.641 14 1 45.09 3 THR B O 1
ATOM 4508 N N . HIS B 1 4 ? -39.219 -19.766 12.078 1 52.38 4 HIS B N 1
ATOM 4509 C CA . HIS B 1 4 ? -38.562 -21.062 12.234 1 52.38 4 HIS B CA 1
ATOM 4510 C C . HIS B 1 4 ? -37.438 -21 13.258 1 52.38 4 HIS B C 1
ATOM 4512 O O . HIS B 1 4 ? -36.438 -20.312 13.047 1 52.38 4 HIS B O 1
ATOM 4518 N N . GLN B 1 5 ? -37.75 -21.203 14.477 1 69.88 5 GLN B N 1
ATOM 4519 C CA . GLN B 1 5 ? -36.75 -21.297 15.539 1 69.88 5 GLN B CA 1
ATOM 4520 C C . GLN B 1 5 ? -35.688 -22.312 15.172 1 69.88 5 GLN B C 1
ATOM 4522 O O . GLN B 1 5 ? -35.969 -23.469 14.875 1 69.88 5 GLN B O 1
ATOM 4527 N N . LEU B 1 6 ? -34.5 -21.906 14.711 1 86.81 6 LEU B N 1
ATOM 4528 C CA . LEU B 1 6 ? -33.344 -22.766 14.367 1 86.81 6 LEU B CA 1
ATOM 4529 C C . LEU B 1 6 ? -32.688 -23.312 15.625 1 86.81 6 LEU B C 1
ATOM 4531 O O . LEU B 1 6 ? -32.281 -22.547 16.5 1 86.81 6 LEU B O 1
ATOM 4535 N N . ILE B 1 7 ? -32.875 -24.625 15.828 1 87.06 7 ILE B N 1
ATOM 4536 C CA . ILE B 1 7 ? -32.156 -25.281 16.906 1 87.06 7 ILE B CA 1
ATOM 4537 C C . ILE B 1 7 ? -30.797 -25.719 16.422 1 87.06 7 ILE B C 1
ATOM 4539 O O . ILE B 1 7 ? -30.688 -26.516 15.492 1 87.06 7 ILE B O 1
ATOM 4543 N N . VAL B 1 8 ? -29.797 -25.172 17.016 1 92.06 8 VAL B N 1
ATOM 4544 C CA . VAL B 1 8 ? -28.422 -25.469 16.594 1 92.06 8 VAL B CA 1
ATOM 4545 C C . VAL B 1 8 ? -27.719 -26.266 17.688 1 92.06 8 VAL B C 1
ATOM 4547 O O . VAL B 1 8 ? -27.672 -25.844 18.844 1 92.06 8 VAL B O 1
ATOM 4550 N N . PRO B 1 9 ? -27.203 -27.391 17.328 1 93.69 9 PRO B N 1
ATOM 4551 C CA . PRO B 1 9 ? -26.406 -28.141 18.281 1 93.69 9 PRO B CA 1
ATOM 4552 C C . PRO B 1 9 ? -25.141 -27.391 18.719 1 93.69 9 PRO B C 1
ATOM 4554 O O . PRO B 1 9 ? -24.719 -26.453 18.031 1 93.69 9 PRO B O 1
ATOM 4557 N N . THR B 1 10 ? -24.688 -27.812 19.922 1 94.25 10 THR B N 1
ATOM 4558 C CA . THR B 1 10 ? -23.391 -27.297 20.312 1 94.25 10 THR B CA 1
ATOM 4559 C C . THR B 1 10 ? -22.297 -27.812 19.391 1 94.25 10 THR B C 1
ATOM 4561 O O . THR B 1 10 ? -22.484 -28.797 18.672 1 94.25 10 THR B O 1
ATOM 4564 N N . LEU B 1 11 ? -21.125 -27.172 19.391 1 96.31 11 LEU B N 1
ATOM 4565 C CA . LEU B 1 11 ? -20.016 -27.609 18.547 1 96.31 11 LEU B CA 1
ATOM 4566 C C . LEU B 1 11 ? -19.578 -29.016 18.906 1 96.31 11 LEU B C 1
ATOM 4568 O O . LEU B 1 11 ? -19.172 -29.781 18.047 1 96.31 11 LEU B O 1
ATOM 4572 N N . ASN B 1 12 ? -19.672 -29.312 20.172 1 95.56 12 ASN B N 1
ATOM 4573 C CA . ASN B 1 12 ? -19.344 -30.672 20.594 1 95.56 12 ASN B CA 1
ATOM 4574 C C . ASN B 1 12 ? -20.359 -31.688 20.094 1 95.56 12 ASN B C 1
ATOM 4576 O O . ASN B 1 12 ? -19.984 -32.812 19.719 1 95.56 12 ASN B O 1
ATOM 4580 N N . GLU B 1 13 ? -21.609 -31.344 20.109 1 95.31 13 GLU B N 1
ATOM 4581 C CA . GLU B 1 13 ? -22.672 -32.219 19.625 1 95.31 13 GLU B CA 1
ATOM 4582 C C . GLU B 1 13 ? -22.531 -32.469 18.125 1 95.31 13 GLU B C 1
ATOM 4584 O O . GLU B 1 13 ? -22.828 -33.562 17.641 1 95.31 13 GLU B O 1
ATOM 4589 N N . LEU B 1 14 ? -22.047 -31.453 17.391 1 95.75 14 LEU B N 1
ATOM 4590 C CA . LEU B 1 14 ? -21.859 -31.547 15.945 1 95.75 14 LEU B CA 1
ATOM 4591 C C . LEU B 1 14 ? -20.938 -32.719 15.586 1 95.75 14 LEU B C 1
ATOM 4593 O O . LEU B 1 14 ? -21.125 -33.375 14.562 1 95.75 14 LEU B O 1
ATOM 4597 N N . LYS B 1 15 ? -19.984 -32.969 16.406 1 96.38 15 LYS B N 1
ATOM 4598 C CA . LYS B 1 15 ? -18.938 -33.938 16.141 1 96.38 15 LYS B CA 1
ATOM 4599 C C . LYS B 1 15 ? -19.484 -35.375 16.219 1 96.38 15 LYS B C 1
ATOM 4601 O O . LYS B 1 15 ? -18.875 -36.312 15.711 1 96.38 15 LYS B O 1
ATOM 4606 N N . GLN B 1 16 ? -20.656 -35.469 16.828 1 96.12 16 GLN B N 1
ATOM 4607 C CA . GLN B 1 16 ? -21.25 -36.812 17.047 1 96.12 16 GLN B CA 1
ATOM 4608 C C . GLN B 1 16 ? -22.375 -37.062 16.047 1 96.12 16 GLN B C 1
ATOM 4610 O O . GLN B 1 16 ? -22.938 -38.156 16.016 1 96.12 16 GLN B O 1
ATOM 4615 N N . GLN B 1 17 ? -22.641 -36.125 15.273 1 96.69 17 GLN B N 1
ATOM 4616 C CA . GLN B 1 17 ? -23.766 -36.25 14.336 1 96.69 17 GLN B CA 1
ATOM 4617 C C . GLN B 1 17 ? -23.344 -37.031 13.094 1 96.69 17 GLN B C 1
ATOM 4619 O O . GLN B 1 17 ? -22.203 -36.969 12.664 1 96.69 17 GLN B O 1
ATOM 4624 N N . SER B 1 18 ? -24.344 -37.75 12.523 1 97.25 18 SER B N 1
ATOM 4625 C CA . SER B 1 18 ? -24.125 -38.469 11.266 1 97.25 18 SER B CA 1
ATOM 4626 C C . SER B 1 18 ? -24.141 -37.5 10.086 1 97.25 18 SER B C 1
ATOM 4628 O O . SER B 1 18 ? -24.594 -36.375 10.203 1 97.25 18 SER B O 1
ATOM 4630 N N . ALA B 1 19 ? -23.641 -38 8.961 1 97.94 19 ALA B N 1
ATOM 4631 C CA . ALA B 1 19 ? -23.656 -37.219 7.742 1 97.94 19 ALA B CA 1
ATOM 4632 C C . ALA B 1 19 ? -25.062 -36.781 7.395 1 97.94 19 ALA B C 1
ATOM 4634 O O . ALA B 1 19 ? -25.281 -35.656 6.91 1 97.94 19 ALA B O 1
ATOM 4635 N N . ALA B 1 20 ? -26.016 -37.625 7.656 1 97.62 20 ALA B N 1
ATOM 4636 C CA . ALA B 1 20 ? -27.406 -37.312 7.363 1 97.62 20 ALA B CA 1
ATOM 4637 C C . ALA B 1 20 ? -27.922 -36.188 8.273 1 97.62 20 ALA B C 1
ATOM 4639 O O . ALA B 1 20 ? -28.656 -35.312 7.828 1 97.62 20 ALA B O 1
ATOM 4640 N N . GLN B 1 21 ? -27.609 -36.281 9.531 1 97.62 21 GLN B N 1
ATOM 4641 C CA . GLN B 1 21 ? -28.016 -35.281 10.484 1 97.62 21 GLN B CA 1
ATOM 4642 C C . GLN B 1 21 ? -27.375 -33.906 10.148 1 97.62 21 GLN B C 1
ATOM 4644 O O . GLN B 1 21 ? -28.047 -32.875 10.227 1 97.62 21 GLN B O 1
ATOM 4649 N N . LEU B 1 22 ? -26.125 -34 9.766 1 98.19 22 LEU B N 1
ATOM 4650 C CA . LEU B 1 22 ? -25.422 -32.75 9.398 1 98.19 22 LEU B CA 1
ATOM 4651 C C . LEU B 1 22 ? -26 -32.156 8.125 1 98.19 22 LEU B C 1
ATOM 4653 O O . LEU B 1 22 ? -26.062 -30.938 7.98 1 98.19 22 LEU B O 1
ATOM 4657 N N . THR B 1 23 ? -26.391 -33 7.176 1 97.88 23 THR B N 1
ATOM 4658 C CA . THR B 1 23 ? -27.047 -32.562 5.957 1 97.88 23 THR B CA 1
ATOM 4659 C C . THR B 1 23 ? -28.344 -31.812 6.281 1 97.88 23 THR B C 1
ATOM 4661 O O . THR B 1 23 ? -28.625 -30.75 5.719 1 97.88 23 THR B O 1
ATOM 4664 N N . GLN B 1 24 ? -29.109 -32.375 7.191 1 96.75 24 GLN B N 1
ATOM 4665 C CA . GLN B 1 24 ? -30.359 -31.75 7.598 1 96.75 24 GLN B CA 1
ATOM 4666 C C . GLN B 1 24 ? -30.109 -30.406 8.289 1 96.75 24 GLN B C 1
ATOM 4668 O O . GLN B 1 24 ? -30.828 -29.438 8.062 1 96.75 24 GLN B O 1
ATOM 4673 N N . LEU B 1 25 ? -29.141 -30.406 9.156 1 97 25 LEU B N 1
ATOM 4674 C CA . LEU B 1 25 ? -28.781 -29.156 9.82 1 97 25 LEU B CA 1
ATOM 4675 C C . LEU B 1 25 ? -28.422 -28.078 8.805 1 97 25 LEU B C 1
ATOM 4677 O O . LEU B 1 25 ? -28.844 -26.922 8.945 1 97 25 LEU B O 1
ATOM 4681 N N . ALA B 1 26 ? -27.641 -28.422 7.773 1 97.38 26 ALA B N 1
ATOM 4682 C CA . ALA B 1 26 ? -27.266 -27.484 6.719 1 97.38 26 ALA B CA 1
ATOM 4683 C C . ALA B 1 26 ? -28.516 -26.922 6.035 1 97.38 26 ALA B C 1
ATOM 4685 O O . ALA B 1 26 ? -28.578 -25.719 5.75 1 97.38 26 ALA B O 1
ATOM 4686 N N . GLU B 1 27 ? -29.453 -27.781 5.793 1 96.12 27 GLU B N 1
ATOM 4687 C CA . GLU B 1 27 ? -30.703 -27.328 5.168 1 96.12 27 GLU B CA 1
ATOM 4688 C C . GLU B 1 27 ? -31.469 -26.375 6.078 1 96.12 27 GLU B C 1
ATOM 4690 O O . GLU B 1 27 ? -32 -25.375 5.613 1 96.12 27 GLU B O 1
ATOM 4695 N N . ASP B 1 28 ? -31.531 -26.688 7.355 1 96.12 28 ASP B N 1
ATOM 4696 C CA . ASP B 1 28 ? -32.188 -25.812 8.32 1 96.12 28 ASP B CA 1
ATOM 4697 C C . ASP B 1 28 ? -31.531 -24.453 8.383 1 96.12 28 ASP B C 1
ATOM 4699 O O . ASP B 1 28 ? -32.219 -23.422 8.422 1 96.12 28 ASP B O 1
ATOM 4703 N N . ILE B 1 29 ? -30.234 -24.469 8.406 1 96.25 29 ILE B N 1
ATOM 4704 C CA . ILE B 1 29 ? -29.484 -23.219 8.445 1 96.25 29 ILE B CA 1
ATOM 4705 C C . ILE B 1 29 ? -29.734 -22.422 7.168 1 96.25 29 ILE B C 1
ATOM 4707 O O . ILE B 1 29 ? -29.922 -21.203 7.211 1 96.25 29 ILE B O 1
ATOM 4711 N N . ARG B 1 30 ? -29.688 -23.062 6.031 1 95.06 30 ARG B N 1
ATOM 4712 C CA . ARG B 1 30 ? -29.953 -22.406 4.75 1 95.06 30 ARG B CA 1
ATOM 4713 C C . ARG B 1 30 ? -31.297 -21.703 4.762 1 95.06 30 ARG B C 1
ATOM 4715 O O . ARG B 1 30 ? -31.406 -20.547 4.348 1 95.06 30 ARG B O 1
ATOM 4722 N N . GLN B 1 31 ? -32.281 -22.391 5.254 1 92.69 31 GLN B N 1
ATOM 4723 C CA . GLN B 1 31 ? -33.625 -21.812 5.324 1 92.69 31 GLN B CA 1
ATOM 4724 C C . GLN B 1 31 ? -33.656 -20.609 6.277 1 92.69 31 GLN B C 1
ATOM 4726 O O . GLN B 1 31 ? -34.312 -19.609 5.996 1 92.69 31 GLN B O 1
ATOM 4731 N N . PHE B 1 32 ? -33 -20.766 7.344 1 92.62 32 PHE B N 1
ATOM 4732 C CA . PHE B 1 32 ? -32.906 -19.672 8.297 1 92.62 32 PHE B CA 1
ATOM 4733 C C . PHE B 1 32 ? -32.25 -18.453 7.652 1 92.62 32 PHE B C 1
ATOM 4735 O O . PHE B 1 32 ? -32.75 -17.328 7.793 1 92.62 32 PHE B O 1
ATOM 4742 N N . LEU B 1 33 ? -31.141 -18.688 6.945 1 92.56 33 LEU B N 1
ATOM 4743 C CA . LEU B 1 33 ? -30.422 -17.594 6.289 1 92.56 33 LEU B CA 1
ATOM 4744 C C . LEU B 1 33 ? -31.297 -16.922 5.246 1 92.56 33 LEU B C 1
ATOM 4746 O O . LEU B 1 33 ? -31.375 -15.688 5.191 1 92.56 33 LEU B O 1
ATOM 4750 N N . ILE B 1 34 ? -31.953 -17.688 4.414 1 88.94 34 ILE B N 1
ATOM 4751 C CA . ILE B 1 34 ? -32.812 -17.141 3.359 1 88.94 34 ILE B CA 1
ATOM 4752 C C . ILE B 1 34 ? -33.906 -16.297 3.979 1 88.94 34 ILE B C 1
ATOM 4754 O O . ILE B 1 34 ? -34.156 -15.172 3.529 1 88.94 34 ILE B O 1
ATOM 4758 N N . SER B 1 35 ? -34.469 -16.75 5.047 1 87.12 35 SER B N 1
ATOM 4759 C CA . SER B 1 35 ? -35.594 -16.062 5.684 1 87.12 35 SER B CA 1
ATOM 4760 C C . SER B 1 35 ? -35.156 -14.773 6.355 1 87.12 35 SER B C 1
ATOM 4762 O O . SER B 1 35 ? -35.844 -13.758 6.266 1 87.12 35 SER B O 1
ATOM 4764 N N . ASN B 1 36 ? -34.094 -14.844 7.008 1 87.25 36 ASN B N 1
ATOM 4765 C CA . ASN B 1 36 ? -33.656 -13.695 7.801 1 87.25 36 ASN B CA 1
ATOM 4766 C C . ASN B 1 36 ? -32.938 -12.656 6.938 1 87.25 36 ASN B C 1
ATOM 4768 O O . ASN B 1 36 ? -33.156 -11.453 7.117 1 87.25 36 ASN B O 1
ATOM 4772 N N . ILE B 1 37 ? -32.125 -13.07 6.027 1 85.56 37 ILE B N 1
ATOM 4773 C CA . ILE B 1 37 ? -31.359 -12.125 5.223 1 85.56 37 ILE B CA 1
ATOM 4774 C C . ILE B 1 37 ? -32.281 -11.406 4.238 1 85.56 37 ILE B C 1
ATOM 4776 O O . ILE B 1 37 ? -32.094 -10.227 3.953 1 85.56 37 ILE B O 1
ATOM 4780 N N . SER B 1 38 ? -33.219 -12.125 3.744 1 79.75 38 SER B N 1
ATOM 4781 C CA . SER B 1 38 ? -34.156 -11.477 2.857 1 79.75 38 SER B CA 1
ATOM 4782 C C . SER B 1 38 ? -34.906 -10.344 3.564 1 79.75 38 SER B C 1
ATOM 4784 O O . SER B 1 38 ? -35.312 -9.375 2.928 1 79.75 38 SER B O 1
ATOM 4786 N N . ALA B 1 39 ? -34.969 -10.383 4.859 1 76.25 39 ALA B N 1
ATOM 4787 C CA . ALA B 1 39 ? -35.656 -9.359 5.652 1 76.25 39 ALA B CA 1
ATOM 4788 C C . ALA B 1 39 ? -34.688 -8.219 6.012 1 76.25 39 ALA B C 1
ATOM 4790 O O . ALA B 1 39 ? -35.062 -7.047 5.977 1 76.25 39 ALA B O 1
ATOM 4791 N N . THR B 1 40 ? -33.531 -8.531 6.32 1 74.75 40 THR B N 1
ATOM 4792 C CA . THR B 1 40 ? -32.562 -7.539 6.816 1 74.75 40 THR B CA 1
ATOM 4793 C C . THR B 1 40 ? -31.703 -7.012 5.68 1 74.75 40 THR B C 1
ATOM 4795 O O . THR B 1 40 ? -31.141 -5.922 5.781 1 74.75 40 THR B O 1
ATOM 4798 N N . GLY B 1 41 ? -31.641 -7.785 4.617 1 75.62 41 GLY B N 1
ATOM 4799 C CA . GLY B 1 41 ? -30.578 -7.551 3.656 1 75.62 41 GLY B CA 1
ATOM 4800 C C . GLY B 1 41 ? -29.234 -8.086 4.109 1 75.62 41 GLY B C 1
ATOM 4801 O O . GLY B 1 41 ? -29.016 -8.297 5.305 1 75.62 41 GLY B O 1
ATOM 4802 N N . GLY B 1 42 ? -28.344 -8.32 3.234 1 78.06 42 GLY B N 1
ATOM 4803 C CA . GLY B 1 42 ? -27.031 -8.859 3.572 1 78.06 42 GLY B CA 1
ATOM 4804 C C . GLY B 1 42 ? -26.406 -9.648 2.439 1 78.06 42 GLY B C 1
ATOM 4805 O O . GLY B 1 42 ? -26.906 -9.633 1.312 1 78.06 42 GLY B O 1
ATOM 4806 N N . HIS B 1 43 ? -25.219 -10.133 2.742 1 82.56 43 HIS B N 1
ATOM 4807 C CA . HIS B 1 43 ? -24.516 -10.969 1.785 1 82.56 43 HIS B CA 1
ATOM 4808 C C . HIS B 1 43 ? -25.078 -12.383 1.758 1 82.56 43 HIS B C 1
ATOM 4810 O O . HIS B 1 43 ? -24.672 -13.242 2.541 1 82.56 43 HIS B O 1
ATOM 4816 N N . ILE B 1 44 ? -25.938 -12.734 0.867 1 82 44 ILE B N 1
ATOM 4817 C CA . ILE B 1 44 ? -26.672 -13.984 0.897 1 82 44 ILE B CA 1
ATOM 4818 C C . ILE B 1 44 ? -26 -15.016 0.003 1 82 44 ILE B C 1
ATOM 4820 O O . ILE B 1 44 ? -25.812 -16.172 0.403 1 82 44 ILE B O 1
ATOM 4824 N N . GLY B 1 45 ? -25.562 -14.625 -1.148 1 82.5 45 GLY B N 1
ATOM 4825 C CA . GLY B 1 45 ? -25 -15.562 -2.111 1 82.5 45 GLY B CA 1
ATOM 4826 C C . GLY B 1 45 ? -23.781 -16.297 -1.592 1 82.5 45 GLY B C 1
ATOM 4827 O O . GLY B 1 45 ? -23.734 -17.531 -1.645 1 82.5 45 GLY B O 1
ATOM 4828 N N . ALA B 1 46 ? -22.875 -15.57 -1.07 1 85.69 46 ALA B N 1
ATOM 4829 C CA . ALA B 1 46 ? -21.625 -16.141 -0.564 1 85.69 46 ALA B CA 1
ATOM 4830 C C . ALA B 1 46 ? -21.891 -17.078 0.608 1 85.69 46 ALA B C 1
ATOM 4832 O O . ALA B 1 46 ? -21.25 -18.125 0.737 1 85.69 46 ALA B O 1
ATOM 4833 N N . ASN B 1 47 ? -22.844 -16.703 1.448 1 91.81 47 ASN B N 1
ATOM 4834 C CA . ASN B 1 47 ? -23.141 -17.516 2.621 1 91.81 47 ASN B CA 1
ATOM 4835 C C . ASN B 1 47 ? -23.828 -18.828 2.234 1 91.81 47 ASN B C 1
ATOM 4837 O O . ASN B 1 47 ? -23.531 -19.891 2.805 1 91.81 47 ASN B O 1
ATOM 4841 N N . LEU B 1 48 ? -24.672 -18.766 1.253 1 91.75 48 LEU B N 1
ATOM 4842 C CA . LEU B 1 48 ? -25.406 -19.969 0.833 1 91.75 48 LEU B CA 1
ATOM 4843 C C . LEU B 1 48 ? -24.453 -20.969 0.167 1 91.75 48 LEU B C 1
ATOM 4845 O O . LEU B 1 48 ? -24.703 -22.172 0.182 1 91.75 48 LEU B O 1
ATOM 4849 N N . SER B 1 49 ? -23.359 -20.5 -0.316 1 92.25 49 SER B N 1
ATOM 4850 C CA . SER B 1 49 ? -22.406 -21.344 -1.012 1 92.25 49 SER B CA 1
ATOM 4851 C C . SER B 1 49 ? -21.609 -22.203 -0.03 1 92.25 49 SER B C 1
ATOM 4853 O O . SER B 1 49 ? -21.109 -23.266 -0.395 1 92.25 49 SER B O 1
ATOM 4855 N N . VAL B 1 50 ? -21.562 -21.828 1.249 1 96.25 50 VAL B N 1
ATOM 4856 C CA . VAL B 1 50 ? -20.578 -22.484 2.109 1 96.25 50 VAL B CA 1
ATOM 4857 C C . VAL B 1 50 ? -21.281 -23.094 3.324 1 96.25 50 VAL B C 1
ATOM 4859 O O . VAL B 1 50 ? -20.641 -23.359 4.344 1 96.25 50 VAL B O 1
ATOM 4862 N N . VAL B 1 51 ? -22.594 -23.297 3.279 1 97.31 51 VAL B N 1
ATOM 4863 C CA . VAL B 1 51 ? -23.328 -23.812 4.434 1 97.31 51 VAL B CA 1
ATOM 4864 C C . VAL B 1 51 ? -22.797 -25.188 4.812 1 97.31 51 VAL B C 1
ATOM 4866 O O . VAL B 1 51 ? -22.328 -25.391 5.93 1 97.31 51 VAL B O 1
ATOM 4869 N N . GLU B 1 52 ? -22.828 -26.203 3.861 1 98.25 52 GLU B N 1
ATOM 4870 C CA . GLU B 1 52 ? -22.359 -27.562 4.125 1 98.25 52 GLU B CA 1
ATOM 4871 C C . GLU B 1 52 ? -20.875 -27.562 4.531 1 98.25 52 GLU B C 1
ATOM 4873 O O . GLU B 1 52 ? -20.484 -28.25 5.469 1 98.25 52 GLU B O 1
ATOM 4878 N N . LEU B 1 53 ? -20.141 -26.75 3.795 1 98.12 53 LEU B N 1
ATOM 4879 C CA . LEU B 1 53 ? -18.703 -26.656 4.016 1 98.12 53 LEU B CA 1
ATOM 4880 C C . LEU B 1 53 ? -18.406 -26.219 5.445 1 98.12 53 LEU B C 1
ATOM 4882 O O . LEU B 1 53 ? -17.562 -26.812 6.121 1 98.12 53 LEU B O 1
ATOM 4886 N N . THR B 1 54 ? -19.078 -25.156 5.93 1 98.5 54 THR B N 1
ATOM 4887 C CA . THR B 1 54 ? -18.844 -24.625 7.266 1 98.5 54 THR B CA 1
ATOM 4888 C C . THR B 1 54 ? -19.266 -25.625 8.336 1 98.5 54 THR B C 1
ATOM 4890 O O . THR B 1 54 ? -18.562 -25.812 9.328 1 98.5 54 THR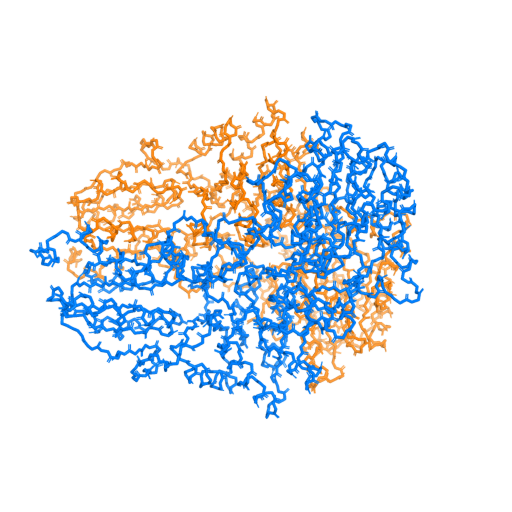 B O 1
ATOM 4893 N N . VAL B 1 55 ? -20.391 -26.281 8.117 1 98.44 55 VAL B N 1
ATOM 4894 C CA . VAL B 1 55 ? -20.875 -27.312 9.039 1 98.44 55 VAL B CA 1
ATOM 4895 C C . VAL B 1 55 ? -19.844 -28.438 9.141 1 98.44 55 VAL B C 1
ATOM 4897 O O . VAL B 1 55 ? -19.5 -28.891 10.234 1 98.44 55 VAL B O 1
ATOM 4900 N N . ALA B 1 56 ? -19.328 -28.875 8 1 98.69 56 ALA B N 1
ATOM 4901 C CA . ALA B 1 56 ? -18.344 -29.953 7.957 1 98.69 56 ALA B CA 1
ATOM 4902 C C . ALA B 1 56 ? -17.062 -29.562 8.695 1 98.69 56 ALA B C 1
ATOM 4904 O O . ALA B 1 56 ? -16.5 -30.375 9.422 1 98.69 56 ALA B O 1
ATOM 4905 N N . ILE B 1 57 ? -16.578 -28.344 8.484 1 98.75 57 ILE B N 1
ATOM 4906 C CA . ILE B 1 57 ? -15.375 -27.859 9.148 1 98.75 57 ILE B CA 1
ATOM 4907 C C . ILE B 1 57 ? -15.555 -27.922 10.664 1 98.75 57 ILE B C 1
ATOM 4909 O O . ILE B 1 57 ? -14.703 -28.453 11.375 1 98.75 57 ILE B O 1
ATOM 4913 N N . HIS B 1 58 ? -16.703 -27.453 11.164 1 98.5 58 HIS B N 1
ATOM 4914 C CA . HIS B 1 58 ? -16.938 -27.422 12.609 1 98.5 58 HIS B CA 1
ATOM 4915 C C . HIS B 1 58 ? -17.156 -28.828 13.156 1 98.5 58 HIS B C 1
ATOM 4917 O O . HIS B 1 58 ? -16.922 -29.094 14.336 1 98.5 58 HIS B O 1
ATOM 4923 N N . ALA B 1 59 ? -17.688 -29.75 12.328 1 98.31 59 ALA B N 1
ATOM 4924 C CA . ALA B 1 59 ? -17.859 -31.125 12.75 1 98.31 59 ALA B CA 1
ATOM 4925 C C . ALA B 1 59 ? -16.516 -31.812 12.969 1 98.31 59 ALA B C 1
ATOM 4927 O O . ALA B 1 59 ? -16.406 -32.719 13.789 1 98.31 59 ALA B O 1
ATOM 4928 N N . LEU B 1 60 ? -15.492 -31.391 12.305 1 98.31 60 LEU B N 1
ATOM 4929 C CA . LEU B 1 60 ? -14.242 -32.125 12.289 1 98.31 60 LEU B CA 1
ATOM 4930 C C . LEU B 1 60 ? -13.156 -31.406 13.078 1 98.31 60 LEU B C 1
ATOM 4932 O O . LEU B 1 60 ? -12.195 -32.031 13.539 1 98.31 60 LEU B O 1
ATOM 4936 N N . PHE B 1 61 ? -13.164 -30.109 13.156 1 98.31 61 PHE B N 1
ATOM 4937 C CA . PHE B 1 61 ? -12.148 -29.312 13.82 1 98.31 61 PHE B CA 1
ATOM 4938 C C . PHE B 1 61 ? -12.703 -28.688 15.094 1 98.31 61 PHE B C 1
ATOM 4940 O O . PHE B 1 61 ? -13.914 -28.469 15.211 1 98.31 61 PHE B O 1
ATOM 4947 N N . ASP B 1 62 ? -11.82 -28.297 16.047 1 97.62 62 ASP B N 1
ATOM 4948 C CA . ASP B 1 62 ? -12.227 -27.844 17.375 1 97.62 62 ASP B CA 1
ATOM 4949 C C . ASP B 1 62 ? -12.047 -26.344 17.531 1 97.62 62 ASP B C 1
ATOM 4951 O O . ASP B 1 62 ? -11.109 -25.891 18.188 1 97.62 62 ASP B O 1
ATOM 4955 N N . SER B 1 63 ? -13.008 -25.594 17.062 1 97.31 63 SER B N 1
ATOM 4956 C CA . SER B 1 63 ? -13.016 -24.156 17.312 1 97.31 63 SER B CA 1
ATOM 4957 C C . SER B 1 63 ? -13.391 -23.859 18.766 1 97.31 63 SER B C 1
ATOM 4959 O O . SER B 1 63 ? -14.281 -24.5 19.328 1 97.31 63 SER B O 1
ATOM 4961 N N . PRO B 1 64 ? -12.711 -22.969 19.484 1 97.56 64 PRO B N 1
ATOM 4962 C CA . PRO B 1 64 ? -11.727 -22.047 18.922 1 97.56 64 PRO B CA 1
ATOM 4963 C C . PRO B 1 64 ? -10.289 -22.547 19.094 1 97.56 64 PRO B C 1
ATOM 4965 O O . PRO B 1 64 ? -9.344 -21.844 18.719 1 97.56 64 PRO B O 1
ATOM 4968 N N . ALA B 1 65 ? -10.062 -23.781 19.672 1 97.56 65 ALA B N 1
ATOM 4969 C CA . ALA B 1 65 ? -8.703 -24.281 19.797 1 97.56 65 ALA B CA 1
ATOM 4970 C C . ALA B 1 65 ? -8.023 -24.391 18.422 1 97.56 65 ALA B C 1
ATOM 4972 O O . ALA B 1 65 ? -6.879 -23.969 18.266 1 97.56 65 ALA B O 1
ATOM 4973 N N . ASP B 1 66 ? -8.758 -25.062 17.531 1 98.25 66 ASP B N 1
ATOM 4974 C CA . ASP B 1 66 ? -8.383 -24.875 16.125 1 98.25 66 ASP B CA 1
ATOM 4975 C C . ASP B 1 66 ? -8.82 -23.516 15.625 1 98.25 66 ASP B C 1
ATOM 4977 O O . ASP B 1 66 ? -9.852 -22.984 16.062 1 98.25 66 ASP B O 1
ATOM 4981 N N . LYS B 1 67 ? -8.016 -22.906 14.844 1 98.44 67 LYS B N 1
ATOM 4982 C CA . LYS B 1 67 ? -8.383 -21.594 14.305 1 98.44 67 LYS B CA 1
ATOM 4983 C C . LYS B 1 67 ? -9.062 -21.734 12.938 1 98.44 67 LYS B C 1
ATOM 4985 O O . LYS B 1 67 ? -8.461 -22.25 11.992 1 98.44 67 LYS B O 1
ATOM 4990 N N . VAL B 1 68 ? -10.312 -21.344 12.867 1 98.38 68 VAL B N 1
ATOM 4991 C CA . VAL B 1 68 ? -11.055 -21.281 11.617 1 98.38 68 VAL B CA 1
ATOM 4992 C C . VAL B 1 68 ? -11.086 -19.844 11.094 1 98.38 68 VAL B C 1
ATOM 4994 O O . VAL B 1 68 ? -11.664 -18.969 11.734 1 98.38 68 VAL B O 1
ATOM 4997 N N . ILE B 1 69 ? -10.5 -19.656 9.961 1 98.12 69 ILE B N 1
ATOM 4998 C CA . ILE B 1 69 ? -10.344 -18.312 9.414 1 98.12 69 ILE B CA 1
ATOM 4999 C C . ILE B 1 69 ? -11.117 -18.188 8.109 1 98.12 69 ILE B C 1
ATOM 5001 O O . ILE B 1 69 ? -10.914 -18.969 7.18 1 98.12 69 ILE B O 1
ATOM 5005 N N . PHE B 1 70 ? -12.031 -17.25 8.07 1 97.31 70 PHE B N 1
ATOM 5006 C CA . PHE B 1 70 ? -12.711 -16.906 6.824 1 97.31 70 PHE B CA 1
ATOM 5007 C C . PHE B 1 70 ? -12.016 -15.742 6.133 1 97.31 70 PHE B C 1
ATOM 5009 O O . PHE B 1 70 ? -12 -14.625 6.652 1 97.31 70 PHE B O 1
ATOM 5016 N N . ASP B 1 71 ? -11.477 -16 4.961 1 96.62 71 ASP B N 1
ATOM 5017 C CA . ASP B 1 71 ? -10.891 -14.906 4.195 1 96.62 71 ASP B CA 1
ATOM 5018 C C . ASP B 1 71 ? -11.938 -13.844 3.857 1 96.62 71 ASP B C 1
ATOM 5020 O O . ASP B 1 71 ? -11.703 -12.648 4.043 1 96.62 71 ASP B O 1
ATOM 5024 N N . THR B 1 72 ? -13.023 -14.281 3.299 1 92.06 72 THR B N 1
ATOM 5025 C CA . THR B 1 72 ? -14.195 -13.438 3.088 1 92.06 72 THR B CA 1
ATOM 5026 C C . THR B 1 72 ? -15.094 -13.438 4.32 1 92.06 72 THR B C 1
ATOM 5028 O O . THR B 1 72 ? -15.984 -14.273 4.441 1 92.06 72 THR B O 1
ATOM 5031 N N . GLY B 1 73 ? -14.922 -12.453 5.113 1 91.38 73 GLY B N 1
ATOM 5032 C CA . GLY B 1 73 ? -15.562 -12.414 6.418 1 91.38 73 GLY B CA 1
ATOM 5033 C C . GLY B 1 73 ? -17.078 -12.367 6.34 1 91.38 73 GLY B C 1
ATOM 5034 O O . GLY B 1 73 ? -17.766 -12.805 7.262 1 91.38 73 GLY B O 1
ATOM 5035 N N . HIS B 1 74 ? -17.594 -11.828 5.242 1 90.12 74 HIS B N 1
ATOM 5036 C CA . HIS B 1 74 ? -19.047 -11.742 5.141 1 90.12 74 HIS B CA 1
ATOM 5037 C C . HIS B 1 74 ? -19.641 -13.094 4.766 1 90.12 74 HIS B C 1
ATOM 5039 O O . HIS B 1 74 ? -20.859 -13.219 4.645 1 90.12 74 HIS B O 1
ATOM 5045 N N . GLN B 1 75 ? -18.812 -14.109 4.668 1 92.5 75 GLN B N 1
ATOM 5046 C CA . GLN B 1 75 ? -19.281 -15.477 4.418 1 92.5 75 GLN B CA 1
ATOM 5047 C C . GLN B 1 75 ? -19.328 -16.281 5.707 1 92.5 75 GLN B C 1
ATOM 5049 O O . GLN B 1 75 ? -19.469 -17.516 5.676 1 92.5 75 GLN B O 1
ATOM 5054 N N . GLY B 1 76 ? -19.312 -15.641 6.793 1 94.75 76 GLY B N 1
ATOM 5055 C CA . GLY B 1 76 ? -19.156 -16.328 8.062 1 94.75 76 GLY B CA 1
ATOM 5056 C C . GLY B 1 76 ? -20.469 -16.484 8.82 1 94.75 76 GLY B C 1
ATOM 5057 O O . GLY B 1 76 ? -20.469 -16.75 10.023 1 94.75 76 GLY B O 1
ATOM 5058 N N . TYR B 1 77 ? -21.656 -16.359 8.141 1 95.25 77 TYR B N 1
ATOM 5059 C CA . TYR B 1 77 ? -22.922 -16.359 8.875 1 95.25 77 TYR B CA 1
ATOM 5060 C C . TYR B 1 77 ? -23.219 -17.734 9.461 1 95.25 77 TYR B C 1
ATOM 5062 O O . TYR B 1 77 ? -23.688 -17.828 10.594 1 95.25 77 TYR B O 1
ATOM 5070 N N . THR B 1 78 ? -22.969 -18.812 8.703 1 97.25 78 THR B N 1
ATOM 5071 C CA . THR B 1 78 ? -23.141 -20.156 9.25 1 97.25 78 THR B CA 1
ATOM 5072 C C . THR B 1 78 ? -22.219 -20.375 10.438 1 97.25 78 THR B C 1
ATOM 5074 O O . THR B 1 78 ? -22.625 -20.969 11.445 1 97.25 78 THR B O 1
ATOM 5077 N N . HIS B 1 79 ? -21 -19.922 10.375 1 98.06 79 HIS B N 1
ATOM 5078 C CA . HIS B 1 79 ? -20.047 -19.953 11.477 1 98.06 79 HIS B CA 1
ATOM 5079 C C . HIS B 1 79 ? -20.594 -19.234 12.695 1 98.06 79 HIS B C 1
ATOM 5081 O O . HIS B 1 79 ? -20.516 -19.734 13.82 1 98.06 79 HIS B O 1
ATOM 5087 N N . LYS B 1 80 ? -21.172 -18.031 12.453 1 96.69 80 LYS B N 1
ATOM 5088 C CA . LYS B 1 80 ? -21.766 -17.266 13.539 1 96.69 80 LYS B CA 1
ATOM 5089 C C . LYS B 1 80 ? -22.938 -18.016 14.172 1 96.69 80 LYS B C 1
ATOM 5091 O O . LYS B 1 80 ? -23.062 -18.062 15.398 1 96.69 80 LYS B O 1
ATOM 5096 N N . ILE B 1 81 ? -23.734 -18.641 13.344 1 96.25 81 ILE B N 1
ATOM 5097 C CA . ILE B 1 81 ? -24.891 -19.391 13.797 1 96.25 81 ILE B CA 1
ATOM 5098 C C . ILE B 1 81 ? -24.422 -20.578 14.656 1 96.25 81 ILE B C 1
ATOM 5100 O O . ILE B 1 81 ? -24.906 -20.766 15.781 1 96.25 81 ILE B O 1
ATOM 5104 N N . LEU B 1 82 ? -23.438 -21.281 14.18 1 97.75 82 LEU B N 1
ATOM 5105 C CA . LEU B 1 82 ? -22.969 -22.5 14.844 1 97.75 82 LEU B CA 1
ATOM 5106 C C . LEU B 1 82 ? -22.25 -22.156 16.141 1 97.75 82 LEU B C 1
ATOM 5108 O O . LEU B 1 82 ? -22.172 -22.984 17.047 1 97.75 82 LEU B O 1
ATOM 5112 N N . THR B 1 83 ? -21.766 -20.938 16.266 1 97.25 83 THR B N 1
ATOM 5113 C CA . THR B 1 83 ? -20.984 -20.562 17.438 1 97.25 83 THR B CA 1
ATOM 5114 C C . THR B 1 83 ? -21.797 -19.703 18.391 1 97.25 83 THR B C 1
ATOM 5116 O O . THR B 1 83 ? -21.25 -18.906 19.141 1 97.25 83 THR B O 1
ATOM 5119 N N . GLY B 1 84 ? -23.109 -19.703 18.312 1 93.94 84 GLY B N 1
ATOM 5120 C CA . GLY B 1 84 ? -23.984 -19.219 19.391 1 93.94 84 GLY B CA 1
ATOM 5121 C C . GLY B 1 84 ? -24.531 -17.828 19.125 1 93.94 84 GLY B C 1
ATOM 5122 O O . GLY B 1 84 ? -24.969 -17.156 20.062 1 93.94 84 GLY B O 1
ATOM 5123 N N . ARG B 1 85 ? -24.656 -17.375 17.906 1 93.56 85 ARG B N 1
ATOM 5124 C CA . ARG B 1 85 ? -25.062 -15.992 17.672 1 93.56 85 ARG B CA 1
ATOM 5125 C C . ARG B 1 85 ? -26.344 -15.93 16.844 1 93.56 85 ARG B C 1
ATOM 5127 O O . ARG B 1 85 ? -26.531 -15.023 16.031 1 93.56 85 ARG B O 1
ATOM 5134 N N . VAL B 1 86 ? -27.156 -16.922 17.016 1 92.94 86 VAL B N 1
ATOM 5135 C CA . VAL B 1 86 ? -28.422 -16.984 16.297 1 92.94 86 VAL B CA 1
ATOM 5136 C C . VAL B 1 86 ? -29.312 -15.82 16.734 1 92.94 86 VAL B C 1
ATOM 5138 O O . VAL B 1 86 ? -29.922 -15.148 15.898 1 92.94 86 VAL B O 1
ATOM 5141 N N . GLU B 1 87 ? -29.328 -15.484 18 1 89.56 87 GLU B N 1
ATOM 5142 C CA . GLU B 1 87 ? -30.25 -14.492 18.547 1 89.56 87 GLU B CA 1
ATOM 5143 C C . GLU B 1 87 ? -29.859 -13.086 18.094 1 89.56 87 GLU B C 1
ATOM 5145 O O . GLU B 1 87 ? -30.734 -12.211 17.984 1 89.56 87 GLU B O 1
ATOM 5150 N N . ASN B 1 88 ? -28.625 -12.898 17.875 1 89.88 88 ASN B N 1
ATOM 5151 C CA . ASN B 1 88 ? -28.156 -11.578 17.484 1 89.88 88 ASN B CA 1
ATOM 5152 C C . ASN B 1 88 ? -28.328 -11.344 15.984 1 89.88 88 ASN B C 1
ATOM 5154 O O . ASN B 1 88 ? -28.156 -10.219 15.5 1 89.88 88 ASN B O 1
ATOM 5158 N N . PHE B 1 89 ? -28.75 -12.336 15.25 1 89.81 89 PHE B N 1
ATOM 5159 C CA . PHE B 1 89 ? -28.781 -12.273 13.789 1 89.81 89 PHE B CA 1
ATOM 5160 C C . PHE B 1 89 ? -29.75 -11.195 13.32 1 89.81 89 PHE B C 1
ATOM 5162 O O . PHE B 1 89 ? -29.547 -10.594 12.266 1 89.81 89 PHE B O 1
ATOM 5169 N N . ALA B 1 90 ? -30.766 -10.883 14.078 1 87.06 90 ALA B N 1
ATOM 5170 C CA . ALA B 1 90 ? -31.781 -9.898 13.711 1 87.06 90 ALA B CA 1
ATOM 5171 C C . ALA B 1 90 ? -31.203 -8.492 13.68 1 87.06 90 ALA B C 1
ATOM 5173 O O . ALA B 1 90 ? -31.797 -7.578 13.086 1 87.06 90 ALA B O 1
ATOM 5174 N N . THR B 1 91 ? -30.078 -8.312 14.305 1 89.19 91 THR B N 1
ATOM 5175 C CA . THR B 1 91 ? -29.484 -6.977 14.375 1 89.19 91 THR B CA 1
ATOM 5176 C C . THR B 1 91 ? -28.422 -6.801 13.297 1 89.19 91 THR B C 1
ATOM 5178 O O . THR B 1 91 ? -27.703 -5.793 13.281 1 89.19 91 THR B O 1
ATOM 5181 N N . LEU B 1 92 ? -28.422 -7.801 12.422 1 87.5 92 LEU B N 1
ATOM 5182 C CA . LEU B 1 92 ? -27.469 -7.711 11.32 1 87.5 92 LEU B CA 1
ATOM 5183 C C . LEU B 1 92 ? -27.672 -6.414 10.539 1 87.5 92 LEU B C 1
ATOM 5185 O O . LEU B 1 92 ? -28.797 -6 10.289 1 87.5 92 LEU B O 1
ATOM 5189 N N . ASN B 1 93 ? -26.656 -5.562 10.18 1 80.81 93 ASN B N 1
ATOM 5190 C CA . ASN B 1 93 ? -26.688 -4.348 9.375 1 80.81 93 ASN B CA 1
ATOM 5191 C C . ASN B 1 93 ? -27.312 -3.182 10.133 1 80.81 93 ASN B C 1
ATOM 5193 O O . ASN B 1 93 ? -27.984 -2.342 9.539 1 80.81 93 ASN B O 1
ATOM 5197 N N . GLN B 1 94 ? -27.328 -3.322 11.344 1 85.38 94 GLN B N 1
ATOM 5198 C CA . GLN B 1 94 ? -27.75 -2.205 12.188 1 85.38 94 GLN B CA 1
ATOM 5199 C C . GLN B 1 94 ? -26.562 -1.591 12.922 1 85.38 94 GLN B C 1
ATOM 5201 O O . GLN B 1 94 ? -25.562 -2.27 13.18 1 85.38 94 GLN B O 1
ATOM 5206 N N . TYR B 1 95 ? -26.734 -0.297 13.156 1 90.06 95 TYR B N 1
ATOM 5207 C CA . TYR B 1 95 ? -25.703 0.408 13.898 1 90.06 95 TYR B CA 1
ATOM 5208 C C . TYR B 1 95 ? -25.438 -0.255 15.25 1 90.06 95 TYR B C 1
ATOM 5210 O O . TYR B 1 95 ? -26.375 -0.418 16.047 1 90.06 95 TYR B O 1
ATOM 5218 N N . ARG B 1 96 ? -24.219 -0.769 15.484 1 89.94 96 ARG B N 1
ATOM 5219 C CA . ARG B 1 96 ? -23.766 -1.437 16.703 1 89.94 96 ARG B CA 1
ATOM 5220 C C . ARG B 1 96 ? -24.484 -2.764 16.906 1 89.94 96 ARG B C 1
ATOM 5222 O O . ARG B 1 96 ? -24.641 -3.225 18.031 1 89.94 96 ARG B O 1
ATOM 5229 N N . GLY B 1 97 ? -25.078 -3.295 15.852 1 90 97 GLY B N 1
ATOM 5230 C CA . GLY B 1 97 ? -25.594 -4.652 15.844 1 90 97 GLY B CA 1
ATOM 5231 C C . GLY B 1 97 ? -24.547 -5.695 15.516 1 90 97 GLY B C 1
ATOM 5232 O O . GLY B 1 97 ? -23.344 -5.457 15.703 1 90 97 GLY B O 1
ATOM 5233 N N . MET B 1 98 ? -25.047 -6.82 15.117 1 91.12 98 MET B N 1
ATOM 5234 C CA . MET B 1 98 ? -24.125 -7.875 14.742 1 91.12 98 MET B CA 1
ATOM 5235 C C . MET B 1 98 ? -23.297 -7.469 13.523 1 91.12 98 MET B C 1
ATOM 5237 O O . MET B 1 98 ? -23.828 -6.887 12.578 1 91.12 98 MET B O 1
ATOM 5241 N N . ASN B 1 99 ? -22.078 -7.707 13.609 1 90.56 99 ASN B N 1
ATOM 5242 C CA . ASN B 1 99 ? -21.172 -7.359 12.516 1 90.56 99 ASN B CA 1
ATOM 5243 C C . ASN B 1 99 ? -21.5 -8.156 11.258 1 90.56 99 ASN B C 1
ATOM 5245 O O . ASN B 1 99 ? -21.797 -9.352 11.328 1 90.56 99 ASN B O 1
ATOM 5249 N N . ARG B 1 100 ? -21.391 -7.438 10.156 1 89.5 100 ARG B N 1
ATOM 5250 C CA . ARG B 1 100 ? -21.578 -8.047 8.844 1 89.5 100 ARG B CA 1
ATOM 5251 C C . ARG B 1 100 ? -20.453 -9.047 8.547 1 89.5 100 ARG B C 1
ATOM 5253 O O . ARG B 1 100 ? -20.641 -9.969 7.754 1 89.5 100 ARG B O 1
ATOM 5260 N N . PHE B 1 101 ? -19.344 -8.883 9.164 1 92.69 101 PHE B N 1
ATOM 5261 C CA . PHE B 1 101 ? -18.141 -9.695 8.969 1 92.69 101 PHE B CA 1
ATOM 5262 C C . PHE B 1 101 ? -17.797 -10.453 10.242 1 92.69 101 PHE B C 1
ATOM 5264 O O . PHE B 1 101 ? -18.344 -10.164 11.312 1 92.69 101 PHE B O 1
ATOM 5271 N N . VAL B 1 102 ? -16.984 -11.484 10.117 1 94.38 102 VAL B N 1
ATOM 5272 C CA . VAL B 1 102 ? -16.406 -12.102 11.312 1 94.38 102 VAL B CA 1
ATOM 5273 C C . VAL B 1 102 ? -15.57 -11.07 12.07 1 94.38 102 VAL B C 1
ATOM 5275 O O . VAL B 1 102 ? -14.836 -10.289 11.469 1 94.38 102 VAL B O 1
ATOM 5278 N N . ALA B 1 103 ? -15.766 -10.977 13.375 1 94.38 103 ALA B N 1
ATOM 5279 C CA . ALA B 1 103 ? -15.141 -9.945 14.203 1 94.38 103 ALA B CA 1
ATOM 5280 C C . ALA B 1 103 ? -14.711 -10.508 15.547 1 94.38 103 ALA B C 1
ATOM 5282 O O . ALA B 1 103 ? -15.5 -11.156 16.234 1 94.38 103 ALA B O 1
ATOM 5283 N N . ARG B 1 104 ? -13.531 -10.25 15.945 1 95.62 104 ARG B N 1
ATOM 5284 C CA . ARG B 1 104 ? -12.961 -10.812 17.172 1 95.62 104 ARG B CA 1
ATOM 5285 C C . ARG B 1 104 ? -13.688 -10.297 18.406 1 95.62 104 ARG B C 1
ATOM 5287 O O . ARG B 1 104 ? -13.766 -10.992 19.422 1 95.62 104 ARG B O 1
ATOM 5294 N N . ASP B 1 105 ? -14.25 -9.141 18.312 1 92.25 105 ASP B N 1
ATOM 5295 C CA . ASP B 1 105 ? -14.914 -8.562 19.469 1 92.25 105 ASP B CA 1
ATOM 5296 C C . ASP B 1 105 ? -16.281 -9.203 19.688 1 92.25 105 ASP B C 1
ATOM 5298 O O . ASP B 1 105 ? -16.891 -9.031 20.75 1 92.25 105 ASP B O 1
ATOM 5302 N N . GLU B 1 106 ? -16.766 -10.023 18.75 1 94.25 106 GLU B N 1
ATOM 5303 C CA . GLU B 1 106 ? -18.078 -10.641 18.828 1 94.25 106 GLU B CA 1
ATOM 5304 C C . GLU B 1 106 ? -18 -12.039 19.453 1 94.25 106 GLU B C 1
ATOM 5306 O O . GLU B 1 106 ? -18.938 -12.5 20.094 1 94.25 106 GLU B O 1
ATOM 5311 N N . SER B 1 107 ? -16.891 -12.734 19.141 1 96.31 107 SER B N 1
ATOM 5312 C CA . SER B 1 107 ? -16.797 -14.125 19.562 1 96.31 107 SER B CA 1
ATOM 5313 C C . SER B 1 107 ? -15.352 -14.609 19.594 1 96.31 107 SER B C 1
ATOM 5315 O O . SER B 1 107 ? -14.562 -14.266 18.703 1 96.31 107 SER B O 1
ATOM 5317 N N . GLU B 1 108 ? -15.008 -15.453 20.547 1 96.69 108 GLU B N 1
ATOM 5318 C CA . GLU B 1 108 ? -13.688 -16.062 20.594 1 96.69 108 GLU B CA 1
ATOM 5319 C C . GLU B 1 108 ? -13.461 -16.984 19.406 1 96.69 108 GLU B C 1
ATOM 5321 O O . GLU B 1 108 ? -12.32 -17.344 19.094 1 96.69 108 GLU B O 1
ATOM 5326 N N . HIS B 1 109 ? -14.57 -17.438 18.75 1 97.81 109 HIS B N 1
ATOM 5327 C CA . HIS B 1 109 ? -14.469 -18.328 17.594 1 97.81 109 HIS B CA 1
ATOM 5328 C C . HIS B 1 109 ? -14.039 -17.578 16.344 1 97.81 109 HIS B C 1
ATOM 5330 O O . HIS B 1 109 ? -13.664 -18.188 15.336 1 97.81 109 HIS B O 1
ATOM 5336 N N . ASP B 1 110 ? -14.156 -16.203 16.406 1 97.69 110 ASP B N 1
ATOM 5337 C CA . ASP B 1 110 ? -13.648 -15.375 15.32 1 97.69 110 ASP B CA 1
ATOM 5338 C C . ASP B 1 110 ? -12.148 -15.125 15.461 1 97.69 110 ASP B C 1
ATOM 5340 O O . ASP B 1 110 ? -11.734 -14.195 16.141 1 97.69 110 ASP B O 1
ATOM 5344 N N . ALA B 1 111 ? -11.383 -15.891 14.734 1 97.06 111 ALA B N 1
ATOM 5345 C CA . ALA B 1 111 ? -9.93 -15.922 14.906 1 97.06 111 ALA B CA 1
ATOM 5346 C C . ALA B 1 111 ? -9.297 -14.602 14.477 1 97.06 111 ALA B C 1
ATOM 5348 O O . ALA B 1 111 ? -8.242 -14.219 14.984 1 97.06 111 ALA B O 1
ATOM 5349 N N . ILE B 1 112 ? -9.922 -13.898 13.516 1 97.31 112 ILE B N 1
ATOM 5350 C CA . ILE B 1 112 ? -9.422 -12.617 13.031 1 97.31 112 ILE B CA 1
ATOM 5351 C C . ILE B 1 112 ? -10.602 -11.695 12.719 1 97.31 112 ILE B C 1
ATOM 5353 O O . ILE B 1 112 ? -11.758 -12.133 12.688 1 97.31 112 ILE B O 1
ATOM 5357 N N . ASP B 1 113 ? -10.328 -10.398 12.594 1 94.56 113 ASP B N 1
ATOM 5358 C CA . ASP B 1 113 ? -11.258 -9.516 11.898 1 94.56 113 ASP B CA 1
ATOM 5359 C C . ASP B 1 113 ? -11.094 -9.625 10.391 1 94.56 113 ASP B C 1
ATOM 5361 O O . ASP B 1 113 ? -10.031 -9.305 9.852 1 94.56 113 ASP B O 1
ATOM 5365 N N . ALA B 1 114 ? -12.062 -10.141 9.703 1 89.88 114 ALA B N 1
ATOM 5366 C CA . ALA B 1 114 ? -11.945 -10.406 8.273 1 89.88 114 ALA B CA 1
ATOM 5367 C C . ALA B 1 114 ? -12.938 -9.57 7.473 1 89.88 114 ALA B C 1
ATOM 5369 O O . ALA B 1 114 ? -13.93 -10.094 6.961 1 89.88 114 ALA B O 1
ATOM 5370 N N . SER B 1 115 ? -12.672 -8.281 7.34 1 84.69 115 SER B N 1
ATOM 5371 C CA . SER B 1 115 ? -13.57 -7.406 6.59 1 84.69 115 SER B CA 1
ATOM 5372 C C . SER B 1 115 ? -13.023 -7.109 5.199 1 84.69 115 SER B C 1
ATOM 5374 O O . SER B 1 115 ? -13.781 -6.777 4.285 1 84.69 115 SER B O 1
ATOM 5376 N N . HIS B 1 116 ? -11.766 -7.188 5.055 1 86.69 116 HIS B N 1
ATOM 5377 C CA . HIS B 1 116 ? -11.141 -7.086 3.74 1 86.69 116 HIS B CA 1
ATOM 5378 C C . HIS B 1 116 ? -10.508 -8.406 3.328 1 86.69 116 HIS B C 1
ATOM 5380 O O . HIS B 1 116 ? -9.938 -9.117 4.164 1 86.69 116 HIS B O 1
ATOM 5386 N N . ALA B 1 117 ? -10.727 -8.859 2.158 1 89.94 117 ALA B N 1
ATOM 5387 C CA . ALA B 1 117 ? -10.383 -10.203 1.693 1 89.94 117 ALA B CA 1
ATOM 5388 C C . ALA B 1 117 ? -8.922 -10.281 1.262 1 89.94 117 ALA B C 1
ATOM 5390 O O . ALA B 1 117 ? -8.25 -9.258 1.123 1 89.94 117 ALA B O 1
ATOM 5391 N N . GLY B 1 118 ? -8.43 -11.5 1.157 1 94.69 118 GLY B N 1
ATOM 5392 C CA . GLY B 1 118 ? -7.105 -11.781 0.634 1 94.69 118 GLY B CA 1
ATOM 5393 C C . GLY B 1 118 ? -6.039 -11.836 1.711 1 94.69 118 GLY B C 1
ATOM 5394 O O . GLY B 1 118 ? -4.852 -11.953 1.407 1 94.69 118 GLY B O 1
ATOM 5395 N N . THR B 1 119 ? -6.402 -11.812 2.98 1 96.38 119 THR B N 1
ATOM 5396 C CA . THR B 1 119 ? -5.422 -11.664 4.051 1 96.38 119 THR B CA 1
ATOM 5397 C C . THR B 1 119 ? -5.203 -13 4.766 1 96.38 119 THR B C 1
ATOM 5399 O O . THR B 1 119 ? -4.207 -13.172 5.473 1 96.38 119 THR B O 1
ATOM 5402 N N . SER B 1 120 ? -6.059 -13.93 4.609 1 97.81 120 SER B N 1
ATOM 5403 C CA . SER B 1 120 ? -6.188 -15.094 5.477 1 97.81 120 SER B CA 1
ATOM 5404 C C . SER B 1 120 ? -4.93 -15.953 5.445 1 97.81 120 SER B C 1
ATOM 5406 O O . SER B 1 120 ? -4.469 -16.422 6.484 1 97.81 120 SER B O 1
ATOM 5408 N N . LEU B 1 121 ? -4.332 -16.141 4.258 1 98.25 121 LEU B N 1
ATOM 5409 C CA . LEU B 1 121 ? -3.236 -17.094 4.141 1 98.25 121 LEU B CA 1
ATOM 5410 C C . LEU B 1 121 ? -1.989 -16.594 4.855 1 98.25 121 LEU B C 1
ATOM 5412 O O . LEU B 1 121 ? -1.297 -17.359 5.527 1 98.25 121 LEU B O 1
ATOM 5416 N N . SER B 1 122 ? -1.669 -15.297 4.703 1 98.38 122 SER B N 1
ATOM 5417 C CA . SER B 1 122 ? -0.526 -14.719 5.402 1 98.38 122 SER B CA 1
ATOM 5418 C C . SER B 1 122 ? -0.705 -14.797 6.914 1 98.38 122 SER B C 1
ATOM 5420 O O . SER B 1 122 ? 0.223 -15.164 7.637 1 98.38 122 SER B O 1
ATOM 5422 N N . ILE B 1 123 ? -1.904 -14.484 7.395 1 98.62 123 ILE B N 1
ATOM 5423 C CA . ILE B 1 123 ? -2.182 -14.508 8.828 1 98.62 123 ILE B CA 1
ATOM 5424 C C . ILE B 1 123 ? -2.178 -15.953 9.328 1 98.62 123 ILE B C 1
ATOM 5426 O O . ILE B 1 123 ? -1.621 -16.234 10.391 1 98.62 123 ILE B O 1
ATOM 5430 N N . ALA B 1 124 ? -2.742 -16.875 8.539 1 98.5 124 ALA B N 1
ATOM 5431 C CA . ALA B 1 124 ? -2.766 -18.281 8.891 1 98.5 124 ALA B CA 1
ATOM 5432 C C . ALA B 1 124 ? -1.352 -18.844 9.031 1 98.5 124 ALA B C 1
ATOM 5434 O O . ALA B 1 124 ? -1.092 -19.688 9.891 1 98.5 124 ALA B O 1
ATOM 5435 N N . SER B 1 125 ? -0.417 -18.391 8.18 1 97.81 125 SER B N 1
ATOM 5436 C CA . SER B 1 125 ? 0.96 -18.875 8.258 1 97.81 125 SER B CA 1
ATOM 5437 C C . SER B 1 125 ? 1.592 -18.516 9.602 1 97.81 125 SER B C 1
ATOM 5439 O O . SER B 1 125 ? 2.322 -19.328 10.18 1 97.81 125 SER B O 1
ATOM 5441 N N . GLY B 1 126 ? 1.294 -17.266 10.117 1 98.06 126 GLY B N 1
ATOM 5442 C CA . GLY B 1 126 ? 1.779 -16.875 11.43 1 98.06 126 GLY B CA 1
ATOM 5443 C C . GLY B 1 126 ? 1.138 -17.656 12.562 1 98.06 126 GLY B C 1
ATOM 5444 O O . GLY B 1 126 ? 1.824 -18.109 13.477 1 98.06 126 GLY B O 1
ATOM 5445 N N . TYR B 1 127 ? -0.21 -17.906 12.492 1 98 127 TYR B N 1
ATOM 5446 C CA . TYR B 1 127 ? -0.937 -18.688 13.484 1 98 127 TYR B CA 1
ATOM 5447 C C . TYR B 1 127 ? -0.388 -20.109 13.562 1 98 127 TYR B C 1
ATOM 5449 O O . TYR B 1 127 ? -0.149 -20.625 14.656 1 98 127 TYR B O 1
ATOM 5457 N N . ALA B 1 128 ? -0.243 -20.672 12.383 1 97.62 128 ALA B N 1
ATOM 5458 C CA . ALA B 1 128 ? 0.225 -22.062 12.336 1 97.62 128 ALA B CA 1
ATOM 5459 C C . ALA B 1 128 ? 1.605 -22.188 12.977 1 97.62 128 ALA B C 1
ATOM 5461 O O . ALA B 1 128 ? 1.873 -23.156 13.688 1 97.62 128 ALA B O 1
ATOM 5462 N N . LYS B 1 129 ? 2.473 -21.25 12.672 1 96.5 129 LYS B N 1
ATOM 5463 C CA . LYS B 1 129 ? 3.809 -21.25 13.258 1 96.5 129 LYS B CA 1
ATOM 5464 C C . LYS B 1 129 ? 3.744 -21.109 14.781 1 96.5 129 LYS B C 1
ATOM 5466 O O . LYS B 1 129 ? 4.465 -21.797 15.508 1 96.5 129 LYS B O 1
ATOM 5471 N N . ALA B 1 130 ? 2.918 -20.25 15.289 1 97.25 130 ALA B N 1
ATOM 5472 C CA . ALA B 1 130 ? 2.756 -20.047 16.719 1 97.25 130 ALA B CA 1
ATOM 5473 C C . ALA B 1 130 ? 2.199 -21.297 17.391 1 97.25 130 ALA B C 1
ATOM 5475 O O . ALA B 1 130 ? 2.701 -21.734 18.438 1 97.25 130 ALA B O 1
ATOM 5476 N N . LEU B 1 131 ? 1.161 -21.938 16.781 1 96.44 131 LEU B N 1
ATOM 5477 C CA . LEU B 1 131 ? 0.501 -23.109 17.359 1 96.44 131 LEU B CA 1
ATOM 5478 C C . LEU B 1 131 ? 1.447 -24.297 17.391 1 96.44 131 LEU B C 1
ATOM 5480 O O . LEU B 1 131 ? 1.379 -25.125 18.297 1 96.44 131 LEU B O 1
ATOM 5484 N N . LYS B 1 132 ? 2.297 -24.359 16.359 1 94.38 132 LYS B N 1
ATOM 5485 C CA . LYS B 1 132 ? 3.279 -25.438 16.344 1 94.38 132 LYS B CA 1
ATOM 5486 C C . LYS B 1 132 ? 4.07 -25.484 17.656 1 94.38 132 LYS B C 1
ATOM 5488 O O . LYS B 1 132 ? 4.465 -26.562 18.109 1 94.38 132 LYS B O 1
ATOM 5493 N N . LEU B 1 133 ? 4.234 -24.344 18.281 1 93.12 133 LEU B N 1
ATOM 5494 C CA . LEU B 1 133 ? 5.059 -24.234 19.484 1 93.12 133 LEU B CA 1
ATOM 5495 C C . LEU B 1 133 ? 4.203 -24.328 20.734 1 93.12 133 LEU B C 1
ATOM 5497 O O . LEU B 1 133 ? 4.637 -24.891 21.734 1 93.12 133 LEU B O 1
ATOM 5501 N N . THR B 1 134 ? 2.936 -23.875 20.688 1 94.5 134 THR B N 1
ATOM 5502 C CA . THR B 1 134 ? 2.15 -23.75 21.906 1 94.5 134 THR B CA 1
ATOM 5503 C C . THR B 1 134 ? 1.097 -24.844 22 1 94.5 134 THR B C 1
ATOM 5505 O O . THR B 1 134 ? 0.736 -25.281 23.094 1 94.5 134 THR B O 1
ATOM 5508 N N . SER B 1 135 ? 0.567 -25.234 20.844 1 96 135 SER B N 1
ATOM 5509 C CA . SER B 1 135 ? -0.496 -26.234 20.734 1 96 135 SER B CA 1
ATOM 5510 C C . SER B 1 135 ? -0.347 -27.078 19.484 1 96 135 SER B C 1
ATOM 5512 O O . SER B 1 135 ? -1.204 -27.031 18.594 1 96 135 SER B O 1
ATOM 5514 N N . PRO B 1 136 ? 0.628 -27.953 19.516 1 95.12 136 PRO B N 1
ATOM 5515 C CA . PRO B 1 136 ? 1.026 -28.656 18.297 1 95.12 136 PRO B CA 1
ATOM 5516 C C . PRO B 1 136 ? -0.066 -29.578 17.766 1 95.12 136 PRO B C 1
ATOM 5518 O O . PRO B 1 136 ? 0.014 -30.047 16.625 1 95.12 136 PRO B O 1
ATOM 5521 N N . ALA B 1 137 ? -1.098 -29.859 18.547 1 96.31 137 ALA B N 1
ATOM 5522 C CA . ALA B 1 137 ? -2.176 -30.719 18.094 1 96.31 137 ALA B CA 1
ATOM 5523 C C . ALA B 1 137 ? -3.229 -29.938 17.312 1 96.31 137 ALA B C 1
ATOM 5525 O O . ALA B 1 137 ? -4.055 -30.516 16.609 1 96.31 137 ALA B O 1
ATOM 5526 N N . ASN B 1 138 ? -3.199 -28.641 17.422 1 97.62 138 ASN B N 1
ATOM 5527 C CA . ASN B 1 138 ? -4.262 -27.812 16.875 1 97.62 138 ASN B CA 1
ATOM 5528 C C . ASN B 1 138 ? -3.977 -27.422 15.43 1 97.62 138 ASN B C 1
ATOM 5530 O O . ASN B 1 138 ? -2.818 -27.391 15.008 1 97.62 138 ASN B O 1
ATOM 5534 N N . TYR B 1 139 ? -5.043 -27.156 14.695 1 98.38 139 TYR B N 1
ATOM 5535 C CA . TYR B 1 139 ? -4.977 -26.828 13.273 1 98.38 139 TYR B CA 1
ATOM 5536 C C . TYR B 1 139 ? -5.395 -25.391 13.016 1 98.38 139 TYR B C 1
ATOM 5538 O O . TYR B 1 139 ? -6.07 -24.781 13.844 1 98.38 139 TYR B O 1
ATOM 5546 N N . VAL B 1 140 ? -4.863 -24.844 11.969 1 98.69 140 VAL B N 1
ATOM 5547 C CA . VAL B 1 140 ? -5.426 -23.656 11.352 1 98.69 140 VAL B CA 1
ATOM 5548 C C . VAL B 1 140 ? -6.137 -24.016 10.055 1 98.69 140 VAL B C 1
ATOM 5550 O O . VAL B 1 140 ? -5.547 -24.656 9.172 1 98.69 140 VAL B O 1
ATOM 5553 N N . VAL B 1 141 ? -7.406 -23.703 9.93 1 98.75 141 VAL B N 1
ATOM 5554 C CA . VAL B 1 141 ? -8.211 -23.922 8.727 1 98.75 141 VAL B CA 1
ATOM 5555 C C . VAL B 1 141 ? -8.57 -22.578 8.102 1 98.75 141 VAL B C 1
ATOM 5557 O O . VAL B 1 141 ? -9.297 -21.781 8.703 1 98.75 141 VAL B O 1
ATOM 5560 N N . SER B 1 142 ? -8.039 -22.328 6.965 1 98.38 142 SER B N 1
ATOM 5561 C CA . SER B 1 142 ? -8.297 -21.078 6.27 1 98.38 142 SER B CA 1
ATOM 5562 C C . SER B 1 142 ? -9.188 -21.297 5.051 1 98.38 142 SER B C 1
ATOM 5564 O O . SER B 1 142 ? -8.812 -22 4.121 1 98.38 142 SER B O 1
ATOM 5566 N N . LEU B 1 143 ? -10.367 -20.703 5.066 1 97.94 143 LEU B N 1
ATOM 5567 C CA . LEU B 1 143 ? -11.297 -20.734 3.938 1 97.94 143 LEU B CA 1
ATOM 5568 C C . LEU B 1 143 ? -11.117 -19.516 3.049 1 97.94 143 LEU B C 1
ATOM 5570 O O . LEU B 1 143 ? -11.344 -18.391 3.492 1 97.94 143 LEU B O 1
ATOM 5574 N N . ILE B 1 144 ? -10.711 -19.703 1.819 1 96.81 144 ILE B N 1
ATOM 5575 C CA . ILE B 1 144 ? -10.453 -18.609 0.899 1 96.81 144 ILE B CA 1
ATOM 5576 C C . ILE B 1 144 ? -11.156 -18.875 -0.43 1 96.81 144 ILE B C 1
ATOM 5578 O O . ILE B 1 144 ? -11.227 -20.016 -0.888 1 96.81 144 ILE B O 1
ATOM 5582 N N . GLY B 1 145 ? -11.727 -17.812 -0.984 1 93.31 145 GLY B N 1
ATOM 5583 C CA . GLY B 1 145 ? -12.438 -17.938 -2.246 1 93.31 145 GLY B CA 1
ATOM 5584 C C . GLY B 1 145 ? -11.531 -17.812 -3.457 1 93.31 145 GLY B C 1
ATOM 5585 O O . GLY B 1 145 ? -10.43 -17.281 -3.359 1 93.31 145 GLY B O 1
ATOM 5586 N N . ASP B 1 146 ? -12.055 -18.281 -4.617 1 89.19 146 ASP B N 1
ATOM 5587 C CA . ASP B 1 146 ? -11.32 -18.203 -5.875 1 89.19 146 ASP B CA 1
ATOM 5588 C C . ASP B 1 146 ? -11.047 -16.75 -6.266 1 89.19 146 ASP B C 1
ATOM 5590 O O . ASP B 1 146 ? -9.992 -16.438 -6.82 1 89.19 146 ASP B O 1
ATOM 5594 N N . GLY B 1 147 ? -11.961 -15.836 -5.969 1 89.19 147 GLY B N 1
ATOM 5595 C CA . GLY B 1 147 ? -11.758 -14.422 -6.254 1 89.19 147 GLY B CA 1
ATOM 5596 C C . GLY B 1 147 ? -10.602 -13.82 -5.477 1 89.19 147 GLY B C 1
ATOM 5597 O O . GLY B 1 147 ? -9.859 -12.984 -6.004 1 89.19 147 GLY B O 1
ATOM 5598 N N . SER B 1 148 ? -10.445 -14.25 -4.238 1 92.88 148 SER B N 1
ATOM 5599 C CA . SER B 1 148 ? -9.391 -13.734 -3.371 1 92.88 148 SER B CA 1
ATOM 5600 C C . SER B 1 148 ? -8.031 -14.297 -3.754 1 92.88 148 SER B C 1
ATOM 5602 O O . SER B 1 148 ? -6.996 -13.688 -3.471 1 92.88 148 SER B O 1
ATOM 5604 N N . MET B 1 149 ? -8 -15.383 -4.426 1 93.44 149 MET B N 1
ATOM 5605 C CA . MET B 1 149 ? -6.75 -16.062 -4.773 1 93.44 149 MET B CA 1
ATOM 5606 C C . MET B 1 149 ? -5.98 -15.266 -5.824 1 93.44 149 MET B C 1
ATOM 5608 O O . MET B 1 149 ? -4.781 -15.484 -6.016 1 93.44 149 MET B O 1
ATOM 5612 N N . VAL B 1 150 ? -6.656 -14.328 -6.453 1 92.88 150 VAL B N 1
ATOM 5613 C CA . VAL B 1 150 ? -6.035 -13.508 -7.488 1 92.88 150 VAL B CA 1
ATOM 5614 C C . VAL B 1 150 ? -5.25 -12.367 -6.84 1 92.88 150 VAL B C 1
ATOM 5616 O O . VAL B 1 150 ? -4.355 -11.789 -7.465 1 92.88 150 VAL B O 1
ATOM 5619 N N . GLU B 1 151 ? -5.516 -12.094 -5.559 1 95.5 151 GLU B N 1
ATOM 5620 C CA . GLU B 1 151 ? -4.918 -10.961 -4.859 1 95.5 151 GLU B CA 1
ATOM 5621 C C . GLU B 1 151 ? -3.439 -11.211 -4.566 1 95.5 151 GLU B C 1
ATOM 5623 O O . GLU B 1 151 ? -3.049 -12.32 -4.219 1 95.5 151 GLU B O 1
ATOM 5628 N N . GLY B 1 152 ? -2.613 -10.148 -4.648 1 96.75 152 GLY B N 1
ATOM 5629 C CA . GLY B 1 152 ? -1.178 -10.234 -4.426 1 96.75 152 GLY B CA 1
ATOM 5630 C C . GLY B 1 152 ? -0.819 -10.805 -3.066 1 96.75 152 GLY B C 1
ATOM 5631 O O . GLY B 1 152 ? 0.057 -11.664 -2.959 1 96.75 152 GLY B O 1
ATOM 5632 N N . MET B 1 153 ? -1.451 -10.32 -2.025 1 97.75 153 MET B N 1
ATOM 5633 C CA . MET B 1 153 ? -1.141 -10.812 -0.685 1 97.75 153 MET B CA 1
ATOM 5634 C C . MET B 1 153 ? -1.474 -12.297 -0.555 1 97.75 153 MET B C 1
ATOM 5636 O O . MET B 1 153 ? -0.74 -13.047 0.089 1 97.75 153 MET B O 1
ATOM 5640 N N . ALA B 1 154 ? -2.645 -12.711 -1.128 1 97.56 154 ALA B N 1
ATOM 5641 C CA . ALA B 1 154 ? -3.018 -14.125 -1.086 1 97.56 154 ALA B CA 1
ATOM 5642 C C . ALA B 1 154 ? -1.938 -14.992 -1.724 1 97.56 154 ALA B C 1
ATOM 5644 O O . ALA B 1 154 ? -1.593 -16.047 -1.195 1 97.56 154 ALA B O 1
ATOM 5645 N N . PHE B 1 155 ? -1.383 -14.508 -2.828 1 96.69 155 PHE B N 1
ATOM 5646 C CA . PHE B 1 155 ? -0.335 -15.273 -3.496 1 96.69 155 PHE B CA 1
ATOM 5647 C C . PHE B 1 155 ? 0.935 -15.297 -2.654 1 96.69 155 PHE B C 1
ATOM 5649 O O . PHE B 1 155 ? 1.596 -16.328 -2.553 1 96.69 155 PHE B O 1
ATOM 5656 N N . GLU B 1 156 ? 1.354 -14.125 -2.104 1 97.5 156 GLU B N 1
ATOM 5657 C CA . GLU B 1 156 ? 2.531 -14.109 -1.238 1 97.5 156 GLU B CA 1
ATOM 5658 C C . GLU B 1 156 ? 2.381 -15.094 -0.083 1 97.5 156 GLU B C 1
ATOM 5660 O O . GLU B 1 156 ? 3.324 -15.812 0.249 1 97.5 156 GLU B O 1
ATOM 5665 N N . GLY B 1 157 ? 1.189 -15.086 0.553 1 98 157 GLY B N 1
ATOM 5666 C CA . GLY B 1 157 ? 0.907 -16.031 1.615 1 98 157 GLY B CA 1
ATOM 5667 C C . GLY B 1 157 ? 0.96 -17.484 1.151 1 98 157 GLY B C 1
ATOM 5668 O O . GLY B 1 157 ? 1.573 -18.328 1.806 1 98 157 GLY B O 1
ATOM 5669 N N . LEU B 1 158 ? 0.285 -17.75 -0.001 1 97.31 158 LEU B N 1
ATOM 5670 C CA . LEU B 1 158 ? 0.298 -19.094 -0.575 1 97.31 158 LEU B CA 1
ATOM 5671 C C . LEU B 1 158 ? 1.728 -19.562 -0.81 1 97.31 158 LEU B C 1
ATOM 5673 O O . LEU B 1 158 ? 2.074 -20.703 -0.467 1 97.31 158 LEU B O 1
ATOM 5677 N N . ASN B 1 159 ? 2.561 -18.688 -1.414 1 96.12 159 ASN B N 1
ATOM 5678 C CA . ASN B 1 159 ? 3.961 -18.984 -1.682 1 96.12 159 ASN B CA 1
ATOM 5679 C C . ASN B 1 159 ? 4.703 -19.375 -0.405 1 96.12 159 ASN B C 1
ATOM 5681 O O . ASN B 1 159 ? 5.418 -20.375 -0.374 1 96.12 159 ASN B O 1
ATOM 5685 N N . TYR B 1 160 ? 4.527 -18.656 0.656 1 96.38 160 TYR B N 1
ATOM 5686 C CA . TYR B 1 160 ? 5.277 -18.859 1.889 1 96.38 160 TYR B CA 1
ATOM 5687 C C . TYR B 1 160 ? 4.793 -20.109 2.617 1 96.38 160 TYR B C 1
ATOM 5689 O O . TYR B 1 160 ? 5.586 -20.812 3.236 1 96.38 160 TYR B O 1
ATOM 5697 N N . CYS B 1 161 ? 3.455 -20.375 2.576 1 96.62 161 CYS B N 1
ATOM 5698 C CA . CYS B 1 161 ? 2.857 -21.5 3.297 1 96.62 161 CYS B CA 1
ATOM 5699 C C . CYS B 1 161 ? 3.428 -22.828 2.812 1 96.62 161 CYS B C 1
ATOM 5701 O O . CYS B 1 161 ? 3.408 -23.812 3.545 1 96.62 161 CYS B O 1
ATOM 5703 N N . ALA B 1 162 ? 3.938 -22.797 1.622 1 94.56 162 ALA B N 1
ATOM 5704 C CA . ALA B 1 162 ? 4.516 -24.016 1.056 1 94.56 162 ALA B CA 1
ATOM 5705 C C . ALA B 1 162 ? 5.887 -24.312 1.66 1 94.56 162 ALA B C 1
ATOM 5707 O O . ALA B 1 162 ? 6.41 -25.422 1.527 1 94.56 162 ALA B O 1
ATOM 5708 N N . GLU B 1 163 ? 6.48 -23.359 2.301 1 88.88 163 GLU B N 1
ATOM 5709 C CA . GLU B 1 163 ? 7.836 -23.453 2.834 1 88.88 163 GLU B CA 1
ATOM 5710 C C . GLU B 1 163 ? 7.895 -24.406 4.023 1 88.88 163 GLU B C 1
ATOM 5712 O O . GLU B 1 163 ? 8.852 -25.172 4.168 1 88.88 163 GLU B O 1
ATOM 5717 N N . ASP B 1 164 ? 6.926 -24.312 4.945 1 86.81 164 ASP B N 1
ATOM 5718 C CA . ASP B 1 164 ? 6.906 -25.141 6.148 1 86.81 164 ASP B CA 1
ATOM 5719 C C . ASP B 1 164 ? 6.168 -26.453 5.895 1 86.81 164 ASP B C 1
ATOM 5721 O O . ASP B 1 164 ? 4.953 -26.531 6.094 1 86.81 164 ASP B O 1
ATOM 5725 N N . LYS B 1 165 ? 6.797 -27.516 5.75 1 89.31 165 LYS B N 1
ATOM 5726 C CA . LYS B 1 165 ? 6.242 -28.781 5.281 1 89.31 165 LYS B CA 1
ATOM 5727 C C . LYS B 1 165 ? 5.523 -29.516 6.41 1 89.31 165 LYS B C 1
ATOM 5729 O O . LYS B 1 165 ? 4.754 -30.438 6.16 1 89.31 165 LYS B O 1
ATOM 5734 N N . ASP B 1 166 ? 5.727 -29.078 7.617 1 90.88 166 ASP B N 1
ATOM 5735 C CA . ASP B 1 166 ? 5.117 -29.766 8.75 1 90.88 166 ASP B CA 1
ATOM 5736 C C . ASP B 1 166 ? 4.055 -28.891 9.414 1 90.88 166 ASP B C 1
ATOM 5738 O O . ASP B 1 166 ? 3.604 -29.188 10.523 1 90.88 166 ASP B O 1
ATOM 5742 N N . SER B 1 167 ? 3.711 -27.812 8.758 1 94.25 167 SER B N 1
ATOM 5743 C CA . SER B 1 167 ? 2.674 -26.938 9.305 1 94.25 167 SER B CA 1
ATOM 5744 C C . SER B 1 167 ? 1.298 -27.594 9.203 1 94.25 167 SER B C 1
ATOM 5746 O O . SER B 1 167 ? 0.943 -28.156 8.164 1 94.25 167 SER B O 1
ATOM 5748 N N . LYS B 1 168 ? 0.499 -27.625 10.32 1 97.62 168 LYS B N 1
ATOM 5749 C CA . LYS B 1 168 ? -0.875 -28.109 10.305 1 97.62 168 LYS B CA 1
ATOM 5750 C C . LYS B 1 168 ? -1.839 -27.047 9.805 1 97.62 168 LYS B C 1
ATOM 5752 O O . LYS B 1 168 ? -2.65 -26.516 10.578 1 97.62 168 LYS B O 1
ATOM 5757 N N . LEU B 1 169 ? -1.703 -26.766 8.547 1 98.25 169 LEU B N 1
ATOM 5758 C CA . LEU B 1 169 ? -2.484 -25.75 7.859 1 98.25 169 LEU B CA 1
ATOM 5759 C C . LEU B 1 169 ? -3.336 -26.375 6.758 1 98.25 169 LEU B C 1
ATOM 5761 O O . LEU B 1 169 ? -2.811 -27.031 5.859 1 98.25 169 LEU B O 1
ATOM 5765 N N . VAL B 1 170 ? -4.645 -26.25 6.906 1 98.75 170 VAL B N 1
ATOM 5766 C CA . VAL B 1 170 ? -5.59 -26.672 5.879 1 98.75 170 VAL B CA 1
ATOM 5767 C C . VAL B 1 170 ? -6.145 -25.453 5.148 1 98.75 170 VAL B C 1
ATOM 5769 O O . VAL B 1 170 ? -6.809 -24.609 5.754 1 98.75 170 VAL B O 1
ATOM 5772 N N . ILE B 1 171 ? -5.809 -25.312 3.912 1 98.62 171 ILE B N 1
ATOM 5773 C CA . ILE B 1 171 ? -6.34 -24.234 3.086 1 98.62 171 ILE B CA 1
ATOM 5774 C C . ILE B 1 171 ? -7.52 -24.75 2.262 1 98.62 171 ILE B C 1
ATOM 5776 O O . ILE B 1 171 ? -7.344 -25.594 1.373 1 98.62 171 ILE B O 1
ATOM 5780 N N . VAL B 1 172 ? -8.734 -24.312 2.6 1 98.69 172 VAL B N 1
ATOM 5781 C CA . VAL B 1 172 ? -9.938 -24.672 1.86 1 98.69 172 VAL B CA 1
ATOM 5782 C C . VAL B 1 172 ? -10.211 -23.641 0.774 1 98.69 172 VAL B C 1
ATOM 5784 O O . VAL B 1 172 ? -10.531 -22.484 1.075 1 98.69 172 VAL B O 1
ATOM 5787 N N . LEU B 1 173 ? -10.039 -24.031 -0.472 1 97.44 173 LEU B N 1
ATOM 5788 C CA . LEU B 1 173 ? -10.359 -23.172 -1.607 1 97.44 173 LEU B CA 1
ATOM 5789 C C . LEU B 1 173 ? -11.82 -23.328 -2.016 1 97.44 173 LEU B C 1
ATOM 5791 O O . LEU B 1 173 ? -12.195 -24.359 -2.604 1 97.44 173 LEU B O 1
ATOM 5795 N N . ASN B 1 174 ? -12.625 -22.359 -1.607 1 96.19 174 ASN B N 1
ATOM 5796 C CA . ASN B 1 174 ? -14.016 -22.297 -2.037 1 96.19 174 ASN B CA 1
ATOM 5797 C C . ASN B 1 174 ? -14.141 -21.734 -3.451 1 96.19 174 ASN B C 1
ATOM 5799 O O . ASN B 1 174 ? -14.117 -20.516 -3.641 1 96.19 174 ASN B O 1
ATOM 5803 N N . ASP B 1 175 ? -14.305 -22.641 -4.422 1 93.5 175 ASP B N 1
ATOM 5804 C CA . ASP B 1 175 ? -14.281 -22.266 -5.832 1 93.5 175 ASP B CA 1
ATOM 5805 C C . ASP B 1 175 ? -15.68 -22.297 -6.441 1 93.5 175 ASP B C 1
ATOM 5807 O O . ASP B 1 175 ? -16.172 -23.359 -6.816 1 93.5 175 ASP B O 1
ATOM 5811 N N . ASN B 1 176 ? -16.297 -21.172 -6.543 1 83.62 176 ASN B N 1
ATOM 5812 C CA . ASN B 1 176 ? -17.578 -21.078 -7.223 1 83.62 176 ASN B CA 1
ATOM 5813 C C . ASN B 1 176 ? -17.469 -20.281 -8.523 1 83.62 176 ASN B C 1
ATOM 5815 O O . ASN B 1 176 ? -18.484 -19.906 -9.117 1 83.62 176 ASN B O 1
ATOM 5819 N N . GLU B 1 177 ? -16.219 -20 -8.891 1 73.81 177 GLU B N 1
ATOM 5820 C CA . GLU B 1 177 ? -15.836 -19.344 -10.148 1 73.81 177 GLU B CA 1
ATOM 5821 C C . GLU B 1 177 ? -16.344 -17.906 -10.203 1 73.81 177 GLU B C 1
ATOM 5823 O O . GLU B 1 177 ? -16.375 -17.297 -11.266 1 73.81 177 GLU B O 1
ATOM 5828 N N . MET B 1 178 ? -16.766 -17.391 -8.961 1 69 178 MET B N 1
ATOM 5829 C CA . MET B 1 178 ? -17.312 -16.031 -8.867 1 69 178 MET B CA 1
ATOM 5830 C C . MET B 1 178 ? -16.703 -15.289 -7.688 1 69 178 MET B C 1
ATOM 5832 O O . MET B 1 178 ? -16.484 -15.867 -6.621 1 69 178 MET B O 1
ATOM 5836 N N . ALA B 1 179 ? -16.266 -14.07 -7.91 1 63.78 179 ALA B N 1
ATOM 5837 C CA . ALA B 1 179 ? -16.062 -13.086 -6.848 1 63.78 179 ALA B CA 1
ATOM 5838 C C . ALA B 1 179 ? -17.25 -12.141 -6.742 1 63.78 179 ALA B C 1
ATOM 5840 O O . ALA B 1 179 ? -18.406 -12.578 -6.699 1 63.78 179 ALA B O 1
ATOM 5841 N N . ILE B 1 180 ? -16.906 -10.867 -6.605 1 58.38 180 ILE B N 1
ATOM 5842 C CA . ILE B 1 180 ? -17.984 -9.906 -6.832 1 58.38 180 ILE B CA 1
ATOM 5843 C C . ILE B 1 180 ? -18.422 -9.953 -8.297 1 58.38 180 ILE B C 1
ATOM 5845 O O . ILE B 1 180 ? -19.609 -9.797 -8.602 1 58.38 180 ILE B O 1
ATOM 5849 N N . ALA B 1 181 ? -17.359 -10.25 -9.117 1 67.88 181 ALA B N 1
ATOM 5850 C CA . ALA B 1 181 ? -17.516 -10.484 -10.547 1 67.88 181 ALA B CA 1
ATOM 5851 C C . ALA B 1 181 ? -16.812 -11.773 -10.969 1 67.88 181 ALA B C 1
ATOM 5853 O O . ALA B 1 181 ? -16.219 -12.469 -10.141 1 67.88 181 ALA B O 1
ATOM 5854 N N . LYS B 1 182 ? -16.984 -12.086 -12.242 1 69.88 182 LYS B N 1
ATOM 5855 C CA . LYS B 1 182 ? -16.359 -13.297 -12.75 1 69.88 182 LYS B CA 1
ATOM 5856 C C . LYS B 1 182 ? -14.852 -13.273 -12.531 1 69.88 182 LYS B C 1
ATOM 5858 O O . LYS B 1 182 ? -14.219 -12.227 -12.68 1 69.88 182 LYS B O 1
ATOM 5863 N N . SER B 1 183 ? -14.336 -14.391 -12.219 1 75.25 183 SER B N 1
ATOM 5864 C CA . SER B 1 183 ? -12.891 -14.5 -12.039 1 75.25 183 SER B CA 1
ATOM 5865 C C . SER B 1 183 ? -12.148 -14.266 -13.352 1 75.25 183 SER B C 1
ATOM 5867 O O . SER B 1 183 ? -12.688 -14.539 -14.43 1 75.25 183 SER B O 1
ATOM 5869 N N . VAL B 1 184 ? -10.945 -13.688 -13.219 1 80.75 184 VAL B N 1
ATOM 5870 C CA . VAL B 1 184 ? -10.219 -13.289 -14.414 1 80.75 184 VAL B CA 1
ATOM 5871 C C . VAL B 1 184 ? -8.805 -13.859 -14.375 1 80.75 184 VAL B C 1
ATOM 5873 O O . VAL B 1 184 ? -8.25 -14.086 -13.297 1 80.75 184 VAL B O 1
ATOM 5876 N N . GLY B 1 185 ? -8.281 -14.234 -15.562 1 89.19 185 GLY B N 1
ATOM 5877 C CA . GLY B 1 185 ? -6.852 -14.438 -15.719 1 89.19 185 GLY B CA 1
ATOM 5878 C C . GLY B 1 185 ? -6.43 -15.883 -15.57 1 89.19 185 GLY B C 1
ATOM 5879 O O . GLY B 1 185 ? -7.223 -16.797 -15.805 1 89.19 185 GLY B O 1
ATOM 5880 N N . GLY B 1 186 ? -5.16 -16.062 -15.32 1 90.44 186 GLY B N 1
ATOM 5881 C CA . GLY B 1 186 ? -4.527 -17.375 -15.25 1 90.44 186 GLY B CA 1
ATOM 5882 C C . GLY B 1 186 ? -5.133 -18.266 -14.195 1 90.44 186 GLY B C 1
ATOM 5883 O O . GLY B 1 186 ? -5.266 -19.484 -14.406 1 90.44 186 GLY B O 1
ATOM 5884 N N . MET B 1 187 ? -5.516 -17.688 -13.062 1 89.06 187 MET B N 1
ATOM 5885 C CA . MET B 1 187 ? -6.129 -18.469 -11.992 1 89.06 187 MET B CA 1
ATOM 5886 C C . MET B 1 187 ? -7.453 -19.078 -12.453 1 89.06 187 MET B C 1
ATOM 5888 O O . MET B 1 187 ? -7.777 -20.219 -12.109 1 89.06 187 MET B O 1
ATOM 5892 N N . ARG B 1 188 ? -8.242 -18.312 -13.172 1 87.88 188 ARG B N 1
ATOM 5893 C CA . ARG B 1 188 ? -9.484 -18.844 -13.734 1 87.88 188 ARG B CA 1
ATOM 5894 C C . ARG B 1 188 ? -9.211 -20 -14.68 1 87.88 188 ARG B C 1
ATOM 5896 O O . ARG B 1 188 ? -9.883 -21.031 -14.625 1 87.88 188 ARG B O 1
ATOM 5903 N N . ASN B 1 189 ? -8.172 -19.828 -15.516 1 88.5 189 ASN B N 1
ATOM 5904 C CA . ASN B 1 189 ? -7.793 -20.891 -16.438 1 88.5 189 ASN B CA 1
ATOM 5905 C C . ASN B 1 189 ? -7.418 -22.172 -15.703 1 88.5 189 ASN B C 1
ATOM 5907 O O . ASN B 1 189 ? -7.691 -23.266 -16.188 1 88.5 189 ASN B O 1
ATOM 5911 N N . LEU B 1 190 ? -6.844 -22 -14.578 1 90.25 190 LEU B N 1
ATOM 5912 C CA . LEU B 1 190 ? -6.379 -23.109 -13.773 1 90.25 190 LEU B CA 1
ATOM 5913 C C . LEU B 1 190 ? -7.551 -23.859 -13.141 1 90.25 190 LEU B C 1
ATOM 5915 O O . LEU B 1 190 ? -7.539 -25.078 -13.039 1 90.25 190 LEU B O 1
ATOM 5919 N N . THR B 1 191 ? -8.562 -23.141 -12.703 1 89.69 191 THR B N 1
ATOM 5920 C CA . THR B 1 191 ? -9.555 -23.719 -11.812 1 89.69 191 THR B CA 1
ATOM 5921 C C . THR B 1 191 ? -10.875 -23.938 -12.547 1 89.69 191 THR B C 1
ATOM 5923 O O . THR B 1 191 ? -11.844 -24.422 -11.961 1 89.69 191 THR B O 1
ATOM 5926 N N . ALA B 1 192 ? -10.93 -23.609 -13.812 1 87.44 192 ALA B N 1
ATOM 5927 C CA . ALA B 1 192 ? -12.141 -23.797 -14.609 1 87.44 192 ALA B CA 1
ATOM 5928 C C . ALA B 1 192 ? -11.828 -24.5 -15.93 1 87.44 192 ALA B C 1
ATOM 5930 O O . ALA B 1 192 ? -10.656 -24.688 -16.281 1 87.44 192 ALA B O 1
ATOM 5931 N N . GLY B 1 193 ? -12.859 -24.969 -16.594 1 85.12 193 GLY B N 1
ATOM 5932 C CA . GLY B 1 193 ? -12.703 -25.641 -17.875 1 85.12 193 GLY B CA 1
ATOM 5933 C C . GLY B 1 193 ? -12.602 -27.141 -17.75 1 85.12 193 GLY B C 1
ATOM 5934 O O . GLY B 1 193 ? -12.789 -27.703 -16.672 1 85.12 193 GLY B O 1
ATOM 5935 N N . GLU B 1 194 ? -12.281 -27.875 -18.828 1 87.62 194 GLU B N 1
ATOM 5936 C CA . GLU B 1 194 ? -12.336 -29.328 -18.906 1 87.62 194 GLU B CA 1
ATOM 5937 C C . GLU B 1 194 ? -11.203 -29.969 -18.125 1 87.62 194 GLU B C 1
ATOM 5939 O O . GLU B 1 194 ? -11.391 -31.016 -17.5 1 87.62 194 GLU B O 1
ATOM 5944 N N . ASN B 1 195 ? -10.062 -29.328 -18.078 1 91.5 195 ASN B N 1
ATOM 5945 C CA . ASN B 1 195 ? -8.883 -29.922 -17.453 1 91.5 195 ASN B CA 1
ATOM 5946 C C . ASN B 1 195 ? -8.57 -29.25 -16.109 1 91.5 195 ASN B C 1
ATOM 5948 O O . ASN B 1 195 ? -7.422 -29.266 -15.664 1 91.5 195 ASN B O 1
ATOM 5952 N N . TRP B 1 196 ? -9.641 -28.703 -15.508 1 92.38 196 TRP B N 1
ATOM 5953 C CA . TRP B 1 196 ? -9.391 -27.859 -14.344 1 92.38 196 TRP B CA 1
ATOM 5954 C C . TRP B 1 196 ? -8.828 -28.703 -13.188 1 92.38 196 TRP B C 1
ATOM 5956 O O . TRP B 1 196 ? -7.973 -28.234 -12.438 1 92.38 196 TRP B O 1
ATOM 5966 N N . GLN B 1 197 ? -9.25 -30 -13.055 1 94.81 197 GLN B N 1
ATOM 5967 C CA . GLN B 1 197 ? -8.781 -30.844 -11.969 1 94.81 197 GLN B CA 1
ATOM 5968 C C . GLN B 1 197 ? -7.285 -31.125 -12.078 1 94.81 197 GLN B C 1
ATOM 5970 O O . GLN B 1 197 ? -6.543 -30.953 -11.109 1 94.81 197 GLN B O 1
ATOM 5975 N N . SER B 1 198 ? -6.867 -31.5 -13.25 1 94.69 198 SER B N 1
ATOM 5976 C CA . SER B 1 198 ? -5.457 -31.812 -13.469 1 94.69 198 SER B CA 1
ATOM 5977 C C . SER B 1 198 ? -4.59 -30.562 -13.375 1 94.69 198 SER B C 1
ATOM 5979 O O . SER B 1 198 ? -3.498 -30.609 -12.805 1 94.69 198 SER B O 1
ATOM 5981 N N . ASN B 1 199 ? -5.07 -29.516 -13.953 1 94.38 199 ASN B N 1
ATOM 5982 C CA . ASN B 1 199 ? -4.328 -28.25 -13.914 1 94.38 199 ASN B CA 1
ATOM 5983 C C . ASN B 1 199 ? -4.145 -27.75 -12.484 1 94.38 199 ASN B C 1
ATOM 5985 O O . ASN B 1 199 ? -3.043 -27.359 -12.102 1 94.38 199 ASN B O 1
ATOM 5989 N N . SER B 1 200 ? -5.258 -27.766 -11.734 1 95.31 200 SER B N 1
ATOM 5990 C CA . SER B 1 200 ? -5.203 -27.297 -10.352 1 95.31 200 SER B CA 1
ATOM 5991 C C . SER B 1 200 ? -4.258 -28.172 -9.516 1 95.31 200 SER B C 1
ATOM 5993 O O . SER B 1 200 ? -3.426 -27.641 -8.773 1 95.31 200 SER B O 1
ATOM 5995 N N . ARG B 1 201 ? -4.371 -29.438 -9.648 1 96.06 201 ARG B N 1
ATOM 5996 C CA . ARG B 1 201 ? -3.514 -30.375 -8.914 1 96.06 201 ARG B CA 1
ATOM 5997 C C . ARG B 1 201 ? -2.041 -30.094 -9.203 1 96.06 201 ARG B C 1
ATOM 5999 O O . ARG B 1 201 ? -1.233 -29.969 -8.281 1 96.06 201 ARG B O 1
ATOM 6006 N N . ALA B 1 202 ? -1.718 -30.016 -10.492 1 94.56 202 ALA B N 1
ATOM 6007 C CA . ALA B 1 202 ? -0.331 -29.781 -10.891 1 94.56 202 ALA B CA 1
ATOM 6008 C C . ALA B 1 202 ? 0.197 -28.469 -10.32 1 94.56 202 ALA B C 1
ATOM 6010 O O . ALA B 1 202 ? 1.349 -28.391 -9.891 1 94.56 202 ALA B O 1
ATOM 6011 N N . PHE B 1 203 ? -0.628 -27.469 -10.383 1 94.31 203 PHE B N 1
ATOM 6012 C CA . PHE B 1 203 ? -0.258 -26.141 -9.883 1 94.31 203 PHE B CA 1
ATOM 6013 C C . PHE B 1 203 ? 0.082 -26.203 -8.398 1 94.31 203 PHE B C 1
ATOM 6015 O O . PHE B 1 203 ? 1.185 -25.828 -7.992 1 94.31 203 PHE B O 1
ATOM 6022 N N . PHE B 1 204 ? -0.812 -26.688 -7.555 1 96.56 204 PHE B N 1
ATOM 6023 C CA . PHE B 1 204 ? -0.656 -26.641 -6.105 1 96.56 204 PHE B CA 1
ATOM 6024 C C . PHE B 1 204 ? 0.382 -27.656 -5.637 1 96.56 204 PHE B C 1
ATOM 6026 O O . PHE B 1 204 ? 1.193 -27.359 -4.754 1 96.56 204 PHE B O 1
ATOM 6033 N N . GLU B 1 205 ? 0.381 -28.875 -6.203 1 95.56 205 GLU B N 1
ATOM 6034 C CA . GLU B 1 205 ? 1.397 -29.859 -5.855 1 95.56 205 GLU B CA 1
ATOM 6035 C C . GLU B 1 205 ? 2.787 -29.406 -6.285 1 95.56 205 GLU B C 1
ATOM 6037 O O . GLU B 1 205 ? 3.773 -29.641 -5.59 1 95.56 205 GLU B O 1
ATOM 6042 N N . GLY B 1 206 ? 2.859 -28.766 -7.469 1 93.94 206 GLY B N 1
ATOM 6043 C CA . GLY B 1 206 ? 4.125 -28.203 -7.918 1 93.94 206 GLY B CA 1
ATOM 6044 C C . GLY B 1 206 ? 4.73 -27.219 -6.93 1 93.94 206 GLY B C 1
ATOM 6045 O O . GLY B 1 206 ? 5.953 -27.141 -6.801 1 93.94 206 GLY B O 1
ATOM 6046 N N . MET B 1 207 ? 3.902 -26.484 -6.266 1 94.38 207 MET B N 1
ATOM 6047 C CA . MET B 1 207 ? 4.367 -25.516 -5.285 1 94.38 207 MET B CA 1
ATOM 6048 C C . MET B 1 207 ? 4.77 -26.188 -3.982 1 94.38 207 MET B C 1
ATOM 6050 O O . MET B 1 207 ? 5.434 -25.578 -3.141 1 94.38 207 MET B O 1
ATOM 6054 N N . GLY B 1 208 ? 4.281 -27.406 -3.762 1 93.94 208 GLY B N 1
ATOM 6055 C CA . GLY B 1 208 ? 4.707 -28.141 -2.58 1 93.94 208 GLY B CA 1
ATOM 6056 C C . GLY B 1 208 ? 3.557 -28.5 -1.655 1 93.94 208 GLY B C 1
ATOM 6057 O O . GLY B 1 208 ? 3.773 -29.031 -0.57 1 93.94 208 GLY B O 1
ATOM 6058 N N . PHE B 1 209 ? 2.291 -28.281 -2.068 1 97 209 PHE B N 1
ATOM 6059 C CA . PHE B 1 209 ? 1.131 -28.594 -1.239 1 97 209 PHE B CA 1
ATOM 6060 C C . PHE B 1 209 ? 0.615 -30 -1.522 1 97 209 PHE B C 1
ATOM 6062 O O . PHE B 1 209 ? 0.755 -30.5 -2.639 1 97 209 PHE B O 1
ATOM 6069 N N . ALA B 1 210 ? 0.071 -30.641 -0.497 1 97.31 210 ALA B N 1
ATOM 6070 C CA . ALA B 1 210 ? -0.887 -31.703 -0.797 1 97.31 210 ALA B CA 1
ATOM 6071 C C . ALA B 1 210 ? -2.164 -31.125 -1.408 1 97.31 210 ALA B C 1
ATOM 6073 O O . ALA B 1 210 ? -2.453 -29.938 -1.26 1 97.31 210 ALA B O 1
ATOM 6074 N N . TYR B 1 211 ? -2.844 -31.969 -2.176 1 97.94 211 TYR B N 1
ATOM 6075 C CA . TYR B 1 211 ? -4.027 -31.484 -2.885 1 97.94 211 TYR B CA 1
ATOM 6076 C C . TYR B 1 211 ? -5.164 -32.5 -2.793 1 97.94 211 TYR B C 1
ATOM 6078 O O . TYR B 1 211 ? -4.992 -33.656 -3.158 1 97.94 211 TYR B O 1
ATOM 6086 N N . LEU B 1 212 ? -6.25 -32.094 -2.244 1 98.5 212 LEU B N 1
ATOM 6087 C CA . LEU B 1 212 ? -7.477 -32.875 -2.164 1 98.5 212 LEU B CA 1
ATOM 6088 C C . LEU B 1 212 ? -8.625 -32.156 -2.871 1 98.5 212 LEU B C 1
ATOM 6090 O O . LEU B 1 212 ? -8.664 -30.938 -2.908 1 98.5 212 LEU B O 1
ATOM 6094 N N . LEU B 1 213 ? -9.531 -32.969 -3.422 1 97.75 213 LEU B N 1
ATOM 6095 C CA . LEU B 1 213 ? -10.578 -32.406 -4.262 1 97.75 213 LEU B CA 1
ATOM 6096 C C . LEU B 1 213 ? -11.953 -32.844 -3.783 1 97.75 213 LEU B C 1
ATOM 6098 O O . LEU B 1 213 ? -12.148 -34 -3.445 1 97.75 213 LEU B O 1
ATOM 6102 N N . VAL B 1 214 ? -12.867 -31.891 -3.633 1 97.88 214 VAL B N 1
ATOM 6103 C CA . VAL B 1 214 ? -14.297 -32.125 -3.457 1 97.88 214 VAL B CA 1
ATOM 6104 C C . VAL B 1 214 ? -15.07 -31.578 -4.645 1 97.88 214 VAL B C 1
ATOM 6106 O O . VAL B 1 214 ? -15.289 -30.359 -4.73 1 97.88 214 VAL B O 1
ATOM 6109 N N . GLU B 1 215 ? -15.57 -32.375 -5.477 1 95.75 215 GLU B N 1
ATOM 6110 C CA . GLU B 1 215 ? -16.203 -31.969 -6.727 1 95.75 215 GLU B CA 1
ATOM 6111 C C . GLU B 1 215 ? -17.547 -31.297 -6.469 1 95.75 215 GLU B C 1
ATOM 6113 O O . GLU B 1 215 ? -17.953 -30.406 -7.227 1 95.75 215 GLU B O 1
ATOM 6118 N N . ASP B 1 216 ? -18.234 -31.781 -5.477 1 96.69 216 ASP B N 1
ATOM 6119 C CA . ASP B 1 216 ? -19.5 -31.188 -5.082 1 96.69 216 ASP B CA 1
ATOM 6120 C C . ASP B 1 216 ? -19.453 -30.719 -3.629 1 96.69 216 ASP B C 1
ATOM 6122 O O . ASP B 1 216 ? -19.656 -31.516 -2.709 1 96.69 216 ASP B O 1
ATOM 6126 N N . GLY B 1 217 ? -19.266 -29.453 -3.443 1 97.38 217 GLY B N 1
ATOM 6127 C CA . GLY B 1 217 ? -19.125 -28.859 -2.123 1 97.38 217 GLY B CA 1
ATOM 6128 C C . GLY B 1 217 ? -20.406 -28.891 -1.315 1 97.38 217 GLY B C 1
ATOM 6129 O O . GLY B 1 217 ? -20.438 -28.422 -0.17 1 97.38 217 GLY B O 1
ATOM 6130 N N . HIS B 1 218 ? -21.484 -29.453 -1.904 1 96.94 218 HIS B N 1
ATOM 6131 C CA . HIS B 1 218 ? -22.75 -29.562 -1.205 1 96.94 218 HIS B CA 1
ATOM 6132 C C . HIS B 1 218 ? -23.062 -31.016 -0.848 1 96.94 218 HIS B C 1
ATOM 6134 O O . HIS B 1 218 ? -24.141 -31.328 -0.337 1 96.94 218 HIS B O 1
ATOM 6140 N N . ASP B 1 219 ? -22.109 -31.844 -1.15 1 98.06 219 ASP B N 1
ATOM 6141 C CA . ASP B 1 219 ? -22.156 -33.25 -0.736 1 98.06 219 ASP B CA 1
ATOM 6142 C C . ASP B 1 219 ? -21.469 -33.438 0.616 1 98.06 219 ASP B C 1
ATOM 6144 O O . ASP B 1 219 ? -20.25 -33.562 0.684 1 98.06 219 ASP B O 1
ATOM 6148 N N . MET B 1 220 ? -22.297 -33.625 1.699 1 98.44 220 MET B N 1
ATOM 6149 C CA . MET B 1 220 ? -21.781 -33.656 3.068 1 98.44 220 MET B CA 1
ATOM 6150 C C . MET B 1 220 ? -20.844 -34.844 3.279 1 98.44 220 MET B C 1
ATOM 6152 O O . MET B 1 220 ? -19.734 -34.688 3.787 1 98.44 220 MET B O 1
ATOM 6156 N N . PRO B 1 221 ? -21.188 -36.031 2.832 1 98.5 221 PRO B N 1
ATOM 6157 C CA . PRO B 1 221 ? -20.266 -37.156 2.994 1 98.5 221 PRO B CA 1
ATOM 6158 C C . PRO B 1 221 ? -18.906 -36.906 2.334 1 98.5 221 PRO B C 1
ATOM 6160 O O . PRO B 1 221 ? -17.875 -37.188 2.928 1 98.5 221 PRO B O 1
ATOM 6163 N N . ALA B 1 222 ? -18.906 -36.375 1.158 1 98.5 222 ALA B N 1
ATOM 6164 C CA . ALA B 1 222 ? -17.656 -36.094 0.44 1 98.5 222 ALA B CA 1
ATOM 6165 C C . ALA B 1 222 ? -16.828 -35.062 1.177 1 98.5 222 ALA B C 1
ATOM 6167 O O . ALA B 1 222 ? -15.602 -35.188 1.261 1 98.5 222 ALA B O 1
ATOM 6168 N N . LEU B 1 223 ? -17.469 -34.031 1.664 1 98.75 223 LEU B N 1
ATOM 6169 C CA . LEU B 1 223 ? -16.781 -33 2.43 1 98.75 223 LEU B CA 1
ATOM 6170 C C . LEU B 1 223 ? -16.125 -33.594 3.672 1 98.75 223 LEU B C 1
ATOM 6172 O O . LEU B 1 223 ? -14.945 -33.312 3.938 1 98.75 223 LEU B O 1
ATOM 6176 N N . LEU B 1 224 ? -16.906 -34.344 4.426 1 98.69 224 LEU B N 1
ATOM 6177 C CA . LEU B 1 224 ? -16.406 -34.938 5.656 1 98.69 224 LEU B CA 1
ATOM 6178 C C . LEU B 1 224 ? -15.203 -35.844 5.367 1 98.69 224 LEU B C 1
ATOM 6180 O O . LEU B 1 224 ? -14.211 -35.812 6.102 1 98.69 224 LEU B O 1
ATOM 6184 N N . GLU B 1 225 ? -15.312 -36.594 4.309 1 98.56 225 GLU B N 1
ATOM 6185 C CA . GLU B 1 225 ? -14.242 -37.5 3.941 1 98.56 225 GLU B CA 1
ATOM 6186 C C . GLU B 1 225 ? -12.953 -36.75 3.631 1 98.56 225 GLU B C 1
ATOM 6188 O O . GLU B 1 225 ? -11.898 -37.062 4.195 1 98.56 225 GLU B O 1
ATOM 6193 N N . GLN B 1 226 ? -12.961 -35.781 2.773 1 98.62 226 GLN B N 1
ATOM 6194 C CA . GLN B 1 226 ? -11.758 -35.094 2.305 1 98.62 226 GLN B CA 1
ATOM 6195 C C . GLN B 1 226 ? -11.188 -34.188 3.387 1 98.62 226 GLN B C 1
ATOM 6197 O O . GLN B 1 226 ? -9.969 -34.031 3.498 1 98.62 226 GLN B O 1
ATOM 6202 N N . LEU B 1 227 ? -12.016 -33.562 4.172 1 98.75 227 LEU B N 1
ATOM 6203 C CA . LEU B 1 227 ? -11.531 -32.719 5.266 1 98.75 227 LEU B CA 1
ATOM 6204 C C . LEU B 1 227 ? -10.891 -33.562 6.355 1 98.75 227 LEU B C 1
ATOM 6206 O O . LEU B 1 227 ? -9.906 -33.156 6.973 1 98.75 227 LEU B O 1
ATOM 6210 N N . ALA B 1 228 ? -11.508 -34.719 6.637 1 98.56 228 ALA B N 1
ATOM 6211 C CA . ALA B 1 228 ? -10.883 -35.656 7.57 1 98.56 228 ALA B CA 1
ATOM 6212 C C . ALA B 1 228 ? -9.516 -36.125 7.066 1 98.56 228 ALA B C 1
ATOM 6214 O O . ALA B 1 228 ? -8.57 -36.25 7.844 1 98.56 228 ALA B O 1
ATOM 6215 N N . ALA B 1 229 ? -9.453 -36.406 5.793 1 98.56 229 ALA B N 1
ATOM 6216 C CA . ALA B 1 229 ? -8.172 -36.75 5.188 1 98.56 229 ALA B CA 1
ATOM 6217 C C . ALA B 1 229 ? -7.16 -35.625 5.328 1 98.56 229 ALA B C 1
ATOM 6219 O O . ALA B 1 229 ? -5.984 -35.875 5.613 1 98.56 229 ALA B O 1
ATOM 6220 N N . ALA B 1 230 ? -7.594 -34.438 5.059 1 98.5 230 ALA B N 1
ATOM 6221 C CA . ALA B 1 230 ? -6.73 -33.281 5.203 1 98.5 230 ALA B CA 1
ATOM 6222 C C . ALA B 1 230 ? -6.176 -33.156 6.621 1 98.5 230 ALA B C 1
ATOM 6224 O O . ALA B 1 230 ? -4.992 -32.875 6.816 1 98.5 230 ALA B O 1
ATOM 6225 N N . LYS B 1 231 ? -7.043 -33.344 7.574 1 97.75 231 LYS B N 1
ATOM 6226 C CA . LYS B 1 231 ? -6.652 -33.312 8.984 1 97.75 231 LYS B CA 1
ATOM 6227 C C . LYS B 1 231 ? -5.613 -34.375 9.289 1 97.75 231 LYS B C 1
ATOM 6229 O O . LYS B 1 231 ? -4.648 -34.125 10.016 1 97.75 231 LYS B O 1
ATOM 6234 N N . GLN B 1 232 ? -5.727 -35.5 8.742 1 97 232 GLN B N 1
ATOM 6235 C CA . GLN B 1 232 ? -4.844 -36.625 9 1 97 232 GLN B CA 1
ATOM 6236 C C . GLN B 1 232 ? -3.467 -36.406 8.391 1 97 232 GLN B C 1
ATOM 6238 O O . GLN B 1 232 ? -2.459 -36.875 8.922 1 97 232 GLN B O 1
ATOM 6243 N N . LEU B 1 233 ? -3.359 -35.719 7.305 1 96 233 LEU B N 1
ATOM 6244 C CA . LEU B 1 233 ? -2.1 -35.469 6.609 1 96 233 LEU B CA 1
ATOM 6245 C C . LEU B 1 233 ? -1.122 -34.719 7.5 1 96 233 LEU B C 1
ATOM 6247 O O . LEU B 1 233 ? 0.089 -34.938 7.434 1 96 233 LEU B O 1
ATOM 6251 N N . ALA B 1 234 ? -1.596 -33.781 8.312 1 94.56 234 ALA B N 1
ATOM 6252 C CA . ALA B 1 234 ? -0.792 -33 9.242 1 94.56 234 ALA B CA 1
ATOM 6253 C C . ALA B 1 234 ? 0.31 -32.25 8.516 1 94.56 234 ALA B C 1
ATOM 6255 O O . ALA B 1 234 ? 1.465 -32.25 8.945 1 94.56 234 ALA B O 1
ATOM 6256 N N . ARG B 1 235 ? 0.096 -31.688 7.363 1 95.31 235 ARG B N 1
ATOM 6257 C CA . ARG B 1 235 ? 0.94 -30.812 6.551 1 95.31 235 ARG B CA 1
ATOM 6258 C C . ARG B 1 235 ? 0.099 -29.812 5.758 1 95.31 235 ARG B C 1
ATOM 6260 O O . ARG B 1 235 ? -1.121 -29.969 5.66 1 95.31 235 ARG B O 1
ATOM 6267 N N . PRO B 1 236 ? 0.763 -28.781 5.207 1 97.12 236 PRO B N 1
ATOM 6268 C CA . PRO B 1 236 ? -0.034 -27.844 4.406 1 97.12 236 PRO B CA 1
ATOM 6269 C C . PRO B 1 236 ? -0.75 -28.531 3.244 1 97.12 236 PRO B C 1
ATOM 6271 O O . PRO B 1 236 ? -0.124 -29.266 2.471 1 97.12 236 PRO B O 1
ATOM 6274 N N . VAL B 1 237 ? -2.047 -28.344 3.146 1 98.5 237 VAL B N 1
ATOM 6275 C CA . VAL B 1 237 ? -2.859 -29.047 2.16 1 98.5 237 VAL B CA 1
ATOM 6276 C C . VAL B 1 237 ? -3.945 -28.109 1.626 1 98.5 237 VAL B C 1
ATOM 6278 O O . VAL B 1 237 ? -4.5 -27.297 2.373 1 98.5 237 VAL B O 1
ATOM 6281 N N . ILE B 1 238 ? -4.121 -28.188 0.306 1 98.44 238 ILE B N 1
ATOM 6282 C CA . ILE B 1 238 ? -5.238 -27.516 -0.342 1 98.44 238 ILE B CA 1
ATOM 6283 C C . ILE B 1 238 ? -6.43 -28.469 -0.444 1 98.44 238 ILE B C 1
ATOM 6285 O O . ILE B 1 238 ? -6.305 -29.562 -0.983 1 98.44 238 ILE B O 1
ATOM 6289 N N . VAL B 1 239 ? -7.52 -28.125 0.13 1 98.75 239 VAL B N 1
ATOM 6290 C CA . VAL B 1 239 ? -8.789 -28.797 -0.159 1 98.75 239 VAL B CA 1
ATOM 6291 C C . VAL B 1 239 ? -9.602 -27.953 -1.131 1 98.75 239 VAL B C 1
ATOM 6293 O O . VAL B 1 239 ? -10.234 -26.969 -0.73 1 98.75 239 VAL B O 1
ATOM 6296 N N . HIS B 1 240 ? -9.562 -28.328 -2.391 1 98.31 240 HIS B N 1
ATOM 6297 C CA . HIS B 1 240 ? -10.242 -27.625 -3.465 1 98.31 240 HIS B CA 1
ATOM 6298 C C . HIS B 1 240 ? -11.703 -28.047 -3.57 1 98.31 240 HIS B C 1
ATOM 6300 O O . HIS B 1 240 ? -11.992 -29.188 -3.936 1 98.31 240 HIS B O 1
ATOM 6306 N N . VAL B 1 241 ? -12.633 -27.156 -3.256 1 97.94 241 VAL B N 1
ATOM 6307 C CA . VAL B 1 241 ? -14.055 -27.469 -3.168 1 97.94 241 VAL B CA 1
ATOM 6308 C C . VAL B 1 241 ? -14.836 -26.672 -4.207 1 97.94 241 VAL B C 1
ATOM 6310 O O . VAL B 1 241 ? -14.805 -25.438 -4.195 1 97.94 241 VAL B O 1
ATOM 6313 N N . LYS B 1 242 ? -15.547 -27.328 -5.082 1 96 242 LYS B N 1
ATOM 6314 C CA . LYS B 1 242 ? -16.453 -26.656 -6.004 1 96 242 LYS B CA 1
ATOM 6315 C C . LYS B 1 242 ? -17.812 -26.422 -5.355 1 96 242 LYS B C 1
ATOM 6317 O O . LYS B 1 242 ? -18.453 -27.344 -4.867 1 96 242 LYS B O 1
ATOM 6322 N N . THR B 1 243 ? -18.203 -25.156 -5.289 1 93.75 243 THR B N 1
ATOM 6323 C CA . THR B 1 243 ? -19.5 -24.812 -4.719 1 93.75 243 THR B CA 1
ATOM 6324 C C . THR B 1 243 ? -20.328 -24.016 -5.715 1 93.75 243 THR B C 1
ATOM 6326 O O . THR B 1 243 ? -19.859 -23.688 -6.809 1 93.75 243 THR B O 1
ATOM 6329 N N . GLU B 1 244 ? -21.578 -23.766 -5.32 1 88.25 244 GLU B N 1
ATOM 6330 C CA . GLU B 1 244 ? -22.5 -22.953 -6.098 1 88.25 244 GLU B CA 1
ATOM 6331 C C . GLU B 1 244 ? -22.922 -21.703 -5.32 1 88.25 244 GLU B C 1
ATOM 6333 O O . GLU B 1 244 ? -23.547 -21.812 -4.262 1 88.25 244 GLU B O 1
ATOM 6338 N N . LYS B 1 245 ? -22.531 -20.578 -5.891 1 83.25 245 LYS B N 1
ATOM 6339 C CA . LYS B 1 245 ? -22.969 -19.328 -5.258 1 83.25 245 LYS B CA 1
ATOM 6340 C C . LYS B 1 245 ? -24.484 -19.188 -5.297 1 83.25 245 LYS B C 1
ATOM 6342 O O . LYS B 1 245 ? -25.094 -19.359 -6.348 1 83.25 245 LYS B O 1
ATOM 6347 N N . GLY B 1 246 ? -25.156 -18.891 -4.168 1 80.88 246 GLY B N 1
ATOM 6348 C CA . GLY B 1 246 ? -26.594 -18.719 -4.094 1 80.88 246 GLY B CA 1
ATOM 6349 C C . GLY B 1 246 ? -27.344 -20.031 -4.062 1 80.88 246 GLY B C 1
ATOM 6350 O O . GLY B 1 246 ? -28.562 -20.062 -4.254 1 80.88 246 GLY B O 1
ATOM 6351 N N . LYS B 1 247 ? -26.719 -21.062 -3.779 1 82.88 247 LYS B N 1
ATOM 6352 C CA . LYS B 1 247 ? -27.359 -22.375 -3.717 1 82.88 247 LYS B CA 1
ATOM 6353 C C . LYS B 1 247 ? -28.641 -22.312 -2.896 1 82.88 247 LYS B C 1
ATOM 6355 O O . LYS B 1 247 ? -28.656 -21.781 -1.785 1 82.88 247 LYS B O 1
ATOM 6360 N N . GLY B 1 248 ? -29.703 -22.812 -3.494 1 79.44 248 GLY B N 1
ATOM 6361 C CA . GLY B 1 248 ? -30.969 -22.938 -2.789 1 79.44 248 GLY B CA 1
ATOM 6362 C C . GLY B 1 248 ? -31.859 -21.734 -2.963 1 79.44 248 GLY B C 1
ATOM 6363 O O . GLY B 1 248 ? -33.062 -21.781 -2.625 1 79.44 248 GLY B O 1
ATOM 6364 N N . LEU B 1 249 ? -31.297 -20.672 -3.459 1 75.25 249 LEU B N 1
ATOM 6365 C CA . LEU B 1 249 ? -32.094 -19.469 -3.682 1 75.25 249 LEU B CA 1
ATOM 6366 C C . LEU B 1 249 ? -32.75 -19.5 -5.055 1 75.25 249 LEU B C 1
ATOM 6368 O O . LEU B 1 249 ? -32.062 -19.547 -6.078 1 75.25 249 LEU B O 1
ATOM 6372 N N . ALA B 1 250 ? -33.938 -19.469 -5.07 1 69.81 250 ALA B N 1
ATOM 6373 C CA . ALA B 1 250 ? -34.719 -19.672 -6.281 1 69.81 250 ALA B CA 1
ATOM 6374 C C . ALA B 1 250 ? -34.375 -18.625 -7.336 1 69.81 250 ALA B C 1
ATOM 6376 O O . ALA B 1 250 ? -34.312 -18.922 -8.531 1 69.81 250 ALA B O 1
ATOM 6377 N N . CYS B 1 251 ? -34.062 -17.359 -6.93 1 67.62 251 CYS B N 1
ATOM 6378 C CA . CYS B 1 251 ? -33.875 -16.281 -7.887 1 67.62 251 CYS B CA 1
ATOM 6379 C C . CYS B 1 251 ? -32.406 -16.078 -8.18 1 67.62 251 CYS B C 1
ATOM 6381 O O . CYS B 1 251 ? -32 -15.102 -8.828 1 67.62 251 CYS B O 1
ATOM 6383 N N . ALA B 1 252 ? -31.516 -16.875 -7.742 1 67.69 252 ALA B N 1
ATOM 6384 C CA . ALA B 1 252 ? -30.062 -16.688 -7.793 1 67.69 252 ALA B CA 1
ATOM 6385 C C . ALA B 1 252 ? -29.562 -16.672 -9.234 1 67.69 252 ALA B C 1
ATOM 6387 O O . ALA B 1 252 ? -28.672 -15.898 -9.586 1 67.69 252 ALA B O 1
ATOM 6388 N N . LYS B 1 253 ? -30.016 -17.453 -10.047 1 62.41 253 LYS B N 1
ATOM 6389 C CA . LYS B 1 253 ? -29.531 -17.625 -11.406 1 62.41 253 LYS B CA 1
ATOM 6390 C C . LYS B 1 253 ? -29.734 -16.359 -12.234 1 62.41 253 LYS B C 1
ATOM 6392 O O . LYS B 1 253 ? -28.922 -16.031 -13.094 1 62.41 253 LYS B O 1
ATOM 6397 N N . ASP B 1 254 ? -30.781 -15.688 -11.93 1 60.38 254 ASP B N 1
ATOM 6398 C CA . ASP B 1 254 ? -31.172 -14.586 -12.797 1 60.38 254 ASP B CA 1
ATOM 6399 C C . ASP B 1 254 ? -30.609 -13.258 -12.281 1 60.38 254 ASP B C 1
ATOM 6401 O O . ASP B 1 254 ? -30.75 -12.227 -12.945 1 60.38 254 ASP B O 1
ATOM 6405 N N . HIS B 1 255 ? -30.016 -13.297 -11.195 1 61.56 255 HIS B N 1
ATOM 6406 C CA . HIS B 1 255 ? -29.578 -12.023 -10.633 1 61.56 255 HIS B CA 1
ATOM 6407 C C . HIS B 1 255 ? -28.203 -12.164 -9.969 1 61.56 255 HIS B C 1
ATOM 6409 O O . HIS B 1 255 ? -28.094 -12.141 -8.742 1 61.56 255 HIS B O 1
ATOM 6415 N N . PRO B 1 256 ? -27.219 -12.203 -10.852 1 55.72 256 PRO B N 1
ATOM 6416 C CA . PRO B 1 256 ? -25.906 -12.508 -10.297 1 55.72 256 PRO B CA 1
ATOM 6417 C C . PRO B 1 256 ? -25.422 -11.445 -9.312 1 55.72 256 PRO B C 1
ATOM 6419 O O . PRO B 1 256 ? -24.812 -11.773 -8.289 1 55.72 256 PRO B O 1
ATOM 6422 N N . TYR B 1 257 ? -25.719 -10.195 -9.562 1 55.62 257 TYR B N 1
ATOM 6423 C CA . TYR B 1 257 ? -25.25 -9.133 -8.68 1 55.62 257 TYR B CA 1
ATOM 6424 C C . TYR B 1 257 ? -26 -9.148 -7.355 1 55.62 257 TYR B C 1
ATOM 6426 O O . TYR B 1 257 ? -25.406 -8.922 -6.297 1 55.62 257 TYR B O 1
ATOM 6434 N N . LYS B 1 258 ? -27.25 -9.523 -7.461 1 56.12 258 LYS B N 1
ATOM 6435 C CA . LYS B 1 258 ? -28.062 -9.617 -6.254 1 56.12 258 LYS B CA 1
ATOM 6436 C C . LYS B 1 258 ? -27.516 -10.672 -5.301 1 56.12 258 LYS B C 1
ATOM 6438 O O . LYS B 1 258 ? -27.719 -10.586 -4.086 1 56.12 258 LYS B O 1
ATOM 6443 N N . MET B 1 259 ? -26.594 -11.398 -5.945 1 58.41 259 MET B N 1
ATOM 6444 C CA . MET B 1 259 ? -26.047 -12.523 -5.184 1 58.41 259 MET B CA 1
ATOM 6445 C C . MET B 1 259 ? -24.859 -12.078 -4.336 1 58.41 259 MET B C 1
ATOM 6447 O O . MET B 1 259 ? -24.469 -12.781 -3.408 1 58.41 259 MET B O 1
ATOM 6451 N N . HIS B 1 260 ? -24.328 -10.922 -4.648 1 66.5 260 HIS B N 1
ATOM 6452 C CA . HIS B 1 260 ? -23.234 -10.5 -3.795 1 66.5 260 HIS B CA 1
ATOM 6453 C C . HIS B 1 260 ? -23.75 -9.805 -2.537 1 66.5 260 HIS B C 1
ATOM 6455 O O . HIS B 1 260 ? -23.469 -10.25 -1.421 1 66.5 260 HIS B O 1
ATOM 6461 N N . PHE B 1 261 ? -24.516 -8.711 -2.68 1 66 261 PHE B N 1
ATOM 6462 C CA . PHE B 1 261 ? -25.188 -8.008 -1.588 1 66 261 PHE B CA 1
ATOM 6463 C C . PHE B 1 261 ? -26.547 -7.488 -2.029 1 66 261 PHE B C 1
ATOM 6465 O O . PHE B 1 261 ? -26.703 -7.027 -3.162 1 66 261 PHE B O 1
ATOM 6472 N N . SER B 1 262 ? -27.672 -7.719 -1.153 1 60.81 262 SER B N 1
ATOM 6473 C CA . SER B 1 262 ? -28.984 -7.168 -1.467 1 60.81 262 SER B CA 1
ATOM 6474 C C . SER B 1 262 ? -29.578 -6.461 -0.258 1 60.81 262 SER B C 1
ATOM 6476 O O . SER B 1 262 ? -29.312 -6.832 0.886 1 60.81 262 SER B O 1
ATOM 6478 N N . MET B 1 263 ? -30.188 -5.355 -0.612 1 63.94 263 MET B N 1
ATOM 6479 C CA . MET B 1 263 ? -31.156 -4.852 0.368 1 63.94 263 MET B CA 1
ATOM 6480 C C . MET B 1 263 ? -32.312 -5.816 0.533 1 63.94 263 MET B C 1
ATOM 6482 O O . MET B 1 263 ? -32.406 -6.816 -0.183 1 63.94 263 MET B O 1
ATOM 6486 N N . PRO B 1 264 ? -33.156 -5.648 1.57 1 65.19 264 PRO B N 1
ATOM 6487 C CA . PRO B 1 264 ? -34.281 -6.547 1.774 1 65.19 264 PRO B CA 1
ATOM 6488 C C . PRO B 1 264 ? -35.031 -6.84 0.482 1 65.19 264 PRO B C 1
ATOM 6490 O O . PRO B 1 264 ? -35.188 -5.957 -0.366 1 65.19 264 PRO B O 1
ATOM 6493 N N . PHE B 1 265 ? -35.406 -8.117 0.268 1 67.44 265 PHE B N 1
ATOM 6494 C CA . PHE B 1 265 ? -36.062 -8.547 -0.966 1 67.44 265 PHE B CA 1
ATOM 6495 C C . PHE B 1 265 ? -36.969 -9.742 -0.711 1 67.44 265 PHE B C 1
ATOM 6497 O O . PHE B 1 265 ? -36.906 -10.359 0.351 1 67.44 265 PHE B O 1
ATOM 6504 N N . ASP B 1 266 ? -37.812 -9.891 -1.64 1 66.94 266 ASP B N 1
ATOM 6505 C CA . ASP B 1 266 ? -38.656 -11.094 -1.608 1 66.94 266 ASP B CA 1
ATOM 6506 C C . ASP B 1 266 ? -37.844 -12.328 -1.988 1 66.94 266 ASP B C 1
ATOM 6508 O O . ASP B 1 266 ? -37.344 -12.43 -3.111 1 66.94 266 ASP B O 1
ATOM 6512 N N . ALA B 1 267 ? -37.781 -13.289 -1.181 1 70.38 267 ALA B N 1
ATOM 6513 C CA . ALA B 1 267 ? -36.875 -14.422 -1.345 1 70.38 267 ALA B CA 1
ATOM 6514 C C . ALA B 1 267 ? -37.312 -15.305 -2.516 1 70.38 267 ALA B C 1
ATOM 6516 O O . ALA B 1 267 ? -36.469 -15.969 -3.141 1 70.38 267 ALA B O 1
ATOM 6517 N N . ALA B 1 268 ? -38.562 -15.312 -2.74 1 68.44 268 ALA B N 1
ATOM 6518 C CA . ALA B 1 268 ? -39.094 -16.172 -3.793 1 68.44 268 ALA B CA 1
ATOM 6519 C C . ALA B 1 268 ? -38.906 -15.531 -5.168 1 68.44 268 ALA B C 1
ATOM 6521 O O . ALA B 1 268 ? -38.5 -16.203 -6.121 1 68.44 268 ALA B O 1
ATOM 6522 N N . THR B 1 269 ? -39.094 -14.227 -5.227 1 68.88 269 THR B N 1
ATOM 6523 C CA . THR B 1 269 ? -39.156 -13.547 -6.52 1 68.88 269 THR B CA 1
ATOM 6524 C C . THR B 1 269 ? -37.906 -12.703 -6.742 1 68.88 269 THR B C 1
ATOM 6526 O O . THR B 1 269 ? -37.594 -12.328 -7.875 1 68.88 269 THR B O 1
ATOM 6529 N N . GLY B 1 270 ? -37.281 -12.516 -5.656 1 64.31 270 GLY B N 1
ATOM 6530 C CA . GLY B 1 270 ? -36.156 -11.609 -5.715 1 64.31 270 GLY B CA 1
ATOM 6531 C C . GLY B 1 270 ? -36.562 -10.148 -5.793 1 64.31 270 GLY B C 1
ATOM 6532 O O . GLY B 1 270 ? -35.688 -9.266 -5.871 1 64.31 270 GLY B O 1
ATOM 6533 N N . LYS B 1 271 ? -37.844 -9.805 -5.887 1 63.03 271 LYS B N 1
ATOM 6534 C CA . LYS B 1 271 ? -38.344 -8.438 -6.004 1 63.03 271 LYS B CA 1
ATOM 6535 C C . LYS B 1 271 ? -38.031 -7.633 -4.746 1 63.03 271 LYS B C 1
ATOM 6537 O O . LYS B 1 271 ? -38 -8.188 -3.645 1 63.03 271 LYS B O 1
ATOM 6542 N N . GLY B 1 272 ? -37.844 -6.387 -4.953 1 57.31 272 GLY B N 1
ATOM 6543 C CA . GLY B 1 272 ? -37.594 -5.504 -3.822 1 57.31 272 GLY B CA 1
ATOM 6544 C C . GLY B 1 272 ? -36.125 -5.309 -3.523 1 57.31 272 GLY B C 1
ATOM 6545 O O . GLY B 1 272 ? -35.75 -4.441 -2.729 1 57.31 272 GLY B O 1
ATOM 6546 N N . ALA B 1 273 ? -35.406 -6.156 -4.246 1 47.94 273 ALA B N 1
ATOM 6547 C CA . ALA B 1 273 ? -33.969 -5.957 -4.062 1 47.94 273 ALA B CA 1
ATOM 6548 C C . ALA B 1 273 ? -33.5 -4.637 -4.676 1 47.94 273 ALA B C 1
ATOM 6550 O O . ALA B 1 273 ? -33.781 -4.367 -5.848 1 47.94 273 ALA B O 1
ATOM 6551 N N . ALA B 1 274 ? -33.531 -3.586 -3.775 1 52.19 274 ALA B N 1
ATOM 6552 C CA . ALA B 1 274 ? -33.031 -2.301 -4.266 1 52.19 274 ALA B CA 1
ATOM 6553 C C . ALA B 1 274 ? -31.516 -2.193 -4.098 1 52.19 274 ALA B C 1
ATOM 6555 O O . ALA B 1 274 ? -30.922 -2.959 -3.34 1 52.19 274 ALA B O 1
ATOM 6556 N N . ALA B 1 275 ? -31.016 -1.344 -4.957 1 55.28 275 ALA B N 1
ATOM 6557 C CA . ALA B 1 275 ? -29.609 -1.014 -4.809 1 55.28 275 ALA B CA 1
ATOM 6558 C C . ALA B 1 275 ? -29.312 -0.508 -3.4 1 55.28 275 ALA B C 1
ATOM 6560 O O . ALA B 1 275 ? -30.203 -0.014 -2.709 1 55.28 275 ALA B O 1
ATOM 6561 N N . THR B 1 276 ? -28.078 -0.878 -2.92 1 55.62 276 THR B N 1
ATOM 6562 C CA . THR B 1 276 ? -27.609 -0.454 -1.604 1 55.62 276 THR B CA 1
ATOM 6563 C C . THR B 1 276 ? -27.859 1.04 -1.402 1 55.62 276 THR B C 1
ATOM 6565 O O . THR B 1 276 ? -28.031 1.499 -0.271 1 55.62 276 THR B O 1
ATOM 6568 N N . VAL B 1 277 ? -27.875 1.818 -2.51 1 60.53 277 VAL B N 1
ATOM 6569 C CA . VAL B 1 277 ? -28.047 3.262 -2.398 1 60.53 277 VAL B CA 1
ATOM 6570 C C . VAL B 1 277 ? -29.219 3.703 -3.271 1 60.53 277 VAL B C 1
ATOM 6572 O O . VAL B 1 277 ? -29.234 3.467 -4.484 1 60.53 277 VAL B O 1
ATOM 6575 N N . VAL B 1 278 ? -30.25 4.188 -2.662 1 64.81 278 VAL B N 1
ATOM 6576 C CA . VAL B 1 278 ? -31.422 4.723 -3.344 1 64.81 278 VAL B CA 1
ATOM 6577 C C . VAL B 1 278 ? -31.141 6.137 -3.84 1 64.81 278 VAL B C 1
ATOM 6579 O O . VAL B 1 278 ? -30.734 7.004 -3.062 1 64.81 278 VAL B O 1
ATOM 6582 N N . GLY B 1 279 ? -31.156 6.363 -5.18 1 77.94 279 GLY B N 1
ATOM 6583 C CA . GLY B 1 279 ? -30.906 7.676 -5.762 1 77.94 279 GLY B CA 1
ATOM 6584 C C . GLY B 1 279 ? -29.688 7.715 -6.664 1 77.94 279 GLY B C 1
ATOM 6585 O O . GLY B 1 279 ? -28.953 6.73 -6.77 1 77.94 279 GLY B O 1
ATOM 6586 N N . ARG B 1 280 ? -29.594 8.891 -7.203 1 90.31 280 ARG B N 1
ATOM 6587 C CA . ARG B 1 280 ? -28.469 9.102 -8.109 1 90.31 280 ARG B CA 1
ATOM 6588 C C . ARG B 1 280 ? -27.188 9.438 -7.344 1 90.31 280 ARG B C 1
ATOM 6590 O O . ARG B 1 280 ? -27.219 10.25 -6.414 1 90.31 280 ARG B O 1
ATOM 6597 N N . THR B 1 281 ? -26.125 8.734 -7.625 1 93.31 281 THR B N 1
ATOM 6598 C CA . THR B 1 281 ? -24.859 8.922 -6.91 1 93.31 281 THR B CA 1
ATOM 6599 C C . THR B 1 281 ? -23.812 9.562 -7.82 1 93.31 281 THR B C 1
ATOM 6601 O O . THR B 1 281 ? -24 9.625 -9.039 1 93.31 281 THR B O 1
ATOM 6604 N N . TYR B 1 282 ? -22.75 10.062 -7.234 1 96.19 282 TYR B N 1
ATOM 6605 C CA . TYR B 1 282 ? -21.641 10.602 -8.008 1 96.19 282 TYR B CA 1
ATOM 6606 C C . TYR B 1 282 ? -21 9.516 -8.859 1 96.19 282 TYR B C 1
ATOM 6608 O O . TYR B 1 282 ? -20.453 9.805 -9.93 1 96.19 282 TYR B O 1
ATOM 6616 N N . ALA B 1 283 ? -21.047 8.234 -8.438 1 95 283 ALA B N 1
ATOM 6617 C CA . ALA B 1 283 ? -20.516 7.125 -9.219 1 95 283 ALA B CA 1
ATOM 6618 C C . ALA B 1 283 ? -21.234 6.988 -10.555 1 95 283 ALA B C 1
ATOM 6620 O O . ALA B 1 283 ? -20.609 6.734 -11.586 1 95 283 ALA B O 1
ATOM 6621 N N . VAL B 1 284 ? -22.547 7.152 -10.484 1 95.12 284 VAL B N 1
ATOM 6622 C CA . VAL B 1 284 ? -23.359 7.086 -11.703 1 95.12 284 VAL B CA 1
ATOM 6623 C C . VAL B 1 284 ? -23 8.25 -12.617 1 95.12 284 VAL B C 1
ATOM 6625 O O . VAL B 1 284 ? -22.828 8.07 -13.828 1 95.12 284 VAL B O 1
ATOM 6628 N N . VAL B 1 285 ? -22.875 9.445 -12.039 1 97.38 285 VAL B N 1
ATOM 6629 C CA . VAL B 1 285 ? -22.531 10.648 -12.797 1 97.38 285 VAL B CA 1
ATOM 6630 C C . VAL B 1 285 ? -21.172 10.461 -13.477 1 97.38 285 VAL B C 1
ATOM 6632 O O . VAL B 1 285 ? -21.031 10.75 -14.664 1 97.38 285 VAL B O 1
ATOM 6635 N N . ALA B 1 286 ? -20.188 10.008 -12.758 1 98 286 ALA B N 1
ATOM 6636 C CA . ALA B 1 286 ? -18.844 9.797 -13.289 1 98 286 ALA B CA 1
ATOM 6637 C C . ALA B 1 286 ? -18.844 8.75 -14.398 1 98 286 ALA B C 1
ATOM 6639 O O . ALA B 1 286 ? -18.188 8.922 -15.43 1 98 286 ALA B O 1
ATOM 6640 N N . ALA B 1 287 ? -19.562 7.652 -14.188 1 97.06 287 ALA B N 1
ATOM 6641 C CA . ALA B 1 287 ? -19.641 6.574 -15.172 1 97.06 287 ALA B CA 1
ATOM 6642 C C . ALA B 1 287 ? -20.281 7.055 -16.469 1 97.06 287 ALA B C 1
ATOM 6644 O O . ALA B 1 287 ? -19.859 6.652 -17.562 1 97.06 287 ALA B O 1
ATOM 6645 N N . GLU B 1 288 ? -21.344 7.863 -16.328 1 97.5 288 GLU B N 1
ATOM 6646 C CA . GLU B 1 288 ? -22.016 8.414 -17.5 1 97.5 288 GLU B CA 1
ATOM 6647 C C . GLU B 1 288 ? -21.062 9.328 -18.297 1 97.5 288 GLU B C 1
ATOM 6649 O O . GLU B 1 288 ? -21.016 9.258 -19.516 1 97.5 288 GLU B O 1
ATOM 6654 N N . ALA B 1 289 ? -20.344 10.18 -17.578 1 98.31 289 ALA B N 1
ATOM 6655 C CA . ALA B 1 289 ? -19.375 11.047 -18.25 1 98.31 289 ALA B CA 1
ATOM 6656 C C . ALA B 1 289 ? -18.281 10.227 -18.938 1 98.31 289 ALA B C 1
ATOM 6658 O O . ALA B 1 289 ? -17.875 10.539 -20.047 1 98.31 289 ALA B O 1
ATOM 6659 N N . LEU B 1 290 ? -17.797 9.219 -18.281 1 98.5 290 LEU B N 1
ATOM 6660 C CA . LEU B 1 290 ? -16.781 8.328 -18.828 1 98.5 290 LEU B CA 1
ATOM 6661 C C . LEU B 1 290 ? -17.297 7.621 -20.078 1 98.5 290 LEU B C 1
ATOM 6663 O O . LEU B 1 290 ? -16.594 7.543 -21.078 1 98.5 290 LEU B O 1
ATOM 6667 N N . LYS B 1 291 ? -18.516 7.09 -20 1 98.06 291 LYS B N 1
ATOM 6668 C CA . LYS B 1 291 ? -19.141 6.406 -21.125 1 98.06 291 LYS B CA 1
ATOM 6669 C C . LYS B 1 291 ? -19.219 7.312 -22.344 1 98.06 291 LYS B C 1
ATOM 6671 O O . LYS B 1 291 ? -18.906 6.883 -23.453 1 98.06 291 LYS B O 1
ATOM 6676 N N . GLN B 1 292 ? -19.625 8.508 -22.094 1 97.94 292 GLN B N 1
ATOM 6677 C CA . GLN B 1 292 ? -19.703 9.469 -23.188 1 97.94 292 GLN B CA 1
ATOM 6678 C C . GLN B 1 292 ? -18.344 9.688 -23.828 1 97.94 292 GLN B C 1
ATOM 6680 O O . GLN B 1 292 ? -18.219 9.703 -25.062 1 97.94 292 GLN B O 1
ATOM 6685 N N . LYS B 1 293 ? -17.328 9.852 -23.062 1 98.19 293 LYS B N 1
ATOM 6686 C CA . LYS B 1 293 ? -15.977 10.055 -23.578 1 98.19 293 LYS B CA 1
ATOM 6687 C C . LYS B 1 293 ? -15.469 8.82 -24.312 1 98.19 293 LYS B C 1
ATOM 6689 O O . LYS B 1 293 ? -14.805 8.93 -25.344 1 98.19 293 LYS B O 1
ATOM 6694 N N . MET B 1 294 ? -15.734 7.645 -23.812 1 98.12 294 MET B N 1
ATOM 6695 C CA . MET B 1 294 ? -15.297 6.402 -24.438 1 98.12 294 MET B CA 1
ATOM 6696 C C . MET B 1 294 ? -15.984 6.203 -25.781 1 98.12 294 MET B C 1
ATOM 6698 O O . MET B 1 294 ? -15.43 5.559 -26.672 1 98.12 294 MET B O 1
ATOM 6702 N N . THR B 1 295 ? -17.172 6.762 -25.906 1 97.88 295 THR B N 1
ATOM 6703 C CA . THR B 1 295 ? -17.906 6.68 -27.172 1 97.88 295 THR B CA 1
ATOM 6704 C C . THR B 1 295 ? -17.25 7.535 -28.25 1 97.88 295 THR B C 1
ATOM 6706 O O . THR B 1 295 ? -17.219 7.164 -29.422 1 97.88 295 THR B O 1
ATOM 6709 N N . THR B 1 296 ? -16.625 8.617 -27.844 1 97.56 296 THR B N 1
ATOM 6710 C CA . THR B 1 296 ? -16.141 9.594 -28.812 1 97.56 296 THR B CA 1
ATOM 6711 C C . THR B 1 296 ? -14.625 9.562 -28.922 1 97.56 296 THR B C 1
ATOM 6713 O O . THR B 1 296 ? -14.047 10.156 -29.828 1 97.56 296 THR B O 1
ATOM 6716 N N . ASP B 1 297 ? -13.938 8.875 -28.078 1 98.06 297 ASP B N 1
ATOM 6717 C CA . ASP B 1 297 ? -12.477 8.852 -28.016 1 98.06 297 ASP B CA 1
ATOM 6718 C C . ASP B 1 297 ? -11.961 7.43 -27.812 1 98.06 297 ASP B C 1
ATOM 6720 O O . ASP B 1 297 ? -12.008 6.906 -26.688 1 98.06 297 ASP B O 1
ATOM 6724 N N . ASP B 1 298 ? -11.336 6.871 -28.781 1 97.06 298 ASP B N 1
ATOM 6725 C CA . ASP B 1 298 ? -10.914 5.473 -28.781 1 97.06 298 ASP B CA 1
ATOM 6726 C C . ASP B 1 298 ? -9.656 5.277 -27.953 1 97.06 298 ASP B C 1
ATOM 6728 O O . ASP B 1 298 ? -9.242 4.145 -27.688 1 97.06 298 ASP B O 1
ATOM 6732 N N . ASP B 1 299 ? -9.148 6.352 -27.406 1 98.06 299 ASP B N 1
ATOM 6733 C CA . ASP B 1 299 ? -7.926 6.242 -26.625 1 98.06 299 ASP B CA 1
ATOM 6734 C C . ASP B 1 299 ? -8.242 6.09 -25.141 1 98.06 299 ASP B C 1
ATOM 6736 O O . ASP B 1 299 ? -7.355 5.793 -24.344 1 98.06 299 ASP B O 1
ATOM 6740 N N . VAL B 1 300 ? -9.5 6.234 -24.781 1 98.69 300 VAL B N 1
ATOM 6741 C CA . VAL B 1 300 ? -9.883 6.16 -23.375 1 98.69 300 VAL B CA 1
ATOM 6742 C C . VAL B 1 300 ? -10.117 4.703 -22.984 1 98.69 300 VAL B C 1
ATOM 6744 O O . VAL B 1 300 ? -10.906 4 -23.625 1 98.69 300 VAL B O 1
ATOM 6747 N N . PHE B 1 301 ? -9.375 4.23 -22.031 1 98.5 301 PHE B N 1
ATOM 6748 C CA . PHE B 1 301 ? -9.539 2.912 -21.422 1 98.5 301 PHE B CA 1
ATOM 6749 C C . PHE B 1 301 ? -10.031 3.025 -19.984 1 98.5 301 PHE B C 1
ATOM 6751 O O . PHE B 1 301 ? -9.609 3.922 -19.25 1 98.5 301 PHE B O 1
ATOM 6758 N N . ALA B 1 302 ? -10.883 2.168 -19.578 1 98.19 302 ALA B N 1
ATOM 6759 C CA . ALA B 1 302 ? -11.336 2.072 -18.188 1 98.19 302 ALA B CA 1
ATOM 6760 C C . ALA B 1 302 ? -11 0.705 -17.594 1 98.19 302 ALA B C 1
ATOM 6762 O O . ALA B 1 302 ? -11 -0.303 -18.312 1 98.19 302 ALA B O 1
ATOM 6763 N N . MET B 1 303 ? -10.68 0.656 -16.344 1 96.81 303 MET B N 1
ATOM 6764 C CA . MET B 1 303 ? -10.469 -0.638 -15.703 1 96.81 303 MET B CA 1
ATOM 6765 C C . MET B 1 303 ? -10.883 -0.588 -14.234 1 96.81 303 MET B C 1
ATOM 6767 O O . MET B 1 303 ? -10.961 0.49 -13.641 1 96.81 303 MET B O 1
ATOM 6771 N N . THR B 1 304 ? -11.258 -1.643 -13.688 1 96.12 304 THR B N 1
ATOM 6772 C CA . THR B 1 304 ? -11.672 -1.756 -12.297 1 96.12 304 THR B CA 1
ATOM 6773 C C . THR B 1 304 ? -11.164 -3.064 -11.688 1 96.12 304 THR B C 1
ATOM 6775 O O . THR B 1 304 ? -11.094 -4.086 -12.375 1 96.12 304 THR B O 1
ATOM 6778 N N . PRO B 1 305 ? -10.742 -2.984 -10.438 1 95.38 305 PRO B N 1
ATOM 6779 C CA . PRO B 1 305 ? -10.414 -4.23 -9.742 1 95.38 305 PRO B CA 1
ATOM 6780 C C . PRO B 1 305 ? -11.641 -4.883 -9.102 1 95.38 305 PRO B C 1
ATOM 6782 O O . PRO B 1 305 ? -11.875 -4.727 -7.902 1 95.38 305 PRO B O 1
ATOM 6785 N N . ALA B 1 306 ? -12.383 -5.605 -9.766 1 89.31 306 ALA B N 1
ATOM 6786 C CA . ALA B 1 306 ? -13.391 -6.59 -9.383 1 89.31 306 ALA B CA 1
ATOM 6787 C C . ALA B 1 306 ? -14.672 -5.902 -8.914 1 89.31 306 ALA B C 1
ATOM 6789 O O . ALA B 1 306 ? -15.617 -6.57 -8.484 1 89.31 306 ALA B O 1
ATOM 6790 N N . THR B 1 307 ? -14.812 -4.594 -8.961 1 86.38 307 THR B N 1
ATOM 6791 C CA . THR B 1 307 ? -16 -3.939 -8.438 1 86.38 307 THR B CA 1
ATOM 6792 C C . THR B 1 307 ? -16.641 -3.037 -9.492 1 86.38 307 THR B C 1
ATOM 6794 O O . THR B 1 307 ? -16.859 -1.851 -9.242 1 86.38 307 THR B O 1
ATOM 6797 N N . PRO B 1 308 ? -17 -3.609 -10.523 1 87.88 308 PRO B N 1
ATOM 6798 C CA . PRO B 1 308 ? -17.578 -2.76 -11.562 1 87.88 308 PRO B CA 1
ATOM 6799 C C . PRO B 1 308 ? -18.875 -2.076 -11.125 1 87.88 308 PRO B C 1
ATOM 6801 O O . PRO B 1 308 ? -19.141 -0.943 -11.531 1 87.88 308 PRO B O 1
ATOM 6804 N N . TYR B 1 309 ? -19.609 -2.656 -10.219 1 82.88 309 TYR B N 1
ATOM 6805 C CA . TYR B 1 309 ? -20.906 -2.117 -9.82 1 82.88 309 TYR B CA 1
ATOM 6806 C C . TYR B 1 309 ? -20.734 -0.947 -8.852 1 82.88 309 TYR B C 1
ATOM 6808 O O . TYR B 1 309 ? -21.516 0.015 -8.898 1 82.88 309 TYR B O 1
ATOM 6816 N N . ALA B 1 310 ? -19.719 -1.084 -8.031 1 83.5 310 ALA B N 1
ATOM 6817 C CA . ALA B 1 310 ? -19.453 0.014 -7.105 1 83.5 310 ALA B CA 1
ATOM 6818 C C . ALA B 1 310 ? -19.141 1.305 -7.859 1 83.5 310 ALA B C 1
ATOM 6820 O O . ALA B 1 310 ? -19.438 2.398 -7.375 1 83.5 310 ALA B O 1
ATOM 6821 N N . SER B 1 311 ? -18.641 1.166 -9.062 1 89.31 311 SER B N 1
ATOM 6822 C CA . SER B 1 311 ? -18.266 2.314 -9.875 1 89.31 311 SER B CA 1
ATOM 6823 C C . SER B 1 311 ? -19.266 2.543 -11.008 1 89.31 311 SER B C 1
ATOM 6825 O O . SER B 1 311 ? -19.031 3.375 -11.891 1 89.31 311 SER B O 1
ATOM 6827 N N . SER B 1 312 ? -20.328 1.757 -11.039 1 89.88 312 SER B N 1
ATOM 6828 C CA . SER B 1 312 ? -21.344 1.846 -12.086 1 89.88 312 SER B CA 1
ATOM 6829 C C . SER B 1 312 ? -20.734 1.654 -13.469 1 89.88 312 SER B C 1
ATOM 6831 O O . SER B 1 312 ? -21.078 2.359 -14.414 1 89.88 312 SER B O 1
ATOM 6833 N N . LEU B 1 313 ? -19.734 0.782 -13.555 1 92.88 313 LEU B N 1
ATOM 6834 C CA . LEU B 1 313 ? -19 0.589 -14.797 1 92.88 313 LEU B CA 1
ATOM 6835 C C . LEU B 1 313 ? -19.609 -0.538 -15.625 1 92.88 313 LEU B C 1
ATOM 6837 O O . LEU B 1 313 ? -19.109 -0.858 -16.703 1 92.88 313 LEU B O 1
ATOM 6841 N N . ASP B 1 314 ? -20.672 -1.154 -15.172 1 88.25 314 ASP B N 1
ATOM 6842 C CA . ASP B 1 314 ? -21.266 -2.334 -15.805 1 88.25 314 ASP B CA 1
ATOM 6843 C C . ASP B 1 314 ? -21.641 -2.051 -17.266 1 88.25 314 ASP B C 1
ATOM 6845 O O . ASP B 1 314 ? -21.391 -2.877 -18.141 1 88.25 314 ASP B O 1
ATOM 6849 N N . GLU B 1 315 ? -22.219 -0.867 -17.484 1 91.62 315 GLU B N 1
ATOM 6850 C CA . GLU B 1 315 ? -22.578 -0.518 -18.859 1 91.62 315 GLU B CA 1
ATOM 6851 C C . GLU B 1 315 ? -21.344 -0.343 -19.734 1 91.62 315 GLU B C 1
ATOM 6853 O O . GLU B 1 315 ? -21.344 -0.766 -20.891 1 91.62 315 GLU B O 1
ATOM 6858 N N . CYS B 1 316 ? -20.328 0.302 -19.219 1 95.56 316 CYS B N 1
ATOM 6859 C CA . CYS B 1 316 ? -19.094 0.481 -19.969 1 95.56 316 CYS B CA 1
ATOM 6860 C C . CYS B 1 316 ? -18.469 -0.864 -20.328 1 95.56 316 CYS B C 1
ATOM 6862 O O . CYS B 1 316 ? -17.969 -1.05 -21.438 1 95.56 316 CYS B O 1
ATOM 6864 N N . LEU B 1 317 ? -18.5 -1.784 -19.391 1 93.56 317 LEU B N 1
ATOM 6865 C CA . LEU B 1 317 ? -17.953 -3.113 -19.609 1 93.56 317 LEU B CA 1
ATOM 6866 C C . LEU B 1 317 ? -18.688 -3.822 -20.75 1 93.56 317 LEU B C 1
ATOM 6868 O O . LEU B 1 317 ? -18.078 -4.52 -21.562 1 93.56 317 LEU B O 1
ATOM 6872 N N . ALA B 1 318 ? -20 -3.637 -20.781 1 92.88 318 ALA B N 1
ATOM 6873 C CA . ALA B 1 318 ? -20.828 -4.277 -21.797 1 92.88 318 ALA B CA 1
ATOM 6874 C C . ALA B 1 318 ? -20.625 -3.627 -23.172 1 92.88 318 ALA B C 1
ATOM 6876 O O . ALA B 1 318 ? -20.547 -4.316 -24.188 1 92.88 318 ALA B O 1
ATOM 6877 N N . LEU B 1 319 ? -20.516 -2.291 -23.203 1 96.06 319 LEU B N 1
ATOM 6878 C CA . LEU B 1 319 ? -20.484 -1.528 -24.438 1 96.06 319 LEU B CA 1
ATOM 6879 C C . LEU B 1 319 ? -19.094 -1.537 -25.047 1 96.06 319 LEU B C 1
ATOM 6881 O O . LEU B 1 319 ? -18.953 -1.492 -26.266 1 96.06 319 LEU B O 1
ATOM 6885 N N . PHE B 1 320 ? -18.078 -1.541 -24.188 1 97 320 PHE B N 1
ATOM 6886 C CA . PHE B 1 320 ? -16.703 -1.425 -24.656 1 97 320 PHE B CA 1
ATOM 6887 C C . PHE B 1 320 ? -15.852 -2.557 -24.109 1 97 320 PHE B C 1
ATOM 6889 O O . PHE B 1 320 ? -14.859 -2.311 -23.422 1 97 320 PHE B O 1
ATOM 6896 N N . PRO B 1 321 ? -16.062 -3.789 -24.422 1 92.62 321 PRO B N 1
ATOM 6897 C CA . PRO B 1 321 ? -15.398 -4.945 -23.812 1 92.62 321 PRO B CA 1
ATOM 6898 C C . PRO B 1 321 ? -13.891 -4.961 -24.047 1 92.62 321 PRO B C 1
ATOM 6900 O O . PRO B 1 321 ? -13.148 -5.605 -23.312 1 92.62 321 PRO B O 1
ATOM 6903 N N . GLU B 1 322 ? -13.383 -4.242 -25.047 1 92.69 322 GLU B N 1
ATOM 6904 C CA . GLU B 1 322 ? -11.953 -4.242 -25.328 1 92.69 322 GLU B CA 1
ATOM 6905 C C . GLU B 1 322 ? -11.242 -3.094 -24.609 1 92.69 322 GLU B C 1
ATOM 6907 O O . GLU B 1 322 ? -10.016 -3.074 -24.531 1 92.69 322 GLU B O 1
ATOM 6912 N N . ARG B 1 323 ? -12.047 -2.15 -24.094 1 96.88 323 ARG B N 1
ATOM 6913 C CA . ARG B 1 323 ? -11.438 -0.949 -23.516 1 96.88 323 ARG B CA 1
ATOM 6914 C C . ARG B 1 323 ? -11.883 -0.738 -22.078 1 96.88 323 ARG B C 1
ATOM 6916 O O . ARG B 1 323 ? -11.289 0.051 -21.344 1 96.88 323 ARG B O 1
ATOM 6923 N N . ALA B 1 324 ? -12.992 -1.366 -21.688 1 96.12 324 ALA B N 1
ATOM 6924 C CA . ALA B 1 324 ? -13.406 -1.444 -20.281 1 96.12 324 ALA B CA 1
ATOM 6925 C C . ALA B 1 324 ? -13.078 -2.812 -19.688 1 96.12 324 ALA B C 1
ATOM 6927 O O . ALA B 1 324 ? -13.609 -3.832 -20.141 1 96.12 324 ALA B O 1
ATOM 6928 N N . LEU B 1 325 ? -12.18 -2.801 -18.703 1 94.44 325 LEU B N 1
ATOM 6929 C CA . LEU B 1 325 ? -11.547 -4.047 -18.312 1 94.44 325 LEU B CA 1
ATOM 6930 C C . LEU B 1 325 ? -11.727 -4.293 -16.812 1 94.44 325 LEU B C 1
ATOM 6932 O O . LEU B 1 325 ? -11.648 -3.361 -16.016 1 94.44 325 LEU B O 1
ATOM 6936 N N . ASP B 1 326 ? -12.086 -5.492 -16.438 1 93.94 326 ASP B N 1
ATOM 6937 C CA . ASP B 1 326 ? -12 -5.965 -15.062 1 93.94 326 ASP B CA 1
ATOM 6938 C C . ASP B 1 326 ? -10.727 -6.777 -14.836 1 93.94 326 ASP B C 1
ATOM 6940 O O . ASP B 1 326 ? -10.523 -7.816 -15.469 1 93.94 326 ASP B O 1
ATOM 6944 N N . VAL B 1 327 ? -9.891 -6.336 -13.906 1 95.06 327 VAL B N 1
ATOM 6945 C CA . VAL B 1 327 ? -8.594 -6.988 -13.734 1 95.06 327 VAL B CA 1
ATOM 6946 C C . VAL B 1 327 ? -8.648 -7.918 -12.523 1 95.06 327 VAL B C 1
ATOM 6948 O O . VAL B 1 327 ? -7.609 -8.367 -12.031 1 95.06 327 VAL B O 1
ATOM 6951 N N . GLY B 1 328 ? -9.883 -8.211 -11.977 1 93.12 328 GLY B N 1
ATOM 6952 C CA . GLY B 1 328 ? -10.008 -8.984 -10.75 1 93.12 328 GLY B CA 1
ATOM 6953 C C . GLY B 1 328 ? -9.625 -8.203 -9.508 1 93.12 328 GLY B C 1
ATOM 6954 O O . GLY B 1 328 ? -9.344 -7.004 -9.586 1 93.12 328 GLY B O 1
ATOM 6955 N N . MET B 1 329 ? -9.703 -8.828 -8.344 1 93.62 329 MET B N 1
ATOM 6956 C CA . MET B 1 329 ? -9.328 -8.172 -7.09 1 93.62 329 MET B CA 1
ATOM 6957 C C . MET B 1 329 ? -7.824 -7.922 -7.043 1 93.62 329 MET B C 1
ATOM 6959 O O . MET B 1 329 ? -7.113 -8.539 -6.246 1 93.62 329 MET B O 1
ATOM 6963 N N . ALA B 1 330 ? -7.383 -7.039 -7.922 1 96.69 330 ALA B N 1
ATOM 6964 C CA . ALA B 1 330 ? -5.961 -6.781 -8.148 1 96.69 330 ALA B CA 1
ATOM 6965 C C . ALA B 1 330 ? -5.699 -5.297 -8.383 1 96.69 330 ALA B C 1
ATOM 6967 O O . ALA B 1 330 ? -5.426 -4.879 -9.508 1 96.69 330 ALA B O 1
ATOM 6968 N N . GLU B 1 331 ? -5.668 -4.488 -7.312 1 97.81 331 GLU B N 1
ATOM 6969 C CA . GLU B 1 331 ? -5.527 -3.037 -7.395 1 97.81 331 GLU B CA 1
ATOM 6970 C C . GLU B 1 331 ? -4.141 -2.648 -7.902 1 97.81 331 GLU B C 1
ATOM 6972 O O . GLU B 1 331 ? -3.998 -1.67 -8.641 1 97.81 331 GLU B O 1
ATOM 6977 N N . GLN B 1 332 ? -3.041 -3.436 -7.5 1 98.44 332 GLN B N 1
ATOM 6978 C CA . GLN B 1 332 ? -1.7 -3.16 -8.008 1 98.44 332 GLN B CA 1
ATOM 6979 C C . GLN B 1 332 ? -1.642 -3.318 -9.523 1 98.44 332 GLN B C 1
ATOM 6981 O O . GLN B 1 332 ? -1.071 -2.475 -10.219 1 98.44 332 GLN B O 1
ATOM 6986 N N . GLN B 1 333 ? -2.305 -4.348 -10.008 1 98.12 333 GLN B N 1
ATOM 6987 C CA . GLN B 1 333 ? -2.379 -4.617 -11.438 1 98.12 333 GLN B CA 1
ATOM 6988 C C . GLN B 1 333 ? -3.123 -3.506 -12.172 1 98.12 333 GLN B C 1
ATOM 6990 O O . GLN B 1 333 ? -2.713 -3.088 -13.258 1 98.12 333 GLN B O 1
ATOM 6995 N N . ALA B 1 334 ? -4.195 -3.037 -11.609 1 98.38 334 ALA B N 1
ATOM 6996 C CA . ALA B 1 334 ? -4.984 -1.982 -12.242 1 98.38 334 ALA B CA 1
ATOM 6997 C C . ALA B 1 334 ? -4.141 -0.732 -12.477 1 98.38 334 ALA B C 1
ATOM 6999 O O . ALA B 1 334 ? -4.098 -0.203 -13.586 1 98.38 334 ALA B O 1
ATOM 7000 N N . VAL B 1 335 ? -3.432 -0.299 -11.461 1 98.81 335 VAL B N 1
ATOM 7001 C CA . VAL B 1 335 ? -2.631 0.914 -11.57 1 98.81 335 VAL B CA 1
ATOM 7002 C C . VAL B 1 335 ? -1.432 0.659 -12.484 1 98.81 335 VAL B C 1
ATOM 7004 O O . VAL B 1 335 ? -1.084 1.502 -13.312 1 98.81 335 VAL B O 1
ATOM 7007 N N . GLY B 1 336 ? -0.754 -0.495 -12.328 1 98.62 336 GLY B N 1
ATOM 7008 C CA . GLY B 1 336 ? 0.357 -0.835 -13.203 1 98.62 336 GLY B CA 1
ATOM 7009 C C . GLY B 1 336 ? -0.026 -0.869 -14.672 1 98.62 336 GLY B C 1
ATOM 7010 O O . GLY B 1 336 ? 0.68 -0.313 -15.516 1 98.62 336 GLY B O 1
ATOM 7011 N N . MET B 1 337 ? -1.146 -1.53 -14.969 1 98.44 337 MET B N 1
ATOM 7012 C CA . MET B 1 337 ? -1.633 -1.594 -16.344 1 98.44 337 MET B CA 1
ATOM 7013 C C . MET B 1 337 ? -1.937 -0.199 -16.875 1 98.44 337 MET B C 1
ATOM 7015 O O . MET B 1 337 ? -1.641 0.104 -18.031 1 98.44 337 MET B O 1
ATOM 7019 N N . ALA B 1 338 ? -2.555 0.631 -16.031 1 98.88 338 ALA B N 1
ATOM 7020 C CA . ALA B 1 338 ? -2.836 2.012 -16.422 1 98.88 338 ALA B CA 1
ATOM 7021 C C . ALA B 1 338 ? -1.554 2.748 -16.797 1 98.88 338 ALA B C 1
ATOM 7023 O O . ALA B 1 338 ? -1.534 3.518 -17.766 1 98.88 338 ALA B O 1
ATOM 7024 N N . CYS B 1 339 ? -0.464 2.525 -16.047 1 98.75 339 CYS B N 1
ATOM 7025 C CA . CYS B 1 339 ? 0.82 3.137 -16.375 1 98.75 339 CYS B CA 1
ATOM 7026 C C . CYS B 1 339 ? 1.308 2.68 -17.734 1 98.75 339 CYS B C 1
ATOM 7028 O O . CYS B 1 339 ? 1.77 3.494 -18.531 1 98.75 339 CYS B O 1
ATOM 7030 N N . GLY B 1 340 ? 1.194 1.353 -18.016 1 98.62 340 GLY B N 1
ATOM 7031 C CA . GLY B 1 340 ? 1.579 0.835 -19.312 1 98.62 340 GLY B CA 1
ATOM 7032 C C . GLY B 1 340 ? 0.781 1.438 -20.453 1 98.62 340 GLY B C 1
ATOM 7033 O O . GLY B 1 340 ? 1.342 1.782 -21.5 1 98.62 340 GLY B O 1
ATOM 7034 N N . LEU B 1 341 ? -0.54 1.58 -20.266 1 98.69 341 LEU B N 1
ATOM 7035 C CA . LEU B 1 341 ? -1.411 2.189 -21.266 1 98.69 341 LEU B CA 1
ATOM 7036 C C . LEU B 1 341 ? -1.016 3.641 -21.531 1 98.69 341 LEU B C 1
ATOM 7038 O O . LEU B 1 341 ? -0.935 4.074 -22.672 1 98.69 341 LEU B O 1
ATOM 7042 N N . ALA B 1 342 ? -0.773 4.359 -20.422 1 98.75 342 ALA B N 1
ATOM 7043 C CA . ALA B 1 342 ? -0.364 5.754 -20.547 1 98.75 342 ALA B CA 1
ATOM 7044 C C . ALA B 1 342 ? 0.947 5.875 -21.328 1 98.75 342 ALA B C 1
ATOM 7046 O O . ALA B 1 342 ? 1.082 6.73 -22.203 1 98.75 342 ALA B O 1
ATOM 7047 N N . LEU B 1 343 ? 1.904 5.039 -21.016 1 98.19 343 LEU B N 1
ATOM 7048 C CA . LEU B 1 343 ? 3.193 5.031 -21.703 1 98.19 343 LEU B CA 1
ATOM 7049 C C . LEU B 1 343 ? 3.021 4.711 -23.188 1 98.19 343 LEU B C 1
ATOM 7051 O O . LEU B 1 343 ? 3.787 5.195 -24.031 1 98.19 343 LEU B O 1
ATOM 7055 N N . GLY B 1 344 ? 2.016 3.906 -23.484 1 97.81 344 GLY B N 1
ATOM 7056 C CA . GLY B 1 344 ? 1.711 3.561 -24.875 1 97.81 344 GLY B CA 1
ATOM 7057 C C . GLY B 1 344 ? 0.878 4.613 -25.578 1 97.81 344 GLY B C 1
ATOM 7058 O O . GLY B 1 344 ? 0.463 4.418 -26.719 1 97.81 344 GLY B O 1
ATOM 7059 N N . GLY B 1 345 ? 0.517 5.691 -24.906 1 97.5 345 GLY B N 1
ATOM 7060 C CA . GLY B 1 345 ? -0.146 6.816 -25.531 1 97.5 345 GLY B CA 1
ATOM 7061 C C . GLY B 1 345 ? -1.652 6.801 -25.359 1 97.5 345 GLY B C 1
ATOM 7062 O O . GLY B 1 345 ? -2.373 7.504 -26.078 1 97.5 345 GLY B O 1
ATOM 7063 N N . LYS B 1 346 ? -2.143 5.969 -24.438 1 98.44 346 LYS B N 1
ATOM 7064 C CA . LYS B 1 346 ? -3.58 5.891 -24.188 1 98.44 346 LYS B CA 1
ATOM 7065 C C . LYS B 1 346 ? -3.979 6.719 -22.969 1 98.44 346 LYS B C 1
ATOM 7067 O O . LYS B 1 346 ? -3.123 7.32 -22.312 1 98.44 346 LYS B O 1
ATOM 7072 N N . LYS B 1 347 ? -5.27 6.871 -22.75 1 98.81 347 LYS B N 1
ATOM 7073 C CA . LYS B 1 347 ? -5.824 7.652 -21.656 1 98.81 347 LYS B CA 1
ATOM 7074 C C . LYS B 1 347 ? -6.543 6.754 -20.641 1 98.81 347 LYS B C 1
ATOM 7076 O O . LYS B 1 347 ? -7.77 6.648 -20.672 1 98.81 347 LYS B O 1
ATOM 7081 N N . PRO B 1 348 ? -5.797 6.164 -19.719 1 98.81 348 PRO B N 1
ATOM 7082 C CA . PRO B 1 348 ? -6.391 5.188 -18.797 1 98.81 348 PRO B CA 1
ATOM 7083 C C . PRO B 1 348 ? -7.129 5.84 -17.641 1 98.81 348 PRO B C 1
ATOM 7085 O O . PRO B 1 348 ? -6.676 6.859 -17.109 1 98.81 348 PRO B O 1
ATOM 7088 N N . VAL B 1 349 ? -8.258 5.262 -17.25 1 98.88 349 VAL B N 1
ATOM 7089 C CA . VAL B 1 349 ? -9.039 5.602 -16.062 1 98.88 349 VAL B CA 1
ATOM 7090 C C . VAL B 1 349 ? -9.203 4.367 -15.188 1 98.88 349 VAL B C 1
ATOM 7092 O O . VAL B 1 349 ? -9.766 3.355 -15.617 1 98.88 349 VAL B O 1
ATOM 7095 N N . VAL B 1 350 ? -8.68 4.43 -14.016 1 98.69 350 VAL B N 1
ATOM 7096 C CA . VAL B 1 350 ? -8.867 3.367 -13.039 1 98.69 350 VAL B CA 1
ATOM 7097 C C . VAL B 1 350 ? -10.016 3.729 -12.094 1 98.69 350 VAL B C 1
ATOM 7099 O O . VAL B 1 350 ? -9.984 4.781 -11.453 1 98.69 350 VAL B O 1
ATOM 7102 N N . CYS B 1 351 ? -11.016 2.885 -11.977 1 97.81 351 CYS B N 1
ATOM 7103 C CA . CYS B 1 351 ? -12.156 3.094 -11.094 1 97.81 351 CYS B CA 1
ATOM 7104 C C . CYS B 1 351 ? -12.109 2.141 -9.906 1 97.81 351 CYS B C 1
ATOM 7106 O O . CYS B 1 351 ? -12.281 0.931 -10.07 1 97.81 351 CYS B O 1
ATOM 7108 N N . MET B 1 352 ? -11.914 2.67 -8.727 1 95.94 352 MET B N 1
ATOM 7109 C CA . MET B 1 352 ? -11.836 1.772 -7.582 1 95.94 352 MET B CA 1
ATOM 7110 C C . MET B 1 352 ? -12.219 2.498 -6.297 1 95.94 352 MET B C 1
ATOM 7112 O O . MET B 1 352 ? -12.188 3.727 -6.238 1 95.94 352 MET B O 1
ATOM 7116 N N . GLN B 1 353 ? -12.695 1.751 -5.293 1 95.44 353 GLN B N 1
ATOM 7117 C CA . GLN B 1 353 ? -12.961 2.314 -3.975 1 95.44 353 GLN B CA 1
ATOM 7118 C C . GLN B 1 353 ? -11.688 2.867 -3.342 1 95.44 353 GLN B C 1
ATOM 7120 O O . GLN B 1 353 ? -10.625 2.246 -3.432 1 95.44 353 GLN B O 1
ATOM 7125 N N . THR B 1 354 ? -11.812 4.012 -2.717 1 96.44 354 THR B N 1
ATOM 7126 C CA . THR B 1 354 ? -10.625 4.68 -2.207 1 96.44 354 THR B CA 1
ATOM 7127 C C . THR B 1 354 ? -9.953 3.842 -1.125 1 96.44 354 THR B C 1
ATOM 7129 O O . THR B 1 354 ? -8.727 3.84 -1.006 1 96.44 354 THR B O 1
ATOM 7132 N N . THR B 1 355 ? -10.734 3.109 -0.34 1 95.88 355 THR B N 1
ATOM 7133 C CA . THR B 1 355 ? -10.156 2.258 0.693 1 95.88 355 THR B CA 1
ATOM 7134 C C . THR B 1 355 ? -9.297 1.163 0.071 1 95.88 355 THR B C 1
ATOM 7136 O O . THR B 1 355 ? -8.242 0.806 0.614 1 95.88 355 THR B O 1
ATOM 7139 N N . PHE B 1 356 ? -9.711 0.582 -1.067 1 95.88 356 PHE B N 1
ATOM 7140 C CA . PHE B 1 356 ? -8.961 -0.494 -1.702 1 95.88 356 PHE B CA 1
ATOM 7141 C C . PHE B 1 356 ? -7.789 0.063 -2.504 1 95.88 356 PHE B C 1
ATOM 7143 O O . PHE B 1 356 ? -6.84 -0.661 -2.812 1 95.88 356 PHE B O 1
ATOM 7150 N N . MET B 1 357 ? -7.875 1.374 -2.838 1 97.69 357 MET B N 1
ATOM 7151 C CA . MET B 1 357 ? -6.762 2.051 -3.49 1 97.69 357 MET B CA 1
ATOM 7152 C C . MET B 1 357 ? -5.5 1.973 -2.635 1 97.69 357 MET B C 1
ATOM 7154 O O . MET B 1 357 ? -4.387 2.012 -3.156 1 97.69 357 MET B O 1
ATOM 7158 N N . GLN B 1 358 ? -5.703 1.756 -1.269 1 97.56 358 GLN B N 1
ATOM 7159 C CA . GLN B 1 358 ? -4.598 1.606 -0.328 1 97.56 358 GLN B CA 1
ATOM 7160 C C . GLN B 1 358 ? -3.691 0.441 -0.722 1 97.56 358 GLN B C 1
ATOM 7162 O O . GLN B 1 358 ? -2.484 0.475 -0.476 1 97.56 358 GLN B O 1
ATOM 7167 N N . ARG B 1 359 ? -4.25 -0.543 -1.408 1 97.62 359 ARG B N 1
ATOM 7168 C CA . ARG B 1 359 ? -3.5 -1.72 -1.838 1 97.62 359 ARG B CA 1
ATOM 7169 C C . ARG B 1 359 ? -2.559 -1.379 -2.988 1 97.62 359 ARG B C 1
ATOM 7171 O O . ARG B 1 359 ? -1.642 -2.145 -3.295 1 97.62 359 ARG B O 1
ATOM 7178 N N . ALA B 1 360 ? -2.785 -0.222 -3.615 1 98.25 360 ALA B N 1
ATOM 7179 C CA . ALA B 1 360 ? -1.949 0.231 -4.723 1 98.25 360 ALA B CA 1
ATOM 7180 C C . ALA B 1 360 ? -1.135 1.46 -4.328 1 98.25 360 ALA B C 1
ATOM 7182 O O . ALA B 1 360 ? -0.74 2.252 -5.188 1 98.25 360 ALA B O 1
ATOM 7183 N N . TYR B 1 361 ? -0.858 1.677 -3.039 1 98.31 361 TYR B N 1
ATOM 7184 C CA . TYR B 1 361 ? -0.107 2.824 -2.543 1 98.31 361 TYR B CA 1
ATOM 7185 C C . TYR B 1 361 ? 1.219 2.967 -3.281 1 98.31 361 TYR B C 1
ATOM 7187 O O . TYR B 1 361 ? 1.524 4.035 -3.82 1 98.31 361 TYR B O 1
ATOM 7195 N N . ASP B 1 362 ? 2.004 1.896 -3.312 1 97.44 362 ASP B N 1
ATOM 7196 C CA . ASP B 1 362 ? 3.352 1.903 -3.873 1 97.44 362 ASP B CA 1
ATOM 7197 C C . ASP B 1 362 ? 3.32 2.176 -5.375 1 97.44 362 ASP B C 1
ATOM 7199 O O . ASP B 1 362 ? 4.18 2.889 -5.898 1 97.44 362 ASP B O 1
ATOM 7203 N N . GLN B 1 363 ? 2.346 1.663 -6.121 1 97.88 363 GLN B N 1
ATOM 7204 C CA . GLN B 1 363 ? 2.209 1.833 -7.562 1 97.88 363 GLN B CA 1
ATOM 7205 C C . GLN B 1 363 ? 1.802 3.262 -7.914 1 97.88 363 GLN B C 1
ATOM 7207 O O . GLN B 1 363 ? 2.254 3.814 -8.922 1 97.88 363 GLN B O 1
ATOM 7212 N N . LEU B 1 364 ? 0.988 3.836 -7.043 1 98.62 364 LEU B N 1
ATOM 7213 C CA . LEU B 1 364 ? 0.584 5.219 -7.281 1 98.62 364 LEU B CA 1
ATOM 7214 C C . LEU B 1 364 ? 1.78 6.16 -7.176 1 98.62 364 LEU B C 1
ATOM 7216 O O . LEU B 1 364 ? 1.983 7.008 -8.047 1 98.62 364 LEU B O 1
ATOM 7220 N N . ILE B 1 365 ? 2.611 5.965 -6.164 1 98.12 365 ILE B N 1
ATOM 7221 C CA . ILE B 1 365 ? 3.689 6.922 -5.934 1 98.12 365 ILE B CA 1
ATOM 7222 C C . ILE B 1 365 ? 4.891 6.562 -6.809 1 98.12 365 ILE B C 1
ATOM 7224 O O . ILE B 1 365 ? 5.434 7.422 -7.508 1 98.12 365 ILE B O 1
ATOM 7228 N N . HIS B 1 366 ? 5.285 5.301 -6.926 1 96.75 366 HIS B N 1
ATOM 7229 C CA . HIS B 1 366 ? 6.586 4.953 -7.48 1 96.75 366 HIS B CA 1
ATOM 7230 C C . HIS B 1 366 ? 6.465 4.512 -8.938 1 96.75 366 HIS B C 1
ATOM 7232 O O . HIS B 1 366 ? 7.477 4.336 -9.617 1 96.75 366 HIS B O 1
ATOM 7238 N N . ASP B 1 367 ? 5.215 4.348 -9.445 1 97.38 367 ASP B N 1
ATOM 7239 C CA . ASP B 1 367 ? 5.031 4.109 -10.875 1 97.38 367 ASP B CA 1
ATOM 7240 C C . ASP B 1 367 ? 4.359 5.305 -11.547 1 97.38 367 ASP B C 1
ATOM 7242 O O . ASP B 1 367 ? 4.961 5.961 -12.398 1 97.38 367 ASP B O 1
ATOM 7246 N N . ALA B 1 368 ? 3.209 5.672 -11.078 1 98.5 368 ALA B N 1
ATOM 7247 C CA . ALA B 1 368 ? 2.439 6.719 -11.75 1 98.5 368 ALA B CA 1
ATOM 7248 C C . ALA B 1 368 ? 3.041 8.094 -11.484 1 98.5 368 ALA B C 1
ATOM 7250 O O . ALA B 1 368 ? 3.336 8.836 -12.422 1 98.5 368 ALA B O 1
ATOM 7251 N N . CYS B 1 369 ? 3.244 8.43 -10.219 1 98.44 369 CYS B N 1
ATOM 7252 C CA . CYS B 1 369 ? 3.732 9.766 -9.875 1 98.44 369 CYS B CA 1
ATOM 7253 C C . CYS B 1 369 ? 5.191 9.93 -10.289 1 98.44 369 CYS B C 1
ATOM 7255 O O . CYS B 1 369 ? 5.562 10.961 -10.852 1 98.44 369 CYS B O 1
ATOM 7257 N N . TYR B 1 370 ? 5.984 8.922 -9.961 1 97 370 TYR B N 1
ATOM 7258 C CA . TYR B 1 370 ? 7.414 9.031 -10.227 1 97 370 TYR B CA 1
ATOM 7259 C C . TYR B 1 370 ? 7.68 9.234 -11.711 1 97 370 TYR B C 1
ATOM 7261 O O . TYR B 1 370 ? 8.523 10.055 -12.094 1 97 370 TYR B O 1
ATOM 7269 N N . MET B 1 371 ? 6.941 8.539 -12.609 1 97.44 371 MET B N 1
ATOM 7270 C CA . MET B 1 371 ? 7.117 8.68 -14.047 1 97.44 371 MET B CA 1
ATOM 7271 C C . MET B 1 371 ? 6.23 9.797 -14.594 1 97.44 371 MET B C 1
ATOM 7273 O O . MET B 1 371 ? 6.195 10.031 -15.805 1 97.44 371 MET B O 1
ATOM 7277 N N . ASP B 1 372 ? 5.449 10.469 -13.75 1 98.19 372 ASP B N 1
ATOM 7278 C CA . ASP B 1 372 ? 4.594 11.602 -14.086 1 98.19 372 ASP B CA 1
ATOM 7279 C C . ASP B 1 372 ? 3.654 11.25 -15.242 1 98.19 372 ASP B C 1
ATOM 7281 O O . ASP B 1 372 ? 3.613 11.961 -16.25 1 98.19 372 ASP B O 1
ATOM 7285 N N . LEU B 1 373 ? 2.932 10.133 -15.109 1 98.69 373 LEU B N 1
ATOM 7286 C CA . LEU B 1 373 ? 2.105 9.602 -16.188 1 98.69 373 LEU B CA 1
ATOM 7287 C C . LEU B 1 373 ? 0.669 10.102 -16.078 1 98.69 373 LEU B C 1
ATOM 7289 O O . LEU B 1 373 ? 0.162 10.281 -14.961 1 98.69 373 LEU B O 1
ATOM 7293 N N . PRO B 1 374 ? -0.016 10.305 -17.172 1 98.75 374 PRO B N 1
ATOM 7294 C CA . PRO B 1 374 ? -1.402 10.781 -17.172 1 98.75 374 PRO B CA 1
ATOM 7295 C C . PRO B 1 374 ? -2.402 9.672 -16.844 1 98.75 374 PRO B C 1
ATOM 7297 O O . PRO B 1 374 ? -3.307 9.398 -17.625 1 98.75 374 PRO B O 1
ATOM 7300 N N . VAL B 1 375 ? -2.34 9.148 -15.672 1 98.81 375 VAL B N 1
ATOM 7301 C CA . VAL B 1 375 ? -3.27 8.172 -15.125 1 98.81 375 VAL B CA 1
ATOM 7302 C C . VAL B 1 375 ? -4.355 8.875 -14.312 1 98.81 375 VAL B C 1
ATOM 7304 O O . VAL B 1 375 ? -4.051 9.703 -13.445 1 98.81 375 VAL B O 1
ATOM 7307 N N . THR B 1 376 ? -5.605 8.633 -14.633 1 98.94 376 THR B N 1
ATOM 7308 C CA . THR B 1 376 ? -6.73 9.164 -13.883 1 98.94 376 THR B CA 1
ATOM 7309 C C . THR B 1 376 ? -7.363 8.086 -13.008 1 98.94 376 THR B C 1
ATOM 7311 O O . THR B 1 376 ? -7.633 6.98 -13.484 1 98.94 376 THR B O 1
ATOM 7314 N N . VAL B 1 377 ? -7.555 8.375 -11.773 1 98.88 377 VAL B N 1
ATOM 7315 C CA . VAL B 1 377 ? -8.234 7.449 -10.875 1 98.88 377 VAL B CA 1
ATOM 7316 C C . VAL B 1 377 ? -9.555 8.055 -10.406 1 98.88 377 VAL B C 1
ATOM 7318 O O . VAL B 1 377 ? -9.586 9.172 -9.898 1 98.88 377 VAL B O 1
ATOM 7321 N N . PHE B 1 378 ? -10.656 7.348 -10.68 1 98.5 378 PHE B N 1
ATOM 7322 C CA . PHE B 1 378 ? -11.922 7.625 -10.008 1 98.5 378 PHE B CA 1
ATOM 7323 C C . PHE B 1 378 ? -11.961 6.977 -8.633 1 98.5 378 PHE B C 1
ATOM 7325 O O . PHE B 1 378 ? -12.102 5.758 -8.516 1 98.5 378 PHE B O 1
ATOM 7332 N N . GLY B 1 379 ? -11.727 7.828 -7.59 1 97.94 379 GLY B N 1
ATOM 7333 C CA . GLY B 1 379 ? -11.805 7.344 -6.223 1 97.94 379 GLY B CA 1
ATOM 7334 C C . GLY B 1 379 ? -13.219 7.309 -5.68 1 97.94 379 GLY B C 1
ATOM 7335 O O . GLY B 1 379 ? -13.68 8.273 -5.074 1 97.94 379 GLY B O 1
ATOM 7336 N N . VAL B 1 380 ? -13.789 6.125 -5.684 1 94.69 380 VAL B N 1
ATOM 7337 C CA . VAL B 1 380 ? -15.188 5.945 -5.332 1 94.69 380 VAL B CA 1
ATOM 7338 C C . VAL B 1 380 ? -15.32 5.715 -3.828 1 94.69 380 VAL B C 1
ATOM 7340 O O . VAL B 1 380 ? -14.406 5.188 -3.193 1 94.69 380 VAL B O 1
ATOM 7343 N N . ARG B 1 381 ? -16.391 6.18 -3.23 1 94.44 381 ARG B N 1
ATOM 7344 C CA . ARG B 1 381 ? -16.75 5.973 -1.828 1 94.44 381 ARG B CA 1
ATOM 7345 C C . ARG B 1 381 ? -15.75 6.664 -0.908 1 94.44 381 ARG B C 1
ATOM 7347 O O . ARG B 1 381 ? -15.281 6.074 0.067 1 94.44 381 ARG B O 1
ATOM 7354 N N . ALA B 1 382 ? -15.344 7.844 -1.354 1 96.94 382 ALA B N 1
ATOM 7355 C CA . ALA B 1 382 ? -14.562 8.688 -0.448 1 96.94 382 ALA B CA 1
ATOM 7356 C C . ALA B 1 382 ? -15.414 9.148 0.732 1 96.94 382 ALA B C 1
ATOM 7358 O O . ALA B 1 382 ? -16.578 9.531 0.56 1 96.94 382 ALA B O 1
ATOM 7359 N N . GLY B 1 383 ? -14.883 9.094 1.929 1 96.94 383 GLY B N 1
ATOM 7360 C CA . GLY B 1 383 ? -15.641 9.367 3.137 1 96.94 383 GLY B CA 1
ATOM 7361 C C . GLY B 1 383 ? -16.25 8.125 3.752 1 96.94 383 GLY B C 1
ATOM 7362 O O . GLY B 1 383 ? -15.68 7.035 3.658 1 96.94 383 GLY B O 1
ATOM 7363 N N . PHE B 1 384 ? -17.344 8.266 4.449 1 96 384 PHE B N 1
ATOM 7364 C CA . PHE B 1 384 ? -18.016 7.145 5.109 1 96 384 PHE B CA 1
ATOM 7365 C C . PHE B 1 384 ? -18.703 6.246 4.086 1 96 384 PHE B C 1
ATOM 7367 O O . PHE B 1 384 ? -19.359 6.734 3.166 1 96 384 PHE B O 1
ATOM 7374 N N . ALA B 1 385 ? -18.484 4.98 4.238 1 91 385 ALA B N 1
ATOM 7375 C CA . ALA B 1 385 ? -19 3.994 3.289 1 91 385 ALA B CA 1
ATOM 7376 C C . ALA B 1 385 ? -20.188 3.227 3.881 1 91 385 ALA B C 1
ATOM 7378 O O . ALA B 1 385 ? -20.453 2.088 3.49 1 91 385 ALA B O 1
ATOM 7379 N N . GLY B 1 386 ? -20.797 3.736 4.898 1 87.44 386 GLY B N 1
ATOM 7380 C CA . GLY B 1 386 ? -22.016 3.146 5.441 1 87.44 386 GLY B CA 1
ATOM 7381 C C . GLY B 1 386 ? -21.75 1.928 6.309 1 87.44 386 GLY B C 1
ATOM 7382 O O . GLY B 1 386 ? -20.859 1.942 7.152 1 87.44 386 GLY B O 1
ATOM 7383 N N . TYR B 1 387 ? -22.5 0.904 6.102 1 83.81 387 TYR B N 1
ATOM 7384 C CA . TYR B 1 387 ? -22.531 -0.241 7.008 1 83.81 387 TYR B CA 1
ATOM 7385 C C . TYR B 1 387 ? -21.453 -1.256 6.629 1 83.81 387 TYR B C 1
ATOM 7387 O O . TYR B 1 387 ? -21.266 -2.262 7.316 1 83.81 387 TYR B O 1
ATOM 7395 N N . ASP B 1 388 ? -20.688 -0.97 5.59 1 83.06 388 ASP B N 1
ATOM 7396 C CA . ASP B 1 388 ? -19.547 -1.827 5.297 1 83.06 388 ASP B CA 1
ATOM 7397 C C . ASP B 1 388 ? -18.469 -1.691 6.367 1 83.06 388 ASP B C 1
ATOM 7399 O O . ASP B 1 388 ? -17.672 -2.617 6.59 1 83.06 388 ASP B O 1
ATOM 7403 N N . GLY B 1 389 ? -18.438 -0.49 6.984 1 85.12 389 GLY B N 1
ATOM 7404 C CA . GLY B 1 389 ? -17.734 -0.376 8.242 1 85.12 389 GLY B CA 1
ATOM 7405 C C . GLY B 1 389 ? -16.312 0.136 8.086 1 85.12 389 GLY B C 1
ATOM 7406 O O . GLY B 1 389 ? -15.984 0.784 7.086 1 85.12 389 GLY B O 1
ATOM 7407 N N . ALA B 1 390 ? -15.484 -0.107 9.109 1 88.38 390 ALA B N 1
ATOM 7408 C CA . ALA B 1 390 ? -14.211 0.562 9.367 1 88.38 390 ALA B CA 1
ATOM 7409 C C . ALA B 1 390 ? -13.188 0.215 8.289 1 88.38 390 ALA B C 1
ATOM 7411 O O . ALA B 1 390 ? -12.336 1.04 7.945 1 88.38 390 ALA B O 1
ATOM 7412 N N . THR B 1 391 ? -13.289 -0.936 7.727 1 91 391 THR B N 1
ATOM 7413 C CA . THR B 1 391 ? -12.305 -1.348 6.734 1 91 391 THR B CA 1
ATOM 7414 C C . THR B 1 391 ? -12.719 -0.886 5.34 1 91 391 THR B C 1
ATOM 7416 O O . THR B 1 391 ? -12 -1.117 4.363 1 91 391 THR B O 1
ATOM 7419 N N . HIS B 1 392 ? -13.883 -0.21 5.207 1 93.56 392 HIS B N 1
ATOM 7420 C CA . HIS B 1 392 ? -14.367 0.22 3.9 1 93.56 392 HIS B CA 1
ATOM 7421 C C . HIS B 1 392 ? -14.477 1.739 3.826 1 93.56 392 HIS B C 1
ATOM 7423 O O . HIS B 1 392 ? -14.641 2.303 2.742 1 93.56 392 HIS B O 1
ATOM 7429 N N . HIS B 1 393 ? -14.398 2.414 5.004 1 96.31 393 HIS B N 1
ATOM 7430 C CA . HIS B 1 393 ? -14.438 3.871 4.965 1 96.31 393 HIS B CA 1
ATOM 7431 C C . HIS B 1 393 ? -13.25 4.43 4.191 1 96.31 393 HIS B C 1
ATOM 7433 O O . HIS B 1 393 ? -12.109 4.012 4.41 1 96.31 393 HIS B O 1
ATOM 7439 N N . GLY B 1 394 ? -13.57 5.293 3.248 1 96.88 394 GLY B N 1
ATOM 7440 C CA . GLY B 1 394 ? -12.539 5.969 2.484 1 96.88 394 GLY B CA 1
ATOM 7441 C C . GLY B 1 394 ? -12.086 7.27 3.123 1 96.88 394 GLY B C 1
ATOM 7442 O O . GLY B 1 394 ? -12.203 8.336 2.521 1 96.88 394 GLY B O 1
ATOM 7443 N N . ILE B 1 395 ? -11.5 7.223 4.344 1 97.94 395 ILE B N 1
ATOM 7444 C CA . ILE B 1 395 ? -11.242 8.438 5.105 1 97.94 395 ILE B CA 1
ATOM 7445 C C . ILE B 1 395 ? -9.734 8.625 5.277 1 97.94 395 ILE B C 1
ATOM 7447 O O . ILE B 1 395 ? -9.289 9.594 5.902 1 97.94 395 ILE B O 1
ATOM 7451 N N . TYR B 1 396 ? -8.883 7.738 4.672 1 98.06 396 TYR B N 1
ATOM 7452 C CA . TYR B 1 396 ? -7.438 7.832 4.84 1 98.06 396 TYR B CA 1
ATOM 7453 C C . TYR B 1 396 ? -6.762 8.242 3.539 1 98.06 396 TYR B C 1
ATOM 7455 O O . TYR B 1 396 ? -5.535 8.359 3.48 1 98.06 396 TYR B O 1
ATOM 7463 N N . ASP B 1 397 ? -7.523 8.555 2.469 1 97.88 397 ASP B N 1
ATOM 7464 C CA . ASP B 1 397 ? -7.008 8.797 1.125 1 97.88 397 ASP B CA 1
ATOM 7465 C C . ASP B 1 397 ? -6.289 10.141 1.047 1 97.88 397 ASP B C 1
ATOM 7467 O O . ASP B 1 397 ? -5.203 10.242 0.471 1 97.88 397 ASP B O 1
ATOM 7471 N N . ILE B 1 398 ? -6.785 11.172 1.689 1 98.5 398 ILE B N 1
ATOM 7472 C CA . ILE B 1 398 ? -6.273 12.531 1.536 1 98.5 398 ILE B CA 1
ATOM 7473 C C . ILE B 1 398 ? -4.879 12.625 2.154 1 98.5 398 ILE B C 1
ATOM 7475 O O . ILE B 1 398 ? -3.939 13.094 1.509 1 98.5 398 ILE B O 1
ATOM 7479 N N . PRO B 1 399 ? -4.641 12.062 3.369 1 98 399 PRO B N 1
ATOM 7480 C CA . PRO B 1 399 ? -3.328 12.203 4.004 1 98 399 PRO B CA 1
ATOM 7481 C C . PRO B 1 399 ? -2.195 11.625 3.156 1 98 399 PRO B C 1
ATOM 7483 O O . PRO B 1 399 ? -1.156 12.273 2.988 1 98 399 PRO B O 1
ATOM 7486 N N . TYR B 1 400 ? -2.391 10.406 2.559 1 97.94 400 TYR B N 1
ATOM 7487 C CA . TYR B 1 400 ? -1.235 9.852 1.861 1 97.94 400 TYR B CA 1
ATOM 7488 C C . TYR B 1 400 ? -1.145 10.398 0.44 1 97.94 400 TYR B C 1
ATOM 7490 O O . TYR B 1 400 ? -0.047 10.625 -0.075 1 97.94 400 TYR B O 1
ATOM 7498 N N . LEU B 1 401 ? -2.246 10.766 -0.23 1 98.69 401 LEU B N 1
ATOM 7499 C CA . LEU B 1 401 ? -2.201 11.234 -1.61 1 98.69 401 LEU B CA 1
ATOM 7500 C C . LEU B 1 401 ? -1.571 12.617 -1.694 1 98.69 401 LEU B C 1
ATOM 7502 O O . LEU B 1 401 ? -0.855 12.922 -2.652 1 98.69 401 LEU B O 1
ATOM 7506 N N . ARG B 1 402 ? -1.819 13.445 -0.736 1 98.25 402 ARG B N 1
ATOM 7507 C CA . ARG B 1 402 ? -1.286 14.805 -0.81 1 98.25 402 ARG B CA 1
ATOM 7508 C C . ARG B 1 402 ? 0.22 14.812 -0.567 1 98.25 402 ARG B C 1
ATOM 7510 O O . ARG B 1 402 ? 0.891 15.812 -0.836 1 98.25 402 ARG B O 1
ATOM 7517 N N . SER B 1 403 ? 0.795 13.695 -0.026 1 98.38 403 SER B N 1
ATOM 7518 C CA . SER B 1 403 ? 2.232 13.617 0.213 1 98.38 403 SER B CA 1
ATOM 7519 C C . SER B 1 403 ? 2.982 13.219 -1.052 1 98.38 403 SER B C 1
ATOM 7521 O O . SER B 1 403 ? 4.207 13.32 -1.113 1 98.38 403 SER B O 1
ATOM 7523 N N . PHE B 1 404 ? 2.312 12.805 -2.133 1 98.5 404 PHE B N 1
ATOM 7524 C CA . PHE B 1 404 ? 2.945 12.297 -3.344 1 98.5 404 PHE B CA 1
ATOM 7525 C C . PHE B 1 404 ? 3.322 13.438 -4.281 1 98.5 404 PHE B C 1
ATOM 7527 O O . PHE B 1 404 ? 2.455 14.188 -4.73 1 98.5 404 PHE B O 1
ATOM 7534 N N . PRO B 1 405 ? 4.59 13.555 -4.703 1 98.25 405 PRO B N 1
ATOM 7535 C CA . PRO B 1 405 ? 4.93 14.516 -5.75 1 98.25 405 PRO B CA 1
ATOM 7536 C C . PRO B 1 405 ? 4.199 14.242 -7.062 1 98.25 405 PRO B C 1
ATOM 7538 O O . PRO B 1 405 ? 3.938 13.086 -7.398 1 98.25 405 PRO B O 1
ATOM 7541 N N . ASN B 1 406 ? 3.826 15.297 -7.781 1 98.31 406 ASN B N 1
ATOM 7542 C CA . ASN B 1 406 ? 3.201 15.258 -9.102 1 98.31 406 ASN B CA 1
ATOM 7543 C C . ASN B 1 406 ? 1.725 14.883 -9.008 1 98.31 406 ASN B C 1
ATOM 7545 O O . ASN B 1 406 ? 0.97 15.078 -9.961 1 98.31 406 ASN B O 1
ATOM 7549 N N . MET B 1 407 ? 1.216 14.352 -7.883 1 98.81 407 MET B N 1
ATOM 7550 C CA . MET B 1 407 ? -0.174 13.93 -7.73 1 98.81 407 MET B CA 1
ATOM 7551 C C . MET B 1 407 ? -1.115 15.125 -7.766 1 98.81 407 MET B C 1
ATOM 7553 O O . MET B 1 407 ? -0.824 16.172 -7.172 1 98.81 407 MET B O 1
ATOM 7557 N N . GLN B 1 408 ? -2.129 14.992 -8.539 1 98.75 408 GLN B N 1
ATOM 7558 C CA . GLN B 1 408 ? -3.273 15.898 -8.445 1 98.75 408 GLN B CA 1
ATOM 7559 C C . GLN B 1 408 ? -4.434 15.242 -7.699 1 98.75 408 GLN B C 1
ATOM 7561 O O . GLN B 1 408 ? -4.746 14.07 -7.934 1 98.75 408 GLN B O 1
ATOM 7566 N N . LEU B 1 409 ? -5 15.906 -6.754 1 98.81 409 LEU B N 1
ATOM 7567 C CA . LEU B 1 409 ? -6.082 15.406 -5.914 1 98.81 409 LEU B CA 1
ATOM 7568 C C . LEU B 1 409 ? -7.258 16.375 -5.906 1 98.81 409 LEU B C 1
ATOM 7570 O O . LEU B 1 409 ? -7.133 17.5 -5.41 1 98.81 409 LEU B O 1
ATOM 7574 N N . VAL B 1 410 ? -8.406 15.914 -6.434 1 98.75 410 VAL B N 1
ATOM 7575 C CA . VAL B 1 410 ? -9.539 16.812 -6.637 1 98.75 410 VAL B CA 1
ATOM 7576 C C . VAL B 1 410 ? -10.797 16.219 -6.023 1 98.75 410 VAL B C 1
ATOM 7578 O O . VAL B 1 410 ? -11.008 15 -6.094 1 98.75 410 VAL B O 1
ATOM 7581 N N . TYR B 1 411 ? -11.594 17.016 -5.371 1 98.44 411 TYR B N 1
ATOM 7582 C CA . TYR B 1 411 ? -12.891 16.672 -4.801 1 98.44 411 TYR B CA 1
ATOM 7583 C C . TYR B 1 411 ? -13.977 17.594 -5.336 1 98.44 411 TYR B C 1
ATOM 7585 O O . TYR B 1 411 ? -14.258 18.641 -4.75 1 98.44 411 TYR B O 1
ATOM 7593 N N . PRO B 1 412 ? -14.688 17.219 -6.371 1 97.69 412 PRO B N 1
ATOM 7594 C CA . PRO B 1 412 ? -15.672 18.109 -6.996 1 97.69 412 PRO B CA 1
ATOM 7595 C C . PRO B 1 412 ? -16.797 18.516 -6.035 1 97.69 412 PRO B C 1
ATOM 7597 O O . PRO B 1 412 ? -17.234 17.703 -5.227 1 97.69 412 PRO B O 1
ATOM 7600 N N . ALA B 1 413 ? -17.359 19.703 -6.195 1 95.88 413 ALA B N 1
ATOM 7601 C CA . ALA B 1 413 ? -18.328 20.266 -5.27 1 95.88 413 ALA B CA 1
ATOM 7602 C C . ALA B 1 413 ? -19.766 19.906 -5.672 1 95.88 413 ALA B C 1
ATOM 7604 O O . ALA B 1 413 ? -20.688 20.047 -4.879 1 95.88 413 ALA B O 1
ATOM 7605 N N . SER B 1 414 ? -19.938 19.453 -6.934 1 96.44 414 SER B N 1
ATOM 7606 C CA . SER B 1 414 ? -21.266 19.125 -7.453 1 96.44 414 SER B CA 1
ATOM 7607 C C . SER B 1 414 ? -21.172 18.109 -8.586 1 96.44 414 SER B C 1
ATOM 7609 O O . SER B 1 414 ? -20.078 17.828 -9.094 1 96.44 414 SER B O 1
ATOM 7611 N N . SER B 1 415 ? -22.359 17.531 -8.93 1 96.88 415 SER B N 1
ATOM 7612 C CA . SER B 1 415 ? -22.391 16.578 -10.039 1 96.88 415 SER B CA 1
ATOM 7613 C C . SER B 1 415 ? -22 17.234 -11.352 1 96.88 415 SER B C 1
ATOM 7615 O O . SER B 1 415 ? -21.328 16.641 -12.188 1 96.88 415 SER B O 1
ATOM 7617 N N . ALA B 1 416 ? -22.406 18.547 -11.531 1 96.75 416 ALA B N 1
ATOM 7618 C CA . ALA B 1 416 ? -22.047 19.297 -12.727 1 96.75 416 ALA B CA 1
ATOM 7619 C C . ALA B 1 416 ? -20.531 19.516 -12.797 1 96.75 416 ALA B C 1
ATOM 7621 O O . ALA B 1 416 ? -19.922 19.375 -13.859 1 96.75 416 ALA B O 1
ATOM 7622 N N . ALA B 1 417 ? -19.938 19.859 -11.672 1 97.25 417 ALA B N 1
ATOM 7623 C CA . ALA B 1 417 ? -18.484 20.078 -11.602 1 97.25 417 ALA B CA 1
ATOM 7624 C C . ALA B 1 417 ? -17.734 18.781 -11.914 1 97.25 417 ALA B C 1
ATOM 7626 O O . ALA B 1 417 ? -16.672 18.828 -12.547 1 97.25 417 ALA B O 1
ATOM 7627 N N . LEU B 1 418 ? -18.219 17.688 -11.453 1 98 418 LEU B N 1
ATOM 7628 C CA . LEU B 1 418 ? -17.594 16.391 -11.719 1 98 418 LEU B CA 1
ATOM 7629 C C . LEU B 1 418 ? -17.594 16.078 -13.211 1 98 418 LEU B C 1
ATOM 7631 O O . LEU B 1 418 ? -16.578 15.68 -13.773 1 98 418 LEU B O 1
ATOM 7635 N N . THR B 1 419 ? -18.766 16.25 -13.852 1 98.19 419 THR B N 1
ATOM 7636 C CA . THR B 1 419 ? -18.906 15.977 -15.281 1 98.19 419 THR B CA 1
ATOM 7637 C C . THR B 1 419 ? -17.938 16.844 -16.078 1 98.19 419 THR B C 1
ATOM 7639 O O . THR B 1 419 ? -17.219 16.328 -16.953 1 98.19 419 THR B O 1
ATOM 7642 N N . GLU B 1 420 ? -17.891 18.109 -15.75 1 97.44 420 GLU B N 1
ATOM 7643 C CA . GLU B 1 420 ? -17 19.047 -16.453 1 97.44 420 GLU B CA 1
ATOM 7644 C C . GLU B 1 420 ? -15.539 18.672 -16.25 1 97.44 420 GLU B C 1
ATOM 7646 O O . GLU B 1 420 ? -14.742 18.734 -17.172 1 97.44 420 GLU B O 1
ATOM 7651 N N . LEU B 1 421 ? -15.195 18.328 -15.023 1 98.06 421 LEU B N 1
ATOM 7652 C CA . LEU B 1 421 ? -13.82 17.938 -14.711 1 98.06 421 LEU B CA 1
ATOM 7653 C C . LEU B 1 421 ? -13.398 16.719 -15.523 1 98.06 421 LEU B C 1
ATOM 7655 O O . LEU B 1 421 ? -12.297 16.688 -16.062 1 98.06 421 LEU B O 1
ATOM 7659 N N . ILE B 1 422 ? -14.234 15.719 -15.578 1 98.5 422 ILE B N 1
ATOM 7660 C CA . ILE B 1 422 ? -13.906 14.484 -16.281 1 98.5 422 ILE B CA 1
ATOM 7661 C C . ILE B 1 422 ? -13.711 14.773 -17.781 1 98.5 422 ILE B C 1
ATOM 7663 O O . ILE B 1 422 ? -12.758 14.289 -18.391 1 98.5 422 ILE B O 1
ATOM 7667 N N . GLU B 1 423 ? -14.609 15.57 -18.328 1 98.06 423 GLU B N 1
ATOM 7668 C CA . GLU B 1 423 ? -14.484 15.945 -19.734 1 98.06 423 GLU B CA 1
ATOM 7669 C C . GLU B 1 423 ? -13.156 16.641 -20.016 1 98.06 423 GLU B C 1
ATOM 7671 O O . GLU B 1 423 ? -12.43 16.266 -20.922 1 98.06 423 GLU B O 1
ATOM 7676 N N . LYS B 1 424 ? -12.859 17.609 -19.203 1 97.38 424 LYS B N 1
ATOM 7677 C CA . LYS B 1 424 ? -11.625 18.375 -19.359 1 97.38 424 LYS B CA 1
ATOM 7678 C C . LYS B 1 424 ? -10.398 17.484 -19.156 1 97.38 424 LYS B C 1
ATOM 7680 O O . LYS B 1 424 ? -9.43 17.578 -19.922 1 97.38 424 LYS B O 1
ATOM 7685 N N . ARG B 1 425 ? -10.43 16.688 -18.109 1 98.44 425 ARG B N 1
ATOM 7686 C CA . ARG B 1 425 ? -9.328 15.789 -17.766 1 98.44 425 ARG B CA 1
ATOM 7687 C C . ARG B 1 425 ? -9.016 14.828 -18.906 1 98.44 425 ARG B C 1
ATOM 7689 O O . ARG B 1 425 ? -7.855 14.641 -19.281 1 98.44 425 ARG B O 1
ATOM 7696 N N . LEU B 1 426 ? -10 14.219 -19.547 1 98.31 426 LEU B N 1
ATOM 7697 C CA . LEU B 1 426 ? -9.797 13.18 -20.547 1 98.31 426 LEU B CA 1
ATOM 7698 C C . LEU B 1 426 ? -9.531 13.789 -21.922 1 98.31 426 LEU B C 1
ATOM 7700 O O . LEU B 1 426 ? -9.047 13.102 -22.828 1 98.31 426 LEU B O 1
ATOM 7704 N N . ASP B 1 427 ? -9.852 15.078 -22.062 1 97.69 427 ASP B N 1
ATOM 7705 C CA . ASP B 1 427 ? -9.484 15.766 -23.297 1 97.69 427 ASP B CA 1
ATOM 7706 C C . ASP B 1 427 ? -7.969 15.953 -23.391 1 97.69 427 ASP B C 1
ATOM 7708 O O . ASP B 1 427 ? -7.391 15.852 -24.484 1 97.69 427 ASP B O 1
ATOM 7712 N N . ASN B 1 428 ? -7.383 16.219 -22.25 1 96.38 428 ASN B N 1
ATOM 7713 C CA . ASN B 1 428 ? -5.941 16.453 -22.219 1 96.38 428 ASN B CA 1
ATOM 7714 C C . ASN B 1 428 ? -5.332 16.031 -20.891 1 96.38 428 ASN B C 1
ATOM 7716 O O . ASN B 1 428 ? -4.891 16.875 -20.109 1 96.38 428 ASN B O 1
ATOM 7720 N N . PRO B 1 429 ? -5.168 14.75 -20.719 1 97.44 429 PRO B N 1
ATOM 7721 C CA . PRO B 1 429 ? -4.652 14.297 -19.438 1 97.44 429 PRO B CA 1
ATOM 7722 C C . PRO B 1 429 ? -3.168 14.594 -19.25 1 97.44 429 PRO B C 1
ATOM 7724 O O . PRO B 1 429 ? -2.369 14.359 -20.156 1 97.44 429 PRO B O 1
ATOM 7727 N N . GLN B 1 430 ? -2.812 15.219 -18.125 1 97.62 430 GLN B N 1
ATOM 7728 C CA . GLN B 1 430 ? -1.433 15.469 -17.734 1 97.62 430 GLN B CA 1
ATOM 7729 C C . GLN B 1 430 ? -1.166 14.969 -16.312 1 97.62 430 GLN B C 1
ATOM 7731 O O . GLN B 1 430 ? -1.95 15.227 -15.406 1 97.62 430 GLN B O 1
ATOM 7736 N N . GLY B 1 431 ? -0.047 14.227 -16.109 1 98.44 431 GLY B N 1
ATOM 7737 C CA . GLY B 1 431 ? 0.31 13.734 -14.789 1 98.44 431 GLY B CA 1
ATOM 7738 C C . GLY B 1 431 ? -0.78 12.891 -14.156 1 98.44 431 GLY B C 1
ATOM 7739 O O . GLY B 1 431 ? -1.863 12.734 -14.719 1 98.44 431 GLY B O 1
ATOM 7740 N N . PRO B 1 432 ? -0.513 12.328 -13 1 98.88 432 PRO B N 1
ATOM 7741 C CA . PRO B 1 432 ? -1.511 11.516 -12.297 1 98.88 432 PRO B CA 1
ATOM 7742 C C . PRO B 1 432 ? -2.545 12.359 -11.555 1 98.88 432 PRO B C 1
ATOM 7744 O O . PRO B 1 432 ? -2.203 13.398 -10.984 1 98.88 432 PRO B O 1
ATOM 7747 N N . MET B 1 433 ? -3.809 11.914 -11.547 1 98.88 433 MET B N 1
ATOM 7748 C CA . MET B 1 433 ? -4.887 12.617 -10.867 1 98.88 433 MET B CA 1
ATOM 7749 C C . MET B 1 433 ? -5.844 11.633 -10.195 1 98.88 433 MET B C 1
ATOM 7751 O O . MET B 1 433 ? -6.184 10.602 -10.781 1 98.88 433 MET B O 1
ATOM 7755 N N . VAL B 1 434 ? -6.199 11.875 -8.969 1 98.94 434 VAL B N 1
ATOM 7756 C CA . VAL B 1 434 ? -7.285 11.18 -8.289 1 98.94 434 VAL B CA 1
ATOM 7757 C C . VAL B 1 434 ? -8.469 12.117 -8.094 1 98.94 434 VAL B C 1
ATOM 7759 O O . VAL B 1 434 ? -8.312 13.219 -7.566 1 98.94 434 VAL B O 1
ATOM 7762 N N . ILE B 1 435 ? -9.594 11.734 -8.555 1 98.81 435 ILE B N 1
ATOM 7763 C CA . ILE B 1 435 ? -10.852 12.438 -8.336 1 98.81 435 ILE B CA 1
ATOM 7764 C C . ILE B 1 435 ? -11.68 11.703 -7.281 1 98.81 435 ILE B C 1
ATOM 7766 O O . ILE B 1 435 ? -12.117 10.57 -7.508 1 98.81 435 ILE B O 1
ATOM 7770 N N . LEU B 1 436 ? -11.906 12.312 -6.168 1 98.62 436 LEU B N 1
ATOM 7771 C CA . LEU B 1 436 ? -12.641 11.695 -5.066 1 98.62 436 LEU B CA 1
ATOM 7772 C C . LEU B 1 436 ? -14.109 12.117 -5.094 1 98.62 436 LEU B C 1
ATOM 7774 O O . LEU B 1 436 ? -14.422 13.266 -5.398 1 98.62 436 LEU B O 1
ATOM 7778 N N . TYR B 1 437 ? -14.984 11.211 -4.844 1 96.75 437 TYR B N 1
ATOM 7779 C CA . TYR B 1 437 ? -16.391 11.547 -4.656 1 96.75 437 TYR B CA 1
ATOM 7780 C C . TYR B 1 437 ? -17.078 10.555 -3.719 1 96.75 437 TYR B C 1
ATOM 7782 O O . TYR B 1 437 ? -16.656 9.398 -3.613 1 96.75 437 TYR B O 1
ATOM 7790 N N . PRO B 1 438 ? -18.094 10.961 -3.014 1 94.38 438 PRO B N 1
ATOM 7791 C CA . PRO B 1 438 ? -18.672 10.203 -1.902 1 94.38 438 PRO B CA 1
ATOM 7792 C C . PRO B 1 438 ? -19.578 9.062 -2.371 1 94.38 438 PRO B C 1
ATOM 7794 O O . PRO B 1 438 ? -19.906 8.977 -3.557 1 94.38 438 PRO B O 1
ATOM 7797 N N . TYR B 1 439 ? -19.922 8.219 -1.404 1 86.69 439 TYR B N 1
ATOM 7798 C CA . TYR B 1 439 ? -20.719 7.02 -1.563 1 86.69 439 TYR B CA 1
ATOM 7799 C C . TYR B 1 439 ? -22.203 7.363 -1.617 1 86.69 439 TYR B C 1
ATOM 7801 O O . TYR B 1 439 ? -22.953 6.789 -2.41 1 86.69 439 TYR B O 1
ATOM 7809 N N . GLU B 1 440 ? -22.672 8.367 -1.008 1 84.06 440 GLU B N 1
ATOM 7810 C CA . GLU B 1 440 ? -24.094 8.625 -0.755 1 84.06 440 GLU B CA 1
ATOM 7811 C C . GLU B 1 440 ? -24.766 9.273 -1.963 1 84.06 440 GLU B C 1
ATOM 7813 O O . GLU B 1 440 ? -24.078 9.859 -2.811 1 84.06 440 GLU B O 1
ATOM 7818 N N . PRO B 1 441 ? -26.094 9.18 -1.941 1 89.56 441 PRO B N 1
ATOM 7819 C CA . PRO B 1 441 ? -26.844 9.844 -3.012 1 89.56 441 PRO B CA 1
ATOM 7820 C C . PRO B 1 441 ? -26.656 11.359 -3.006 1 89.56 441 PRO B C 1
ATOM 7822 O O . PRO B 1 441 ? -26.531 11.969 -1.938 1 89.56 441 PRO B O 1
ATOM 7825 N N . ILE B 1 442 ? -26.688 11.891 -4.141 1 93.88 442 ILE B N 1
ATOM 7826 C CA . ILE B 1 442 ? -26.609 13.336 -4.32 1 93.88 442 ILE B CA 1
ATOM 7827 C C . ILE B 1 442 ? -27.859 13.992 -3.771 1 93.88 442 ILE B C 1
ATOM 7829 O O . ILE B 1 442 ? -28.984 13.617 -4.141 1 93.88 442 ILE B O 1
ATOM 7833 N N . PRO B 1 443 ? -27.688 14.906 -2.881 1 90.81 443 PRO B N 1
ATOM 7834 C CA . PRO B 1 443 ? -28.875 15.617 -2.385 1 90.81 443 PRO B CA 1
ATOM 7835 C C . PRO B 1 443 ? -29.641 16.344 -3.49 1 90.81 443 PRO B C 1
ATOM 7837 O O . PRO B 1 443 ? -29.031 16.875 -4.422 1 90.81 443 PRO B O 1
ATOM 7840 N N . THR B 1 444 ? -31.016 16.391 -3.32 1 90.69 444 THR B N 1
ATOM 7841 C CA . THR B 1 444 ? -31.859 17.141 -4.238 1 90.69 444 THR B CA 1
ATOM 7842 C C . THR B 1 444 ? -32.656 18.203 -3.488 1 90.69 444 THR B C 1
ATOM 7844 O O . THR B 1 444 ? -33.5 17.875 -2.652 1 90.69 444 THR B O 1
ATOM 7847 N N . PRO B 1 445 ? -32.469 19.438 -3.838 1 92.88 445 PRO B N 1
ATOM 7848 C CA . PRO B 1 445 ? -31.469 19.953 -4.777 1 92.88 445 PRO B CA 1
ATOM 7849 C C . PRO B 1 445 ? -30.047 19.859 -4.23 1 92.88 445 PRO B C 1
ATOM 7851 O O . PRO B 1 445 ? -29.844 19.766 -3.014 1 92.88 445 PRO B O 1
ATOM 7854 N N . GLU B 1 446 ? -29.062 19.906 -5.094 1 95.31 446 GLU B N 1
ATOM 7855 C CA . GLU B 1 446 ? -27.672 20.016 -4.656 1 95.31 446 GLU B CA 1
ATOM 7856 C C . GLU B 1 446 ? -27.406 21.375 -4.012 1 95.31 446 GLU B C 1
ATOM 7858 O O . GLU B 1 446 ? -27.969 22.391 -4.43 1 95.31 446 GLU B O 1
ATOM 7863 N N . PRO B 1 447 ? -26.547 21.375 -3.008 1 95.56 447 PRO B N 1
ATOM 7864 C CA . PRO B 1 447 ? -26.25 22.672 -2.391 1 95.56 447 PRO B CA 1
ATOM 7865 C C . PRO B 1 447 ? -25.547 23.625 -3.35 1 95.56 447 PRO B C 1
ATOM 7867 O O . PRO B 1 447 ? -24.828 23.188 -4.246 1 95.56 447 PRO B O 1
ATOM 7870 N N . ASP B 1 448 ? -25.781 24.922 -3.109 1 96.56 448 ASP B N 1
ATOM 7871 C CA . ASP B 1 448 ? -25.172 25.953 -3.93 1 96.56 448 ASP B CA 1
ATOM 7872 C C . ASP B 1 448 ? -23.656 25.969 -3.746 1 96.56 448 ASP B C 1
ATOM 7874 O O . ASP B 1 448 ? -23.156 26.125 -2.625 1 96.56 448 ASP B O 1
ATOM 7878 N N . THR B 1 449 ? -22.875 25.891 -4.758 1 96.31 449 THR B N 1
ATOM 7879 C CA . THR B 1 449 ? -21.422 25.875 -4.703 1 96.31 449 THR B CA 1
ATOM 7880 C C . THR B 1 449 ? -20.844 27.266 -4.973 1 96.31 449 THR B C 1
ATOM 7882 O O . THR B 1 449 ? -19.656 27.516 -4.719 1 96.31 449 THR B O 1
ATOM 7885 N N . GLY B 1 450 ? -21.688 28.156 -5.422 1 96.31 450 GLY B N 1
ATOM 7886 C CA . GLY B 1 450 ? -21.141 29.359 -6.012 1 96.31 450 GLY B CA 1
ATOM 7887 C C . GLY B 1 450 ? -20.375 29.109 -7.297 1 96.31 450 GLY B C 1
ATOM 7888 O O . GLY B 1 450 ? -20.453 28.016 -7.859 1 96.31 450 GLY B O 1
ATOM 7889 N N . LEU B 1 451 ? -19.781 30.141 -7.77 1 96.19 451 LEU B N 1
ATOM 7890 C CA . LEU B 1 451 ? -18.969 30.031 -8.969 1 96.19 451 LEU B CA 1
ATOM 7891 C C . LEU B 1 451 ? -17.641 29.344 -8.664 1 96.19 451 LEU B C 1
ATOM 7893 O O . LEU B 1 451 ? -16.875 29.781 -7.805 1 96.19 451 LEU B O 1
ATOM 7897 N N . ILE B 1 452 ? -17.391 28.281 -9.344 1 96.25 452 ILE B N 1
ATOM 7898 C CA . ILE B 1 452 ? -16.125 27.578 -9.188 1 96.25 452 ILE B CA 1
ATOM 7899 C C . ILE B 1 452 ? -15.023 28.328 -9.938 1 96.25 452 ILE B C 1
ATOM 7901 O O . ILE B 1 452 ? -15.078 28.438 -11.164 1 96.25 452 ILE B O 1
ATOM 7905 N N . GLU B 1 453 ? -14.031 28.75 -9.242 1 97.56 453 GLU B N 1
ATOM 7906 C CA . GLU B 1 453 ? -12.914 29.469 -9.844 1 97.56 453 GLU B CA 1
ATOM 7907 C C . GLU B 1 453 ? -11.93 28.516 -10.508 1 97.56 453 GLU B C 1
ATOM 7909 O O . GLU B 1 453 ? -11.797 27.359 -10.086 1 97.56 453 GLU B O 1
ATOM 7914 N N . PRO B 1 454 ? -11.172 28.938 -11.516 1 95.5 454 PRO B N 1
ATOM 7915 C CA . PRO B 1 454 ? -10.227 28.078 -12.227 1 95.5 454 PRO B CA 1
ATOM 7916 C C . PRO B 1 454 ? -9.156 27.484 -11.312 1 95.5 454 PRO B C 1
ATOM 7918 O O . PRO B 1 454 ? -8.633 26.406 -11.586 1 95.5 454 PRO B O 1
ATOM 7921 N N . CYS B 1 455 ? -8.891 28.109 -10.219 1 96.75 455 CYS B N 1
ATOM 7922 C CA . CYS B 1 455 ? -7.832 27.656 -9.328 1 96.75 455 CYS B CA 1
ATOM 7923 C C . CYS B 1 455 ? -8.289 26.469 -8.484 1 96.75 455 CYS B C 1
ATOM 7925 O O . CYS B 1 455 ? -7.477 25.812 -7.84 1 96.75 455 CYS B O 1
ATOM 7927 N N . GLY B 1 456 ? -9.617 26.234 -8.484 1 97.25 456 GLY B N 1
ATOM 7928 C CA . GLY B 1 456 ? -10.086 25 -7.852 1 97.25 456 GLY B CA 1
ATOM 7929 C C . GLY B 1 456 ? -10.742 25.25 -6.508 1 97.25 456 GLY B C 1
ATOM 7930 O O . GLY B 1 456 ? -10.727 24.375 -5.637 1 97.25 456 GLY B O 1
ATOM 7931 N N . LEU B 1 457 ? -11.289 26.469 -6.168 1 98.38 457 LEU B N 1
ATOM 7932 C CA . LEU B 1 457 ? -12.133 26.734 -5.008 1 98.38 457 LEU B CA 1
ATOM 7933 C C . LEU B 1 457 ? -13.312 27.625 -5.383 1 98.38 457 LEU B C 1
ATOM 7935 O O . LEU B 1 457 ? -13.344 28.188 -6.48 1 98.38 457 LEU B O 1
ATOM 7939 N N . SER B 1 458 ? -14.352 27.703 -4.594 1 98.31 458 SER B N 1
ATOM 7940 C CA . SER B 1 458 ? -15.5 28.594 -4.75 1 98.31 458 SER B CA 1
ATOM 7941 C C . SER B 1 458 ? -15.875 29.234 -3.422 1 98.31 458 SER B C 1
ATOM 7943 O O . SER B 1 458 ? -15.516 28.734 -2.354 1 98.31 458 SER B O 1
ATOM 7945 N N . VAL B 1 459 ? -16.516 30.375 -3.506 1 98.5 459 VAL B N 1
ATOM 7946 C CA . VAL B 1 459 ? -16.984 31.109 -2.34 1 98.5 459 VAL B CA 1
ATOM 7947 C C . VAL B 1 459 ? -18.469 31.406 -2.473 1 98.5 459 VAL B C 1
ATOM 7949 O O . VAL B 1 459 ? -18.875 32.531 -2.787 1 98.5 459 VAL B O 1
ATOM 7952 N N . PRO B 1 460 ? -19.281 30.453 -2.121 1 97.88 460 PRO B N 1
ATOM 7953 C CA . PRO B 1 460 ? -20.719 30.672 -2.27 1 97.88 460 PRO B CA 1
ATOM 7954 C C . PRO B 1 460 ? -21.25 31.766 -1.344 1 97.88 460 PRO B C 1
ATOM 7956 O O . PRO B 1 460 ? -22.25 32.406 -1.654 1 97.88 460 PRO B O 1
ATOM 7959 N N . VAL B 1 461 ? -20.641 31.922 -0.182 1 97.75 461 VAL B N 1
ATOM 7960 C CA . VAL B 1 461 ? -21.047 32.938 0.778 1 97.75 461 VAL B CA 1
ATOM 7961 C C . VAL B 1 461 ? -19.812 33.625 1.363 1 97.75 461 VAL B C 1
ATOM 7963 O O . VAL B 1 461 ? -18.875 32.969 1.802 1 97.75 461 VAL B O 1
ATOM 7966 N N . GLN B 1 462 ? -19.812 34.938 1.362 1 97.38 462 GLN B N 1
ATOM 7967 C CA . GLN B 1 462 ? -18.766 35.688 2.027 1 97.38 462 GLN B CA 1
ATOM 7968 C C . GLN B 1 462 ? -19.047 35.844 3.518 1 97.38 462 GLN B C 1
ATOM 7970 O O . GLN B 1 462 ? -20.203 35.719 3.951 1 97.38 462 GLN B O 1
ATOM 7975 N N . GLY B 1 463 ? -18.031 36.031 4.277 1 96.62 463 GLY B N 1
ATOM 7976 C CA . GLY B 1 463 ? -18.188 36.25 5.707 1 96.62 463 GLY B CA 1
ATOM 7977 C C . GLY B 1 463 ? -17.219 37.281 6.254 1 96.62 463 GLY B C 1
ATOM 7978 O O . GLY B 1 463 ? -16.172 37.562 5.66 1 96.62 463 GLY B O 1
ATOM 7979 N N . ARG B 1 464 ? -17.594 37.906 7.414 1 96.38 464 ARG B N 1
ATOM 7980 C CA . ARG B 1 464 ? -16.797 38.969 8.023 1 96.38 464 ARG B CA 1
ATOM 7981 C C . ARG B 1 464 ? -15.984 38.438 9.203 1 96.38 464 ARG B C 1
ATOM 7983 O O . ARG B 1 464 ? -14.859 38.875 9.445 1 96.38 464 ARG B O 1
ATOM 7990 N N . ASP B 1 465 ? -16.547 37.469 9.945 1 96.38 465 ASP B N 1
ATOM 7991 C CA . ASP B 1 465 ? -15.922 37 11.18 1 96.38 465 ASP B CA 1
ATOM 7992 C C . ASP B 1 465 ? -14.984 35.844 10.906 1 96.38 465 ASP B C 1
ATOM 7994 O O . ASP B 1 465 ? -14.07 35.562 11.688 1 96.38 465 ASP B O 1
ATOM 7998 N N . GLY B 1 466 ? -15.258 35.094 9.883 1 97.94 466 GLY B N 1
ATOM 7999 C CA . GLY B 1 466 ? -14.469 33.906 9.539 1 97.94 466 GLY B CA 1
ATOM 8000 C C . GLY B 1 466 ? -15.031 33.125 8.375 1 97.94 466 GLY B C 1
ATOM 8001 O O . GLY B 1 466 ? -15.969 33.594 7.711 1 97.94 466 GLY B O 1
ATOM 8002 N N . TYR B 1 467 ? -14.422 31.969 8.102 1 98.81 467 TYR B N 1
ATOM 8003 C CA . TYR B 1 467 ? -14.883 31.125 7.012 1 98.81 467 TYR B CA 1
ATOM 8004 C C . TYR B 1 467 ? -14.992 29.672 7.461 1 98.81 467 TYR B C 1
ATOM 8006 O O . TYR B 1 467 ? -14.195 29.203 8.273 1 98.81 467 TYR B O 1
ATOM 8014 N N . LEU B 1 468 ? -16.047 29 7.008 1 98.88 468 LEU B N 1
ATOM 8015 C CA . LEU B 1 468 ? -16.109 27.547 6.941 1 98.88 468 LEU B CA 1
ATOM 8016 C C . LEU B 1 468 ? -15.453 27.031 5.668 1 98.88 468 LEU B C 1
ATOM 8018 O O . LEU B 1 468 ? -15.914 27.312 4.562 1 98.88 468 LEU B O 1
ATOM 8022 N N . VAL B 1 469 ? -14.336 26.391 5.797 1 98.88 469 VAL B N 1
ATOM 8023 C CA . VAL B 1 469 ? -13.594 25.844 4.664 1 98.88 469 VAL B CA 1
ATOM 8024 C C . VAL B 1 469 ? -13.883 24.359 4.523 1 98.88 469 VAL B C 1
ATOM 8026 O O . VAL B 1 469 ? -13.445 23.562 5.355 1 98.88 469 VAL B O 1
ATOM 8029 N N . CYS B 1 470 ? -14.586 23.953 3.465 1 98.69 470 CYS B N 1
ATOM 8030 C CA . CYS B 1 470 ? -15.078 22.578 3.445 1 98.69 470 CYS B CA 1
ATOM 8031 C C . CYS B 1 470 ? -14.781 21.922 2.107 1 98.69 470 CYS B C 1
ATOM 8033 O O . CYS B 1 470 ? -14.531 22.594 1.111 1 98.69 470 CYS B O 1
ATOM 8035 N N . LEU B 1 471 ? -14.695 20.625 2.082 1 98.06 471 LEU B N 1
ATOM 8036 C CA . LEU B 1 471 ? -14.719 19.812 0.868 1 98.06 471 LEU B CA 1
ATOM 8037 C C . LEU B 1 471 ? -16.141 19.594 0.392 1 98.06 471 LEU B C 1
ATOM 8039 O O . LEU B 1 471 ? -17.094 19.844 1.135 1 98.06 471 LEU B O 1
ATOM 8043 N N . GLY B 1 472 ? -16.266 19.125 -0.799 1 95.38 472 GLY B N 1
ATOM 8044 C CA . GLY B 1 472 ? -17.562 19.062 -1.463 1 95.38 472 GLY B CA 1
ATOM 8045 C C . GLY B 1 472 ? -18.594 18.281 -0.674 1 95.38 472 GLY B C 1
ATOM 8046 O O . GLY B 1 472 ? -19.75 18.688 -0.594 1 95.38 472 GLY B O 1
ATOM 8047 N N . ASN B 1 473 ? -18.266 17.234 -0.029 1 94.44 473 ASN B N 1
ATOM 8048 C CA . ASN B 1 473 ? -19.234 16.344 0.617 1 94.44 473 ASN B CA 1
ATOM 8049 C C . ASN B 1 473 ? -19.641 16.891 1.986 1 94.44 473 ASN B C 1
ATOM 8051 O O . ASN B 1 473 ? -20.484 16.297 2.656 1 94.44 473 ASN B O 1
ATOM 8055 N N . ARG B 1 474 ? -19.078 18.047 2.412 1 97.25 474 ARG B N 1
ATOM 8056 C CA . ARG B 1 474 ? -19.438 18.656 3.682 1 97.25 474 ARG B CA 1
ATOM 8057 C C . ARG B 1 474 ? -20.141 20 3.457 1 97.25 474 ARG B C 1
ATOM 8059 O O . ARG B 1 474 ? -20.406 20.734 4.41 1 97.25 474 ARG B O 1
ATOM 8066 N N . LEU B 1 475 ? -20.453 20.328 2.225 1 97.56 475 LEU B N 1
ATOM 8067 C CA . LEU B 1 475 ? -21.031 21.609 1.882 1 97.56 475 LEU B CA 1
ATOM 8068 C C . LEU B 1 475 ? -22.391 21.797 2.549 1 97.56 475 LEU B C 1
ATOM 8070 O O . LEU B 1 475 ? -22.703 22.891 3.037 1 97.56 475 LEU B O 1
ATOM 8074 N N . VAL B 1 476 ? -23.234 20.75 2.631 1 96.88 476 VAL B N 1
ATOM 8075 C CA . VAL B 1 476 ? -24.531 20.828 3.301 1 96.88 476 VAL B CA 1
ATOM 8076 C C . VAL B 1 476 ? -24.328 21.156 4.781 1 96.88 476 VAL B C 1
ATOM 8078 O O . VAL B 1 476 ? -25 22.031 5.324 1 96.88 476 VAL B O 1
ATOM 8081 N N . ALA B 1 477 ? -23.422 20.438 5.406 1 97.62 477 ALA B N 1
ATOM 8082 C CA . ALA B 1 477 ? -23.125 20.672 6.812 1 97.62 477 ALA B CA 1
ATOM 8083 C C . ALA B 1 477 ? -22.594 22.078 7.031 1 97.62 477 ALA B C 1
ATOM 8085 O O . ALA B 1 477 ? -22.875 22.703 8.062 1 97.62 477 ALA B O 1
ATOM 8086 N N . ALA B 1 478 ? -21.859 22.609 6.043 1 98.62 478 ALA B N 1
ATOM 8087 C CA . ALA B 1 478 ? -21.328 23.969 6.133 1 98.62 478 ALA B CA 1
ATOM 8088 C C . ALA B 1 478 ? -22.453 25 6.18 1 98.62 478 ALA B C 1
ATOM 8090 O O . ALA B 1 478 ? -22.422 25.938 6.977 1 98.62 478 ALA B O 1
ATOM 8091 N N . TYR B 1 479 ? -23.453 24.844 5.336 1 98.44 479 TYR B N 1
ATOM 8092 C CA . TYR B 1 479 ? -24.594 25.766 5.324 1 98.44 479 TYR B CA 1
ATOM 8093 C C . TYR B 1 479 ? -25.359 25.688 6.637 1 98.44 479 TYR B C 1
ATOM 8095 O O . TYR B 1 479 ? -25.797 26.719 7.172 1 98.44 479 TYR B O 1
ATOM 8103 N N . GLU B 1 480 ? -25.531 24.422 7.129 1 98.44 480 GLU B N 1
ATOM 8104 C CA . GLU B 1 480 ? -26.219 24.266 8.406 1 98.44 480 GLU B CA 1
ATOM 8105 C C . GLU B 1 480 ? -25.438 24.922 9.539 1 98.44 480 GLU B C 1
ATOM 8107 O O . GLU B 1 480 ? -26.016 25.594 10.391 1 98.44 480 GLU B O 1
ATOM 8112 N N . LEU B 1 481 ? -24.172 24.703 9.57 1 98.69 481 LEU B N 1
ATOM 8113 C CA . LEU B 1 481 ? -23.297 25.297 10.594 1 98.69 481 LEU B CA 1
ATOM 8114 C C . LEU B 1 481 ? -23.312 26.812 10.508 1 98.69 481 LEU B C 1
ATOM 8116 O O . LEU B 1 481 ? -23.344 27.484 11.539 1 98.69 481 LEU B O 1
ATOM 8120 N N . LYS B 1 482 ? -23.281 27.359 9.281 1 98.56 482 LYS B N 1
ATOM 8121 C CA . LYS B 1 482 ? -23.359 28.797 9.094 1 98.56 482 LYS B CA 1
ATOM 8122 C C . LYS B 1 482 ? -24.609 29.375 9.742 1 98.56 482 LYS B C 1
ATOM 8124 O O . LYS B 1 482 ? -24.562 30.391 10.422 1 98.56 482 LYS B O 1
ATOM 8129 N N . ALA B 1 483 ? -25.719 28.719 9.531 1 98.31 483 ALA B N 1
ATOM 8130 C CA . ALA B 1 483 ? -26.984 29.172 10.102 1 98.31 483 ALA B CA 1
ATOM 8131 C C . ALA B 1 483 ? -26.938 29.172 11.625 1 98.31 483 ALA B C 1
ATOM 8133 O O . ALA B 1 483 ? -27.438 30.094 12.266 1 98.31 483 ALA B O 1
ATOM 8134 N N . LEU B 1 484 ? -26.375 28.141 12.172 1 98.12 484 LEU B N 1
ATOM 8135 C CA . LEU B 1 484 ? -26.266 28.047 13.625 1 98.12 484 LEU B CA 1
ATOM 8136 C C . LEU B 1 484 ? -25.359 29.141 14.172 1 98.12 484 LEU B C 1
ATOM 8138 O O . LEU B 1 484 ? -25.641 29.703 15.234 1 98.12 484 LEU B O 1
ATOM 8142 N N . LEU B 1 485 ? -24.297 29.453 13.469 1 98.19 485 LEU B N 1
ATOM 8143 C CA . LEU B 1 485 ? -23.359 30.484 13.891 1 98.19 485 LEU B CA 1
ATOM 8144 C C . LEU B 1 485 ? -24 31.875 13.773 1 98.19 485 LEU B C 1
ATOM 8146 O O . LEU B 1 485 ? -23.797 32.719 14.633 1 98.19 485 LEU B O 1
ATOM 8150 N N . GLU B 1 486 ? -24.766 32 12.695 1 97.31 486 GLU B N 1
ATOM 8151 C CA . GLU B 1 486 ? -25.484 33.281 12.508 1 97.31 486 GLU B CA 1
ATOM 8152 C C . GLU B 1 486 ? -26.453 33.531 13.664 1 97.31 486 GLU B C 1
ATOM 8154 O O . GLU B 1 486 ? -26.594 34.656 14.117 1 97.31 486 GLU B O 1
ATOM 8159 N N . ALA B 1 487 ? -27.016 32.469 14.062 1 96.31 487 ALA B N 1
ATOM 8160 C CA . ALA B 1 487 ? -27.938 32.562 15.203 1 96.31 487 ALA B CA 1
ATOM 8161 C C . ALA B 1 487 ? -27.203 32.969 16.469 1 96.31 487 ALA B C 1
ATOM 8163 O O . ALA B 1 487 ? -27.797 33.531 17.391 1 96.31 487 ALA B O 1
ATOM 8164 N N . GLN B 1 488 ? -25.922 32.781 16.516 1 95.12 488 GLN B N 1
ATOM 8165 C CA . GLN B 1 488 ? -25.094 33.188 17.641 1 95.12 488 GLN B CA 1
ATOM 8166 C C . GLN B 1 488 ? -24.438 34.531 17.391 1 95.12 488 GLN B C 1
ATOM 8168 O O . GLN B 1 488 ? -23.531 34.938 18.125 1 95.12 488 GLN B O 1
ATOM 8173 N N . GLY B 1 489 ? -24.719 35.188 16.297 1 95.38 489 GLY B N 1
ATOM 8174 C CA . GLY B 1 489 ? -24.234 36.531 15.992 1 95.38 489 GLY B CA 1
ATOM 8175 C C . GLY B 1 489 ? -22.922 36.531 15.258 1 95.38 489 GLY B C 1
ATOM 8176 O O . GLY B 1 489 ? -22.203 37.562 15.242 1 95.38 489 GLY B O 1
ATOM 8177 N N . LYS B 1 490 ? -22.5 35.406 14.758 1 97.56 490 LYS B N 1
ATOM 8178 C CA . LYS B 1 490 ? -21.234 35.312 14.023 1 97.56 490 LYS B CA 1
ATOM 8179 C C . LYS B 1 490 ? -21.484 35.188 12.523 1 97.56 490 LYS B C 1
ATOM 8181 O O . LYS B 1 490 ? -22.25 34.312 12.078 1 97.56 490 LYS B O 1
ATOM 8186 N N . ASP B 1 491 ? -20.906 36.031 11.742 1 97.56 491 ASP B N 1
ATOM 8187 C CA . ASP B 1 491 ? -21.047 36.031 10.289 1 97.56 491 ASP B CA 1
ATOM 8188 C C . ASP B 1 491 ? -19.922 35.25 9.617 1 97.56 491 ASP B C 1
ATOM 8190 O O . ASP B 1 491 ? -18.859 35.812 9.328 1 97.56 491 ASP B O 1
ATOM 8194 N N . TYR B 1 492 ? -20.156 34.031 9.281 1 98.5 492 TYR B N 1
ATOM 8195 C CA . TYR B 1 492 ? -19.172 33.188 8.625 1 98.5 492 TYR B CA 1
ATOM 8196 C C . TYR B 1 492 ? -19.484 33.062 7.137 1 98.5 492 TYR B C 1
ATOM 8198 O O . TYR B 1 492 ? -20.656 32.938 6.746 1 98.5 492 TYR B O 1
ATOM 8206 N N . GLY B 1 493 ? -18.469 33.156 6.316 1 98.56 493 GLY B N 1
ATOM 8207 C CA . GLY B 1 493 ? -18.578 32.719 4.926 1 98.56 493 GLY B CA 1
ATOM 8208 C C . GLY B 1 493 ? -18.281 31.25 4.719 1 98.56 493 GLY B C 1
ATOM 8209 O O . GLY B 1 493 ? -18.016 30.531 5.68 1 98.56 493 GLY B O 1
ATOM 8210 N N . ILE B 1 494 ? -18.422 30.766 3.449 1 98.88 494 ILE B N 1
ATOM 8211 C CA . ILE B 1 494 ? -18.125 29.375 3.076 1 98.88 494 ILE B CA 1
ATOM 8212 C C . ILE B 1 494 ? -17.141 29.359 1.911 1 98.88 494 ILE B C 1
ATOM 8214 O O . ILE B 1 494 ? -17.344 30.062 0.911 1 98.88 494 ILE B O 1
ATOM 8218 N N . ILE B 1 495 ? -16.031 28.734 2.043 1 98.88 495 ILE B N 1
ATOM 8219 C CA . ILE B 1 495 ? -15.117 28.406 0.965 1 98.88 495 ILE B CA 1
ATOM 8220 C C . ILE B 1 495 ? -15.18 26.906 0.682 1 98.88 495 ILE B C 1
ATOM 8222 O O . ILE B 1 495 ? -14.938 26.094 1.571 1 98.88 495 ILE B O 1
ATOM 8226 N N . CYS B 1 496 ? -15.586 26.531 -0.482 1 98.75 496 CYS B N 1
ATOM 8227 C CA . CYS B 1 496 ? -15.57 25.125 -0.909 1 98.75 496 CYS B CA 1
ATOM 8228 C C . CYS B 1 496 ? -14.352 24.844 -1.771 1 98.75 496 CYS B C 1
ATOM 8230 O O . CYS B 1 496 ? -14.203 25.391 -2.859 1 98.75 496 CYS B O 1
ATOM 8232 N N . VAL B 1 497 ? -13.484 23.969 -1.306 1 98.75 497 VAL B N 1
ATOM 8233 C CA . VAL B 1 497 ? -12.25 23.625 -2.01 1 98.75 497 VAL B CA 1
ATOM 8234 C C . VAL B 1 497 ? -12.477 22.391 -2.871 1 98.75 497 VAL B C 1
ATOM 8236 O O . VAL B 1 497 ? -12.977 21.359 -2.385 1 98.75 497 VAL B O 1
ATOM 8239 N N . GLN B 1 498 ? -12.125 22.5 -4.109 1 98.12 498 GLN B N 1
ATOM 8240 C CA . GLN B 1 498 ? -12.195 21.359 -5.02 1 98.12 498 GLN B CA 1
ATOM 8241 C C . GLN B 1 498 ? -10.812 20.781 -5.293 1 98.12 498 GLN B C 1
ATOM 8243 O O . GLN B 1 498 ? -10.633 19.562 -5.293 1 98.12 498 GLN B O 1
ATOM 8248 N N . SER B 1 499 ? -9.828 21.641 -5.52 1 98.69 499 SER B N 1
ATOM 8249 C CA . SER B 1 499 ? -8.453 21.203 -5.719 1 98.69 499 SER B CA 1
ATOM 8250 C C . SER B 1 499 ? -7.711 21.078 -4.391 1 98.69 499 SER B C 1
ATOM 8252 O O . SER B 1 499 ? -7.176 22.078 -3.885 1 98.69 499 SER B O 1
ATOM 8254 N N . ILE B 1 500 ? -7.586 19.938 -3.881 1 98.81 500 ILE B N 1
ATOM 8255 C CA . ILE B 1 500 ? -6.824 19.688 -2.658 1 98.81 500 ILE B CA 1
ATOM 8256 C C . ILE B 1 500 ? -5.332 19.781 -2.959 1 98.81 500 ILE B C 1
ATOM 8258 O O . ILE B 1 500 ? -4.559 20.312 -2.154 1 98.81 500 ILE B O 1
ATOM 8262 N N . LYS B 1 501 ? -4.965 19.281 -4.102 1 98.62 501 LYS B N 1
ATOM 8263 C CA . LYS B 1 501 ? -3.607 19.344 -4.633 1 98.62 501 LYS B CA 1
ATOM 8264 C C . LYS B 1 501 ? -3.623 19.484 -6.156 1 98.62 501 LYS B C 1
ATOM 8266 O O . LYS B 1 501 ? -4.137 18.609 -6.855 1 98.62 501 LYS B O 1
ATOM 8271 N N . PRO B 1 502 ? -3.074 20.484 -6.762 1 97.81 502 PRO B N 1
ATOM 8272 C CA . PR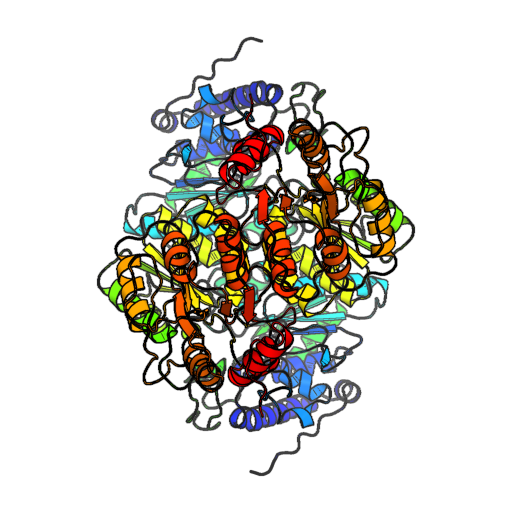O B 1 502 ? -2.48 21.625 -6.051 1 97.81 502 PRO B CA 1
ATOM 8273 C C . PRO B 1 502 ? -3.518 22.453 -5.301 1 97.81 502 PRO B C 1
ATOM 8275 O O . PRO B 1 502 ? -4.633 22.641 -5.789 1 97.81 502 PRO B O 1
ATOM 8278 N N . PHE B 1 503 ? -3.174 22.875 -4.172 1 98.56 503 PHE B N 1
ATOM 8279 C CA . PHE B 1 503 ? -4.031 23.75 -3.375 1 98.56 503 PHE B CA 1
ATOM 8280 C C . PHE B 1 503 ? -3.939 25.188 -3.861 1 98.56 503 PHE B C 1
ATOM 8282 O O . PHE B 1 503 ? -2.85 25.672 -4.176 1 98.56 503 PHE B O 1
ATOM 8289 N N . PRO B 1 504 ? -5.059 25.891 -4.008 1 98.44 504 PRO B N 1
ATOM 8290 C CA . PRO B 1 504 ? -5.023 27.297 -4.406 1 98.44 504 PRO B CA 1
ATOM 8291 C C . PRO B 1 504 ? -4.59 28.219 -3.271 1 98.44 504 PRO B C 1
ATOM 8293 O O . PRO B 1 504 ? -5.355 29.094 -2.854 1 98.44 504 PRO B O 1
ATOM 8296 N N . ALA B 1 505 ? -3.426 28.156 -2.93 1 98.38 505 ALA B N 1
ATOM 8297 C CA . ALA B 1 505 ? -2.893 28.781 -1.72 1 98.38 505 ALA B CA 1
ATOM 8298 C C . ALA B 1 505 ? -2.984 30.297 -1.799 1 98.38 505 ALA B C 1
ATOM 8300 O O . ALA B 1 505 ? -3.389 30.953 -0.836 1 98.38 505 ALA B O 1
ATOM 8301 N N . GLU B 1 506 ? -2.617 30.906 -2.898 1 98.19 506 GLU B N 1
ATOM 8302 C CA . GLU B 1 506 ? -2.611 32.344 -3.035 1 98.19 506 GLU B CA 1
ATOM 8303 C C . GLU B 1 506 ? -4.02 32.938 -2.898 1 98.19 506 GLU B C 1
ATOM 8305 O O . GLU B 1 506 ? -4.238 33.875 -2.141 1 98.19 506 GLU B O 1
ATOM 8310 N N . ARG B 1 507 ? -4.926 32.344 -3.641 1 98.69 507 ARG B N 1
ATOM 8311 C CA . ARG B 1 507 ? -6.312 32.781 -3.594 1 98.69 507 ARG B CA 1
ATOM 8312 C C . ARG B 1 507 ? -6.914 32.562 -2.209 1 98.69 507 ARG B C 1
ATOM 8314 O O . ARG B 1 507 ? -7.652 33.406 -1.706 1 98.69 507 ARG B O 1
ATOM 8321 N N . PHE B 1 508 ? -6.613 31.5 -1.633 1 98.69 508 PHE B N 1
ATOM 8322 C CA . PHE B 1 508 ? -7.105 31.156 -0.303 1 98.69 508 PHE B CA 1
ATOM 8323 C C . PHE B 1 508 ? -6.641 32.188 0.726 1 98.69 508 PHE B C 1
ATOM 8325 O O . PHE B 1 508 ? -7.445 32.688 1.505 1 98.69 508 PHE B O 1
ATOM 8332 N N . VAL B 1 509 ? -5.359 32.438 0.736 1 98.38 509 VAL B N 1
ATOM 8333 C CA . VAL B 1 509 ? -4.766 33.406 1.672 1 98.38 509 VAL B CA 1
ATOM 8334 C C . VAL B 1 509 ? -5.398 34.781 1.479 1 98.38 509 VAL B C 1
ATOM 8336 O O . VAL B 1 509 ? -5.707 35.469 2.453 1 98.38 509 VAL B O 1
ATOM 8339 N N . GLU B 1 510 ? -5.625 35.156 0.249 1 98.25 510 GLU B N 1
ATOM 8340 C CA . GLU B 1 510 ? -6.277 36.438 -0.058 1 98.25 510 GLU B CA 1
ATOM 8341 C C . GLU B 1 510 ? -7.656 36.531 0.596 1 98.25 510 GLU B C 1
ATOM 8343 O O . GLU B 1 510 ? -8.031 37.562 1.133 1 98.25 510 GLU B O 1
ATOM 8348 N N . LEU B 1 511 ? -8.375 35.469 0.569 1 98.19 511 LEU B N 1
ATOM 8349 C CA . LEU B 1 511 ? -9.742 35.406 1.065 1 98.19 511 LEU B CA 1
ATOM 8350 C C . LEU B 1 511 ? -9.773 35.5 2.588 1 98.19 511 LEU B C 1
ATOM 8352 O O . LEU B 1 511 ? -10.633 36.156 3.166 1 98.19 511 LEU B O 1
ATOM 8356 N N . VAL B 1 512 ? -8.828 34.781 3.283 1 98.12 512 VAL B N 1
ATOM 8357 C CA . VAL B 1 512 ? -9.016 34.562 4.715 1 98.12 512 VAL B CA 1
ATOM 8358 C C . VAL B 1 512 ? -8.188 35.562 5.508 1 98.12 512 VAL B C 1
ATOM 8360 O O . VAL B 1 512 ? -8.422 35.781 6.699 1 98.12 512 VAL B O 1
ATOM 8363 N N . ALA B 1 513 ? -7.215 36.281 4.887 1 97.12 513 ALA B N 1
ATOM 8364 C CA . ALA B 1 513 ? -6.273 37.188 5.555 1 97.12 513 ALA B CA 1
ATOM 8365 C C . ALA B 1 513 ? -7.012 38.219 6.375 1 97.12 513 ALA B C 1
ATOM 8367 O O . ALA B 1 513 ? -6.551 38.625 7.453 1 97.12 513 ALA B O 1
ATOM 8368 N N . PRO B 1 514 ? -8.203 38.688 5.938 1 96.62 514 PRO B N 1
ATOM 8369 C CA . PRO B 1 514 ? -8.898 39.75 6.691 1 96.62 514 PRO B CA 1
ATOM 8370 C C . PRO B 1 514 ? -9.656 39.188 7.898 1 96.62 514 PRO B C 1
ATOM 8372 O O . PRO B 1 514 ? -10.234 39.969 8.664 1 96.62 514 PRO B O 1
ATOM 8375 N N . THR B 1 515 ? -9.711 37.906 8.039 1 95.94 515 THR B N 1
ATOM 8376 C CA . THR B 1 515 ? -10.469 37.281 9.125 1 95.94 515 THR B CA 1
ATOM 8377 C C . THR B 1 515 ? -9.531 36.719 10.18 1 95.94 515 THR B C 1
ATOM 8379 O O . THR B 1 515 ? -8.312 36.812 10.055 1 95.94 515 THR B O 1
ATOM 8382 N N . LYS B 1 516 ? -10.18 36.062 11.273 1 92.69 516 LYS B N 1
ATOM 8383 C CA . LYS B 1 516 ? -9.328 35.594 12.352 1 92.69 516 LYS B CA 1
ATOM 8384 C C . LYS B 1 516 ? -9.672 34.156 12.727 1 92.69 516 LYS B C 1
ATOM 8386 O O . LYS B 1 516 ? -8.914 33.5 13.43 1 92.69 516 LYS B O 1
ATOM 8391 N N . HIS B 1 517 ? -10.836 33.688 12.211 1 96.75 517 HIS B N 1
ATOM 8392 C CA . HIS B 1 517 ? -11.305 32.375 12.609 1 96.75 517 HIS B CA 1
ATOM 8393 C C . HIS B 1 517 ? -11.617 31.516 11.391 1 96.75 517 HIS B C 1
ATOM 8395 O O . HIS B 1 517 ? -12.242 31.984 10.438 1 96.75 517 HIS B O 1
ATOM 8401 N N . LEU B 1 518 ? -11.117 30.312 11.391 1 98.38 518 LEU B N 1
ATOM 8402 C CA . LEU B 1 518 ? -11.445 29.328 10.359 1 98.38 518 LEU B CA 1
ATOM 8403 C C . LEU B 1 518 ? -11.93 28.031 10.977 1 98.38 518 LEU B C 1
ATOM 8405 O O . LEU B 1 518 ? -11.461 27.625 12.047 1 98.38 518 LEU B O 1
ATOM 8409 N N . ILE B 1 519 ? -12.875 27.406 10.383 1 98.81 519 ILE B N 1
ATOM 8410 C CA . ILE B 1 519 ? -13.312 26.062 10.703 1 98.81 519 ILE B CA 1
ATOM 8411 C C . ILE B 1 519 ? -13.234 25.188 9.461 1 98.81 519 ILE B C 1
ATOM 8413 O O . ILE B 1 519 ? -13.852 25.484 8.438 1 98.81 519 ILE B O 1
ATOM 8417 N N . THR B 1 520 ? -12.414 24.172 9.5 1 98.88 520 THR B N 1
ATOM 8418 C CA . THR B 1 520 ? -12.32 23.266 8.359 1 98.88 520 THR B CA 1
ATOM 8419 C C . THR B 1 520 ? -13.281 22.078 8.531 1 98.88 520 THR B C 1
ATOM 8421 O O . THR B 1 520 ? -13.477 21.594 9.648 1 98.88 520 THR B O 1
ATOM 8424 N N . LEU B 1 521 ? -13.945 21.656 7.492 1 98.88 521 LEU B N 1
ATOM 8425 C CA . LEU B 1 521 ? -14.875 20.531 7.484 1 98.88 521 LEU B CA 1
ATOM 8426 C C . LEU B 1 521 ? -14.453 19.469 6.473 1 98.88 521 LEU B C 1
ATOM 8428 O O . LEU B 1 521 ? -14.469 19.719 5.266 1 98.88 521 LEU B O 1
ATOM 8432 N N . GLU B 1 522 ? -14.07 18.328 6.938 1 98.62 522 GLU B N 1
ATOM 8433 C CA . GLU B 1 522 ? -13.695 17.203 6.078 1 98.62 522 GLU B CA 1
ATOM 8434 C C . GLU B 1 522 ? -14.266 15.891 6.602 1 98.62 522 GLU B C 1
ATOM 8436 O O . GLU B 1 522 ? -14.383 15.695 7.812 1 98.62 522 GLU B O 1
ATOM 8441 N N . GLU B 1 523 ? -14.75 15.031 5.723 1 97.75 523 GLU B N 1
ATOM 8442 C CA . GLU B 1 523 ? -15.07 13.648 6.055 1 97.75 523 GLU B CA 1
ATOM 8443 C C . GLU B 1 523 ? -13.867 12.734 5.832 1 97.75 523 GLU B C 1
ATOM 8445 O O . GLU B 1 523 ? -13.93 11.805 5.023 1 97.75 523 GLU B O 1
ATOM 8450 N N . SER B 1 524 ? -12.766 13.008 6.5 1 97.94 524 SER B N 1
ATOM 8451 C CA . SER B 1 524 ? -11.453 12.367 6.457 1 97.94 524 SER B CA 1
ATOM 8452 C C . SER B 1 524 ? -10.734 12.5 7.797 1 97.94 524 SER B C 1
ATOM 8454 O O . SER B 1 524 ? -11.133 13.297 8.648 1 97.94 524 SER B O 1
ATOM 8456 N N . VAL B 1 525 ? -9.742 11.703 8 1 98.38 525 VAL B N 1
ATOM 8457 C CA . VAL B 1 525 ? -9 11.758 9.258 1 98.38 525 VAL B CA 1
ATOM 8458 C C . VAL B 1 525 ? -8.32 13.117 9.398 1 98.38 525 VAL B C 1
ATOM 8460 O O . VAL B 1 525 ? -7.863 13.688 8.406 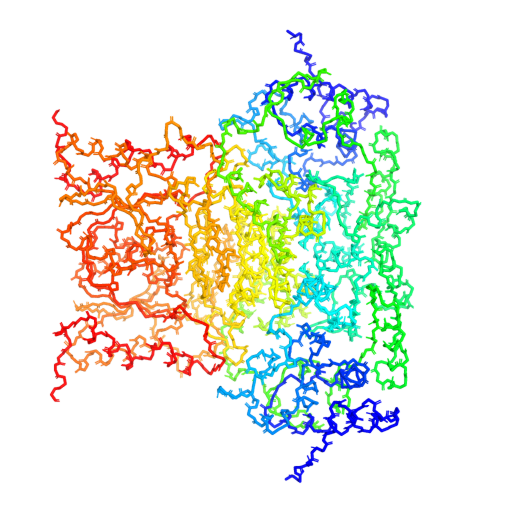1 98.38 525 VAL B O 1
ATOM 8463 N N . LEU B 1 526 ? -8.195 13.578 10.578 1 98.56 526 LEU B N 1
ATOM 8464 C CA . LEU B 1 526 ? -7.621 14.891 10.867 1 98.56 526 LEU B CA 1
ATOM 8465 C C . LEU B 1 526 ? -6.098 14.852 10.758 1 98.56 526 LEU B C 1
ATOM 8467 O O . LEU B 1 526 ? -5.48 15.805 10.273 1 98.56 526 LEU B O 1
ATOM 8471 N N . ASN B 1 527 ? -5.461 13.742 11.164 1 98.25 527 ASN B N 1
ATOM 8472 C CA . ASN B 1 527 ? -4.004 13.617 11.148 1 98.25 527 ASN B CA 1
ATOM 8473 C C . ASN B 1 527 ? -3.455 13.617 9.727 1 98.25 527 ASN B C 1
ATOM 8475 O O . ASN B 1 527 ? -3.432 12.586 9.062 1 98.25 527 ASN B O 1
ATOM 8479 N N . GLY B 1 528 ? -2.957 14.766 9.289 1 98.25 528 GLY B N 1
ATOM 8480 C CA . GLY B 1 528 ? -2.379 14.906 7.961 1 98.25 528 GLY B CA 1
ATOM 8481 C C . GLY B 1 528 ? -3.414 15.172 6.883 1 98.25 528 GLY B C 1
ATOM 8482 O O . GLY B 1 528 ? -3.1 15.148 5.691 1 98.25 528 GLY B O 1
ATOM 8483 N N . GLY B 1 529 ? -4.664 15.461 7.285 1 98.44 529 GLY B N 1
ATOM 8484 C CA . GLY B 1 529 ? -5.766 15.609 6.344 1 98.44 529 GLY B CA 1
ATOM 8485 C C . GLY B 1 529 ? -5.898 17.016 5.801 1 98.44 529 GLY B C 1
ATOM 8486 O O . GLY B 1 529 ? -4.918 17.766 5.73 1 98.44 529 GLY B O 1
ATOM 8487 N N . PHE B 1 530 ? -7.113 17.375 5.371 1 98.75 530 PHE B N 1
ATOM 8488 C CA . PHE B 1 530 ? -7.43 18.656 4.738 1 98.75 530 PHE B CA 1
ATOM 8489 C C . PHE B 1 530 ? -7.191 19.812 5.703 1 98.75 530 PHE B C 1
ATOM 8491 O O . PHE B 1 530 ? -6.652 20.844 5.316 1 98.75 530 PHE B O 1
ATOM 8498 N N . GLY B 1 531 ? -7.605 19.625 6.965 1 98.75 531 GLY B N 1
ATOM 8499 C CA . GLY B 1 531 ? -7.348 20.641 7.977 1 98.75 531 GLY B CA 1
ATOM 8500 C C . GLY B 1 531 ? -5.871 20.938 8.156 1 98.75 531 GLY B C 1
ATOM 8501 O O . GLY B 1 531 ? -5.488 22.078 8.383 1 98.75 531 GLY B O 1
ATOM 8502 N N . SER B 1 532 ? -5.031 19.906 8.078 1 98.69 532 SER B N 1
ATOM 8503 C CA . SER B 1 532 ? -3.584 20.078 8.156 1 98.69 532 SER B CA 1
ATOM 8504 C C . SER B 1 532 ? -3.066 20.906 6.992 1 98.69 532 SER B C 1
ATOM 8506 O O . SER B 1 532 ? -2.188 21.766 7.176 1 98.69 532 SER B O 1
ATOM 8508 N N . LEU B 1 533 ? -3.605 20.625 5.824 1 98.81 533 LEU B N 1
ATOM 8509 C CA . LEU B 1 533 ? -3.236 21.359 4.625 1 98.81 533 LEU B CA 1
ATOM 8510 C C . LEU B 1 533 ? -3.506 22.859 4.812 1 98.81 533 LEU B C 1
ATOM 8512 O O . LEU B 1 533 ? -2.686 23.688 4.426 1 98.81 533 LEU B O 1
ATOM 8516 N N . VAL B 1 534 ? -4.609 23.172 5.375 1 98.81 534 VAL B N 1
ATOM 8517 C CA . VAL B 1 534 ? -4.973 24.562 5.637 1 98.81 534 VAL B CA 1
ATOM 8518 C C . VAL B 1 534 ? -3.979 25.188 6.621 1 98.81 534 VAL B C 1
ATOM 8520 O O . VAL B 1 534 ? -3.477 26.281 6.395 1 98.81 534 VAL B O 1
ATOM 8523 N N . LEU B 1 535 ? -3.637 24.469 7.711 1 98.62 535 LEU B N 1
ATOM 8524 C CA . LEU B 1 535 ? -2.674 24.953 8.695 1 98.62 535 LEU B CA 1
ATOM 8525 C C . LEU B 1 535 ? -1.311 25.188 8.055 1 98.62 535 LEU B C 1
ATOM 8527 O O . LEU B 1 535 ? -0.648 26.188 8.336 1 98.62 535 LEU B O 1
ATOM 8531 N N . GLU B 1 536 ? -0.869 24.266 7.238 1 98.56 536 GLU B N 1
ATOM 8532 C CA . GLU B 1 536 ? 0.4 24.391 6.527 1 98.56 536 GLU B CA 1
ATOM 8533 C C . GLU B 1 536 ? 0.432 25.641 5.668 1 98.56 536 GLU B C 1
ATOM 8535 O O . GLU B 1 536 ? 1.429 26.375 5.656 1 98.56 536 GLU B O 1
ATOM 8540 N N . THR B 1 537 ? -0.683 25.828 4.965 1 98.44 537 THR B N 1
ATOM 8541 C CA . THR B 1 537 ? -0.79 26.969 4.07 1 98.44 537 THR B CA 1
ATOM 8542 C C . THR B 1 537 ? -0.697 28.281 4.848 1 98.44 537 THR B C 1
ATOM 8544 O O . THR B 1 537 ? -0.011 29.219 4.426 1 98.44 537 THR B O 1
ATOM 8547 N N . LEU B 1 538 ? -1.374 28.391 5.98 1 98 538 LEU B N 1
ATOM 8548 C CA . LEU B 1 538 ? -1.341 29.578 6.82 1 98 538 LEU B CA 1
ATOM 8549 C C . LEU B 1 538 ? 0.062 29.812 7.371 1 98 538 LEU B C 1
ATOM 8551 O O . LEU B 1 538 ? 0.555 30.938 7.355 1 98 538 LEU B O 1
ATOM 8555 N N . ALA B 1 539 ? 0.721 28.719 7.836 1 97.25 539 ALA B N 1
ATOM 8556 C CA . ALA B 1 539 ? 2.072 28.828 8.383 1 97.25 539 ALA B CA 1
ATOM 8557 C C . ALA B 1 539 ? 3.051 29.328 7.32 1 97.25 539 ALA B C 1
ATOM 8559 O O . ALA B 1 539 ? 3.879 30.203 7.586 1 97.25 539 ALA B O 1
ATOM 8560 N N . ASP B 1 540 ? 2.938 28.75 6.133 1 96.44 540 ASP B N 1
ATOM 8561 C CA . ASP B 1 540 ? 3.836 29.109 5.043 1 96.44 540 ASP B CA 1
ATOM 8562 C C . ASP B 1 540 ? 3.648 30.578 4.637 1 96.44 540 ASP B C 1
ATOM 8564 O O . ASP B 1 540 ? 4.59 31.219 4.172 1 96.44 540 ASP B O 1
ATOM 8568 N N . ALA B 1 541 ? 2.443 31.078 4.836 1 96.06 541 ALA B N 1
ATOM 8569 C CA . ALA B 1 541 ? 2.141 32.469 4.5 1 96.06 541 ALA B CA 1
ATOM 8570 C C . ALA B 1 541 ? 2.389 33.406 5.691 1 96.06 541 ALA B C 1
ATOM 8572 O O . ALA B 1 541 ? 2.172 34.594 5.602 1 96.06 541 ALA B O 1
ATOM 8573 N N . ASN B 1 542 ? 2.799 32.844 6.836 1 94.19 542 ASN B N 1
ATOM 8574 C CA . ASN B 1 542 ? 3.039 33.562 8.07 1 94.19 542 ASN B CA 1
ATOM 8575 C C . ASN B 1 542 ? 1.782 34.281 8.547 1 94.19 542 ASN B C 1
ATOM 8577 O O . ASN B 1 542 ? 1.839 35.469 8.93 1 94.19 542 ASN B O 1
ATOM 8581 N N . LEU B 1 543 ? 0.657 33.594 8.453 1 94.5 543 LEU B N 1
ATOM 8582 C CA . LEU B 1 543 ? -0.618 34.125 8.93 1 94.5 543 LEU B CA 1
ATOM 8583 C C . LEU B 1 543 ? -1.042 33.438 10.219 1 94.5 543 LEU B C 1
ATOM 8585 O O . LEU B 1 543 ? -0.998 32.188 10.32 1 94.5 543 LEU B O 1
ATOM 8589 N N . SER B 1 544 ? -1.398 34.156 11.188 1 91.56 544 SER B N 1
ATOM 8590 C CA . SER B 1 544 ? -1.906 33.625 12.453 1 91.56 544 SER B CA 1
ATOM 8591 C C . SER B 1 544 ? -3.43 33.625 12.477 1 91.56 544 SER B C 1
ATOM 8593 O O . SER B 1 544 ? -4.062 34.688 12.289 1 91.56 544 SER B O 1
ATOM 8595 N N . MET B 1 545 ? -4.012 32.5 12.594 1 93.69 545 MET B N 1
ATOM 8596 C CA . MET B 1 545 ? -5.453 32.312 12.641 1 93.69 545 MET B CA 1
ATOM 8597 C C . MET B 1 545 ? -5.824 31.297 13.734 1 93.69 545 MET B C 1
ATOM 8599 O O . MET B 1 545 ? -5.027 30.422 14.07 1 93.69 545 MET B O 1
ATOM 8603 N N . GLN B 1 546 ? -6.973 31.531 14.375 1 96.31 546 GLN B N 1
ATOM 8604 C CA . GLN B 1 546 ? -7.551 30.453 15.172 1 96.31 546 GLN B CA 1
ATOM 8605 C C . GLN B 1 546 ? -8.305 29.469 14.281 1 96.31 546 GLN B C 1
ATOM 8607 O O . GLN B 1 546 ? -9.25 29.844 13.586 1 96.31 546 GLN B O 1
ATOM 8612 N N . VAL B 1 547 ? -7.875 28.203 14.258 1 98.25 547 VAL B N 1
ATOM 8613 C CA . VAL B 1 547 ? -8.43 27.219 13.336 1 98.25 547 VAL B CA 1
ATOM 8614 C C . VAL B 1 547 ? -9.008 26.047 14.133 1 98.25 547 VAL B C 1
ATOM 8616 O O . VAL B 1 547 ? -8.32 25.453 14.961 1 98.25 547 VAL B O 1
ATOM 8619 N N . LEU B 1 548 ? -10.273 25.766 14.023 1 98.5 548 LEU B N 1
ATOM 8620 C CA . LEU B 1 548 ? -10.875 24.516 14.484 1 98.5 548 LEU B CA 1
ATOM 8621 C C . LEU B 1 548 ? -11.016 23.516 13.336 1 98.5 548 LEU B C 1
ATOM 8623 O O . LEU B 1 548 ? -11.578 23.844 12.289 1 98.5 548 LEU B O 1
ATOM 8627 N N . ARG B 1 549 ? -10.477 22.375 13.516 1 98.5 549 ARG B N 1
ATOM 8628 C CA . ARG B 1 549 ? -10.539 21.344 12.484 1 98.5 549 ARG B CA 1
ATOM 8629 C C . ARG B 1 549 ? -11.609 20.312 12.805 1 98.5 549 ARG B C 1
ATOM 8631 O O . ARG B 1 549 ? -11.578 19.688 13.875 1 98.5 549 ARG B O 1
ATOM 8638 N N . SER B 1 550 ? -12.555 20.141 11.969 1 98.69 550 SER B N 1
ATOM 8639 C CA . SER B 1 550 ? -13.586 19.125 12.125 1 98.69 550 SER B CA 1
ATOM 8640 C C . SER B 1 550 ? -13.398 17.984 11.133 1 98.69 550 SER B C 1
ATOM 8642 O O . SER B 1 550 ? -13.391 18.203 9.922 1 98.69 550 SER B O 1
ATOM 8644 N N . GLY B 1 551 ? -13.219 16.828 11.578 1 98.56 551 GLY B N 1
ATOM 8645 C CA . GLY B 1 551 ? -13 15.617 10.812 1 98.56 551 GLY B CA 1
ATOM 8646 C C . GLY B 1 551 ? -12.992 14.367 11.672 1 98.56 551 GLY B C 1
ATOM 8647 O O . GLY B 1 551 ? -13.539 14.359 12.773 1 98.56 551 GLY B O 1
ATOM 8648 N N . VAL B 1 552 ? -12.477 13.352 11.172 1 98.56 552 VAL B N 1
ATOM 8649 C CA . VAL B 1 552 ? -12.469 12.062 11.859 1 98.56 552 VAL B CA 1
ATOM 8650 C C . VAL B 1 552 ? -11.305 12 12.836 1 98.56 552 VAL B C 1
ATOM 8652 O O . VAL B 1 552 ? -10.148 12.203 12.453 1 98.56 552 VAL B O 1
ATOM 8655 N N . ASP B 1 553 ? -11.586 11.719 14.078 1 96.38 553 ASP B N 1
ATOM 8656 C CA . ASP B 1 553 ? -10.57 11.633 15.117 1 96.38 553 ASP B CA 1
ATOM 8657 C C . ASP B 1 553 ? -9.742 10.352 14.977 1 96.38 553 ASP B C 1
ATOM 8659 O O . ASP B 1 553 ? -9.945 9.586 14.039 1 96.38 553 ASP B O 1
ATOM 8663 N N . ASP B 1 554 ? -8.781 10.141 15.836 1 97.5 554 ASP B N 1
ATOM 8664 C CA . ASP B 1 554 ? -7.793 9.07 15.742 1 97.5 554 ASP B CA 1
ATOM 8665 C C . ASP B 1 554 ? -8.359 7.75 16.266 1 97.5 554 ASP B C 1
ATOM 8667 O O . ASP B 1 554 ? -7.805 7.156 17.188 1 97.5 554 ASP B O 1
ATOM 8671 N N . LYS B 1 555 ? -9.398 7.27 15.602 1 97 555 LYS B N 1
ATOM 8672 C CA . LYS B 1 555 ? -10.047 6.008 15.953 1 97 555 LYS B CA 1
ATOM 8673 C C . LYS B 1 555 ? -10.711 5.375 14.727 1 97 555 LYS B C 1
ATOM 8675 O O . LYS B 1 555 ? -11.031 6.07 13.758 1 97 555 LYS B O 1
ATOM 8680 N N . PHE B 1 556 ? -10.922 4.086 14.75 1 96.5 556 PHE B N 1
ATOM 8681 C CA . PHE B 1 556 ? -11.727 3.432 13.727 1 96.5 556 PHE B CA 1
ATOM 8682 C C . PHE B 1 556 ? -13.211 3.719 13.93 1 96.5 556 PHE B C 1
ATOM 8684 O O . PHE B 1 556 ? -13.695 3.715 15.062 1 96.5 556 PHE B O 1
ATOM 8691 N N . VAL B 1 557 ? -13.93 4.062 12.844 1 96.25 557 VAL B N 1
ATOM 8692 C CA . VAL B 1 557 ? -15.336 4.457 12.914 1 96.25 557 VAL B CA 1
ATOM 8693 C C . VAL B 1 557 ? -16.234 3.242 12.68 1 96.25 557 VAL B C 1
ATOM 8695 O O . VAL B 1 557 ? -16.031 2.492 11.727 1 96.25 557 VAL B O 1
ATOM 8698 N N . TYR B 1 558 ? -17.219 3.033 13.477 1 93 558 TYR B N 1
ATOM 8699 C CA . TYR B 1 558 ? -18.141 1.904 13.383 1 93 558 TYR B CA 1
ATOM 8700 C C . TYR B 1 558 ? -19.016 2.008 12.141 1 93 558 TYR B C 1
ATOM 8702 O O . TYR B 1 558 ? -19.312 3.109 11.672 1 93 558 TYR B O 1
ATOM 8710 N N . PRO B 1 559 ? -19.406 0.796 11.633 1 90.75 559 PRO B N 1
ATOM 8711 C CA . PRO B 1 559 ? -20.359 0.831 10.516 1 90.75 559 PRO B CA 1
ATOM 8712 C C . PRO B 1 559 ? -21.656 1.536 10.867 1 90.75 559 PRO B C 1
ATOM 8714 O O . PRO B 1 559 ? -22.203 1.329 11.961 1 90.75 559 PRO B O 1
ATOM 8717 N N . GLY B 1 560 ? -22.094 2.416 9.984 1 91.62 560 GLY B N 1
ATOM 8718 C CA . GLY B 1 560 ? -23.328 3.15 10.195 1 91.62 560 GLY B CA 1
ATOM 8719 C C . GLY B 1 560 ? -23.672 4.082 9.055 1 91.62 560 GLY B C 1
ATOM 8720 O O . GLY B 1 560 ? -22.906 4.215 8.094 1 91.62 560 GLY B O 1
ATOM 8721 N N . SER B 1 561 ? -24.875 4.625 9.164 1 90.38 561 SER B N 1
ATOM 8722 C CA . SER B 1 561 ? -25.234 5.668 8.211 1 90.38 561 SER B CA 1
ATOM 8723 C C . SER B 1 561 ? -24.281 6.855 8.297 1 90.38 561 SER B C 1
ATOM 8725 O O . SER B 1 561 ? -23.516 6.973 9.25 1 90.38 561 SER B O 1
ATOM 8727 N N . LYS B 1 562 ? -24.312 7.691 7.32 1 91.56 562 LYS B N 1
ATOM 8728 C CA . LYS B 1 562 ? -23.484 8.883 7.32 1 91.56 562 LYS B CA 1
ATOM 8729 C C . LYS B 1 562 ? -23.719 9.727 8.57 1 91.56 562 LYS B C 1
ATOM 8731 O O . LYS B 1 562 ? -22.766 10.242 9.172 1 91.56 562 LYS B O 1
ATOM 8736 N N . ASP B 1 563 ? -24.969 9.844 8.922 1 94 563 ASP B N 1
ATOM 8737 C CA . ASP B 1 563 ? -25.312 10.633 10.109 1 94 563 ASP B CA 1
ATOM 8738 C C . ASP B 1 563 ? -24.781 9.969 11.375 1 94 563 ASP B C 1
ATOM 8740 O O . ASP B 1 563 ? -24.25 10.648 12.258 1 94 563 ASP B O 1
ATOM 8744 N N . GLU B 1 564 ? -24.922 8.68 11.461 1 95.62 564 GLU B N 1
ATOM 8745 C CA . GLU B 1 564 ? -24.438 7.945 12.625 1 95.62 564 GLU B CA 1
ATOM 8746 C C . GLU B 1 564 ? -22.922 8.062 12.758 1 95.62 564 GLU B C 1
ATOM 8748 O O . GLU B 1 564 ? -22.406 8.328 13.844 1 95.62 564 GLU B O 1
ATOM 8753 N N . CYS B 1 565 ? -22.234 7.898 11.664 1 96.12 565 CYS B N 1
ATOM 8754 C CA . CYS B 1 565 ? -20.781 8.016 11.656 1 96.12 565 CYS B CA 1
ATOM 8755 C C . CYS B 1 565 ? -20.344 9.438 12 1 96.12 565 CYS B C 1
ATOM 8757 O O . CYS B 1 565 ? -19.406 9.641 12.766 1 96.12 565 CYS B O 1
ATOM 8759 N N . SER B 1 566 ? -21.062 10.469 11.422 1 97.31 566 SER B N 1
ATOM 8760 C CA . SER B 1 566 ? -20.75 11.867 11.695 1 97.31 566 SER B CA 1
ATOM 8761 C C . SER B 1 566 ? -20.938 12.195 13.172 1 97.31 566 SER B C 1
ATOM 8763 O O . SER B 1 566 ? -20.125 12.891 13.766 1 97.31 566 SER B O 1
ATOM 8765 N N . ALA B 1 567 ? -22.016 11.672 13.695 1 97.75 567 ALA B N 1
ATOM 8766 C CA . ALA B 1 567 ? -22.297 11.898 15.117 1 97.75 567 ALA B CA 1
ATOM 8767 C C . ALA B 1 567 ? -21.219 11.273 15.992 1 97.75 567 ALA B C 1
ATOM 8769 O O . ALA B 1 567 ? -20.766 11.883 16.969 1 97.75 567 ALA B O 1
ATOM 8770 N N . GLU B 1 568 ? -20.859 10.102 15.633 1 96.5 568 GLU B N 1
ATOM 8771 C CA . GLU B 1 568 ? -19.812 9.406 16.375 1 96.5 568 GLU B CA 1
ATOM 8772 C C . GLU B 1 568 ? -18.5 10.195 16.375 1 96.5 568 GLU B C 1
ATOM 8774 O O . GLU B 1 568 ? -17.75 10.18 17.359 1 96.5 568 GLU B O 1
ATOM 8779 N N . CYS B 1 569 ? -18.234 10.938 15.336 1 97.75 569 CYS B N 1
ATOM 8780 C CA . CYS B 1 569 ? -16.984 11.648 15.156 1 97.75 569 CYS B CA 1
ATOM 8781 C C . CYS B 1 569 ? -17.109 13.102 15.602 1 97.75 569 CYS B C 1
ATOM 8783 O O . CYS B 1 569 ? -16.156 13.875 15.484 1 97.75 569 CYS B O 1
ATOM 8785 N N . GLY B 1 570 ? -18.266 13.539 16.062 1 98.25 570 GLY B N 1
ATOM 8786 C CA . GLY B 1 570 ? -18.484 14.914 16.5 1 98.25 570 GLY B CA 1
ATOM 8787 C C . GLY B 1 570 ? -18.547 15.898 15.336 1 98.25 570 GLY B C 1
ATOM 8788 O O . GLY B 1 570 ? -18.156 17.062 15.484 1 98.25 570 GLY B O 1
ATOM 8789 N N . MET B 1 571 ? -19.016 15.438 14.203 1 98.44 571 MET B N 1
ATOM 8790 C CA . MET B 1 571 ? -18.938 16.234 12.984 1 98.44 571 MET B CA 1
ATOM 8791 C C . MET B 1 571 ? -20.297 16.859 12.648 1 98.44 571 MET B C 1
ATOM 8793 O O . MET B 1 571 ? -20.422 17.578 11.656 1 98.44 571 MET B O 1
ATOM 8797 N N . MET B 1 572 ? -21.312 16.547 13.492 1 98.44 572 MET B N 1
ATOM 8798 C CA . MET B 1 572 ? -22.594 17.203 13.289 1 98.44 572 MET B CA 1
ATOM 8799 C C . MET B 1 572 ? -22.516 18.688 13.594 1 98.44 572 MET B C 1
ATOM 8801 O O . MET B 1 572 ? -21.812 19.094 14.523 1 98.44 572 MET B O 1
ATOM 8805 N N . PRO B 1 573 ? -23.234 19.531 12.836 1 98.44 573 PRO B N 1
ATOM 8806 C CA . PRO B 1 573 ? -23.156 20.969 13.047 1 98.44 573 PRO B CA 1
ATOM 8807 C C . PRO B 1 573 ? -23.344 21.375 14.508 1 98.44 573 PRO B C 1
ATOM 8809 O O . PRO B 1 573 ? -22.609 22.203 15.031 1 98.44 573 PRO B O 1
ATOM 8812 N N . GLY B 1 574 ? -24.328 20.734 15.141 1 98.19 574 GLY B N 1
ATOM 8813 C CA . GLY B 1 574 ? -24.531 21.016 16.547 1 98.19 574 GLY B CA 1
ATOM 8814 C C . GLY B 1 574 ? -23.328 20.656 17.406 1 98.19 574 GLY B C 1
ATOM 8815 O O . GLY B 1 574 ? -22.969 21.391 18.328 1 98.19 574 GLY B O 1
ATOM 8816 N N . GLN B 1 575 ? -22.703 19.578 17.172 1 98.56 575 GLN B N 1
ATOM 8817 C CA . GLN B 1 575 ? -21.516 19.141 17.906 1 98.56 575 GLN B CA 1
ATOM 8818 C C . GLN B 1 575 ? -20.328 20.078 17.641 1 98.56 575 GLN B C 1
ATOM 8820 O O . GLN B 1 575 ? -19.516 20.312 18.531 1 98.56 575 GLN B O 1
ATOM 8825 N N . ILE B 1 576 ? -20.234 20.609 16.453 1 98.56 576 ILE B N 1
ATOM 8826 C CA . ILE B 1 576 ? -19.156 21.531 16.094 1 98.56 576 ILE B CA 1
ATOM 8827 C C . ILE B 1 576 ? -19.328 22.844 16.875 1 98.56 576 ILE B C 1
ATOM 8829 O O . ILE B 1 576 ? -18.344 23.422 17.328 1 98.56 576 ILE B O 1
ATOM 8833 N N . ILE B 1 577 ? -20.562 23.297 17.047 1 98.06 577 ILE B N 1
ATOM 8834 C CA . ILE B 1 577 ? -20.844 24.484 17.844 1 98.06 577 ILE B CA 1
ATOM 8835 C C . ILE B 1 577 ? -20.328 24.297 19.266 1 98.06 577 ILE B C 1
ATOM 8837 O O . ILE B 1 577 ? -19.703 25.188 19.828 1 98.06 577 ILE B O 1
ATOM 8841 N N . GLU B 1 578 ? -20.562 23.109 19.781 1 97.5 578 GLU B N 1
ATOM 8842 C CA . GLU B 1 578 ? -20.078 22.797 21.125 1 97.5 578 GLU B CA 1
ATOM 8843 C C . GLU B 1 578 ? -18.562 22.812 21.188 1 97.5 578 GLU B C 1
ATOM 8845 O O . GLU B 1 578 ? -17.984 23.297 22.172 1 97.5 578 GLU B O 1
ATOM 8850 N N . GLN B 1 579 ? -17.953 22.344 20.188 1 97.62 579 GLN B N 1
ATOM 8851 C CA . GLN B 1 579 ? -16.5 22.328 20.125 1 97.62 579 GLN B CA 1
ATOM 8852 C C . GLN B 1 579 ? -15.938 23.75 20.031 1 97.62 579 GLN B C 1
ATOM 8854 O O . GLN B 1 579 ? -14.898 24.047 20.641 1 97.62 579 GLN B O 1
ATOM 8859 N N . ILE B 1 580 ? -16.531 24.594 19.234 1 97.31 580 ILE B N 1
ATOM 8860 C CA . ILE B 1 580 ? -16.125 26 19.141 1 97.31 580 ILE B CA 1
ATOM 8861 C C . ILE B 1 580 ? -16.188 26.641 20.516 1 97.31 580 ILE B C 1
ATOM 8863 O O . ILE B 1 580 ? -15.242 27.328 20.938 1 97.31 580 ILE B O 1
ATOM 8867 N N . ALA B 1 581 ? -17.266 26.391 21.25 1 95.75 581 ALA B N 1
ATOM 8868 C CA . ALA B 1 581 ? -17.438 26.953 22.578 1 95.75 581 ALA B CA 1
ATOM 8869 C C . ALA B 1 581 ? -16.328 26.484 23.531 1 95.75 581 ALA B C 1
ATOM 8871 O O . ALA B 1 581 ? -15.898 27.234 24.406 1 95.75 581 ALA B O 1
ATOM 8872 N N . GLN B 1 582 ? -15.914 25.328 23.359 1 95.12 582 GLN B N 1
ATOM 8873 C CA . GLN B 1 582 ? -14.891 24.75 24.219 1 95.12 582 GLN B CA 1
ATOM 8874 C C . GLN B 1 582 ? -13.508 25.281 23.844 1 95.12 582 GLN B C 1
ATOM 8876 O O . GLN B 1 582 ? -12.711 25.625 24.719 1 95.12 582 GLN B O 1
ATOM 8881 N N . GLN B 1 583 ? -13.195 25.359 22.578 1 94.56 583 GLN B N 1
ATOM 8882 C CA . GLN B 1 583 ? -11.852 25.688 22.109 1 94.56 583 GLN B CA 1
ATOM 8883 C C . GLN B 1 583 ? -11.617 27.203 22.109 1 94.56 583 GLN B C 1
ATOM 8885 O O . GLN B 1 583 ? -10.5 27.656 22.312 1 94.56 583 GLN B O 1
ATOM 8890 N N . TRP B 1 584 ? -12.703 27.953 21.781 1 94.5 584 TRP B N 1
ATOM 8891 C CA . TRP B 1 584 ? -12.641 29.422 21.766 1 94.5 584 TRP B CA 1
ATOM 8892 C C . TRP B 1 584 ? -13.516 30.016 22.859 1 94.5 584 TRP B C 1
ATOM 8894 O O . TRP B 1 584 ? -14.562 30.594 22.578 1 94.5 584 TRP B O 1
ATOM 8904 N N . PRO B 1 585 ? -12.945 29.984 23.984 1 89.69 585 PRO B N 1
ATOM 8905 C CA . PRO B 1 585 ? -13.766 30.5 25.078 1 89.69 585 PRO B CA 1
ATOM 8906 C C . PRO B 1 585 ? -14.227 31.938 24.859 1 89.69 585 PRO B C 1
ATOM 8908 O O . PRO B 1 585 ? -13.453 32.781 24.391 1 89.69 585 PRO B O 1
ATOM 8911 N N . ASN B 1 586 ? -15.469 32.25 25.094 1 89.31 586 ASN B N 1
ATOM 8912 C CA . ASN B 1 586 ? -16.109 33.562 25.078 1 89.31 586 ASN B CA 1
ATOM 8913 C C . ASN B 1 586 ? -16.312 34.062 23.656 1 89.31 586 ASN B C 1
ATOM 8915 O O . ASN B 1 586 ? -16.625 35.219 23.438 1 89.31 586 ASN B O 1
ATOM 8919 N N . TYR B 1 587 ? -16.062 33.156 22.75 1 93.5 587 TYR B N 1
ATOM 8920 C CA . TYR B 1 587 ? -16.234 33.594 21.375 1 93.5 587 TYR B CA 1
ATOM 8921 C C . TYR B 1 587 ? -17.719 33.594 20.984 1 93.5 587 TYR B C 1
ATOM 8923 O O . TYR B 1 587 ? -18.172 34.531 20.312 1 93.5 587 TYR B O 1
ATOM 8931 N N . LEU B 1 588 ? -18.359 32.5 21.469 1 92.12 588 LEU B N 1
ATOM 8932 C CA . LEU B 1 588 ? -19.781 32.406 21.141 1 92.12 588 LEU B CA 1
ATOM 8933 C C . LEU B 1 588 ? -20.625 33.094 22.219 1 92.12 588 LEU B C 1
ATOM 8935 O O . LEU B 1 588 ? -20.188 33.219 23.359 1 92.12 588 LEU B O 1
ATOM 8939 N N . GLY B 1 589 ? -21.672 33.875 21.844 1 73.56 589 GLY B N 1
ATOM 8940 C CA . GLY B 1 589 ? -22.562 34.531 22.797 1 73.56 589 GLY B CA 1
ATOM 8941 C C . GLY B 1 589 ? -23.172 33.594 23.797 1 73.56 589 GLY B C 1
ATOM 8942 O O . GLY B 1 589 ? -23.25 32.406 23.562 1 73.56 589 GLY B O 1
ATOM 8943 N N . VAL B 1 590 ? -23.094 33.781 25.062 1 51.12 590 VAL B N 1
ATOM 8944 C CA . VAL B 1 590 ? -23.703 33.094 26.188 1 51.12 590 VAL B CA 1
ATOM 8945 C C . VAL B 1 590 ? -25.125 32.688 25.812 1 51.12 590 VAL B C 1
ATOM 8947 O O . VAL B 1 590 ? -25.906 33.469 25.281 1 51.12 590 VAL B O 1
ATOM 8950 N N . ASN B 1 591 ? -25.312 31.422 25.375 1 44.53 591 ASN B N 1
ATOM 8951 C CA . ASN B 1 591 ? -26.719 31.047 25.516 1 44.53 591 ASN B CA 1
ATOM 8952 C C . ASN B 1 591 ? -27.359 31.688 26.75 1 44.53 591 ASN B C 1
ATOM 8954 O O . ASN B 1 591 ? -26.953 31.391 27.875 1 44.53 591 ASN B O 1
ATOM 8958 N N . LYS B 1 592 ? -27.797 32.875 26.75 1 34.44 592 LYS B N 1
ATOM 8959 C CA . LYS B 1 592 ? -28.828 33.156 27.75 1 34.44 592 LYS B CA 1
ATOM 8960 C C . LYS B 1 592 ? -30.047 32.281 27.562 1 34.44 592 LYS B C 1
ATOM 8962 O O . LYS B 1 592 ? -30.531 32.094 26.438 1 34.44 592 LYS B O 1
#

Sequence (1184 aa):
MKTHQLIVPTLNELKQQSAAQLTQLAEDIRQFLISNISATGGHIGANLSVVELTVAIHALFDSPADKVIFDTGHQGYTHKILTGRVENFATLNQYRGMNRFVARDESEHDAIDASHAGTSLSIASGYAKALKLTSPANYVVSLIGDGSMVEGMAFEGLNYCAEDKDSKLVIVLNDNEMAIAKSVGGMRNLTAGENWQSNSRAFFEGMGFAYLLVEDGHDMPALLEQLAAAKQLARPVIVHVKTEKGKGLACAKDHPYKMHFSMPFDAATGKGAAATVVGRTYAVVAAEALKQKMTTDDDVFAMTPATPYASSLDECLALFPERALDVGMAEQQAVGMACGLALGGKKPVVCMQTTFMQRAYDQLIHDACYMDLPVTVFGVRAGFAGYDGATHHGIYDIPYLRSFPNMQLVYPASSAALTELIEKRLDNPQGPMVILYPYEPIPTPEPDTGLIEPCGLSVPVQGRDGYLVCLGNRLVAAYELKALLEAQGKDYGIICVQSIKPFPAERFVELVAPTKHLITLEESVLNGGFGSLVLETLADANLSMQVLRSGVDDKFVYPGSKDECSAECGMMPGQIIEQIAQQWPNYLGVNKMKTHQLIVPTLNELKQQSAAQLTQLAEDIRQFLISNISATGGHIGANLSVVELTVAIHALFDSPADKVIFDTGHQGYTHKILTGRVENFATLNQYRGMNRFVARDESEHDAIDASHAGTSLSIASGYAKALKLTSPANYVVSLIGDGSMVEGMAFEGLNYCAEDKDSKLVIVLNDNEMAIAKSVGGMRNLTAGENWQSNSRAFFEGMGFAYLLVEDGHDMPALLEQLAAAKQLARPVIVHVKTEKGKGLACAKDHPYKMHFSMPFDAATGKGAAATVVGRTYAVVAAEALKQKMTTDDDVFAMTPATPYASSLDECLALFPERALDVGMAEQQAVGMACGLALGGKKPVVCMQTTFMQRAYDQLIHDACYMDLPVTVFGVRAGFAGYDGATHHGIYDIPYLRSFPNMQLVYPASSAALTELIEKRLDNPQGPMVILYPYEPIPTPEPDTGLIEPCGLSVPVQGRDGYLVCLGNRLVAAYELKALLEAQGKDYGIICVQSIKPFPAERFVELVAPTKHLITLEESVLNGGFGSLVLETLADANLSMQVLRSGVDDKFVYPGSKDECSAECGMMPGQIIEQIAQQWPNYLGVNK